Protein AF-0000000071579148 (afdb_homodimer)

Structure (mmCIF, N/CA/C/O backbone):
data_AF-0000000071579148-model_v1
#
loop_
_entity.id
_entity.type
_entity.pdbx_description
1 polymer 'Aminotransferase class I/classII large domain-containing protein'
#
loop_
_atom_site.group_PDB
_atom_site.id
_atom_site.type_symbol
_atom_site.label_atom_id
_atom_site.label_alt_id
_atom_site.label_comp_id
_atom_site.label_asym_id
_atom_site.label_entity_id
_atom_site.label_seq_id
_atom_site.pdbx_PDB_ins_code
_atom_site.Cartn_x
_atom_site.Cartn_y
_atom_site.Cartn_z
_atom_site.occupancy
_atom_site.B_iso_or_equiv
_atom_site.auth_seq_id
_atom_site.auth_comp_id
_atom_site.auth_asym_id
_atom_site.auth_atom_id
_atom_site.pdbx_PDB_model_num
ATOM 1 N N . MET A 1 1 ? 13.758 -11.93 8.945 1 52.09 1 MET A N 1
ATOM 2 C CA . MET A 1 1 ? 12.969 -12.406 7.812 1 52.09 1 MET A CA 1
ATOM 3 C C . MET A 1 1 ? 13.836 -13.18 6.828 1 52.09 1 MET A C 1
ATOM 5 O O . MET A 1 1 ? 15.016 -12.875 6.664 1 52.09 1 MET A O 1
ATOM 9 N N . ASN A 1 2 ? 13.32 -14.344 6.449 1 59.25 2 ASN A N 1
ATOM 10 C CA . ASN A 1 2 ? 14.062 -15.07 5.426 1 59.25 2 ASN A CA 1
ATOM 11 C C . ASN A 1 2 ? 14.117 -14.289 4.113 1 59.25 2 ASN A C 1
ATOM 13 O O . ASN A 1 2 ? 13.227 -13.484 3.828 1 59.25 2 ASN A O 1
ATOM 17 N N . GLU A 1 3 ? 15.172 -14.297 3.469 1 66.75 3 GLU A N 1
ATOM 18 C CA . GLU A 1 3 ? 15.273 -13.68 2.148 1 66.75 3 GLU A CA 1
ATOM 19 C C . GLU A 1 3 ? 14.125 -14.117 1.244 1 66.75 3 GLU A C 1
ATOM 21 O O . GLU A 1 3 ? 13.82 -15.305 1.145 1 66.75 3 GLU A O 1
ATOM 26 N N . PRO A 1 4 ? 13.453 -13.117 0.732 1 69.12 4 PRO A N 1
ATOM 27 C CA . PRO A 1 4 ? 12.398 -13.484 -0.208 1 69.12 4 PRO A CA 1
ATOM 28 C C . PRO A 1 4 ? 12.914 -14.305 -1.388 1 69.12 4 PRO A C 1
ATOM 30 O O . PRO A 1 4 ? 13.938 -13.961 -1.982 1 69.12 4 PRO A O 1
ATOM 33 N N . TRP A 1 5 ? 12.289 -15.43 -1.579 1 69.81 5 TRP A N 1
ATOM 34 C CA . TRP A 1 5 ? 12.695 -16.281 -2.697 1 69.81 5 TRP A CA 1
ATOM 35 C C . TRP A 1 5 ? 12.742 -15.477 -3.994 1 69.81 5 TRP A C 1
ATOM 37 O O . TRP A 1 5 ? 13.562 -15.758 -4.871 1 69.81 5 TRP A O 1
ATOM 47 N N . SER A 1 6 ? 11.852 -14.539 -4.055 1 63.31 6 SER A N 1
ATOM 48 C CA . SER A 1 6 ? 11.719 -13.766 -5.281 1 63.31 6 SER A CA 1
ATOM 49 C C . SER A 1 6 ? 12.992 -12.984 -5.59 1 63.31 6 SER A C 1
ATOM 51 O O . SER A 1 6 ? 13.375 -12.859 -6.754 1 63.31 6 SER A O 1
ATOM 53 N N . LYS A 1 7 ? 13.562 -12.492 -4.539 1 63.75 7 LYS A N 1
ATOM 54 C CA . LYS A 1 7 ? 14.828 -11.781 -4.727 1 63.75 7 LYS A CA 1
ATOM 55 C C . LYS A 1 7 ? 15.906 -12.703 -5.277 1 63.75 7 LYS A C 1
ATOM 57 O O . LYS A 1 7 ? 16.625 -12.344 -6.215 1 63.75 7 LYS A O 1
ATOM 62 N N . ARG A 1 8 ? 15.898 -13.836 -4.766 1 66.88 8 ARG A N 1
ATOM 63 C CA . ARG A 1 8 ? 16.875 -14.828 -5.234 1 66.88 8 ARG A CA 1
ATOM 64 C C . ARG A 1 8 ? 16.578 -15.242 -6.672 1 66.88 8 ARG A C 1
ATOM 66 O O . ARG A 1 8 ? 17.484 -15.305 -7.504 1 66.88 8 ARG A O 1
ATOM 73 N N . HIS A 1 9 ? 15.375 -15.414 -6.875 1 72.62 9 HIS A N 1
ATOM 74 C CA . HIS A 1 9 ? 14.945 -15.883 -8.188 1 72.62 9 HIS A CA 1
ATOM 75 C C . HIS A 1 9 ? 15.156 -14.812 -9.258 1 72.62 9 HIS A C 1
ATOM 77 O O . HIS A 1 9 ? 15.602 -15.117 -10.367 1 72.62 9 HIS A O 1
ATOM 83 N N . LYS A 1 10 ? 14.836 -13.602 -8.906 1 66.88 10 LYS A N 1
ATOM 84 C CA . LYS A 1 10 ? 15 -12.508 -9.867 1 66.88 10 LYS A CA 1
ATOM 85 C C . LYS A 1 10 ? 16.469 -12.289 -10.211 1 66.88 10 LYS A C 1
ATOM 87 O O . LYS A 1 10 ? 16.797 -11.945 -11.344 1 66.88 10 LYS A O 1
ATOM 92 N N . ARG A 1 11 ? 17.266 -12.539 -9.305 1 65.19 11 ARG A N 1
ATOM 93 C CA . ARG A 1 11 ? 18.703 -12.398 -9.523 1 65.19 11 ARG A CA 1
ATOM 94 C C . ARG A 1 11 ? 19.219 -13.484 -10.469 1 65.19 11 ARG A C 1
ATOM 96 O O . ARG A 1 11 ? 20.078 -13.211 -11.312 1 65.19 11 ARG A O 1
ATOM 103 N N . GLU A 1 12 ? 18.578 -14.586 -10.336 1 65.5 12 GLU A N 1
ATOM 104 C CA . GLU A 1 12 ? 19.125 -15.734 -11.047 1 65.5 12 GLU A CA 1
ATOM 105 C C . GLU A 1 12 ? 18.422 -15.953 -12.383 1 65.5 12 GLU A C 1
ATOM 107 O O . GLU A 1 12 ? 19.047 -16.422 -13.344 1 65.5 12 GLU A O 1
ATOM 112 N N . PHE A 1 13 ? 17.094 -15.508 -12.398 1 68.06 13 PHE A N 1
ATOM 113 C CA . PHE A 1 13 ? 16.312 -15.961 -13.539 1 68.06 13 PHE A CA 1
ATOM 114 C C . PHE A 1 13 ? 15.766 -14.773 -14.32 1 68.06 13 PHE A C 1
ATOM 116 O O . PHE A 1 13 ? 15.156 -14.938 -15.375 1 68.06 13 PHE A O 1
ATOM 123 N N . LYS A 1 14 ? 16.078 -13.57 -13.789 1 63.44 14 LYS A N 1
ATOM 124 C CA . LYS A 1 14 ? 15.516 -12.391 -14.445 1 63.44 14 LYS A CA 1
ATOM 125 C C . LYS A 1 14 ? 16.203 -12.133 -15.789 1 63.44 14 LYS A C 1
ATOM 127 O O . LYS A 1 14 ? 17.422 -12.227 -15.891 1 63.44 14 LYS A O 1
ATOM 132 N N . GLY A 1 15 ? 15.25 -12.062 -16.828 1 74.44 15 GLY A N 1
ATOM 133 C CA . GLY A 1 15 ? 15.766 -11.625 -18.125 1 74.44 15 GLY A CA 1
ATOM 134 C C . GLY A 1 15 ? 15.828 -12.742 -19.141 1 74.44 15 GLY A C 1
ATOM 135 O O . GLY A 1 15 ? 16.328 -12.547 -20.25 1 74.44 15 GLY A O 1
ATOM 136 N N . CYS A 1 16 ? 15.227 -13.875 -18.797 1 87.69 16 CYS A N 1
ATOM 137 C CA . CYS A 1 16 ? 15.219 -14.969 -19.75 1 87.69 16 CYS A CA 1
ATOM 138 C C . CYS A 1 16 ? 14.281 -14.664 -20.922 1 87.69 16 CYS A C 1
ATOM 140 O O . CYS A 1 16 ? 13.211 -14.094 -20.719 1 87.69 16 CYS A O 1
ATOM 142 N N . GLN A 1 17 ? 14.695 -15.07 -22.016 1 90.75 17 GLN A N 1
ATOM 143 C CA . GLN A 1 17 ? 13.891 -14.875 -23.219 1 90.75 17 GLN A CA 1
ATOM 144 C C . GLN A 1 17 ? 12.609 -15.695 -23.172 1 90.75 17 GLN A C 1
ATOM 146 O O . GLN A 1 17 ? 11.562 -15.258 -23.641 1 90.75 17 GLN A O 1
ATOM 151 N N . TYR A 1 18 ? 12.688 -16.906 -22.641 1 96.12 18 TYR A N 1
ATOM 152 C CA . TYR A 1 18 ? 11.562 -17.828 -22.578 1 96.12 18 TYR A CA 1
ATOM 153 C C . TYR A 1 18 ? 11.094 -18 -21.125 1 96.12 18 TYR A C 1
ATOM 155 O O . TYR A 1 18 ? 11.672 -18.781 -20.375 1 96.12 18 TYR A O 1
ATOM 163 N N . SER A 1 19 ? 10.008 -17.359 -20.844 1 93.88 19 SER A N 1
ATOM 164 C CA . SER A 1 19 ? 9.555 -17.406 -19.453 1 93.88 19 SER A CA 1
ATOM 165 C C . SER A 1 19 ? 8.414 -18.406 -19.281 1 93.88 19 SER A C 1
ATOM 167 O O . SER A 1 19 ? 7.379 -18.297 -19.938 1 93.88 19 SER A O 1
ATOM 169 N N . LEU A 1 20 ? 8.617 -19.344 -18.453 1 96.56 20 LEU A N 1
ATOM 170 C CA . LEU A 1 20 ? 7.582 -20.25 -17.984 1 96.56 20 LEU A CA 1
ATOM 171 C C . LEU A 1 20 ? 7.281 -20.031 -16.516 1 96.56 20 LEU A C 1
ATOM 173 O O . LEU A 1 20 ? 6.707 -20.891 -15.844 1 96.56 20 LEU A O 1
ATOM 177 N N . SER A 1 21 ? 7.68 -18.828 -16.031 1 92.94 21 SER A N 1
ATOM 178 C CA . SER A 1 21 ? 7.691 -18.609 -14.594 1 92.94 21 SER A CA 1
ATOM 179 C C . SER A 1 21 ? 6.52 -17.734 -14.156 1 92.94 21 SER A C 1
ATOM 181 O O . SER A 1 21 ? 6.203 -17.641 -12.969 1 92.94 21 SER A O 1
ATOM 183 N N . ASN A 1 22 ? 5.793 -17.062 -15.039 1 92.25 22 ASN A N 1
ATOM 184 C CA . ASN A 1 22 ? 4.809 -16.062 -14.656 1 92.25 22 ASN A CA 1
ATOM 185 C C . ASN A 1 22 ? 3.512 -16.703 -14.172 1 92.25 22 ASN A C 1
ATOM 187 O O . ASN A 1 22 ? 3.166 -17.812 -14.594 1 92.25 22 ASN A O 1
ATOM 191 N N . SER A 1 23 ? 2.812 -16.016 -13.266 1 93.88 23 SER A N 1
ATOM 192 C CA . SER A 1 23 ? 1.671 -16.609 -12.578 1 93.88 23 SER A CA 1
ATOM 193 C C . SER A 1 23 ? 0.365 -15.938 -13 1 93.88 23 SER A C 1
ATOM 195 O O . SER A 1 23 ? -0.683 -16.172 -12.398 1 93.88 23 SER A O 1
ATOM 197 N N . PHE A 1 24 ? 0.395 -15.039 -13.953 1 95.62 24 PHE A N 1
ATOM 198 C CA . PHE A 1 24 ? -0.772 -14.234 -14.289 1 95.62 24 PHE A CA 1
ATOM 199 C C . PHE A 1 24 ? -1.264 -14.555 -15.695 1 95.62 24 PHE A C 1
ATOM 201 O O . PHE A 1 24 ? -0.545 -15.172 -16.484 1 95.62 24 PHE A O 1
ATOM 208 N N . ALA A 1 25 ? -2.527 -14.219 -15.977 1 97.56 25 ALA A N 1
ATOM 209 C CA . ALA A 1 25 ? -3.047 -14.266 -17.344 1 97.56 25 ALA A CA 1
ATOM 210 C C . ALA A 1 25 ? -2.418 -13.172 -18.203 1 97.56 25 ALA A C 1
ATOM 212 O O . ALA A 1 25 ? -1.658 -12.344 -17.703 1 97.56 25 ALA A O 1
ATOM 213 N N . GLN A 1 26 ? -2.723 -13.242 -19.469 1 97.75 26 GLN A N 1
ATOM 214 C CA . GLN A 1 26 ? -2.158 -12.281 -20.406 1 97.75 26 GLN A CA 1
ATOM 215 C C . GLN A 1 26 ? -2.336 -10.852 -19.906 1 97.75 26 GLN A C 1
ATOM 217 O O . GLN A 1 26 ? -3.465 -10.391 -19.719 1 97.75 26 GLN A O 1
ATOM 222 N N . PRO A 1 27 ? -1.254 -10.156 -19.672 1 96.88 27 PRO A N 1
ATOM 223 C CA . PRO A 1 27 ? -1.358 -8.789 -19.141 1 96.88 27 PRO A CA 1
ATOM 224 C C . PRO A 1 27 ? -2.053 -7.836 -20.125 1 96.88 27 PRO A C 1
ATOM 226 O O . PRO A 1 27 ? -1.857 -7.938 -21.328 1 96.88 27 PRO A O 1
ATOM 229 N N . LEU A 1 28 ? -2.725 -6.867 -19.531 1 97.5 28 LEU A N 1
ATOM 230 C CA . LEU A 1 28 ? -3.357 -5.797 -20.297 1 97.5 28 LEU A CA 1
ATOM 231 C C . LEU A 1 28 ? -2.363 -4.68 -20.594 1 97.5 28 LEU A C 1
ATOM 233 O O . LEU A 1 28 ? -1.335 -4.562 -19.922 1 97.5 28 LEU A O 1
ATOM 237 N N . THR A 1 29 ? -2.68 -3.967 -21.672 1 97.69 29 THR A N 1
ATOM 238 C CA . THR A 1 29 ? -2.115 -2.635 -21.875 1 97.69 29 THR A CA 1
ATOM 239 C C . THR A 1 29 ? -3.189 -1.563 -21.703 1 97.69 29 THR A C 1
ATOM 241 O O . THR A 1 29 ? -4.383 -1.853 -21.797 1 97.69 29 THR A O 1
ATOM 244 N N . GLN A 1 30 ? -2.723 -0.328 -21.406 1 98.06 30 GLN A N 1
ATOM 245 C CA . GLN A 1 30 ? -3.686 0.761 -21.266 1 98.06 30 GLN A CA 1
ATOM 246 C C . GLN A 1 30 ? -4.496 0.951 -22.547 1 98.06 30 GLN A C 1
ATOM 248 O O . GLN A 1 30 ? -5.719 1.094 -22.484 1 98.06 30 GLN A O 1
ATOM 253 N N . PRO A 1 31 ? -3.867 0.874 -23.766 1 98.31 31 PRO A N 1
ATOM 254 C CA . PRO A 1 31 ? -4.668 0.989 -24.984 1 98.31 31 PRO A CA 1
ATOM 255 C C . PRO A 1 31 ? -5.688 -0.14 -25.141 1 98.31 31 PRO A C 1
ATOM 257 O O . PRO A 1 31 ? -6.816 0.096 -25.562 1 98.31 31 PRO A O 1
ATOM 260 N N . GLU A 1 32 ? -5.301 -1.374 -24.797 1 98.06 32 GLU A N 1
ATOM 261 C CA . GLU A 1 32 ? -6.227 -2.5 -24.844 1 98.06 32 GLU A CA 1
ATOM 262 C C . GLU A 1 32 ? -7.402 -2.293 -23.891 1 98.06 32 GLU A C 1
ATOM 264 O O . GLU A 1 32 ? -8.547 -2.572 -24.25 1 98.06 32 GLU A O 1
ATOM 269 N N . LEU A 1 33 ? -7.109 -1.842 -22.672 1 98.38 33 LEU A N 1
ATOM 270 C CA . LEU A 1 33 ? -8.156 -1.592 -21.688 1 98.38 33 LEU A CA 1
ATOM 271 C C . LEU A 1 33 ? -9.117 -0.512 -22.172 1 98.38 33 LEU A C 1
ATOM 273 O O . LEU A 1 33 ? -10.328 -0.623 -22 1 98.38 33 LEU A O 1
ATOM 277 N N . VAL A 1 34 ? -8.555 0.549 -22.781 1 98.44 34 VAL A N 1
ATOM 278 C CA . VAL A 1 34 ? -9.375 1.614 -23.359 1 98.44 34 VAL A CA 1
ATOM 279 C C . VAL A 1 34 ? -10.297 1.037 -24.422 1 98.44 34 VAL A C 1
ATOM 281 O O . VAL A 1 34 ? -11.484 1.364 -24.469 1 98.44 34 VAL A O 1
ATOM 284 N N . GLN A 1 35 ? -9.75 0.168 -25.234 1 98.38 35 GLN A N 1
ATOM 285 C CA . GLN A 1 35 ? -10.547 -0.418 -26.312 1 98.38 35 GLN A CA 1
ATOM 286 C C . GLN A 1 35 ? -11.664 -1.299 -25.766 1 98.38 35 GLN A C 1
ATOM 288 O O . GLN A 1 35 ? -12.797 -1.236 -26.219 1 98.38 35 GLN A O 1
ATOM 293 N N . PHE A 1 36 ? -11.352 -2.195 -24.734 1 98.31 36 PHE A N 1
ATOM 294 C CA . PHE A 1 36 ? -12.375 -3.006 -24.094 1 98.31 36 PHE A CA 1
ATOM 295 C C . PHE A 1 36 ? -13.484 -2.125 -23.531 1 98.31 36 PHE A C 1
ATOM 297 O O . PHE A 1 36 ? -14.664 -2.455 -23.641 1 98.31 36 PHE A O 1
ATOM 304 N N . THR A 1 37 ? -13.094 -1.014 -22.938 1 98.44 37 THR A N 1
ATOM 305 C CA . THR A 1 37 ? -14.023 -0.094 -22.297 1 98.44 37 THR A CA 1
ATOM 306 C C . THR A 1 37 ? -14.938 0.561 -23.328 1 98.44 37 THR A C 1
ATOM 308 O O . THR A 1 37 ? -16.141 0.67 -23.125 1 98.44 37 THR A O 1
ATOM 311 N N . LYS A 1 38 ? -14.359 1.005 -24.469 1 98.31 38 LYS A N 1
ATOM 312 C CA . LYS A 1 38 ? -15.133 1.582 -25.562 1 98.31 38 LYS A CA 1
ATOM 313 C C . LYS A 1 38 ? -16.094 0.56 -26.156 1 98.31 38 LYS A C 1
ATOM 315 O O . LYS A 1 38 ? -17.281 0.865 -26.375 1 98.31 38 LYS A O 1
ATOM 320 N N . ASP A 1 39 ? -15.578 -0.62 -26.391 1 98.12 39 ASP A N 1
ATOM 321 C CA . ASP A 1 39 ? -16.391 -1.686 -26.969 1 98.12 39 ASP A CA 1
ATOM 322 C C . ASP A 1 39 ? -17.578 -2.031 -26.078 1 98.12 39 ASP A C 1
ATOM 324 O O . ASP A 1 39 ? -18.641 -2.41 -26.562 1 98.12 39 ASP A O 1
ATOM 328 N N . GLY A 1 40 ? -17.359 -1.921 -24.781 1 97.75 40 GLY A N 1
ATOM 329 C CA . GLY A 1 40 ? -18.406 -2.225 -23.828 1 97.75 40 GLY A CA 1
ATOM 330 C C . GLY A 1 40 ? -19.375 -1.07 -23.609 1 97.75 40 GLY A C 1
ATOM 331 O O . GLY A 1 40 ? -20.375 -1.208 -22.906 1 97.75 40 GLY A O 1
ATOM 332 N N . GLY A 1 41 ? -19.188 0.09 -24.219 1 97.75 41 GLY A N 1
ATOM 333 C CA . GLY A 1 41 ? -20.062 1.249 -24.141 1 97.75 41 GLY A CA 1
ATOM 334 C C . GLY A 1 41 ? -19.891 2.029 -22.844 1 97.75 41 GLY A C 1
ATOM 335 O O . GLY A 1 41 ? -20.797 2.729 -22.406 1 97.75 41 GLY A O 1
ATOM 336 N N . HIS A 1 42 ? -18.734 1.905 -22.172 1 97.88 42 HIS A N 1
ATOM 337 C CA . HIS A 1 42 ? -18.516 2.549 -20.875 1 97.88 42 HIS A CA 1
ATOM 338 C C . HIS A 1 42 ? -17.641 3.789 -21.016 1 97.88 42 HIS A C 1
ATOM 340 O O . HIS A 1 42 ? -16.656 3.953 -20.281 1 97.88 42 HIS A O 1
ATOM 346 N N . THR A 1 43 ? -17.906 4.695 -21.938 1 97.12 43 THR A N 1
ATOM 347 C CA . THR A 1 43 ? -17.094 5.859 -22.281 1 97.12 43 THR A CA 1
ATOM 348 C C . THR A 1 43 ? -17.016 6.828 -21.109 1 97.12 43 THR A C 1
ATOM 350 O O . THR A 1 43 ? -16.078 7.621 -21 1 97.12 43 THR A O 1
ATOM 353 N N . GLU A 1 44 ? -18 6.777 -20.219 1 98.12 44 GLU A N 1
ATOM 354 C CA . GLU A 1 44 ? -17.984 7.629 -19.031 1 98.12 44 GLU A CA 1
ATOM 355 C C . GLU A 1 44 ? -16.766 7.332 -18.156 1 98.12 44 GLU A C 1
ATOM 357 O O . GLU A 1 44 ? -16.25 8.227 -17.484 1 98.12 44 GLU A O 1
ATOM 362 N N . LEU A 1 45 ? -16.312 6.137 -18.125 1 98.5 45 LEU A N 1
ATOM 363 C CA . LEU A 1 45 ? -15.133 5.773 -17.359 1 98.5 45 LEU A CA 1
ATOM 364 C C . LEU A 1 45 ? -13.867 6.348 -17.984 1 98.5 45 LEU A C 1
ATOM 366 O O . LEU A 1 45 ? -12.914 6.688 -17.281 1 98.5 45 LEU A O 1
ATOM 370 N N . LEU A 1 46 ? -13.859 6.422 -19.328 1 98.12 46 LEU A N 1
ATOM 371 C CA . LEU A 1 46 ? -12.734 7.047 -20.016 1 98.12 46 LEU A CA 1
ATOM 372 C C . LEU A 1 46 ? -12.672 8.539 -19.703 1 98.12 46 LEU A C 1
ATOM 374 O O . LEU A 1 46 ? -11.586 9.078 -19.469 1 98.12 46 LEU A O 1
ATOM 378 N N . ASP A 1 47 ? -13.828 9.164 -19.719 1 98.25 47 ASP A N 1
ATOM 379 C CA . ASP A 1 47 ? -13.914 10.57 -19.359 1 98.25 47 ASP A CA 1
ATOM 380 C C . ASP A 1 47 ? -13.414 10.797 -17.938 1 98.25 47 ASP A C 1
ATOM 382 O O . ASP A 1 47 ? -12.695 11.766 -17.672 1 98.25 47 ASP A O 1
ATOM 386 N N . LEU A 1 48 ? -13.859 9.938 -17.078 1 98.19 48 LEU A N 1
ATOM 387 C CA . LEU A 1 48 ? -13.422 10.016 -15.695 1 98.19 48 LEU A CA 1
ATOM 388 C C . LEU A 1 48 ? -11.906 9.875 -15.594 1 98.19 48 LEU A C 1
ATOM 390 O O . LEU A 1 48 ? -11.258 10.602 -14.844 1 98.19 48 LEU A O 1
ATOM 394 N N . TYR A 1 49 ? -11.312 8.961 -16.312 1 98.12 49 TYR A N 1
ATOM 395 C CA . TYR A 1 49 ? -9.875 8.711 -16.281 1 98.12 49 TYR A CA 1
ATOM 396 C C . TYR A 1 49 ? -9.102 9.945 -16.734 1 98.12 49 TYR A C 1
ATOM 398 O O . TYR A 1 49 ? -8.039 10.25 -16.188 1 98.12 49 TYR A O 1
ATOM 406 N N . HIS A 1 50 ? -9.633 10.648 -17.688 1 97 50 HIS A N 1
ATOM 407 C CA . HIS A 1 50 ? -8.945 11.797 -18.266 1 97 50 HIS A CA 1
ATOM 408 C C . HIS A 1 50 ? -9.141 13.047 -17.422 1 97 50 HIS A C 1
ATOM 410 O O . HIS A 1 50 ? -8.406 14.023 -17.562 1 97 50 HIS A O 1
ATOM 416 N N . ASN A 1 51 ? -10.164 13.008 -16.5 1 97.81 51 ASN A N 1
ATOM 417 C CA . ASN A 1 51 ? -10.555 14.266 -15.859 1 97.81 51 ASN A CA 1
ATOM 418 C C . ASN A 1 51 ? -10.57 14.141 -14.344 1 97.81 51 ASN A C 1
ATOM 420 O O . ASN A 1 51 ? -11.016 15.047 -13.641 1 97.81 51 ASN A O 1
ATOM 424 N N . HIS A 1 52 ? -10.062 13.07 -13.828 1 97.44 52 HIS A N 1
ATOM 425 C CA . HIS A 1 52 ? -10.156 12.867 -12.391 1 97.44 52 HIS A CA 1
ATOM 426 C C . HIS A 1 52 ? -9.258 13.836 -11.633 1 97.44 52 HIS A C 1
ATOM 428 O O . HIS A 1 52 ? -8.297 14.367 -12.195 1 97.44 52 HIS A O 1
ATOM 434 N N . ASP A 1 53 ? -9.625 14.086 -10.414 1 95.5 53 ASP A N 1
ATOM 435 C CA . ASP A 1 53 ? -8.781 14.883 -9.523 1 95.5 53 ASP A CA 1
ATOM 436 C C . ASP A 1 53 ? -7.695 14.031 -8.883 1 95.5 53 ASP A C 1
ATOM 438 O O . ASP A 1 53 ? -7.707 12.805 -9 1 95.5 53 ASP A O 1
ATOM 442 N N . LEU A 1 54 ? -6.707 14.648 -8.445 1 95.81 54 LEU A N 1
ATOM 443 C CA . LEU A 1 54 ? -5.621 13.961 -7.754 1 95.81 54 LEU A CA 1
ATOM 444 C C . LEU A 1 54 ? -5.68 14.234 -6.254 1 95.81 54 LEU A C 1
ATOM 446 O O . LEU A 1 54 ? -4.645 14.383 -5.602 1 95.81 54 LEU A O 1
ATOM 450 N N . GLU A 1 55 ? -6.902 14.352 -5.707 1 93.69 55 GLU A N 1
ATOM 451 C CA . GLU A 1 55 ? -7.137 14.406 -4.266 1 93.69 55 GLU A CA 1
ATOM 452 C C . GLU A 1 55 ? -7.09 13.008 -3.65 1 93.69 55 GLU A C 1
ATOM 454 O O . GLU A 1 55 ? -7.098 12.008 -4.367 1 93.69 55 GLU A O 1
ATOM 459 N N . TYR A 1 56 ? -7.004 13.023 -2.371 1 91.06 56 TYR A N 1
ATOM 460 C CA . TYR A 1 56 ? -7.117 11.742 -1.683 1 91.06 56 TYR A CA 1
ATOM 461 C C . TYR A 1 56 ? -8.461 11.086 -1.986 1 91.06 56 TYR A C 1
ATOM 463 O O . TYR A 1 56 ? -9.492 11.75 -2.035 1 91.06 56 TYR A O 1
ATOM 471 N N . VAL A 1 57 ? -8.359 9.828 -2.248 1 92.81 57 VAL A N 1
ATOM 472 C CA . VAL A 1 57 ? -9.602 9.055 -2.244 1 92.81 57 VAL A CA 1
ATOM 473 C C . VAL A 1 57 ? -9.859 8.516 -0.841 1 92.81 57 VAL A C 1
ATOM 475 O O . VAL A 1 57 ? -8.977 8.539 0.02 1 92.81 57 VAL A O 1
ATOM 478 N N . PRO A 1 58 ? -11.078 8.109 -0.606 1 90.25 58 PRO A N 1
ATOM 479 C CA . PRO A 1 58 ? -11.375 7.59 0.731 1 90.25 58 PRO A CA 1
ATOM 480 C C . PRO A 1 58 ? -10.508 6.395 1.104 1 90.25 58 PRO A C 1
ATOM 482 O O . PRO A 1 58 ? -10.211 5.551 0.253 1 90.25 58 PRO A O 1
ATOM 485 N N . ASN A 1 59 ? -10.18 6.363 2.426 1 88.5 59 ASN A N 1
ATOM 486 C CA . ASN A 1 59 ? -9.539 5.16 2.945 1 88.5 59 ASN A CA 1
ATOM 487 C C . ASN A 1 59 ? -10.367 3.912 2.652 1 88.5 59 ASN A C 1
ATOM 489 O O . ASN A 1 59 ? -11.586 3.916 2.826 1 88.5 59 ASN A O 1
ATOM 493 N N . GLY A 1 60 ? -9.719 2.932 2.152 1 92.69 60 GLY A N 1
ATOM 494 C CA . GLY A 1 60 ? -10.406 1.682 1.885 1 92.69 60 GLY A CA 1
ATOM 495 C C . GLY A 1 60 ? -11.062 1.642 0.515 1 92.69 60 GLY A C 1
ATOM 496 O O . GLY A 1 60 ? -11.758 0.68 0.18 1 92.69 60 GLY A O 1
ATOM 497 N N . GLY A 1 61 ? -10.93 2.686 -0.248 1 95.31 61 GLY A N 1
ATOM 498 C CA . GLY A 1 61 ? -11.414 2.688 -1.617 1 95.31 61 GLY A CA 1
ATOM 499 C C . GLY A 1 61 ? -12.664 3.525 -1.805 1 95.31 61 GLY A C 1
ATOM 500 O O . GLY A 1 61 ? -13.523 3.584 -0.917 1 95.31 61 GLY A O 1
ATOM 501 N N . SER A 1 62 ? -12.797 4.109 -2.93 1 97.19 62 SER A N 1
ATOM 502 C CA . SER A 1 62 ? -13.953 4.926 -3.279 1 97.19 62 SER A CA 1
ATOM 503 C C . SER A 1 62 ? -15.219 4.078 -3.391 1 97.19 62 SER A C 1
ATOM 505 O O . SER A 1 62 ? -15.156 2.91 -3.771 1 97.19 62 SER A O 1
ATOM 507 N N . ILE A 1 63 ? -16.328 4.695 -3.154 1 97.62 63 ILE A N 1
ATOM 508 C CA . ILE A 1 63 ? -17.609 3.996 -3.104 1 97.62 63 ILE A CA 1
ATOM 509 C C . ILE A 1 63 ? -17.938 3.426 -4.48 1 97.62 63 ILE A C 1
ATOM 511 O O . ILE A 1 63 ? -18.516 2.344 -4.586 1 97.62 63 ILE A O 1
ATOM 515 N N . ASP A 1 64 ? -17.625 4.129 -5.535 1 98.19 64 ASP A N 1
ATOM 516 C CA . ASP A 1 64 ? -17.938 3.666 -6.883 1 98.19 64 ASP A CA 1
ATOM 517 C C . ASP A 1 64 ? -17.172 2.381 -7.211 1 98.19 64 ASP A C 1
ATOM 519 O O . ASP A 1 64 ? -17.75 1.438 -7.758 1 98.19 64 ASP A O 1
ATOM 523 N N . LEU A 1 65 ? -15.914 2.283 -6.84 1 98.44 65 LEU A N 1
ATOM 524 C CA . LEU A 1 65 ? -15.141 1.061 -7.047 1 98.44 65 LEU A CA 1
ATOM 525 C C . LEU A 1 65 ? -15.695 -0.082 -6.203 1 98.44 65 LEU A C 1
ATOM 527 O O . LEU A 1 65 ? -15.852 -1.202 -6.691 1 98.44 65 LEU A O 1
ATOM 531 N N . ARG A 1 66 ? -15.945 0.165 -4.91 1 98.56 66 ARG A N 1
ATOM 532 C CA . ARG A 1 66 ? -16.438 -0.871 -4.012 1 98.56 66 ARG A CA 1
ATOM 533 C C . ARG A 1 66 ? -17.781 -1.417 -4.496 1 98.56 66 ARG A C 1
ATOM 535 O O . ARG A 1 66 ? -18.031 -2.619 -4.402 1 98.56 66 ARG A O 1
ATOM 542 N N . ARG A 1 67 ? -18.641 -0.52 -5.02 1 98.62 67 ARG A N 1
ATOM 543 C CA . ARG A 1 67 ? -19.906 -0.949 -5.586 1 98.62 67 ARG A CA 1
ATOM 544 C C . ARG A 1 67 ? -19.703 -1.84 -6.805 1 98.62 67 ARG A C 1
ATOM 546 O O . ARG A 1 67 ? -20.375 -2.855 -6.965 1 98.62 67 ARG A O 1
ATOM 553 N N . ASP A 1 68 ? -18.797 -1.431 -7.684 1 98.62 68 ASP A N 1
ATOM 554 C CA . ASP A 1 68 ? -18.5 -2.232 -8.867 1 98.62 68 ASP A CA 1
ATOM 555 C C . ASP A 1 68 ? -18 -3.623 -8.477 1 98.62 68 ASP A C 1
ATOM 557 O O . ASP A 1 68 ? -18.406 -4.621 -9.078 1 98.62 68 ASP A O 1
ATOM 561 N N . ILE A 1 69 ? -17.141 -3.721 -7.441 1 98.5 69 ILE A N 1
ATOM 562 C CA . ILE A 1 69 ? -16.594 -4.996 -6.973 1 98.5 69 ILE A CA 1
ATOM 563 C C . ILE A 1 69 ? -17.734 -5.867 -6.449 1 98.5 69 ILE A C 1
ATOM 565 O O . ILE A 1 69 ? -17.859 -7.039 -6.824 1 98.5 69 ILE A O 1
ATOM 569 N N . ALA A 1 70 ? -18.578 -5.277 -5.602 1 98.5 70 ALA A N 1
ATOM 570 C CA . ALA A 1 70 ? -19.703 -6.008 -5.02 1 98.5 70 ALA A CA 1
ATOM 571 C C . ALA A 1 70 ? -20.609 -6.57 -6.109 1 98.5 70 ALA A C 1
ATOM 573 O O . ALA A 1 70 ? -21.016 -7.734 -6.051 1 98.5 70 ALA A O 1
ATOM 574 N N . ARG A 1 71 ? -20.875 -5.766 -7.059 1 97.88 71 ARG A N 1
ATOM 575 C CA . ARG A 1 71 ? -21.812 -6.145 -8.125 1 97.88 71 ARG A CA 1
ATOM 576 C C . ARG A 1 71 ? -21.188 -7.191 -9.039 1 97.88 71 ARG A C 1
ATOM 578 O O . ARG A 1 71 ? -21.797 -8.227 -9.305 1 97.88 71 ARG A O 1
ATOM 585 N N . VAL A 1 72 ? -19.984 -6.969 -9.531 1 97 72 VAL A N 1
ATOM 586 C CA . VAL A 1 72 ? -19.406 -7.754 -10.609 1 97 72 VAL A CA 1
ATOM 587 C C . VAL A 1 72 ? -18.828 -9.055 -10.047 1 97 72 VAL A C 1
ATOM 589 O O . VAL A 1 72 ? -19 -10.125 -10.648 1 97 72 VAL A O 1
ATOM 592 N N . VAL A 1 73 ? -18.203 -9.031 -8.891 1 96.81 73 VAL A N 1
ATOM 593 C CA . VAL A 1 73 ? -17.469 -10.18 -8.391 1 96.81 73 VAL A CA 1
ATOM 594 C C . VAL A 1 73 ? -18.359 -11 -7.461 1 96.81 73 VAL A C 1
ATOM 596 O O . VAL A 1 73 ? -18.281 -12.234 -7.445 1 96.81 73 VAL A O 1
ATOM 599 N N . TYR A 1 74 ? -19.188 -10.289 -6.73 1 97.06 74 TYR A N 1
ATOM 600 C CA . TYR A 1 74 ? -19.953 -11 -5.719 1 97.06 74 TYR A CA 1
ATOM 601 C C . TYR A 1 74 ? -21.438 -11 -6.059 1 97.06 74 TYR A C 1
ATOM 603 O O . TYR A 1 74 ? -22.266 -11.406 -5.242 1 97.06 74 TYR A O 1
ATOM 611 N N . HIS A 1 75 ? -21.859 -10.516 -7.23 1 95.56 75 HIS A N 1
ATOM 612 C CA . HIS A 1 75 ? -23.203 -10.578 -7.801 1 95.56 75 HIS A CA 1
ATOM 613 C C . HIS A 1 75 ? -24.234 -10.055 -6.82 1 95.56 75 HIS A C 1
ATOM 615 O O . HIS A 1 75 ? -25.266 -10.695 -6.602 1 95.56 75 HIS A O 1
ATOM 621 N N . ASP A 1 76 ? -23.891 -9.07 -6.074 1 92.12 76 ASP A N 1
ATOM 622 C CA . ASP A 1 76 ? -24.75 -8.281 -5.191 1 92.12 76 ASP A CA 1
ATOM 623 C C . ASP A 1 76 ? -25.141 -9.086 -3.957 1 92.12 76 ASP A C 1
ATOM 625 O O . ASP A 1 76 ? -26.078 -8.711 -3.248 1 92.12 76 ASP A O 1
ATOM 629 N N . LYS A 1 77 ? -24.438 -10.188 -3.75 1 96.31 77 LYS A N 1
ATOM 630 C CA . LYS A 1 77 ? -24.594 -10.875 -2.469 1 96.31 77 LYS A CA 1
ATOM 631 C C . LYS A 1 77 ? -23.906 -10.102 -1.346 1 96.31 77 LYS A C 1
ATOM 633 O O . LYS A 1 77 ? -24.188 -10.328 -0.167 1 96.31 77 LYS A O 1
ATOM 638 N N . LEU A 1 78 ? -22.969 -9.297 -1.718 1 97.62 78 LEU A N 1
ATOM 639 C CA . LEU A 1 78 ? -22.312 -8.328 -0.839 1 97.62 78 LEU A CA 1
ATOM 640 C C . LEU A 1 78 ? -22.578 -6.902 -1.31 1 97.62 78 LEU A C 1
ATOM 642 O O . LEU A 1 78 ? -23 -6.688 -2.447 1 97.62 78 LEU A O 1
ATOM 646 N N . SER A 1 79 ? -22.438 -5.969 -0.419 1 98.06 79 SER A N 1
ATOM 647 C CA . SER A 1 79 ? -22.547 -4.551 -0.739 1 98.06 79 SER A CA 1
ATOM 648 C C . SER A 1 79 ? -21.188 -3.863 -0.632 1 98.06 79 SER A C 1
ATOM 650 O O . SER A 1 79 ? -20.172 -4.508 -0.318 1 98.06 79 SER A O 1
ATOM 652 N N . ALA A 1 80 ? -21.203 -2.604 -0.992 1 98 80 ALA A N 1
ATOM 653 C CA . ALA A 1 80 ? -19.969 -1.813 -0.93 1 98 80 ALA A CA 1
ATOM 654 C C . ALA A 1 80 ? -19.375 -1.834 0.475 1 98 80 ALA A C 1
ATOM 656 O O . ALA A 1 80 ? -18.156 -1.799 0.638 1 98 80 ALA A O 1
ATOM 657 N N . GLU A 1 81 ? -20.203 -1.934 1.509 1 97.25 81 GLU A N 1
ATOM 658 C CA . GLU A 1 81 ? -19.734 -1.892 2.895 1 97.25 81 GLU A CA 1
ATOM 659 C C . GLU A 1 81 ? -18.969 -3.158 3.26 1 97.25 81 GLU A C 1
ATOM 661 O O . GLU A 1 81 ? -18.234 -3.18 4.246 1 97.25 81 GLU A O 1
ATOM 666 N N . ASN A 1 82 ? -19.141 -4.195 2.428 1 98.44 82 ASN A N 1
ATOM 667 C CA . ASN A 1 82 ? -18.484 -5.48 2.684 1 98.44 82 ASN A CA 1
ATOM 668 C C . ASN A 1 82 ? -17.125 -5.562 2.01 1 98.44 82 ASN A C 1
ATOM 670 O O . ASN A 1 82 ? -16.453 -6.594 2.08 1 98.44 82 ASN A O 1
ATOM 674 N N . ILE A 1 83 ? -16.766 -4.465 1.343 1 98.5 83 ILE A N 1
ATOM 675 C CA . ILE A 1 83 ? -15.562 -4.473 0.524 1 98.5 83 ILE A CA 1
ATOM 676 C C . ILE A 1 83 ? -14.547 -3.479 1.086 1 98.5 83 ILE A C 1
ATOM 678 O O . ILE A 1 83 ? -14.898 -2.338 1.398 1 98.5 83 ILE A O 1
ATOM 682 N N . LEU A 1 84 ? -13.305 -3.873 1.265 1 97.81 84 LEU A N 1
ATOM 683 C CA . LEU A 1 84 ? -12.188 -3.02 1.661 1 97.81 84 LEU A CA 1
ATOM 684 C C . LEU A 1 84 ? -11.062 -3.088 0.637 1 97.81 84 LEU A C 1
ATOM 686 O O . LEU A 1 84 ? -10.516 -4.16 0.384 1 97.81 84 LEU A O 1
ATOM 690 N N . VAL A 1 85 ? -10.703 -1.972 0.042 1 97.5 85 VAL A N 1
ATOM 691 C CA . VAL A 1 85 ? -9.781 -1.927 -1.093 1 97.5 85 VAL A CA 1
ATOM 692 C C . VAL A 1 85 ? -8.367 -1.625 -0.602 1 97.5 85 VAL A C 1
ATOM 694 O O . VAL A 1 85 ? -8.188 -0.891 0.371 1 97.5 85 VAL A O 1
ATOM 697 N N . PHE A 1 86 ? -7.383 -2.189 -1.267 1 95.12 86 PHE A N 1
ATOM 698 C CA . PHE A 1 86 ? -5.969 -2.084 -0.927 1 95.12 86 PHE A CA 1
ATOM 699 C C . PHE A 1 86 ? -5.129 -1.846 -2.176 1 95.12 86 PHE A C 1
ATOM 701 O O . PHE A 1 86 ? -5.578 -2.111 -3.293 1 95.12 86 PHE A O 1
ATOM 708 N N . PRO A 1 87 ? -3.867 -1.29 -1.978 1 92.12 87 PRO A N 1
ATOM 709 C CA . PRO A 1 87 ? -2.912 -1.299 -3.086 1 92.12 87 PRO A CA 1
ATOM 710 C C . PRO A 1 87 ? -2.301 -2.678 -3.328 1 92.12 87 PRO A C 1
ATOM 712 O O . PRO A 1 87 ? -1.096 -2.865 -3.137 1 92.12 87 PRO A O 1
ATOM 715 N N . GLY A 1 88 ? -3.131 -3.633 -3.729 1 90.88 88 GLY A N 1
ATOM 716 C CA . GLY A 1 88 ? -2.713 -4.992 -4.035 1 90.88 88 GLY A CA 1
ATOM 717 C C . GLY A 1 88 ? -3.131 -6 -2.982 1 90.88 88 GLY A C 1
ATOM 718 O O . GLY A 1 88 ? -3.578 -5.621 -1.897 1 90.88 88 GLY A O 1
ATOM 719 N N . GLY A 1 89 ? -2.896 -7.242 -3.293 1 91.62 89 GLY A N 1
ATOM 720 C CA . GLY A 1 89 ? -3.336 -8.328 -2.43 1 91.62 89 GLY A CA 1
ATOM 721 C C . GLY A 1 89 ? -2.375 -8.609 -1.29 1 91.62 89 GLY A C 1
ATOM 722 O O . GLY A 1 89 ? -2.787 -9.078 -0.225 1 91.62 89 GLY A O 1
ATOM 723 N N . GLN A 1 90 ? -1.112 -8.344 -1.457 1 90.25 90 GLN A N 1
ATOM 724 C CA . GLN A 1 90 ? -0.129 -8.625 -0.418 1 90.25 90 GLN A CA 1
ATOM 725 C C . GLN A 1 90 ? -0.366 -7.762 0.817 1 90.25 90 GLN A C 1
ATOM 727 O O . GLN A 1 90 ? -0.265 -8.242 1.947 1 90.25 90 GLN A O 1
ATOM 732 N N . VAL A 1 91 ? -0.723 -6.5 0.559 1 90.75 91 VAL A N 1
ATOM 733 C CA . VAL A 1 91 ? -1.038 -5.617 1.678 1 90.75 91 VAL A CA 1
ATOM 734 C C . VAL A 1 91 ? -2.309 -6.102 2.375 1 90.75 91 VAL A C 1
ATOM 736 O O . VAL A 1 91 ? -2.4 -6.066 3.604 1 90.75 91 VAL A O 1
ATOM 739 N N . ALA A 1 92 ? -3.225 -6.508 1.598 1 94.25 92 ALA A N 1
ATOM 740 C CA . ALA A 1 92 ? -4.488 -7.004 2.139 1 94.25 92 ALA A CA 1
ATOM 741 C C . ALA A 1 92 ? -4.262 -8.211 3.041 1 94.25 92 ALA A C 1
ATOM 743 O O . ALA A 1 92 ? -4.793 -8.281 4.152 1 94.25 92 ALA A O 1
ATOM 744 N N . ILE A 1 93 ? -3.467 -9.148 2.582 1 94.62 93 ILE A N 1
ATOM 745 C CA . ILE A 1 93 ? -3.17 -10.367 3.328 1 94.62 93 ILE A CA 1
ATOM 746 C C . ILE A 1 93 ? -2.457 -10.008 4.629 1 94.62 93 ILE A C 1
ATOM 748 O O . ILE A 1 93 ? -2.807 -10.523 5.695 1 94.62 93 ILE A O 1
ATOM 752 N N . GLN A 1 94 ? -1.505 -9.164 4.559 1 89.94 94 GLN A N 1
ATOM 753 C CA . GLN A 1 94 ? -0.754 -8.766 5.746 1 89.94 94 GLN A CA 1
ATOM 754 C C . GLN A 1 94 ? -1.657 -8.062 6.758 1 89.94 94 GLN A C 1
ATOM 756 O O . GLN A 1 94 ? -1.529 -8.281 7.965 1 89.94 94 GLN A O 1
ATOM 761 N N . THR A 1 95 ? -2.5 -7.18 6.262 1 91.5 95 THR A N 1
ATOM 762 C CA . THR A 1 95 ? -3.438 -6.473 7.129 1 91.5 95 THR A CA 1
ATOM 763 C C . THR A 1 95 ? -4.324 -7.461 7.883 1 91.5 95 THR A C 1
ATOM 765 O O . THR A 1 95 ? -4.547 -7.309 9.086 1 91.5 95 THR A O 1
ATOM 768 N N . THR A 1 96 ? -4.797 -8.477 7.207 1 95.44 96 THR A N 1
ATOM 769 C CA . THR A 1 96 ? -5.637 -9.492 7.832 1 95.44 96 THR A CA 1
ATOM 770 C C . THR A 1 96 ? -4.863 -10.242 8.914 1 95.44 96 THR A C 1
ATOM 772 O O . THR A 1 96 ? -5.395 -10.5 10 1 95.44 96 THR A O 1
ATOM 775 N N . SER A 1 97 ? -3.648 -10.625 8.609 1 93.44 97 SER A N 1
ATOM 776 C CA . SER A 1 97 ? -2.822 -11.352 9.57 1 93.44 97 SER A CA 1
ATOM 777 C C . SER A 1 97 ? -2.537 -10.5 10.805 1 93.44 97 SER A C 1
ATOM 779 O O . SER A 1 97 ? -2.58 -11 11.93 1 93.44 97 SER A O 1
ATOM 781 N N . LEU A 1 98 ? -2.229 -9.234 10.57 1 89.31 98 LEU A N 1
ATOM 782 C CA . LEU A 1 98 ? -1.922 -8.344 11.68 1 89.31 98 LEU A CA 1
ATOM 783 C C . LEU A 1 98 ? -3.094 -8.266 12.656 1 89.31 98 LEU A C 1
ATOM 785 O O . LEU A 1 98 ? -2.896 -8.109 13.859 1 89.31 98 LEU A O 1
ATOM 789 N N . LEU A 1 99 ? -4.25 -8.352 12.109 1 92.75 99 LEU A N 1
ATOM 790 C CA . LEU A 1 99 ? -5.441 -8.266 12.945 1 92.75 99 LEU A CA 1
ATOM 791 C C . LEU A 1 99 ? -5.77 -9.617 13.57 1 92.75 99 LEU A C 1
ATOM 793 O O . LEU A 1 99 ? -5.891 -9.727 14.789 1 92.75 99 LEU A O 1
ATOM 797 N N . PHE A 1 100 ? -5.828 -10.633 12.789 1 96.06 100 PHE A N 1
ATOM 798 C CA . PHE A 1 100 ? -6.492 -11.859 13.227 1 96.06 100 PHE A CA 1
ATOM 799 C C . PHE A 1 100 ? -5.477 -12.883 13.711 1 96.06 100 PHE A C 1
ATOM 801 O O . PHE A 1 100 ? -5.84 -13.859 14.367 1 96.06 100 PHE A O 1
ATOM 808 N N . ALA A 1 101 ? -4.227 -12.734 13.383 1 95.12 101 ALA A N 1
ATOM 809 C CA . ALA A 1 101 ? -3.207 -13.672 13.859 1 95.12 101 ALA A CA 1
ATOM 810 C C . ALA A 1 101 ? -2.531 -13.148 15.125 1 95.12 101 ALA A C 1
ATOM 812 O O . ALA A 1 101 ? -1.65 -13.812 15.68 1 95.12 101 ALA A O 1
ATOM 813 N N . LYS A 1 102 ? -2.877 -11.984 15.555 1 91.38 102 LYS A N 1
ATOM 814 C CA . LYS A 1 102 ? -2.295 -11.383 16.75 1 91.38 102 LYS A CA 1
ATOM 815 C C . LYS A 1 102 ? -2.609 -12.211 18 1 91.38 102 LYS A C 1
ATOM 817 O O . LYS A 1 102 ? -3.771 -12.531 18.25 1 91.38 102 LYS A O 1
ATOM 822 N N . GLY A 1 103 ? -1.583 -12.547 18.781 1 92.94 103 GLY A N 1
ATOM 823 C CA . GLY A 1 103 ? -1.754 -13.188 20.078 1 92.94 103 GLY A CA 1
ATOM 824 C C . GLY A 1 103 ? -2.381 -14.562 19.984 1 92.94 103 GLY A C 1
ATOM 825 O O . GLY A 1 103 ? -3.051 -15.008 20.922 1 92.94 103 GLY A O 1
ATOM 826 N N . CYS A 1 104 ? -2.285 -15.227 18.828 1 96.44 104 CYS A N 1
ATOM 827 C CA . CYS A 1 104 ? -2.92 -16.531 18.703 1 96.44 104 CYS A CA 1
ATOM 828 C C . CYS A 1 104 ? -2.1 -17.453 17.812 1 96.44 104 CYS A C 1
ATOM 830 O O . CYS A 1 104 ? -1.016 -17.078 17.359 1 96.44 104 CYS A O 1
ATOM 832 N N . HIS A 1 105 ? -2.57 -18.734 17.75 1 97.75 105 HIS A N 1
ATOM 833 C CA . HIS A 1 105 ? -2.02 -19.766 16.859 1 97.75 105 HIS A CA 1
ATOM 834 C C . HIS A 1 105 ? -2.686 -19.719 15.484 1 97.75 105 HIS A C 1
ATOM 836 O O . HIS A 1 105 ? -3.889 -19.469 15.383 1 97.75 105 HIS A O 1
ATOM 842 N N . SER A 1 106 ? -1.908 -19.891 14.422 1 98.25 106 SER A N 1
ATOM 843 C CA . SER A 1 106 ? -2.408 -19.859 13.055 1 98.25 106 SER A CA 1
ATOM 844 C C . SER A 1 106 ? -2.062 -21.156 12.312 1 98.25 106 SER A C 1
ATOM 846 O O . SER A 1 106 ? -1.118 -21.844 12.68 1 98.25 106 SER A O 1
ATOM 848 N N . ILE A 1 107 ? -2.863 -21.469 11.312 1 98.44 107 ILE A N 1
ATOM 849 C CA . ILE A 1 107 ? -2.629 -22.609 10.438 1 98.44 107 ILE A CA 1
ATOM 850 C C . ILE A 1 107 ? -2.469 -22.141 9 1 98.44 107 ILE A C 1
ATOM 852 O O . ILE A 1 107 ? -3.258 -21.328 8.516 1 98.44 107 ILE A O 1
ATOM 856 N N . VAL A 1 108 ? -1.427 -22.594 8.328 1 97.38 108 VAL A N 1
ATOM 857 C CA . VAL A 1 108 ? -1.166 -22.297 6.926 1 97.38 108 VAL A CA 1
ATOM 858 C C . VAL A 1 108 ? -0.845 -23.594 6.18 1 97.38 108 VAL A C 1
ATOM 860 O O . VAL A 1 108 ? -0.834 -24.672 6.777 1 97.38 108 VAL A O 1
ATOM 863 N N . PHE A 1 109 ? -0.658 -23.469 4.863 1 96.25 109 PHE A N 1
ATOM 864 C CA . PHE A 1 109 ? -0.404 -24.656 4.051 1 96.25 109 PHE A CA 1
ATOM 865 C C . PHE A 1 109 ? 0.868 -24.484 3.23 1 96.25 109 PHE A C 1
ATOM 867 O O . PHE A 1 109 ? 1.225 -23.375 2.852 1 96.25 109 PHE A O 1
ATOM 874 N N . THR A 1 110 ? 1.563 -25.578 2.936 1 94.5 110 THR A N 1
ATOM 875 C CA . THR A 1 110 ? 2.779 -25.625 2.131 1 94.5 110 THR A CA 1
ATOM 876 C C . THR A 1 110 ? 2.76 -26.828 1.198 1 94.5 110 THR A C 1
ATOM 878 O O . THR A 1 110 ? 2.152 -27.859 1.515 1 94.5 110 THR A O 1
ATOM 881 N N . PRO A 1 111 ? 3.424 -26.875 0.038 1 94.88 111 PRO A N 1
ATOM 882 C CA . PRO A 1 111 ? 3.994 -25.656 -0.563 1 94.88 111 PRO A CA 1
ATOM 883 C C . PRO A 1 111 ? 2.943 -24.594 -0.839 1 94.88 111 PRO A C 1
ATOM 885 O O . PRO A 1 111 ? 1.764 -24.906 -1.015 1 94.88 111 PRO A O 1
ATOM 888 N N . GLY A 1 112 ? 3.283 -23.344 -0.714 1 93.12 112 GLY A N 1
ATOM 889 C CA . GLY A 1 112 ? 2.398 -22.219 -0.963 1 93.12 112 GLY A CA 1
ATOM 890 C C . GLY A 1 112 ? 3.141 -20.922 -1.197 1 93.12 112 GLY A C 1
ATOM 891 O O . GLY A 1 112 ? 4.367 -20.875 -1.091 1 93.12 112 GLY A O 1
ATOM 892 N N . TYR A 1 113 ? 2.412 -19.953 -1.625 1 87.25 113 TYR A N 1
ATOM 893 C CA . TYR A 1 113 ? 3.023 -18.641 -1.845 1 87.25 113 TYR A CA 1
ATOM 894 C C . TYR A 1 113 ? 3.564 -18.062 -0.542 1 87.25 113 TYR A C 1
ATOM 896 O O . TYR A 1 113 ? 2.879 -18.078 0.483 1 87.25 113 TYR A O 1
ATOM 904 N N . GLN A 1 114 ? 4.719 -17.578 -0.551 1 83 114 GLN A N 1
ATOM 905 C CA . GLN A 1 114 ? 5.488 -17.188 0.629 1 83 114 GLN A CA 1
ATOM 906 C C . GLN A 1 114 ? 4.727 -16.188 1.482 1 83 114 GLN A C 1
ATOM 908 O O . GLN A 1 114 ? 4.691 -16.297 2.709 1 83 114 GLN A O 1
ATOM 913 N N . SER A 1 115 ? 4.141 -15.164 0.837 1 81.81 115 SER A N 1
ATOM 914 C CA . SER A 1 115 ? 3.447 -14.125 1.592 1 81.81 115 SER A CA 1
ATOM 915 C C . SER A 1 115 ? 2.295 -14.711 2.404 1 81.81 115 SER A C 1
ATOM 917 O O . SER A 1 115 ? 2.002 -14.234 3.504 1 81.81 115 SER A O 1
ATOM 919 N N . THR A 1 116 ? 1.599 -15.664 1.87 1 86.81 116 THR A N 1
ATOM 920 C CA . THR A 1 116 ? 0.495 -16.297 2.588 1 86.81 116 THR A CA 1
ATOM 921 C C . THR A 1 116 ? 1.017 -17.141 3.742 1 86.81 116 THR A C 1
ATOM 923 O O . THR A 1 116 ? 0.47 -17.109 4.848 1 86.81 116 THR A O 1
ATOM 926 N N . VAL A 1 117 ? 2.082 -17.828 3.48 1 89.31 117 VAL A N 1
ATOM 927 C CA . VAL A 1 117 ? 2.619 -18.781 4.449 1 89.31 117 VAL A CA 1
ATOM 928 C C . VAL A 1 117 ? 3.285 -18.031 5.598 1 89.31 117 VAL A C 1
ATOM 930 O O . VAL A 1 117 ? 3.193 -18.438 6.758 1 89.31 117 VAL A O 1
ATOM 933 N N . GLU A 1 118 ? 3.859 -16.891 5.34 1 88.5 118 GLU A N 1
ATOM 934 C CA . GLU A 1 118 ? 4.711 -16.25 6.336 1 88.5 118 GLU A CA 1
ATOM 935 C C . GLU A 1 118 ? 3.977 -15.109 7.031 1 88.5 118 GLU A C 1
ATOM 937 O O . GLU A 1 118 ? 4.41 -14.633 8.086 1 88.5 118 GLU A O 1
ATOM 942 N N . SER A 1 119 ? 2.891 -14.625 6.527 1 88.94 119 SER A N 1
ATOM 943 C CA . SER A 1 119 ? 2.238 -13.398 6.984 1 88.94 119 SER A CA 1
ATOM 944 C C . SER A 1 119 ? 1.878 -13.484 8.461 1 88.94 119 SER A C 1
ATOM 946 O O . SER A 1 119 ? 2.039 -12.508 9.203 1 88.94 119 SER A O 1
ATOM 948 N N . PRO A 1 120 ? 1.381 -14.672 8.992 1 90.12 120 PRO A N 1
ATOM 949 C CA . PRO A 1 120 ? 1.024 -14.688 10.414 1 90.12 120 PRO A CA 1
ATOM 950 C C . PRO A 1 120 ? 2.227 -14.453 11.328 1 90.12 120 PRO A C 1
ATOM 952 O O . PRO A 1 120 ? 2.076 -13.898 12.422 1 90.12 120 PRO A O 1
ATOM 955 N N . GLY A 1 121 ? 3.391 -14.867 10.898 1 85.62 121 GLY A N 1
ATOM 956 C CA . GLY A 1 121 ? 4.594 -14.758 11.703 1 85.62 121 GLY A CA 1
ATOM 957 C C . GLY A 1 121 ? 5.008 -13.32 11.969 1 85.62 121 GLY A C 1
ATOM 958 O O . GLY A 1 121 ? 5.809 -13.055 12.867 1 85.62 121 GLY A O 1
ATOM 959 N N . TRP A 1 122 ? 4.422 -12.43 11.297 1 80.19 122 TRP A N 1
ATOM 960 C CA . TRP A 1 122 ? 4.781 -11.023 11.438 1 80.19 122 TRP A CA 1
ATOM 961 C C . TRP A 1 122 ? 3.818 -10.305 12.375 1 80.19 122 TRP A C 1
ATOM 963 O O . TRP A 1 122 ? 4.008 -9.125 12.695 1 80.19 122 TRP A O 1
ATOM 973 N N . SER A 1 123 ? 2.855 -11 12.812 1 82.75 123 SER A N 1
ATOM 974 C CA . SER A 1 123 ? 1.858 -10.414 13.703 1 82.75 123 SER A CA 1
ATOM 975 C C . SER A 1 123 ? 2.355 -10.383 15.148 1 82.75 123 SER A C 1
ATOM 977 O O . SER A 1 123 ? 2.984 -11.336 15.617 1 82.75 123 SER A O 1
ATOM 979 N N . LEU A 1 124 ? 2.082 -9.289 15.766 1 80.44 124 LEU A N 1
ATOM 980 C CA . LEU A 1 124 ? 2.498 -9.086 17.156 1 80.44 124 LEU A CA 1
ATOM 981 C C . LEU A 1 124 ? 1.952 -10.195 18.047 1 80.44 124 LEU A C 1
ATOM 983 O O . LEU A 1 124 ? 0.747 -10.453 18.062 1 80.44 124 LEU A O 1
ATOM 987 N N . GLY A 1 125 ? 2.885 -10.883 18.75 1 81.81 125 GLY A N 1
ATOM 988 C CA . GLY A 1 125 ? 2.482 -11.852 19.75 1 81.81 125 GLY A CA 1
ATOM 989 C C . GLY A 1 125 ? 1.983 -13.156 19.172 1 81.81 125 GLY A C 1
ATOM 990 O O . GLY A 1 125 ? 1.349 -13.953 19.859 1 81.81 125 GLY A O 1
ATOM 991 N N . ASN A 1 126 ? 2.104 -13.328 17.828 1 87.88 126 ASN A N 1
ATOM 992 C CA . ASN A 1 126 ? 1.702 -14.617 17.266 1 87.88 126 ASN A CA 1
ATOM 993 C C . ASN A 1 126 ? 2.256 -15.781 18.094 1 87.88 126 ASN A C 1
ATOM 995 O O . ASN A 1 126 ? 3.41 -15.742 18.531 1 87.88 126 ASN A O 1
ATOM 999 N N . GLU A 1 127 ? 1.4 -16.75 18.375 1 93.62 127 GLU A N 1
ATOM 1000 C CA . GLU A 1 127 ? 1.74 -17.828 19.312 1 93.62 127 GLU A CA 1
ATOM 1001 C C . GLU A 1 127 ? 2.09 -19.109 18.562 1 93.62 127 GLU A C 1
ATOM 1003 O O . GLU A 1 127 ? 1.809 -20.203 19.047 1 93.62 127 GLU A O 1
ATOM 1008 N N . GLY A 1 128 ? 2.477 -18.984 17.328 1 94.5 128 GLY A N 1
ATOM 1009 C CA . GLY A 1 128 ? 2.922 -20.125 16.562 1 94.5 128 GLY A CA 1
ATOM 1010 C C . GLY A 1 128 ? 2.16 -20.312 15.258 1 94.5 128 GLY A C 1
ATOM 1011 O O . GLY A 1 128 ? 1.024 -19.844 15.125 1 94.5 128 GLY A O 1
ATOM 1012 N N . VAL A 1 129 ? 2.797 -21 14.312 1 96.12 129 VAL A N 1
ATOM 1013 C CA . VAL A 1 129 ? 2.215 -21.297 13.016 1 96.12 129 VAL A CA 1
ATOM 1014 C C . VAL A 1 129 ? 2.404 -22.781 12.703 1 96.12 129 VAL A C 1
ATOM 1016 O O . VAL A 1 129 ? 3.525 -23.297 12.734 1 96.12 129 VAL A O 1
ATOM 1019 N N . THR A 1 130 ? 1.29 -23.5 12.523 1 97.56 130 THR A N 1
ATOM 1020 C CA . THR A 1 130 ? 1.355 -24.875 12.023 1 97.56 130 THR A CA 1
ATOM 1021 C C . THR A 1 130 ? 1.238 -24.891 10.5 1 97.56 130 THR A C 1
ATOM 1023 O O . THR A 1 130 ? 0.306 -24.328 9.938 1 97.56 130 THR A O 1
ATOM 1026 N N . LYS A 1 131 ? 2.209 -25.578 9.867 1 96.19 131 LYS A N 1
ATOM 1027 C CA . LYS A 1 131 ? 2.189 -25.766 8.422 1 96.19 131 LYS A CA 1
ATOM 1028 C C . LYS A 1 131 ? 1.682 -27.156 8.062 1 96.19 131 LYS A C 1
ATOM 1030 O O . LYS A 1 131 ? 2.232 -28.172 8.516 1 96.19 131 LYS A O 1
ATOM 1035 N N . ILE A 1 132 ? 0.604 -27.172 7.32 1 96.56 132 ILE A N 1
ATOM 1036 C CA . ILE A 1 132 ? 0.074 -28.438 6.824 1 96.56 132 ILE A CA 1
ATOM 1037 C C . ILE A 1 132 ? 0.508 -28.641 5.375 1 96.56 132 ILE A C 1
ATOM 1039 O O . ILE A 1 132 ? 0.326 -27.766 4.531 1 96.56 132 ILE A O 1
ATOM 1043 N N . GLU A 1 133 ? 1.008 -29.797 5.066 1 94.88 133 GLU A N 1
ATOM 1044 C CA . GLU A 1 133 ? 1.51 -30.078 3.727 1 94.88 133 GLU A CA 1
ATOM 1045 C C . GLU A 1 133 ? 0.391 -30.562 2.807 1 94.88 133 GLU A C 1
ATOM 1047 O O . GLU A 1 133 ? -0.407 -31.422 3.186 1 94.88 133 GLU A O 1
ATOM 1052 N N . ARG A 1 134 ? 0.304 -29.922 1.677 1 94.56 134 ARG A N 1
ATOM 1053 C CA . ARG A 1 134 ? -0.461 -30.484 0.565 1 94.56 134 ARG A CA 1
ATOM 1054 C C . ARG A 1 134 ? 0.397 -31.422 -0.275 1 94.56 134 ARG A C 1
ATOM 1056 O O . ARG A 1 134 ? 1.582 -31.156 -0.493 1 94.56 134 ARG A O 1
ATOM 1063 N N . ARG A 1 135 ? -0.253 -32.5 -0.767 1 94.12 135 ARG A N 1
ATOM 1064 C CA . ARG A 1 135 ? 0.514 -33.531 -1.465 1 94.12 135 ARG A CA 1
ATOM 1065 C C . ARG A 1 135 ? -0.109 -33.844 -2.818 1 94.12 135 ARG A C 1
ATOM 1067 O O . ARG A 1 135 ? -1.33 -33.781 -2.977 1 94.12 135 ARG A O 1
ATOM 1074 N N . ALA A 1 136 ? 0.76 -34.219 -3.707 1 94.25 136 ALA A N 1
ATOM 1075 C CA . ALA A 1 136 ? 0.308 -34.594 -5.043 1 94.25 136 ALA A CA 1
ATOM 1076 C C . ALA A 1 136 ? -0.573 -35.844 -5 1 94.25 136 ALA A C 1
ATOM 1078 O O . ALA A 1 136 ? -1.51 -35.969 -5.793 1 94.25 136 ALA A O 1
ATOM 1079 N N . GLU A 1 137 ? -0.289 -36.719 -4.102 1 93.06 137 GLU A N 1
ATOM 1080 C CA . GLU A 1 137 ? -1.013 -37.969 -3.992 1 93.06 137 GLU A CA 1
ATOM 1081 C C . GLU A 1 137 ? -2.506 -37.719 -3.783 1 93.06 137 GLU A C 1
ATOM 1083 O O . GLU A 1 137 ? -3.33 -38.562 -4.164 1 93.06 137 GLU A O 1
ATOM 1088 N N . ASN A 1 138 ? -2.822 -36.625 -3.219 1 92.31 138 ASN A N 1
ATOM 1089 C CA . ASN A 1 138 ? -4.227 -36.281 -3.023 1 92.31 138 ASN A CA 1
ATOM 1090 C C . ASN A 1 138 ? -4.633 -35.094 -3.893 1 92.31 138 ASN A C 1
ATOM 1092 O O . ASN A 1 138 ? -5.406 -34.219 -3.457 1 92.31 138 ASN A O 1
ATOM 1096 N N . ASP A 1 139 ? -3.996 -34.938 -5.008 1 93.31 139 ASP A N 1
ATOM 1097 C CA . ASP A 1 139 ? -4.281 -33.938 -6.008 1 93.31 139 ASP A CA 1
ATOM 1098 C C . ASP A 1 139 ? -4.121 -32.531 -5.418 1 93.31 139 ASP A C 1
ATOM 1100 O O . ASP A 1 139 ? -4.914 -31.625 -5.711 1 93.31 139 ASP A O 1
ATOM 1104 N N . TRP A 1 140 ? -3.262 -32.375 -4.492 1 95.06 140 TRP A N 1
ATOM 1105 C CA . TRP A 1 140 ? -2.93 -31.125 -3.824 1 95.06 140 TRP A CA 1
ATOM 1106 C C . TRP A 1 140 ? -4.125 -30.594 -3.037 1 95.06 140 TRP A C 1
ATOM 1108 O O . TRP A 1 140 ? -4.191 -29.406 -2.727 1 95.06 140 TRP A O 1
ATOM 1118 N N . GLN A 1 141 ? -5.105 -31.422 -2.699 1 94.94 141 GLN A N 1
ATOM 1119 C CA . GLN A 1 141 ? -6.262 -31.031 -1.909 1 94.94 141 GLN A CA 1
ATOM 1120 C C . GLN A 1 141 ? -5.918 -30.953 -0.426 1 94.94 141 GLN A C 1
ATOM 1122 O O . GLN A 1 141 ? -4.969 -31.594 0.032 1 94.94 141 GLN A O 1
ATOM 1127 N N . ILE A 1 142 ? -6.656 -30.109 0.24 1 95.06 142 ILE A N 1
ATOM 1128 C CA . ILE A 1 142 ? -6.504 -30 1.687 1 95.06 142 ILE A CA 1
ATOM 1129 C C . ILE A 1 142 ? -7.238 -31.156 2.371 1 95.06 142 ILE A C 1
ATOM 1131 O O . ILE A 1 142 ? -8.375 -31.469 2.02 1 95.06 142 ILE A O 1
ATOM 1135 N N . ASP A 1 143 ? -6.586 -31.797 3.26 1 93.94 143 ASP A N 1
ATOM 1136 C CA . ASP A 1 143 ? -7.203 -32.812 4.094 1 93.94 143 ASP A CA 1
ATOM 1137 C C . ASP A 1 143 ? -7.836 -32.219 5.34 1 93.94 143 ASP A C 1
ATOM 1139 O O . ASP A 1 143 ? -7.133 -31.797 6.262 1 93.94 143 ASP A O 1
ATOM 1143 N N . PRO A 1 144 ? -9.156 -32.25 5.426 1 96.25 144 PRO A N 1
ATOM 1144 C CA . PRO A 1 144 ? -9.828 -31.641 6.582 1 96.25 144 PRO A CA 1
ATOM 1145 C C . PRO A 1 144 ? -9.391 -32.25 7.906 1 96.25 144 PRO A C 1
ATOM 1147 O O . PRO A 1 144 ? -9.352 -31.578 8.93 1 96.25 144 PRO A O 1
ATOM 1150 N N . GLN A 1 145 ? -9.031 -33.531 7.871 1 96.31 145 GLN A N 1
ATOM 1151 C CA . GLN A 1 145 ? -8.594 -34.188 9.094 1 96.31 145 GLN A CA 1
ATOM 1152 C C . GLN A 1 145 ? -7.285 -33.594 9.609 1 96.31 145 GLN A C 1
ATOM 1154 O O . GLN A 1 145 ? -7.098 -33.438 10.82 1 96.31 145 GLN A O 1
ATOM 1159 N N . LYS A 1 146 ? -6.414 -33.312 8.711 1 97.19 146 LYS A N 1
ATOM 1160 C CA . LYS A 1 146 ? -5.16 -32.688 9.109 1 97.19 146 LYS A CA 1
ATOM 1161 C C . LYS A 1 146 ? -5.414 -31.297 9.711 1 97.19 146 LYS A C 1
ATOM 1163 O O . LYS A 1 146 ? -4.691 -30.875 10.617 1 97.19 146 LYS A O 1
ATOM 1168 N N . VAL A 1 147 ? -6.418 -30.594 9.25 1 98.06 147 VAL A N 1
ATOM 1169 C CA . VAL A 1 147 ? -6.805 -29.297 9.82 1 98.06 147 VAL A CA 1
ATOM 1170 C C . VAL A 1 147 ? -7.297 -29.5 11.25 1 98.06 147 VAL A C 1
ATOM 1172 O O . VAL A 1 147 ? -6.875 -28.781 12.164 1 98.06 147 VAL A O 1
ATOM 1175 N N . ARG A 1 148 ? -8.148 -30.484 11.438 1 97.88 148 ARG A N 1
ATOM 1176 C CA . ARG A 1 148 ? -8.672 -30.797 12.766 1 97.88 148 ARG A CA 1
ATOM 1177 C C . ARG A 1 148 ? -7.539 -31.078 13.742 1 97.88 148 ARG A C 1
ATOM 1179 O O . ARG A 1 148 ? -7.559 -30.609 14.883 1 97.88 148 ARG A O 1
ATOM 1186 N N . GLU A 1 149 ? -6.605 -31.844 13.258 1 98.19 149 GLU A N 1
ATOM 1187 C CA . GLU A 1 149 ? -5.496 -32.281 14.102 1 98.19 149 GLU A CA 1
ATOM 1188 C C . GLU A 1 149 ? -4.582 -31.109 14.461 1 98.19 149 GLU A C 1
ATOM 1190 O O . GLU A 1 149 ? -3.908 -31.141 15.492 1 98.19 149 GLU A O 1
ATOM 1195 N N . ALA A 1 150 ? -4.531 -30.109 13.641 1 98.31 150 ALA A N 1
ATOM 1196 C CA . ALA A 1 150 ? -3.617 -28.984 13.828 1 98.31 150 ALA A CA 1
ATOM 1197 C C . ALA A 1 150 ? -4.199 -27.969 14.797 1 98.31 150 ALA A C 1
ATOM 1199 O O . ALA A 1 150 ? -3.48 -27.094 15.305 1 98.31 150 ALA A O 1
ATOM 1200 N N . ILE A 1 151 ? -5.473 -28 15.094 1 98.38 151 ILE A N 1
ATOM 1201 C CA . ILE A 1 151 ? -6.156 -27.016 15.914 1 98.38 151 ILE A CA 1
ATOM 1202 C C . ILE A 1 151 ? -5.734 -27.172 17.375 1 98.38 151 ILE A C 1
ATOM 1204 O O . ILE A 1 151 ? -5.688 -28.281 17.891 1 98.38 151 ILE A O 1
ATOM 1208 N N . ARG A 1 152 ? -5.355 -26.109 17.891 1 98.19 152 ARG A N 1
ATOM 1209 C CA . ARG A 1 152 ? -5.102 -25.938 19.328 1 98.19 152 ARG A CA 1
ATOM 1210 C C . ARG A 1 152 ? -6.18 -25.078 19.969 1 98.19 152 ARG A C 1
ATOM 1212 O O . ARG A 1 152 ? -7.016 -24.5 19.281 1 98.19 152 ARG A O 1
ATOM 1219 N N . GLU A 1 153 ? -6.113 -25 21.328 1 97.62 153 GLU A N 1
ATOM 1220 C CA . GLU A 1 153 ? -7.086 -24.188 22.062 1 97.62 153 GLU A CA 1
ATOM 1221 C C . GLU A 1 153 ? -7.016 -22.719 21.641 1 97.62 153 GLU A C 1
ATOM 1223 O O . GLU A 1 153 ? -8.039 -22.031 21.609 1 97.62 153 GLU A O 1
ATOM 1228 N N . ASN A 1 154 ? -5.836 -22.297 21.297 1 97.75 154 ASN A N 1
ATOM 1229 C CA . ASN A 1 154 ? -5.637 -20.891 20.984 1 97.75 154 ASN A CA 1
ATOM 1230 C C . ASN A 1 154 ? -5.594 -20.656 19.484 1 97.75 154 ASN A C 1
ATOM 1232 O O . ASN A 1 154 ? -5.145 -19.594 19.031 1 97.75 154 ASN A O 1
ATOM 1236 N N . THR A 1 155 ? -6.047 -21.641 18.625 1 98.5 155 THR A N 1
ATOM 1237 C CA . THR A 1 155 ? -6.098 -21.422 17.188 1 98.5 155 THR A CA 1
ATOM 1238 C C . THR A 1 155 ? -7.254 -20.5 16.812 1 98.5 155 THR A C 1
ATOM 1240 O O . THR A 1 155 ? -8.406 -20.781 17.156 1 98.5 155 THR A O 1
ATOM 1243 N N . LYS A 1 156 ? -6.891 -19.375 16.109 1 98.44 156 LYS A N 1
ATOM 1244 C CA . LYS A 1 156 ? -7.953 -18.422 15.781 1 98.44 156 LYS A CA 1
ATOM 1245 C C . LYS A 1 156 ? -7.883 -18 14.32 1 98.44 156 LYS A C 1
ATOM 1247 O O . LYS A 1 156 ? -8.766 -17.281 13.828 1 98.44 156 LYS A O 1
ATOM 1252 N N . TYR A 1 157 ? -6.902 -18.469 13.586 1 98.5 157 TYR A N 1
ATOM 1253 C CA . TYR A 1 157 ? -6.668 -17.953 12.242 1 98.5 157 TYR A CA 1
ATOM 1254 C C . TYR A 1 157 ? -6.184 -19.047 11.312 1 98.5 157 TYR A C 1
ATOM 1256 O O . TYR A 1 157 ? -5.305 -19.828 11.664 1 98.5 157 TYR A O 1
ATOM 1264 N N . LEU A 1 158 ? -6.84 -19.219 10.164 1 98.62 158 LEU A N 1
ATOM 1265 C CA . LEU A 1 158 ? -6.488 -20.156 9.102 1 98.62 158 LEU A CA 1
ATOM 1266 C C . LEU A 1 158 ? -6.375 -19.438 7.758 1 98.62 158 LEU A C 1
ATOM 1268 O O . LEU A 1 158 ? -7.258 -18.656 7.391 1 98.62 158 LEU A O 1
ATOM 1272 N N . ILE A 1 159 ? -5.289 -19.656 6.984 1 98.25 159 ILE A N 1
ATOM 1273 C CA . ILE A 1 159 ? -5.117 -19.062 5.66 1 98.25 159 ILE A CA 1
ATOM 1274 C C . ILE A 1 159 ? -5.188 -20.156 4.594 1 98.25 159 ILE A C 1
ATOM 1276 O O . ILE A 1 159 ? -4.469 -21.156 4.672 1 98.25 159 ILE A O 1
ATOM 1280 N N . LEU A 1 160 ? -6.047 -19.938 3.664 1 97.62 160 LEU A N 1
ATOM 1281 C CA . LEU A 1 160 ? -6.195 -20.797 2.494 1 97.62 160 LEU A CA 1
ATOM 1282 C C . LEU A 1 160 ? -5.805 -20.047 1.221 1 97.62 160 LEU A C 1
ATOM 1284 O O . LEU A 1 160 ? -5.785 -18.812 1.195 1 97.62 160 LEU A O 1
ATOM 1288 N N . ASN A 1 161 ? -5.41 -20.75 0.28 1 97.25 161 ASN A N 1
ATOM 1289 C CA . ASN A 1 161 ? -5.207 -20.266 -1.082 1 97.25 161 ASN A CA 1
ATOM 1290 C C . ASN A 1 161 ? -5.957 -21.125 -2.098 1 97.25 161 ASN A C 1
ATOM 1292 O O . ASN A 1 161 ? -5.543 -22.25 -2.395 1 97.25 161 ASN A O 1
ATOM 1296 N N . GLU A 1 162 ? -7.066 -20.594 -2.598 1 96.75 162 GLU A N 1
ATOM 1297 C CA . GLU A 1 162 ? -7.953 -21.344 -3.479 1 96.75 162 GLU A CA 1
ATOM 1298 C C . GLU A 1 162 ? -8.484 -20.469 -4.609 1 96.75 162 GLU A C 1
ATOM 1300 O O . GLU A 1 162 ? -9.258 -19.547 -4.371 1 96.75 162 GLU A O 1
ATOM 1305 N N . PRO A 1 163 ? -8.195 -20.734 -5.879 1 97.06 163 PRO A N 1
ATOM 1306 C CA . PRO A 1 163 ? -7.395 -21.844 -6.391 1 97.06 163 PRO A CA 1
ATOM 1307 C C . PRO A 1 163 ? -5.957 -21.812 -5.879 1 97.06 163 PRO A C 1
ATOM 1309 O O . PRO A 1 163 ? -5.398 -20.75 -5.645 1 97.06 163 PRO A O 1
ATOM 1312 N N . TYR A 1 164 ? -5.402 -23.016 -5.836 1 97.06 164 TYR A N 1
ATOM 1313 C CA . TYR A 1 164 ? -4.168 -23.281 -5.105 1 97.06 164 TYR A CA 1
ATOM 1314 C C . TYR A 1 164 ? -2.949 -22.953 -5.961 1 97.06 164 TYR A C 1
ATOM 1316 O O . TYR A 1 164 ? -2.807 -23.469 -7.074 1 97.06 164 TYR A O 1
ATOM 1324 N N . ASN A 1 165 ? -2.1 -22.031 -5.527 1 96.38 165 ASN A N 1
ATOM 1325 C CA . ASN A 1 165 ? -0.74 -21.812 -6.008 1 96.38 165 ASN A CA 1
ATOM 1326 C C . ASN A 1 165 ? 0.279 -22.594 -5.191 1 96.38 165 ASN A C 1
ATOM 1328 O O . ASN A 1 165 ? 0.392 -22.406 -3.979 1 96.38 165 ASN A O 1
ATOM 1332 N N . PRO A 1 166 ? 0.955 -23.484 -5.801 1 96 166 PRO A N 1
ATOM 1333 C CA . PRO A 1 166 ? 1.385 -23.516 -7.203 1 96 166 PRO A CA 1
ATOM 1334 C C . PRO A 1 166 ? 0.636 -24.547 -8.031 1 96 166 PRO A C 1
ATOM 1336 O O . PRO A 1 166 ? 0.874 -24.672 -9.234 1 96 166 PRO A O 1
ATOM 1339 N N . GLY A 1 167 ? -0.302 -25.234 -7.566 1 95.81 167 GLY A N 1
ATOM 1340 C CA . GLY A 1 167 ? -0.854 -26.406 -8.211 1 95.81 167 GLY A CA 1
ATOM 1341 C C . GLY A 1 167 ? -1.929 -26.078 -9.234 1 95.81 167 GLY A C 1
ATOM 1342 O O . GLY A 1 167 ? -2.26 -26.906 -10.086 1 95.81 167 GLY A O 1
ATOM 1343 N N . GLY A 1 168 ? -2.488 -24.922 -9.172 1 96.88 168 GLY A N 1
ATOM 1344 C CA . GLY A 1 168 ? -3.57 -24.547 -10.07 1 96.88 168 GLY A CA 1
ATOM 1345 C C . GLY A 1 168 ? -4.816 -25.391 -9.883 1 96.88 168 GLY A C 1
ATOM 1346 O O . GLY A 1 168 ? -5.453 -25.781 -10.867 1 96.88 168 GLY A O 1
ATOM 1347 N N . ILE A 1 169 ? -5.125 -25.719 -8.656 1 95.88 169 ILE A N 1
ATOM 1348 C CA . ILE A 1 169 ? -6.238 -26.594 -8.336 1 95.88 169 ILE A CA 1
ATOM 1349 C C . ILE A 1 169 ? -7.176 -25.906 -7.348 1 95.88 169 ILE A C 1
ATOM 1351 O O . ILE A 1 169 ? -6.727 -25.328 -6.355 1 95.88 169 ILE A O 1
ATOM 1355 N N . VAL A 1 170 ? -8.477 -25.922 -7.578 1 96.69 170 VAL A N 1
ATOM 1356 C CA . VAL A 1 170 ? -9.469 -25.422 -6.633 1 96.69 170 VAL A CA 1
ATOM 1357 C C . VAL A 1 170 ? -10.062 -26.594 -5.836 1 96.69 170 VAL A C 1
ATOM 1359 O O . VAL A 1 170 ? -10.242 -27.688 -6.371 1 96.69 170 VAL A O 1
ATOM 1362 N N . MET A 1 171 ? -10.289 -26.375 -4.605 1 95.56 171 MET A N 1
ATOM 1363 C CA . MET A 1 171 ? -10.836 -27.438 -3.762 1 95.56 171 MET A CA 1
ATOM 1364 C C . MET A 1 171 ? -12.281 -27.75 -4.133 1 95.56 171 MET A C 1
ATOM 1366 O O . MET A 1 171 ? -12.938 -26.938 -4.785 1 95.56 171 MET A O 1
ATOM 1370 N N . SER A 1 172 ? -12.758 -28.906 -3.764 1 93.69 172 SER A N 1
ATOM 1371 C CA . SER A 1 172 ? -14.156 -29.266 -4.004 1 93.69 172 SER A CA 1
ATOM 1372 C C . SER A 1 172 ? -15.086 -28.531 -3.045 1 93.69 172 SER A C 1
ATOM 1374 O O . SER A 1 172 ? -14.648 -28.047 -1.998 1 93.69 172 SER A O 1
ATOM 1376 N N . LEU A 1 173 ? -16.344 -28.391 -3.467 1 95.81 173 LEU A N 1
ATOM 1377 C CA . LEU A 1 173 ? -17.344 -27.781 -2.607 1 95.81 173 LEU A CA 1
ATOM 1378 C C . LEU A 1 173 ? -17.469 -28.547 -1.287 1 95.81 173 LEU A C 1
ATOM 1380 O O . LEU A 1 173 ? -17.656 -27.938 -0.232 1 95.81 173 LEU A O 1
ATOM 1384 N N . GLU A 1 174 ? -17.375 -29.828 -1.346 1 95.06 174 GLU A N 1
ATOM 1385 C CA . GLU A 1 174 ? -17.453 -30.672 -0.154 1 95.06 174 GLU A CA 1
ATOM 1386 C C . GLU A 1 174 ? -16.312 -30.359 0.813 1 95.06 174 GLU A C 1
ATOM 1388 O O . GLU A 1 174 ? -16.531 -30.219 2.018 1 95.06 174 GLU A O 1
ATOM 1393 N N . GLN A 1 175 ? -15.164 -30.281 0.291 1 94.88 175 GLN A N 1
ATOM 1394 C CA . GLN A 1 175 ? -14.008 -29.969 1.123 1 94.88 175 GLN A CA 1
ATOM 1395 C C . GLN A 1 175 ? -14.125 -28.578 1.742 1 94.88 175 GLN A C 1
ATOM 1397 O O . GLN A 1 175 ? -13.797 -28.391 2.916 1 94.88 175 GLN A O 1
ATOM 1402 N N . GLN A 1 176 ? -14.547 -27.594 0.964 1 97.56 176 GLN A N 1
ATOM 1403 C CA . GLN A 1 176 ? -14.75 -26.25 1.489 1 97.56 176 GLN A CA 1
ATOM 1404 C C . GLN A 1 176 ? -15.727 -26.266 2.664 1 97.56 176 GLN A C 1
ATOM 1406 O O . GLN A 1 176 ? -15.453 -25.672 3.707 1 97.56 176 GLN A O 1
ATOM 1411 N N . SER A 1 177 ? -16.844 -26.953 2.473 1 97.88 177 SER A N 1
ATOM 1412 C CA . SER A 1 177 ? -17.875 -27.031 3.504 1 97.88 177 SER A CA 1
ATOM 1413 C C . SER A 1 177 ? -17.328 -27.672 4.781 1 97.88 177 SER A C 1
ATOM 1415 O O . SER A 1 177 ? -17.625 -27.203 5.883 1 97.88 177 SER A O 1
ATOM 1417 N N . GLU A 1 178 ? -16.578 -28.719 4.582 1 98.19 178 GLU A N 1
ATOM 1418 C CA . GLU A 1 178 ? -16.031 -29.422 5.734 1 98.19 178 GLU A CA 1
ATOM 1419 C C . GLU A 1 178 ? -15.055 -28.547 6.508 1 98.19 178 GLU A C 1
ATOM 1421 O O . GLU A 1 178 ? -15.078 -28.5 7.738 1 98.19 178 GLU A O 1
ATOM 1426 N N . ILE A 1 179 ? -14.156 -27.891 5.812 1 98.31 179 ILE A N 1
ATOM 1427 C CA . ILE A 1 179 ? -13.172 -27.031 6.445 1 98.31 179 ILE A CA 1
ATOM 1428 C C . ILE A 1 179 ? -13.875 -25.891 7.184 1 98.31 179 ILE A C 1
ATOM 1430 O O . ILE A 1 179 ? -13.508 -25.547 8.312 1 98.31 179 ILE A O 1
ATOM 1434 N N . ILE A 1 180 ? -14.906 -25.281 6.566 1 98.62 180 ILE A N 1
ATOM 1435 C CA . ILE A 1 180 ? -15.68 -24.203 7.164 1 98.62 180 ILE A CA 1
ATOM 1436 C C . ILE A 1 180 ? -16.344 -24.688 8.453 1 98.62 180 ILE A C 1
ATOM 1438 O O . ILE A 1 180 ? -16.312 -23.984 9.477 1 98.62 180 ILE A O 1
ATOM 1442 N N . GLU A 1 181 ? -16.891 -25.891 8.398 1 98.56 181 GLU A N 1
ATOM 1443 C CA . GLU A 1 181 ? -17.562 -26.422 9.578 1 98.56 181 GLU A CA 1
ATOM 1444 C C . GLU A 1 181 ? -16.562 -26.641 10.719 1 98.56 181 GLU A C 1
ATOM 1446 O O . GLU A 1 181 ? -16.875 -26.359 11.883 1 98.56 181 GLU A O 1
ATOM 1451 N N . ILE A 1 182 ? -15.43 -27.203 10.383 1 98.56 182 ILE A N 1
ATOM 1452 C CA . ILE A 1 182 ? -14.383 -27.391 11.375 1 98.56 182 ILE A CA 1
ATOM 1453 C C . ILE A 1 182 ? -14.031 -26.047 12.008 1 98.56 182 ILE A C 1
ATOM 1455 O O . ILE A 1 182 ? -13.961 -25.922 13.227 1 98.56 182 ILE A O 1
ATOM 1459 N N . CYS A 1 183 ? -13.82 -25 11.195 1 98.62 183 CYS A N 1
ATOM 1460 C CA . CYS A 1 183 ? -13.422 -23.672 11.672 1 98.62 183 CYS A CA 1
ATOM 1461 C C . CYS A 1 183 ? -14.547 -23.016 12.469 1 98.62 183 CYS A C 1
ATOM 1463 O O . CYS A 1 183 ? -14.297 -22.344 13.469 1 98.62 183 CYS A O 1
ATOM 1465 N N . ARG A 1 184 ? -15.773 -23.219 12.055 1 98.38 184 ARG A N 1
ATOM 1466 C CA . ARG A 1 184 ? -16.938 -22.688 12.742 1 98.38 184 ARG A CA 1
ATOM 1467 C C . ARG A 1 184 ? -17.016 -23.219 14.172 1 98.38 184 ARG A C 1
ATOM 1469 O O . ARG A 1 184 ? -17.281 -22.453 15.109 1 98.38 184 ARG A O 1
ATOM 1476 N N . GLN A 1 185 ? -16.75 -24.438 14.352 1 98 185 GLN A N 1
ATOM 1477 C CA . GLN A 1 185 ? -16.812 -25.062 15.656 1 98 185 GLN A CA 1
ATOM 1478 C C . GLN A 1 185 ? -15.797 -24.469 16.625 1 98 185 GLN A C 1
ATOM 1480 O O . GLN A 1 185 ? -15.992 -24.5 17.844 1 98 185 GLN A O 1
ATOM 1485 N N . HIS A 1 186 ? -14.773 -23.906 16.094 1 98 186 HIS A N 1
ATOM 1486 C CA . HIS A 1 186 ? -13.695 -23.422 16.938 1 98 186 HIS A CA 1
ATOM 1487 C C . HIS A 1 186 ? -13.555 -21.906 16.844 1 98 186 HIS A C 1
ATOM 1489 O O . HIS A 1 186 ? -12.594 -21.328 17.359 1 98 186 HIS A O 1
ATOM 1495 N N . ASP A 1 187 ? -14.461 -21.234 16.109 1 97.69 187 ASP A N 1
ATOM 1496 C CA . ASP A 1 187 ? -14.492 -19.797 15.953 1 97.69 187 ASP A CA 1
ATOM 1497 C C . ASP A 1 187 ? -13.219 -19.281 15.289 1 97.69 187 ASP A C 1
ATOM 1499 O O . ASP A 1 187 ? -12.625 -18.297 15.742 1 97.69 187 ASP A O 1
ATOM 1503 N N . ILE A 1 188 ? -12.781 -20.016 14.32 1 98.69 188 ILE A N 1
ATOM 1504 C CA . ILE A 1 188 ? -11.555 -19.672 13.602 1 98.69 188 ILE A CA 1
ATOM 1505 C C . ILE A 1 188 ? -11.891 -18.812 12.383 1 98.69 188 ILE A C 1
ATOM 1507 O O . ILE A 1 188 ? -12.805 -19.141 11.625 1 98.69 188 ILE A O 1
ATOM 1511 N N . VAL A 1 189 ? -11.203 -17.656 12.219 1 98.81 189 VAL A N 1
ATOM 1512 C CA . VAL A 1 189 ? -11.32 -16.828 11.023 1 98.81 189 VAL A CA 1
ATOM 1513 C C . VAL A 1 189 ? -10.555 -17.469 9.867 1 98.81 189 VAL A C 1
ATOM 1515 O O . VAL A 1 189 ? -9.453 -17.984 10.055 1 98.81 189 VAL A O 1
ATOM 1518 N N . ILE A 1 190 ? -11.18 -17.531 8.672 1 98.81 190 ILE A N 1
ATOM 1519 C CA . ILE A 1 190 ? -10.516 -18.062 7.488 1 98.81 190 ILE A CA 1
ATOM 1520 C C . ILE A 1 190 ? -10.219 -16.922 6.512 1 98.81 190 ILE A C 1
ATOM 1522 O O . ILE A 1 190 ? -11.141 -16.266 6.023 1 98.81 190 ILE A O 1
ATOM 1526 N N . LEU A 1 191 ? -8.977 -16.609 6.277 1 98.75 191 LEU A N 1
ATOM 1527 C CA . LEU A 1 191 ? -8.602 -15.828 5.098 1 98.75 191 LEU A CA 1
ATOM 1528 C C . LEU A 1 191 ? -8.383 -16.75 3.896 1 98.75 191 LEU A C 1
ATOM 1530 O O . LEU A 1 191 ? -7.555 -17.656 3.951 1 98.75 191 LEU A O 1
ATOM 1534 N N . CYS A 1 192 ? -9.078 -16.547 2.869 1 98.56 192 CYS A N 1
ATOM 1535 C CA . CYS A 1 192 ? -8.859 -17.281 1.635 1 98.56 192 CYS A CA 1
ATOM 1536 C C . CYS A 1 192 ? -8.273 -16.391 0.553 1 98.56 192 CYS A C 1
ATOM 1538 O O . CYS A 1 192 ? -8.93 -15.453 0.096 1 98.56 192 CYS A O 1
ATOM 1540 N N . ASP A 1 193 ? -7.008 -16.625 0.243 1 97.69 193 ASP A N 1
ATOM 1541 C CA . ASP A 1 193 ? -6.395 -15.992 -0.926 1 97.69 193 ASP A CA 1
ATOM 1542 C C . ASP A 1 193 ? -6.996 -16.547 -2.219 1 97.69 193 ASP A C 1
ATOM 1544 O O . ASP A 1 193 ? -6.691 -17.672 -2.623 1 97.69 193 ASP A O 1
ATOM 1548 N N . GLU A 1 194 ? -7.809 -15.703 -2.873 1 97.94 194 GLU A N 1
ATOM 1549 C CA . GLU A 1 194 ? -8.578 -16.125 -4.039 1 97.94 194 GLU A CA 1
ATOM 1550 C C . GLU A 1 194 ? -8.133 -15.375 -5.293 1 97.94 194 GLU A C 1
ATOM 1552 O O . GLU A 1 194 ? -8.961 -14.992 -6.121 1 97.94 194 GLU A O 1
ATOM 1557 N N . VAL A 1 195 ? -6.852 -15.188 -5.43 1 95.94 195 VAL A N 1
ATOM 1558 C CA . VAL A 1 195 ? -6.336 -14.336 -6.492 1 95.94 195 VAL A CA 1
ATOM 1559 C C . VAL A 1 195 ? -6.562 -15 -7.848 1 95.94 195 VAL A C 1
ATOM 1561 O O . VAL A 1 195 ? -6.555 -14.328 -8.883 1 95.94 195 VAL A O 1
ATOM 1564 N N . TYR A 1 196 ? -6.809 -16.312 -7.883 1 96.81 196 TYR A N 1
ATOM 1565 C CA . TYR A 1 196 ? -7.055 -17.016 -9.141 1 96.81 196 TYR A CA 1
ATOM 1566 C C . TYR A 1 196 ? -8.539 -17.281 -9.328 1 96.81 196 TYR A C 1
ATOM 1568 O O . TYR A 1 196 ? -8.938 -17.984 -10.266 1 96.81 196 TYR A O 1
ATOM 1576 N N . ARG A 1 197 ? -9.328 -16.734 -8.414 1 95.38 197 ARG A N 1
ATOM 1577 C CA . ARG A 1 197 ? -10.766 -16.844 -8.625 1 95.38 197 ARG A CA 1
ATOM 1578 C C . ARG A 1 197 ? -11.164 -16.281 -9.992 1 95.38 197 ARG A C 1
ATOM 1580 O O . ARG A 1 197 ? -10.633 -15.258 -10.43 1 95.38 197 ARG A O 1
ATOM 1587 N N . LEU A 1 198 ? -12.148 -16.953 -10.703 1 95.88 198 LEU A N 1
ATOM 1588 C CA . LEU A 1 198 ? -12.695 -16.609 -12.008 1 95.88 198 LEU A CA 1
ATOM 1589 C C . LEU A 1 198 ? -11.844 -17.188 -13.133 1 95.88 198 LEU A C 1
ATOM 1591 O O . LEU A 1 198 ? -12.195 -17.078 -14.305 1 95.88 198 LEU A O 1
ATOM 1595 N N . LEU A 1 199 ? -10.75 -17.859 -12.797 1 97 199 LEU A N 1
ATOM 1596 C CA . LEU A 1 199 ? -9.938 -18.531 -13.805 1 97 199 LEU A CA 1
ATOM 1597 C C . LEU A 1 199 ? -10.148 -20.047 -13.742 1 97 199 LEU A C 1
ATOM 1599 O O . LEU A 1 199 ? -9.242 -20.812 -14.047 1 97 199 LEU A O 1
ATOM 1603 N N . GLU A 1 200 ? -11.266 -20.438 -13.219 1 97.31 200 GLU A N 1
ATOM 1604 C CA . GLU A 1 200 ? -11.586 -21.859 -13.305 1 97.31 200 GLU A CA 1
ATOM 1605 C C . GLU A 1 200 ? -11.688 -22.297 -14.766 1 97.31 200 GLU A C 1
ATOM 1607 O O . GLU A 1 200 ? -12.25 -21.594 -15.602 1 97.31 200 GLU A O 1
ATOM 1612 N N . HIS A 1 201 ? -11.141 -23.453 -15.086 1 97.44 201 HIS A N 1
ATOM 1613 C CA . HIS A 1 201 ? -11.086 -23.906 -16.469 1 97.44 201 HIS A CA 1
ATOM 1614 C C . HIS A 1 201 ? -12.461 -24.359 -16.953 1 97.44 201 HIS A C 1
ATOM 1616 O O . HIS A 1 201 ? -12.75 -24.297 -18.156 1 97.44 201 HIS A O 1
ATOM 1622 N N . ASP A 1 202 ? -13.266 -24.844 -16.047 1 95.5 202 ASP A N 1
ATOM 1623 C CA . ASP A 1 202 ? 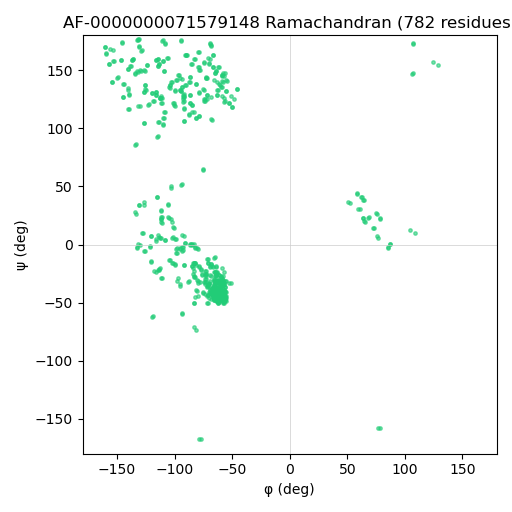-14.688 -25.125 -16.234 1 95.5 202 ASP A CA 1
ATOM 1624 C C . ASP A 1 202 ? -15.508 -24.578 -15.055 1 95.5 202 ASP A C 1
ATOM 1626 O O . ASP A 1 202 ? -15.852 -25.328 -14.141 1 95.5 202 ASP A O 1
ATOM 1630 N N . PRO A 1 203 ? -15.867 -23.359 -15.164 1 93.62 203 PRO A N 1
ATOM 1631 C CA . PRO A 1 203 ? -16.516 -22.703 -14.031 1 93.62 203 PRO A CA 1
ATOM 1632 C C . PRO A 1 203 ? -17.797 -23.422 -13.594 1 93.62 203 PRO A C 1
ATOM 1634 O O . PRO A 1 203 ? -18.094 -23.484 -12.398 1 93.62 203 PRO A O 1
ATOM 1637 N N . SER A 1 204 ? -18.562 -23.984 -14.453 1 92.38 204 SER A N 1
ATOM 1638 C CA . SER A 1 204 ? -19.812 -24.656 -14.133 1 92.38 204 SER A CA 1
ATOM 1639 C C . SER A 1 204 ? -19.562 -25.875 -13.258 1 92.38 204 SER A C 1
ATOM 1641 O O . SER A 1 204 ? -20.438 -26.266 -12.477 1 92.38 204 SER A O 1
ATOM 1643 N N . GLN A 1 205 ? -18.344 -26.344 -13.242 1 90.5 205 GLN A N 1
ATOM 1644 C CA . GLN A 1 205 ? -18.062 -27.594 -12.539 1 90.5 205 GLN A CA 1
ATOM 1645 C C . GLN A 1 205 ? -17.203 -27.328 -11.305 1 90.5 205 GLN A C 1
ATOM 1647 O O . GLN A 1 205 ? -17.297 -28.062 -10.312 1 90.5 205 GLN A O 1
ATOM 1652 N N . THR A 1 206 ? -16.438 -26.312 -11.383 1 92.75 206 THR A N 1
ATOM 1653 C CA . THR A 1 206 ? -15.359 -26.281 -10.391 1 92.75 206 THR A CA 1
ATOM 1654 C C . THR A 1 206 ? -15.461 -25.031 -9.523 1 92.75 206 THR A C 1
ATOM 1656 O O . THR A 1 206 ? -14.844 -24.953 -8.461 1 92.75 206 THR A O 1
ATOM 1659 N N . ARG A 1 207 ? -16.219 -24.047 -9.914 1 94.88 207 ARG A N 1
ATOM 1660 C CA . ARG A 1 207 ? -16.25 -22.812 -9.141 1 94.88 207 ARG A CA 1
ATOM 1661 C C . ARG A 1 207 ? -17.031 -22.984 -7.84 1 94.88 207 ARG A C 1
ATOM 1663 O O . ARG A 1 207 ? -18.172 -23.469 -7.855 1 94.88 207 ARG A O 1
ATOM 1670 N N . ILE A 1 208 ? -16.422 -22.672 -6.762 1 96.88 208 ILE A N 1
ATOM 1671 C CA . ILE A 1 208 ? -17.047 -22.75 -5.441 1 96.88 208 ILE A CA 1
ATOM 1672 C C . ILE A 1 208 ? -17.375 -21.359 -4.93 1 96.88 208 ILE A C 1
ATOM 1674 O O . ILE A 1 208 ? -16.859 -20.359 -5.461 1 96.88 208 ILE A O 1
ATOM 1678 N N . PRO A 1 209 ? -18.281 -21.188 -3.961 1 97.5 209 PRO A N 1
ATOM 1679 C CA . PRO A 1 209 ? -18.562 -19.859 -3.414 1 97.5 209 PRO A CA 1
ATOM 1680 C C . PRO A 1 209 ? -17.328 -19.172 -2.83 1 97.5 209 PRO A C 1
ATOM 1682 O O . PRO A 1 209 ? -16.469 -19.844 -2.236 1 97.5 209 PRO A O 1
ATOM 1685 N N . PRO A 1 210 ? -17.25 -17.859 -3.098 1 98.12 210 PRO A N 1
ATOM 1686 C CA . PRO A 1 210 ? -16.188 -17.188 -2.369 1 98.12 210 PRO A CA 1
ATOM 1687 C C . PRO A 1 210 ? -16.297 -17.359 -0.856 1 98.12 210 PRO A C 1
ATOM 1689 O O . PRO A 1 210 ? -17.406 -17.469 -0.326 1 98.12 210 PRO A O 1
ATOM 1692 N N . MET A 1 211 ? -15.18 -17.406 -0.204 1 98.62 211 MET A N 1
ATOM 1693 C CA . MET A 1 211 ? -15.156 -17.625 1.24 1 98.62 211 MET A CA 1
ATOM 1694 C C . MET A 1 211 ? -15.992 -16.562 1.959 1 98.62 211 MET A C 1
ATOM 1696 O O . MET A 1 211 ? -16.672 -16.859 2.943 1 98.62 211 MET A O 1
ATOM 1700 N N . ALA A 1 212 ? -15.961 -15.312 1.459 1 98.56 212 ALA A N 1
ATOM 1701 C CA . ALA A 1 212 ? -16.719 -14.211 2.035 1 98.56 212 ALA A CA 1
ATOM 1702 C C . ALA A 1 212 ? -18.203 -14.531 2.078 1 98.56 212 ALA A C 1
ATOM 1704 O O . ALA A 1 212 ? -18.922 -14.055 2.961 1 98.56 212 ALA A O 1
ATOM 1705 N N . ASN A 1 213 ? -18.688 -15.266 1.106 1 97.88 213 ASN A N 1
ATOM 1706 C CA . ASN A 1 213 ? -20.094 -15.648 1.04 1 97.88 213 ASN A CA 1
ATOM 1707 C C . ASN A 1 213 ? -20.359 -16.938 1.805 1 97.88 213 ASN A C 1
ATOM 1709 O O . ASN A 1 213 ? -21.453 -17.156 2.312 1 97.88 213 ASN A O 1
ATOM 1713 N N . ALA A 1 214 ? -19.391 -17.828 1.845 1 98.12 214 ALA A N 1
ATOM 1714 C CA . ALA A 1 214 ? -19.594 -19.203 2.303 1 98.12 214 ALA A CA 1
ATOM 1715 C C . ALA A 1 214 ? -19.5 -19.281 3.824 1 98.12 214 ALA A C 1
ATOM 1717 O O . ALA A 1 214 ? -20.078 -20.188 4.434 1 98.12 214 ALA A O 1
ATOM 1718 N N . TYR A 1 215 ? -18.797 -18.375 4.457 1 98.5 215 TYR A N 1
ATOM 1719 C CA . TYR A 1 215 ? -18.484 -18.469 5.883 1 98.5 215 TYR A CA 1
ATOM 1720 C C . TYR A 1 215 ? -18.594 -17.109 6.551 1 98.5 215 TYR A C 1
ATOM 1722 O O . TYR A 1 215 ? -18 -16.125 6.09 1 98.5 215 TYR A O 1
ATOM 1730 N N . GLU A 1 216 ? -19.312 -16.953 7.652 1 97.62 216 GLU A N 1
ATOM 1731 C CA . GLU A 1 216 ? -19.594 -15.68 8.312 1 97.62 216 GLU A CA 1
ATOM 1732 C C . GLU A 1 216 ? -18.297 -15.055 8.859 1 97.62 216 GLU A C 1
ATOM 1734 O O . GLU A 1 216 ? -18.234 -13.836 9.039 1 97.62 216 GLU A O 1
ATOM 1739 N N . ARG A 1 217 ? -17.281 -15.93 9.102 1 98.25 217 ARG A N 1
ATOM 1740 C CA . ARG A 1 217 ? -15.977 -15.422 9.531 1 98.25 217 ARG A CA 1
ATOM 1741 C C . ARG A 1 217 ? -14.922 -15.625 8.445 1 98.25 217 ARG A C 1
ATOM 1743 O O . ARG A 1 217 ? -13.727 -15.734 8.742 1 98.25 217 ARG A O 1
ATOM 1750 N N . GLY A 1 218 ? -15.453 -15.719 7.23 1 98.69 218 GLY A N 1
ATOM 1751 C CA . GLY A 1 218 ? -14.594 -15.875 6.07 1 98.69 218 GLY A CA 1
ATOM 1752 C C . GLY A 1 218 ? -14.25 -14.562 5.402 1 98.69 218 GLY A C 1
ATOM 1753 O O . GLY A 1 218 ? -15.102 -13.68 5.27 1 98.69 218 GLY A O 1
ATOM 1754 N N . VAL A 1 219 ? -13.008 -14.398 5.066 1 98.81 219 VAL A N 1
ATOM 1755 C CA . VAL A 1 219 ? -12.492 -13.234 4.348 1 98.81 219 VAL A CA 1
ATOM 1756 C C . VAL A 1 219 ? -11.914 -13.672 3.006 1 98.81 219 VAL A C 1
ATOM 1758 O O . VAL A 1 219 ? -11.055 -14.562 2.953 1 98.81 219 VAL A O 1
ATOM 1761 N N . SER A 1 220 ? -12.414 -13.086 1.918 1 98.75 220 SER A N 1
ATOM 1762 C CA . SER A 1 220 ? -11.852 -13.312 0.593 1 98.75 220 SER A CA 1
ATOM 1763 C C . SER A 1 220 ? -10.852 -12.227 0.228 1 98.75 220 SER A C 1
ATOM 1765 O O . SER A 1 220 ? -11.094 -11.039 0.477 1 98.75 220 SER A O 1
ATOM 1767 N N . CYS A 1 221 ? -9.703 -12.609 -0.263 1 98.06 221 CYS A N 1
ATOM 1768 C CA . CYS A 1 221 ? -8.727 -11.688 -0.835 1 98.06 221 CYS A CA 1
ATOM 1769 C C . CYS A 1 221 ? -8.609 -11.891 -2.342 1 98.06 221 CYS A C 1
ATOM 1771 O O . CYS A 1 221 ? -8.289 -12.984 -2.803 1 98.06 221 CYS A O 1
ATOM 1773 N N . VAL A 1 222 ? -8.867 -10.852 -3.092 1 97.38 222 VAL A N 1
ATOM 1774 C CA . VAL A 1 222 ? -8.836 -10.938 -4.547 1 97.38 222 VAL A CA 1
ATOM 1775 C C . VAL A 1 222 ? -8.07 -9.742 -5.117 1 97.38 222 VAL A C 1
ATOM 1777 O O . VAL A 1 222 ? -7.949 -8.703 -4.461 1 97.38 222 VAL A O 1
ATOM 1780 N N . THR A 1 223 ? -7.379 -9.906 -6.242 1 95.25 223 THR A N 1
ATOM 1781 C CA . THR A 1 223 ? -6.695 -8.828 -6.949 1 95.25 223 THR A CA 1
ATOM 1782 C C . THR A 1 223 ? -7.082 -8.828 -8.43 1 95.25 223 THR A C 1
ATOM 1784 O O . THR A 1 223 ? -7.648 -9.797 -8.93 1 95.25 223 THR A O 1
ATOM 1787 N N . LYS A 1 224 ? -6.754 -7.77 -9.102 1 94.75 224 LYS A N 1
ATOM 1788 C CA . LYS A 1 224 ? -6.965 -7.676 -10.539 1 94.75 224 LYS A CA 1
ATOM 1789 C C . LYS A 1 224 ? -5.781 -8.258 -11.305 1 94.75 224 LYS A C 1
ATOM 1791 O O . LYS A 1 224 ? -5.836 -8.406 -12.531 1 94.75 224 LYS A O 1
ATOM 1796 N N . SER A 1 225 ? -4.836 -8.719 -10.68 1 93.25 225 SER A N 1
ATOM 1797 C CA . SER A 1 225 ? -3.551 -9.047 -11.281 1 93.25 225 SER A CA 1
ATOM 1798 C C . SER A 1 225 ? -3.631 -10.336 -12.086 1 93.25 225 SER A C 1
ATOM 1800 O O . SER A 1 225 ? -3.057 -10.438 -13.172 1 93.25 225 SER A O 1
ATOM 1802 N N . LYS A 1 226 ? -4.34 -11.32 -11.523 1 95.06 226 LYS A N 1
ATOM 1803 C CA . LYS A 1 226 ? -4.203 -12.664 -12.086 1 95.06 226 LYS A CA 1
ATOM 1804 C C . LYS A 1 226 ? -5.277 -12.93 -13.133 1 95.06 226 LYS A C 1
ATOM 1806 O O . LYS A 1 226 ? -4.973 -13.031 -14.328 1 95.06 226 LYS A O 1
ATOM 1811 N N . PRO A 1 227 ? -6.527 -12.852 -12.773 1 95.5 227 PRO A N 1
ATOM 1812 C CA . PRO A 1 227 ? -7.527 -13.25 -13.766 1 95.5 227 PRO A CA 1
ATOM 1813 C C . PRO A 1 227 ? -7.656 -12.25 -14.906 1 95.5 227 PRO A C 1
ATOM 1815 O O . PRO A 1 227 ? -7.871 -12.641 -16.062 1 95.5 227 PRO A O 1
ATOM 1818 N N . TRP A 1 228 ? -7.535 -10.977 -14.625 1 97.5 228 TRP A N 1
ATOM 1819 C CA . TRP A 1 228 ? -7.785 -9.953 -15.641 1 97.5 228 TRP A CA 1
ATOM 1820 C C . TRP A 1 228 ? -6.48 -9.484 -16.266 1 97.5 228 TRP A C 1
ATOM 1822 O O . TRP A 1 228 ? -6.492 -8.734 -17.25 1 97.5 228 TRP A O 1
ATOM 1832 N N . GLY A 1 229 ? -5.391 -9.93 -15.734 1 96.56 229 GLY A N 1
ATOM 1833 C CA . GLY A 1 229 ? -4.113 -9.453 -16.234 1 96.56 229 GLY A CA 1
ATOM 1834 C C . GLY A 1 229 ? -3.854 -7.988 -15.922 1 96.56 229 GLY A C 1
ATOM 1835 O O . GLY A 1 229 ? -3.176 -7.293 -16.688 1 96.56 229 GLY A O 1
ATOM 1836 N N . GLY A 1 230 ? -4.469 -7.469 -14.953 1 95.94 230 GLY A N 1
ATOM 1837 C CA . GLY A 1 230 ? -4.281 -6.086 -14.547 1 95.94 230 GLY A CA 1
ATOM 1838 C C . GLY A 1 230 ? -3.24 -5.922 -13.453 1 95.94 230 GLY A C 1
ATOM 1839 O O . GLY A 1 230 ? -3.502 -5.285 -12.43 1 95.94 230 GLY A O 1
ATOM 1840 N N . CYS A 1 231 ? -2.021 -6.473 -13.633 1 92.06 231 CYS A N 1
ATOM 1841 C CA . CYS A 1 231 ? -0.962 -6.512 -12.633 1 92.06 231 CYS A CA 1
ATOM 1842 C C . CYS A 1 231 ? -0.527 -5.102 -12.242 1 92.06 231 CYS A C 1
ATOM 1844 O O . CYS A 1 231 ? -0.381 -4.793 -11.062 1 92.06 231 CYS A O 1
ATOM 1846 N N . GLY A 1 232 ? -0.418 -4.262 -13.25 1 93.06 232 GLY A N 1
ATOM 1847 C CA . GLY A 1 232 ? 0.121 -2.928 -13.039 1 93.06 232 GLY A CA 1
ATOM 1848 C C . GLY A 1 232 ? -0.896 -1.957 -12.469 1 93.06 232 GLY A C 1
ATOM 1849 O O . GLY A 1 232 ? -0.565 -0.806 -12.172 1 93.06 232 GLY A O 1
ATOM 1850 N N . ILE A 1 233 ? -2.156 -2.408 -12.281 1 96.06 233 ILE A N 1
ATOM 1851 C CA . ILE A 1 233 ? -3.189 -1.567 -11.695 1 96.06 233 ILE A CA 1
ATOM 1852 C C . ILE A 1 233 ? -3.02 -1.53 -10.172 1 96.06 233 ILE A C 1
ATOM 1854 O O . ILE A 1 233 ? -3.348 -0.531 -9.531 1 96.06 233 ILE A O 1
ATOM 1858 N N . THR A 1 234 ? -2.541 -2.656 -9.602 1 93.88 234 THR A N 1
ATOM 1859 C CA . THR A 1 234 ? -2.182 -2.795 -8.188 1 93.88 234 THR A CA 1
ATOM 1860 C C . THR A 1 234 ? -3.377 -2.49 -7.293 1 93.88 234 THR A C 1
ATOM 1862 O O . THR A 1 234 ? -3.266 -1.713 -6.344 1 93.88 234 THR A O 1
ATOM 1865 N N . ILE A 1 235 ? -4.516 -2.992 -7.625 1 95.88 235 ILE A N 1
ATOM 1866 C CA . ILE A 1 235 ? -5.711 -2.939 -6.797 1 95.88 235 ILE A CA 1
ATOM 1867 C C . ILE A 1 235 ? -6.078 -4.348 -6.328 1 95.88 235 ILE A C 1
ATOM 1869 O O . ILE A 1 235 ? -6.168 -5.273 -7.137 1 95.88 235 ILE A O 1
ATOM 1873 N N . GLY A 1 236 ? -6.219 -4.562 -5.125 1 95.88 236 GLY A N 1
ATOM 1874 C CA . GLY A 1 236 ? -6.805 -5.727 -4.48 1 95.88 236 GLY A CA 1
ATOM 1875 C C . GLY A 1 236 ? -7.84 -5.371 -3.43 1 95.88 236 GLY A C 1
ATOM 1876 O O . GLY A 1 236 ? -8.039 -4.195 -3.121 1 95.88 236 GLY A O 1
ATOM 1877 N N . TRP A 1 237 ? -8.539 -6.363 -2.955 1 97.94 237 TRP A N 1
ATOM 1878 C CA . TRP A 1 237 ? -9.539 -6.059 -1.937 1 97.94 237 TRP A CA 1
ATOM 1879 C C . TRP A 1 237 ? -9.789 -7.27 -1.041 1 97.94 237 TRP A C 1
ATOM 1881 O O . TRP A 1 237 ? -9.43 -8.391 -1.393 1 97.94 237 TRP A O 1
ATOM 1891 N N . LEU A 1 238 ? -10.281 -6.984 0.112 1 98.44 238 LEU A N 1
ATOM 1892 C CA . LEU A 1 238 ? -10.883 -7.965 1.008 1 98.44 238 LEU A CA 1
ATOM 1893 C C . LEU A 1 238 ? -12.406 -7.879 0.965 1 98.44 238 LEU A C 1
ATOM 1895 O O . LEU A 1 238 ? -12.969 -6.785 0.849 1 98.44 238 LEU A O 1
ATOM 1899 N N . ALA A 1 239 ? -13.008 -8.984 0.98 1 98.75 239 ALA A N 1
ATOM 1900 C CA . ALA A 1 239 ? -14.461 -9.07 1.096 1 98.75 239 ALA A CA 1
ATOM 1901 C C . ALA A 1 239 ? -14.867 -9.969 2.264 1 98.75 239 ALA A C 1
ATOM 1903 O O . ALA A 1 239 ? -14.242 -11 2.508 1 98.75 239 ALA A O 1
ATOM 1904 N N . CYS A 1 240 ? -15.797 -9.594 2.984 1 98.06 240 CYS A N 1
ATOM 1905 C CA . CYS A 1 240 ? -16.359 -10.32 4.117 1 98.06 240 CYS A CA 1
ATOM 1906 C C . CYS A 1 240 ? -17.828 -10 4.301 1 98.06 240 CYS A C 1
ATOM 1908 O O . C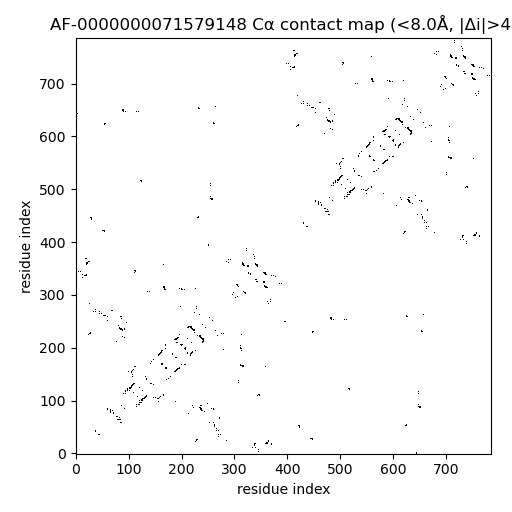YS A 1 240 ? -18.25 -8.859 4.129 1 98.06 240 CYS A O 1
ATOM 1910 N N . SER A 1 241 ? -18.609 -11.039 4.707 1 97.88 241 SER A N 1
ATOM 1911 C CA . SER A 1 241 ? -20.031 -10.797 4.914 1 97.88 241 SER A CA 1
ATOM 1912 C C . SER A 1 241 ? -20.281 -10.008 6.195 1 97.88 241 SER A C 1
ATOM 1914 O O . SER A 1 241 ? -21.266 -9.258 6.285 1 97.88 241 SER A O 1
ATOM 1916 N N . ASP A 1 242 ? -19.469 -10.203 7.191 1 97.44 242 ASP A N 1
ATOM 1917 C CA . ASP A 1 242 ? -19.594 -9.5 8.469 1 97.44 242 ASP A CA 1
ATOM 1918 C C . ASP A 1 242 ? -18.969 -8.109 8.398 1 97.44 242 ASP A C 1
ATOM 1920 O O . ASP A 1 242 ? -17.75 -7.965 8.516 1 97.44 242 ASP A O 1
ATOM 1924 N N . VAL A 1 243 ? -19.797 -7.094 8.398 1 96.75 243 VAL A N 1
ATOM 1925 C CA . VAL A 1 243 ? -19.344 -5.711 8.242 1 96.75 243 VAL A CA 1
ATOM 1926 C C . VAL A 1 243 ? -18.5 -5.297 9.445 1 96.75 243 VAL A C 1
ATOM 1928 O O . VAL A 1 243 ? -17.578 -4.504 9.312 1 96.75 243 VAL A O 1
ATOM 1931 N N . SER A 1 244 ? -18.781 -5.855 10.57 1 96.38 244 SER A N 1
ATOM 1932 C CA . SER A 1 244 ? -18 -5.516 11.758 1 96.38 244 SER A CA 1
ATOM 1933 C C . SER A 1 244 ? -16.547 -5.949 11.609 1 96.38 244 SER A C 1
ATOM 1935 O O . SER A 1 244 ? -15.641 -5.297 12.133 1 96.38 244 SER A O 1
ATOM 1937 N N . MET A 1 245 ? -16.281 -7.078 10.938 1 96.5 245 MET A N 1
ATOM 1938 C CA . MET A 1 245 ? -14.922 -7.512 10.664 1 96.5 245 MET A CA 1
ATOM 1939 C C . MET A 1 245 ? -14.227 -6.543 9.711 1 96.5 245 MET A C 1
ATOM 1941 O O . MET A 1 245 ? -13.055 -6.223 9.898 1 96.5 245 MET A O 1
ATOM 1945 N N . ILE A 1 246 ? -15.008 -6.035 8.734 1 96.31 246 ILE A N 1
ATOM 1946 C CA . ILE A 1 246 ? -14.461 -5.062 7.793 1 96.31 246 ILE A CA 1
ATOM 1947 C C . ILE A 1 246 ? -14.039 -3.803 8.539 1 96.31 246 ILE A C 1
ATOM 1949 O O . ILE A 1 246 ? -12.953 -3.262 8.297 1 96.31 246 ILE A O 1
ATOM 1953 N N . GLN A 1 247 ? -14.836 -3.379 9.461 1 93.12 247 GLN A N 1
ATOM 1954 C CA . GLN A 1 247 ? -14.531 -2.166 10.219 1 93.12 247 GLN A CA 1
ATOM 1955 C C . GLN A 1 247 ? -13.25 -2.33 11.023 1 93.12 247 GLN A C 1
ATOM 1957 O O . GLN A 1 247 ? -12.445 -1.398 11.125 1 93.12 247 GLN A O 1
ATOM 1962 N N . ARG A 1 248 ? -13.055 -3.469 11.57 1 93.5 248 ARG A N 1
ATOM 1963 C CA . ARG A 1 248 ? -11.82 -3.738 12.305 1 93.5 248 ARG A CA 1
ATOM 1964 C C . ARG A 1 248 ? -10.617 -3.734 11.367 1 93.5 248 ARG A C 1
ATOM 1966 O O . ARG A 1 248 ? -9.539 -3.252 11.734 1 93.5 248 ARG A O 1
ATOM 1973 N N . LEU A 1 249 ? -10.836 -4.281 10.219 1 94.69 249 LEU A N 1
ATOM 1974 C CA . LEU A 1 249 ? -9.766 -4.309 9.234 1 94.69 249 LEU A CA 1
ATOM 1975 C C . LEU A 1 249 ? -9.422 -2.896 8.758 1 94.69 249 LEU A C 1
ATOM 1977 O O . LEU A 1 249 ? -8.258 -2.592 8.492 1 94.69 249 LEU A O 1
ATOM 1981 N N . VAL A 1 250 ? -10.414 -2.051 8.617 1 92.25 250 VAL A N 1
ATOM 1982 C CA . VAL A 1 250 ? -10.211 -0.657 8.242 1 92.25 250 VAL A CA 1
ATOM 1983 C C . VAL A 1 250 ? -9.281 0.022 9.25 1 92.25 250 VAL A C 1
ATOM 1985 O O . VAL A 1 250 ? -8.383 0.773 8.867 1 92.25 250 VAL A O 1
ATOM 1988 N N . ASP A 1 251 ? -9.453 -0.246 10.477 1 87.56 251 ASP A N 1
ATOM 1989 C CA . ASP A 1 251 ? -8.641 0.361 11.531 1 87.56 251 ASP A CA 1
ATOM 1990 C C . ASP A 1 251 ? -7.168 -0.032 11.383 1 87.56 251 ASP A C 1
ATOM 1992 O O . ASP A 1 251 ? -6.277 0.801 11.555 1 87.56 251 ASP A O 1
ATOM 1996 N N . VAL A 1 252 ? -6.914 -1.27 11.055 1 87.5 252 VAL A N 1
ATOM 1997 C CA . VAL A 1 252 ? -5.551 -1.756 10.867 1 87.5 252 VAL A CA 1
ATOM 1998 C C . VAL A 1 252 ? -4.969 -1.172 9.578 1 87.5 252 VAL A C 1
ATOM 2000 O O . VAL A 1 252 ? -3.812 -0.741 9.555 1 87.5 252 VAL A O 1
ATOM 2003 N N . GLN A 1 253 ? -5.801 -1.177 8.547 1 88.75 253 GLN A N 1
ATOM 2004 C CA . GLN A 1 253 ? -5.371 -0.632 7.266 1 88.75 253 GLN A CA 1
ATOM 2005 C C . GLN A 1 253 ? -4.926 0.82 7.406 1 88.75 253 GLN A C 1
ATOM 2007 O O . GLN A 1 253 ? -3.926 1.228 6.809 1 88.75 253 GLN A O 1
ATOM 2012 N N . TYR A 1 254 ? -5.613 1.54 8.164 1 80.12 254 TYR A N 1
ATOM 2013 C CA . TYR A 1 254 ? -5.375 2.969 8.336 1 80.12 254 TYR A CA 1
ATOM 2014 C C . TYR A 1 254 ? -3.959 3.229 8.844 1 80.12 254 TYR A C 1
ATOM 2016 O O . TYR A 1 254 ? -3.338 4.23 8.484 1 80.12 254 TYR A O 1
ATOM 2024 N N . PHE A 1 255 ? -3.449 2.381 9.555 1 75.69 255 PHE A N 1
ATOM 2025 C CA . PHE A 1 255 ? -2.133 2.582 10.148 1 75.69 255 PHE A CA 1
ATOM 2026 C C . PHE A 1 255 ? -1.031 2.262 9.141 1 75.69 255 PHE A C 1
ATOM 2028 O O . PHE A 1 255 ? 0.11 2.699 9.305 1 75.69 255 PHE A O 1
ATOM 2035 N N . GLY A 1 256 ? -1.454 1.536 8.102 1 78.88 256 GLY A N 1
ATOM 2036 C CA . GLY A 1 256 ? -0.431 1.122 7.156 1 78.88 256 GLY A CA 1
ATOM 2037 C C . GLY A 1 256 ? -0.618 1.72 5.773 1 78.88 256 GLY A C 1
ATOM 2038 O O . GLY A 1 256 ? 0.329 1.788 4.988 1 78.88 256 GLY A O 1
ATOM 2039 N N . THR A 1 257 ? -1.843 2.084 5.512 1 79.94 257 THR A N 1
ATOM 2040 C CA . THR A 1 257 ? -2.145 2.576 4.172 1 79.94 257 THR A CA 1
ATOM 2041 C C . THR A 1 257 ? -3.115 3.752 4.234 1 79.94 257 THR A C 1
ATOM 2043 O O . THR A 1 257 ? -4.102 3.711 4.973 1 79.94 257 THR A O 1
ATOM 2046 N N . ALA A 1 258 ? -2.836 4.777 3.496 1 77.31 258 ALA A N 1
ATOM 2047 C CA . ALA A 1 258 ? -3.768 5.898 3.414 1 77.31 258 ALA A CA 1
ATOM 2048 C C . ALA A 1 258 ? -4.867 5.625 2.393 1 77.31 258 ALA A C 1
ATOM 2050 O O . ALA A 1 258 ? -6.023 5.395 2.76 1 77.31 258 ALA A O 1
ATOM 2051 N N . CYS A 1 259 ? -4.551 5.625 1.188 1 86.44 259 CYS A N 1
ATOM 2052 C CA . CYS A 1 259 ? -5.516 5.336 0.134 1 86.44 259 CYS A CA 1
ATOM 2053 C C . CYS A 1 259 ? -4.816 4.828 -1.121 1 86.44 259 CYS A C 1
ATOM 2055 O O . CYS A 1 259 ? -3.59 4.742 -1.162 1 86.44 259 CYS A O 1
ATOM 2057 N N . VAL A 1 260 ? -5.602 4.305 -2.039 1 93.44 260 VAL A N 1
ATOM 2058 C CA . VAL A 1 260 ? -5.09 3.893 -3.344 1 93.44 260 VAL A CA 1
ATOM 2059 C C . VAL A 1 260 ? -5.184 5.055 -4.328 1 93.44 260 VAL A C 1
ATOM 2061 O O . VAL A 1 260 ? -5.816 6.074 -4.035 1 93.44 260 VAL A O 1
ATOM 2064 N N . SER A 1 261 ? -4.445 4.945 -5.441 1 95.5 261 SER A N 1
ATOM 2065 C CA . SER A 1 261 ? -4.477 6.039 -6.406 1 95.5 261 SER A CA 1
ATOM 2066 C C . SER A 1 261 ? -5.805 6.074 -7.156 1 95.5 261 SER A C 1
ATOM 2068 O O . SER A 1 261 ? -6.383 5.027 -7.453 1 95.5 261 SER A O 1
ATOM 2070 N N . ARG A 1 262 ? -6.254 7.258 -7.426 1 96.88 262 ARG A N 1
ATOM 2071 C CA . ARG A 1 262 ? -7.516 7.402 -8.148 1 96.88 262 ARG A CA 1
ATOM 2072 C C . ARG A 1 262 ? -7.406 6.84 -9.562 1 96.88 262 ARG A C 1
ATOM 2074 O O . ARG A 1 262 ? -8.344 6.227 -10.062 1 96.88 262 ARG A O 1
ATOM 2081 N N . ALA A 1 263 ? -6.273 7.062 -10.234 1 97.94 263 ALA A N 1
ATOM 2082 C CA . ALA A 1 263 ? -6.062 6.488 -11.562 1 97.94 263 ALA A CA 1
ATOM 2083 C C . ALA A 1 263 ? -6.219 4.973 -11.531 1 97.94 263 ALA A C 1
ATOM 2085 O O . ALA A 1 263 ? -6.883 4.398 -12.398 1 97.94 263 ALA A O 1
ATOM 2086 N N . SER A 1 264 ? -5.629 4.344 -10.547 1 97.12 264 SER A N 1
ATOM 2087 C CA . SER A 1 264 ? -5.73 2.895 -10.398 1 97.12 264 SER A CA 1
ATOM 2088 C C . SER A 1 264 ? -7.176 2.463 -10.156 1 97.12 264 SER A C 1
ATOM 2090 O O . SER A 1 264 ? -7.617 1.438 -10.68 1 97.12 264 SER A O 1
ATOM 2092 N N . GLU A 1 265 ? -7.863 3.254 -9.281 1 98.06 265 GLU A N 1
ATOM 2093 C CA . GLU A 1 265 ? -9.266 2.924 -9.031 1 98.06 265 GLU A CA 1
ATOM 2094 C C . GLU A 1 265 ? -10.07 2.928 -10.328 1 98.06 265 GLU A C 1
ATOM 2096 O O . GLU A 1 265 ? -10.875 2.027 -10.562 1 98.06 265 GLU A O 1
ATOM 2101 N N . ILE A 1 266 ? -9.883 3.949 -11.125 1 98.62 266 ILE A N 1
ATOM 2102 C CA . ILE A 1 266 ? -10.648 4.094 -12.352 1 98.62 266 ILE A CA 1
ATOM 2103 C C . ILE A 1 266 ? -10.281 2.977 -13.328 1 98.62 266 ILE A C 1
ATOM 2105 O O . ILE A 1 266 ? -11.156 2.383 -13.961 1 98.62 266 ILE A O 1
ATOM 2109 N N . GLN A 1 267 ? -8.945 2.676 -13.438 1 98.56 267 GLN A N 1
ATOM 2110 C CA . GLN A 1 267 ? -8.547 1.531 -14.25 1 98.56 267 GLN A CA 1
ATOM 2111 C C . GLN A 1 267 ? -9.211 0.247 -13.758 1 98.56 267 GLN A C 1
ATOM 2113 O O . GLN A 1 267 ? -9.625 -0.591 -14.562 1 98.56 267 GLN A O 1
ATOM 2118 N N . GLY A 1 268 ? -9.234 0.101 -12.406 1 98.31 268 GLY A N 1
ATOM 2119 C CA . GLY A 1 268 ? -9.93 -1.037 -11.828 1 98.31 268 GLY A CA 1
ATOM 2120 C C . GLY A 1 268 ? -11.391 -1.108 -12.227 1 98.31 268 GLY A C 1
ATOM 2121 O O . GLY A 1 268 ? -11.906 -2.186 -12.531 1 98.31 268 GLY A O 1
ATOM 2122 N N . ARG A 1 269 ? -12.055 0.029 -12.227 1 98.75 269 ARG A N 1
ATOM 2123 C CA . ARG A 1 269 ? -13.461 0.088 -12.625 1 98.75 269 ARG A CA 1
ATOM 2124 C C . ARG A 1 269 ? -13.617 -0.249 -14.102 1 98.75 269 ARG A C 1
ATOM 2126 O O . ARG A 1 269 ? -14.578 -0.912 -14.492 1 98.75 269 ARG A O 1
ATOM 2133 N N . MET A 1 270 ? -12.711 0.268 -14.945 1 98.75 270 MET A N 1
ATOM 2134 C CA . MET A 1 270 ? -12.719 -0.061 -16.375 1 98.75 270 MET A CA 1
ATOM 2135 C C . MET A 1 270 ? -12.617 -1.568 -16.578 1 98.75 270 MET A C 1
ATOM 2137 O O . MET A 1 270 ? -13.352 -2.135 -17.391 1 98.75 270 MET A O 1
ATOM 2141 N N . VAL A 1 271 ? -11.75 -2.234 -15.836 1 98.62 271 VAL A N 1
ATOM 2142 C CA . VAL A 1 271 ? -11.578 -3.682 -15.914 1 98.62 271 VAL A CA 1
ATOM 2143 C C . VAL A 1 271 ? -12.875 -4.383 -15.516 1 98.62 271 VAL A C 1
ATOM 2145 O O . VAL A 1 271 ? -13.336 -5.289 -16.219 1 98.62 271 VAL A O 1
ATOM 2148 N N . LEU A 1 272 ? -13.438 -3.945 -14.414 1 98.5 272 LEU A N 1
ATOM 2149 C CA . LEU A 1 272 ? -14.648 -4.578 -13.906 1 98.5 272 LEU A CA 1
ATOM 2150 C C . LEU A 1 272 ? -15.805 -4.387 -14.891 1 98.5 272 LEU A C 1
ATOM 2152 O O . LEU A 1 272 ? -16.609 -5.305 -15.102 1 98.5 272 LEU A O 1
ATOM 2156 N N . ALA A 1 273 ? -15.867 -3.205 -15.484 1 98.44 273 ALA A N 1
ATOM 2157 C CA . ALA A 1 273 ? -16.922 -2.914 -16.453 1 98.44 273 ALA A CA 1
ATOM 2158 C C . ALA A 1 273 ? -16.812 -3.809 -17.672 1 98.44 273 ALA A C 1
ATOM 2160 O O . ALA A 1 273 ? -17.812 -4.105 -18.328 1 98.44 273 ALA A O 1
ATOM 2161 N N . SER A 1 274 ? -15.617 -4.262 -17.984 1 98.12 274 SER A N 1
ATOM 2162 C CA . SER A 1 274 ? -15.336 -5.078 -19.156 1 98.12 274 SER A CA 1
ATOM 2163 C C . SER A 1 274 ? -14.953 -6.5 -18.766 1 98.12 274 SER A C 1
ATOM 2165 O O . SER A 1 274 ? -14.258 -7.188 -19.516 1 98.12 274 SER A O 1
ATOM 2167 N N . SER A 1 275 ? -15.336 -6.906 -17.594 1 98.06 275 SER A N 1
ATOM 2168 C CA . SER A 1 275 ? -14.836 -8.125 -16.969 1 98.06 275 SER A CA 1
ATOM 2169 C C . SER A 1 275 ? -15.102 -9.344 -17.844 1 98.06 275 SER A C 1
ATOM 2171 O O . SER A 1 275 ? -14.188 -10.125 -18.125 1 98.06 275 SER A O 1
ATOM 2173 N N . ASP A 1 276 ? -16.328 -9.523 -18.312 1 97.25 276 ASP A N 1
ATOM 2174 C CA . ASP A 1 276 ? -16.703 -10.719 -19.062 1 97.25 276 ASP A CA 1
ATOM 2175 C C . ASP A 1 276 ? -15.867 -10.859 -20.328 1 97.25 276 ASP A C 1
ATOM 2177 O O . ASP A 1 276 ? -15.367 -11.945 -20.641 1 97.25 276 ASP A O 1
ATOM 2181 N N . ALA A 1 277 ? -15.711 -9.773 -21.031 1 98.06 277 ALA A N 1
ATOM 2182 C CA . ALA A 1 277 ? -14.953 -9.797 -22.281 1 98.06 277 ALA A CA 1
ATOM 2183 C C . ALA A 1 277 ? -13.477 -10.102 -22.031 1 98.06 277 ALA A C 1
ATOM 2185 O O . ALA A 1 277 ? -12.859 -10.867 -22.766 1 98.06 277 ALA A O 1
ATOM 2186 N N . ILE A 1 278 ? -12.93 -9.508 -21.016 1 98.25 278 ILE A N 1
ATOM 2187 C CA . ILE A 1 278 ? -11.523 -9.711 -20.688 1 98.25 278 ILE A CA 1
ATOM 2188 C C . ILE A 1 278 ? -11.305 -11.156 -20.25 1 98.25 278 ILE A C 1
ATOM 2190 O O . ILE A 1 278 ? -10.367 -11.82 -20.703 1 98.25 278 ILE A O 1
ATOM 2194 N N . LEU A 1 279 ? -12.18 -11.656 -19.375 1 97.56 279 LEU A N 1
ATOM 2195 C CA . LEU A 1 279 ? -12.047 -13.008 -18.859 1 97.56 279 LEU A CA 1
ATOM 2196 C C . LEU A 1 279 ? -12.18 -14.039 -19.984 1 97.56 279 LEU A C 1
ATOM 2198 O O . LEU A 1 279 ? -11.492 -15.062 -19.969 1 97.56 279 LEU A O 1
ATOM 2202 N N . GLU A 1 280 ? -13.086 -13.797 -20.875 1 97.38 280 GLU A N 1
ATOM 2203 C CA . GLU A 1 280 ? -13.25 -14.703 -22 1 97.38 280 GLU A CA 1
ATOM 2204 C C . GLU A 1 280 ? -11.969 -14.789 -22.828 1 97.38 280 GLU A C 1
ATOM 2206 O O . GLU A 1 280 ? -11.547 -15.875 -23.219 1 97.38 280 GLU A O 1
ATOM 2211 N N . ASP A 1 281 ? -11.422 -13.648 -23.094 1 97.56 281 ASP A N 1
ATOM 2212 C CA . ASP A 1 281 ? -10.156 -13.609 -23.828 1 97.56 281 ASP A CA 1
ATOM 2213 C C . ASP A 1 281 ? -9.055 -14.352 -23.078 1 97.56 281 ASP A C 1
ATOM 2215 O O . ASP A 1 281 ? -8.312 -15.133 -23.672 1 97.56 281 ASP A O 1
ATOM 2219 N N . ARG A 1 282 ? -8.914 -14.125 -21.781 1 97.81 282 ARG A N 1
ATOM 2220 C CA . ARG A 1 282 ? -7.895 -14.773 -20.953 1 97.81 282 ARG A CA 1
ATOM 2221 C C . ARG A 1 282 ? -8.109 -16.281 -20.906 1 97.81 282 ARG A C 1
ATOM 2223 O O . ARG A 1 282 ? -7.16 -17.062 -21.031 1 97.81 282 ARG A O 1
ATOM 2230 N N . ARG A 1 283 ? -9.312 -16.703 -20.719 1 96.69 283 ARG A N 1
ATOM 2231 C CA . ARG A 1 283 ? -9.617 -18.141 -20.641 1 96.69 283 ARG A CA 1
ATOM 2232 C C . ARG A 1 283 ? -9.281 -18.844 -21.938 1 96.69 283 ARG A C 1
ATOM 2234 O O . ARG A 1 283 ? -8.797 -19.984 -21.922 1 96.69 283 ARG A O 1
ATOM 2241 N N . THR A 1 284 ? -9.562 -18.203 -23.031 1 98 284 THR A N 1
ATOM 2242 C CA . THR A 1 284 ? -9.242 -18.781 -24.344 1 98 284 THR A CA 1
ATOM 2243 C C . THR A 1 284 ? -7.746 -19.047 -24.453 1 98 284 THR A C 1
ATOM 2245 O O . THR A 1 284 ? -7.332 -20.125 -24.891 1 98 284 THR A O 1
ATOM 2248 N N . ILE A 1 285 ? -6.977 -18.062 -24.078 1 98.5 285 ILE A N 1
ATOM 2249 C CA . ILE A 1 285 ? -5.527 -18.188 -24.141 1 98.5 285 ILE A CA 1
ATOM 2250 C C . ILE A 1 285 ? -5.07 -19.312 -23.203 1 98.5 285 ILE A C 1
ATOM 2252 O O . ILE A 1 285 ? -4.289 -20.188 -23.594 1 98.5 285 ILE A O 1
ATOM 2256 N N . ILE A 1 286 ? -5.594 -19.359 -22.016 1 98.5 286 ILE A N 1
ATOM 2257 C CA . ILE A 1 286 ? -5.188 -20.297 -20.969 1 98.5 286 ILE A CA 1
ATOM 2258 C C . ILE A 1 286 ? -5.539 -21.719 -21.391 1 98.5 286 ILE A C 1
ATOM 2260 O O . ILE A 1 286 ? -4.715 -22.625 -21.266 1 98.5 286 ILE A O 1
ATOM 2264 N N . LEU A 1 287 ? -6.734 -21.922 -21.922 1 98.31 287 LEU A N 1
ATOM 2265 C CA . LEU A 1 287 ? -7.18 -23.266 -22.297 1 98.31 287 LEU A CA 1
ATOM 2266 C C . LEU A 1 287 ? -6.387 -23.781 -23.484 1 98.31 287 LEU A C 1
ATOM 2268 O O . LEU A 1 287 ? -6.047 -24.969 -23.531 1 98.31 287 LEU A O 1
ATOM 2272 N N . ARG A 1 288 ? -6.109 -22.922 -24.406 1 98.56 288 ARG A N 1
ATOM 2273 C CA . ARG A 1 288 ? -5.262 -23.312 -25.516 1 98.56 288 ARG A CA 1
ATOM 2274 C C . ARG A 1 288 ? -3.873 -23.719 -25.031 1 98.56 288 ARG A C 1
ATOM 2276 O O . ARG A 1 288 ? -3.352 -24.766 -25.438 1 98.56 288 ARG A O 1
ATOM 2283 N N . ASN A 1 289 ? -3.303 -22.891 -24.219 1 98.75 289 ASN A N 1
ATOM 2284 C CA . ASN A 1 289 ? -1.963 -23.156 -23.703 1 98.75 289 ASN A CA 1
ATOM 2285 C C . ASN A 1 289 ? -1.937 -24.406 -22.828 1 98.75 289 ASN A C 1
ATOM 2287 O O . ASN A 1 289 ? -0.964 -25.156 -22.844 1 98.75 289 ASN A O 1
ATOM 2291 N N . LYS A 1 290 ? -2.977 -24.609 -22.031 1 98.62 290 LYS A N 1
ATOM 2292 C CA . LYS A 1 290 ? -3.086 -25.812 -21.203 1 98.62 290 LYS A CA 1
ATOM 2293 C C . LYS A 1 290 ? -3.066 -27.062 -22.078 1 98.62 290 LYS A C 1
ATOM 2295 O O . LYS A 1 290 ? -2.436 -28.062 -21.719 1 98.62 290 LYS A O 1
ATOM 2300 N N . ALA A 1 291 ? -3.748 -27.047 -23.156 1 98.75 291 ALA A N 1
ATOM 2301 C CA . ALA A 1 291 ? -3.779 -28.188 -24.062 1 98.75 291 ALA A CA 1
ATOM 2302 C C . ALA A 1 291 ? -2.385 -28.5 -24.609 1 98.75 291 ALA A C 1
ATOM 2304 O O . ALA A 1 291 ? -2.01 -29.672 -24.734 1 98.75 291 ALA A O 1
ATOM 2305 N N . LEU A 1 292 ? -1.673 -27.453 -24.906 1 98.81 292 LEU A N 1
ATOM 2306 C CA . LEU A 1 292 ? -0.301 -27.641 -25.375 1 98.81 292 LEU A CA 1
ATOM 2307 C C . LEU A 1 292 ? 0.565 -28.25 -24.281 1 98.81 292 LEU A C 1
ATOM 2309 O O . LEU A 1 292 ? 1.359 -29.156 -24.547 1 98.81 292 LEU A O 1
ATOM 2313 N N . LEU A 1 293 ? 0.42 -27.719 -23.109 1 98.81 293 LEU A N 1
ATOM 2314 C CA . LEU A 1 293 ? 1.187 -28.234 -21.969 1 98.81 293 LEU A CA 1
ATOM 2315 C C . LEU A 1 293 ? 0.82 -29.688 -21.672 1 98.81 293 LEU A C 1
ATOM 2317 O O . LEU A 1 293 ? 1.687 -30.5 -21.328 1 98.81 293 LEU A O 1
ATOM 2321 N N . GLN A 1 294 ? -0.451 -29.984 -21.781 1 98.69 294 GLN A N 1
ATOM 2322 C CA . GLN A 1 294 ? -0.93 -31.359 -21.594 1 98.69 294 GLN A CA 1
ATOM 2323 C C . GLN A 1 294 ? -0.284 -32.312 -22.594 1 98.69 294 GLN A C 1
ATOM 2325 O O . GLN A 1 294 ? 0.177 -33.375 -22.219 1 98.69 294 GLN A O 1
ATOM 2330 N N . ALA A 1 295 ? -0.276 -31.953 -23.797 1 98.75 295 ALA A N 1
ATOM 2331 C CA . ALA A 1 295 ? 0.365 -32.75 -24.828 1 98.75 295 ALA A CA 1
ATOM 2332 C C . ALA A 1 295 ? 1.854 -32.938 -24.547 1 98.75 295 ALA A C 1
ATOM 2334 O O . ALA A 1 295 ? 2.412 -34 -24.75 1 98.75 295 ALA A O 1
ATOM 2335 N N . PHE A 1 296 ? 2.465 -31.891 -24.172 1 98.69 296 PHE A N 1
ATOM 2336 C CA . PHE A 1 296 ? 3.883 -31.906 -23.828 1 98.69 296 PHE A CA 1
ATOM 2337 C C . PHE A 1 296 ? 4.168 -32.906 -22.719 1 98.69 296 PHE A C 1
ATOM 2339 O O . PHE A 1 296 ? 5.086 -33.719 -22.828 1 98.69 296 PHE A O 1
ATOM 2346 N N . ILE A 1 297 ? 3.4 -32.844 -21.609 1 98.69 297 ILE A N 1
ATOM 2347 C CA . ILE A 1 297 ? 3.662 -33.625 -20.406 1 98.69 297 ILE A CA 1
ATOM 2348 C C . ILE A 1 297 ? 3.15 -35.062 -20.578 1 98.69 297 ILE A C 1
ATOM 2350 O O . ILE A 1 297 ? 3.844 -36 -20.234 1 98.69 297 ILE A O 1
ATOM 2354 N N . GLU A 1 298 ? 1.942 -35.219 -21.125 1 98.5 298 GLU A N 1
ATOM 2355 C CA . GLU A 1 298 ? 1.262 -36.531 -21.078 1 98.5 298 GLU A CA 1
ATOM 2356 C C . GLU A 1 298 ? 1.578 -37.344 -22.312 1 98.5 298 GLU A C 1
ATOM 2358 O O . GLU A 1 298 ? 1.361 -38.562 -22.328 1 98.5 298 GLU A O 1
ATOM 2363 N N . VAL A 1 299 ? 2.039 -36.719 -23.312 1 98.31 299 VAL A N 1
ATOM 2364 C CA . VAL A 1 299 ? 2.248 -37.469 -24.547 1 98.31 299 VAL A CA 1
ATOM 2365 C C . VAL A 1 299 ? 3.729 -37.438 -24.938 1 98.31 299 VAL A C 1
ATOM 2367 O O . VAL A 1 299 ? 4.43 -38.438 -24.812 1 98.31 299 VAL A O 1
ATOM 2370 N N . ARG A 1 300 ? 4.262 -36.312 -25.188 1 98.19 300 ARG A N 1
ATOM 2371 C CA . ARG A 1 300 ? 5.582 -36.188 -25.797 1 98.19 300 ARG A CA 1
ATOM 2372 C C . ARG A 1 300 ? 6.68 -36.531 -24.797 1 98.19 300 ARG A C 1
ATOM 2374 O O . ARG A 1 300 ? 7.656 -37.188 -25.141 1 98.19 300 ARG A O 1
ATOM 2381 N N . TYR A 1 301 ? 6.527 -36.062 -23.609 1 98.25 301 TYR A N 1
ATOM 2382 C CA . TYR A 1 301 ? 7.605 -36.219 -22.641 1 98.25 301 TYR A CA 1
ATOM 2383 C C . TYR A 1 301 ? 7.09 -36.875 -21.359 1 98.25 301 TYR A C 1
ATOM 2385 O O . TYR A 1 301 ? 7.516 -36.5 -20.25 1 98.25 301 TYR A O 1
ATOM 2393 N N . LYS A 1 302 ? 6.133 -37.781 -21.453 1 97.56 302 LYS A N 1
ATOM 2394 C CA . LYS A 1 302 ? 5.484 -38.438 -20.328 1 97.56 302 LYS A CA 1
ATOM 2395 C C . LYS A 1 302 ? 6.504 -39.188 -19.453 1 97.56 302 LYS A C 1
ATOM 2397 O O . LYS A 1 302 ? 6.242 -39.469 -18.281 1 97.56 302 LYS A O 1
ATOM 2402 N N . GLU A 1 303 ? 7.676 -39.5 -20 1 96.94 303 GLU A N 1
ATOM 2403 C CA . GLU A 1 303 ? 8.742 -40.156 -19.25 1 96.94 303 GLU A CA 1
ATOM 2404 C C . GLU A 1 303 ? 9.406 -39.219 -18.266 1 96.94 303 GLU A C 1
ATOM 2406 O O . GLU A 1 303 ? 9.898 -39.625 -17.219 1 96.94 303 GLU A O 1
ATOM 2411 N N . TRP A 1 304 ? 9.344 -37.938 -18.562 1 97.94 304 TRP A N 1
ATOM 2412 C CA . TRP A 1 304 ? 10.195 -37 -17.828 1 97.94 304 TRP A CA 1
ATOM 2413 C C . TRP A 1 304 ? 9.359 -36.062 -16.984 1 97.94 304 TRP A C 1
ATOM 2415 O O . TRP A 1 304 ? 9.867 -35.438 -16.047 1 97.94 304 TRP A O 1
ATOM 2425 N N . PHE A 1 305 ? 8.141 -35.938 -17.375 1 98.44 305 PHE A N 1
ATOM 2426 C CA . PHE A 1 305 ? 7.316 -34.969 -16.672 1 98.44 305 PHE A CA 1
ATOM 2427 C C . PHE A 1 305 ? 5.977 -35.562 -16.266 1 98.44 305 PHE A C 1
ATOM 2429 O O . PHE A 1 305 ? 5.48 -36.469 -16.938 1 98.44 305 PHE A O 1
ATOM 2436 N N . ALA A 1 306 ? 5.465 -35.094 -15.18 1 98.12 306 ALA A N 1
ATOM 2437 C CA . ALA A 1 306 ? 4.133 -35.469 -14.688 1 98.12 306 ALA A CA 1
ATOM 2438 C C . ALA A 1 306 ? 3.482 -34.281 -13.977 1 98.12 306 ALA A C 1
ATOM 2440 O O . ALA A 1 306 ? 4.16 -33.312 -13.617 1 98.12 306 ALA A O 1
ATOM 2441 N N . TRP A 1 307 ? 2.227 -34.344 -13.891 1 97.81 307 TRP A N 1
ATOM 2442 C CA . TRP A 1 307 ? 1.514 -33.281 -13.18 1 97.81 307 TRP A CA 1
ATOM 2443 C C . TRP A 1 307 ? 0.153 -33.781 -12.695 1 97.81 307 TRP A C 1
ATOM 2445 O O . TRP A 1 307 ? -0.286 -34.875 -13.062 1 97.81 307 TRP A O 1
ATOM 2455 N N . ARG A 1 308 ? -0.381 -33.156 -11.633 1 97.19 308 ARG A N 1
ATOM 2456 C CA . ARG A 1 308 ? -1.825 -33.156 -11.422 1 97.19 308 ARG A CA 1
ATOM 2457 C C . ARG A 1 308 ? -2.486 -32.031 -12.219 1 97.19 308 ARG A C 1
ATOM 2459 O O . ARG A 1 308 ? -2.215 -30.859 -11.992 1 97.19 308 ARG A O 1
ATOM 2466 N N . ARG A 1 309 ? -3.275 -32.469 -13.188 1 96.5 309 ARG A N 1
ATOM 2467 C CA . ARG A 1 309 ? -3.836 -31.516 -14.133 1 96.5 309 ARG A CA 1
ATOM 2468 C C . ARG A 1 309 ? -4.543 -30.391 -13.406 1 96.5 309 ARG A C 1
ATOM 2470 O O . ARG A 1 309 ? -5.426 -30.625 -12.578 1 96.5 309 ARG A O 1
ATOM 2477 N N . PRO A 1 310 ? -4.043 -29.172 -13.695 1 97.5 310 PRO A N 1
ATOM 2478 C CA . PRO A 1 310 ? -4.734 -28.031 -13.078 1 97.5 310 PRO A CA 1
ATOM 2479 C C . PRO A 1 310 ? -6.172 -27.875 -13.57 1 97.5 310 PRO A C 1
ATOM 2481 O O . PRO A 1 310 ? -6.473 -28.219 -14.719 1 97.5 310 PRO A O 1
ATOM 2484 N N . ASN A 1 311 ? -7.047 -27.391 -12.703 1 97.31 311 ASN A N 1
ATOM 2485 C CA . ASN A 1 311 ? -8.422 -27.125 -13.102 1 97.31 311 ASN A CA 1
ATOM 2486 C C . ASN A 1 311 ? -8.797 -25.656 -12.922 1 97.31 311 ASN A C 1
ATOM 2488 O O . ASN A 1 311 ? -9.953 -25.281 -13.109 1 97.31 311 ASN A O 1
ATOM 2492 N N . ALA A 1 312 ? -7.805 -24.812 -12.586 1 97.44 312 ALA A N 1
ATOM 2493 C CA . ALA A 1 312 ? -8 -23.375 -12.43 1 97.44 312 ALA A CA 1
ATOM 2494 C C . ALA A 1 312 ? -6.676 -22.625 -12.555 1 97.44 312 ALA A C 1
ATOM 2496 O O . ALA A 1 312 ? -5.605 -23.234 -12.508 1 97.44 312 ALA A O 1
ATOM 2497 N N . GLY A 1 313 ? -6.797 -21.328 -12.742 1 96.88 313 GLY A N 1
ATOM 2498 C CA . GLY A 1 313 ? -5.629 -20.453 -12.812 1 96.88 313 GLY A CA 1
ATOM 2499 C C . GLY A 1 313 ? -4.902 -20.547 -14.141 1 96.88 313 GLY A C 1
ATOM 2500 O O . GLY A 1 313 ? -5.512 -20.844 -15.172 1 96.88 313 GLY A O 1
ATOM 2501 N N . ALA A 1 314 ? -3.678 -20.172 -14.102 1 97.88 314 ALA A N 1
ATOM 2502 C CA . ALA A 1 314 ? -2.809 -20.156 -15.273 1 97.88 314 ALA A CA 1
ATOM 2503 C C . ALA A 1 314 ? -1.451 -20.781 -14.961 1 97.88 314 ALA A C 1
ATOM 2505 O O . ALA A 1 314 ? -0.426 -20.344 -15.492 1 97.88 314 ALA A O 1
ATOM 2506 N N . ILE A 1 315 ? -1.494 -21.688 -13.953 1 98.06 315 ILE A N 1
ATOM 2507 C CA . ILE A 1 315 ? -0.246 -22.266 -13.469 1 98.06 315 ILE A CA 1
ATOM 2508 C C . ILE A 1 315 ? -0.417 -23.766 -13.266 1 98.06 315 ILE A C 1
ATOM 2510 O O . ILE A 1 315 ? -1.542 -24.266 -13.172 1 98.06 315 ILE A O 1
ATOM 2514 N N . ALA A 1 316 ? 0.687 -24.453 -13.242 1 98.12 316 ALA A N 1
ATOM 2515 C CA . ALA A 1 316 ? 0.747 -25.875 -12.938 1 98.12 316 ALA A CA 1
ATOM 2516 C C . ALA A 1 316 ? 2.016 -26.219 -12.164 1 98.12 316 ALA A C 1
ATOM 2518 O O . ALA A 1 316 ? 3.078 -25.641 -12.414 1 98.12 316 ALA A O 1
ATOM 2519 N N . PHE A 1 317 ? 1.816 -27.062 -11.18 1 98.19 317 PHE A N 1
ATOM 2520 C CA . PHE A 1 317 ? 2.965 -27.609 -10.461 1 98.19 317 PHE A CA 1
ATOM 2521 C C . PHE A 1 317 ? 3.414 -28.922 -11.094 1 98.19 317 PHE A C 1
ATOM 2523 O O . PHE A 1 317 ? 2.787 -29.953 -10.883 1 98.19 317 PHE A O 1
ATOM 2530 N N . VAL A 1 318 ? 4.559 -28.891 -11.82 1 98.44 318 VAL A N 1
ATOM 2531 C CA . VAL A 1 318 ? 5 -30 -12.672 1 98.44 318 VAL A CA 1
ATOM 2532 C C . VAL A 1 318 ? 6.133 -30.75 -11.992 1 98.44 318 VAL A C 1
ATOM 2534 O O . VAL A 1 318 ? 7.023 -30.156 -11.391 1 98.44 318 VAL A O 1
ATOM 2537 N N . GLU A 1 319 ? 6.07 -32.031 -12.062 1 98.12 319 GLU A N 1
ATOM 2538 C CA . GLU A 1 319 ? 7.113 -32.906 -11.555 1 98.12 319 GLU A CA 1
ATOM 2539 C C . GLU A 1 319 ? 8.125 -33.25 -12.648 1 98.12 319 GLU A C 1
ATOM 2541 O O . GLU A 1 319 ? 7.75 -33.656 -13.75 1 98.12 319 GLU A O 1
ATOM 2546 N N . PHE A 1 320 ? 9.312 -33.031 -12.367 1 98.19 320 PHE A N 1
ATOM 2547 C CA . PHE A 1 320 ? 10.383 -33.531 -13.219 1 98.19 320 PHE A CA 1
ATOM 2548 C C . PHE A 1 320 ? 10.867 -34.875 -12.734 1 98.19 320 PHE A C 1
ATOM 2550 O O . PHE A 1 320 ? 11.336 -35.031 -11.602 1 98.19 320 PHE A O 1
ATOM 2557 N N . ARG A 1 321 ? 10.828 -35.844 -13.523 1 96.69 321 ARG A N 1
ATOM 2558 C CA . ARG A 1 321 ? 11.148 -37.219 -13.156 1 96.69 321 ARG A CA 1
ATOM 2559 C C . ARG A 1 321 ? 12.57 -37.562 -13.57 1 96.69 321 ARG A C 1
ATOM 2561 O O . ARG A 1 321 ? 13.008 -38.719 -13.375 1 96.69 321 ARG A O 1
ATOM 2568 N N . GLY A 1 322 ? 13.25 -36.625 -14.062 1 95.75 322 GLY A N 1
ATOM 2569 C CA . GLY A 1 322 ? 14.641 -36.844 -14.43 1 95.75 322 GLY A CA 1
ATOM 2570 C C . GLY A 1 322 ? 15.586 -36.812 -13.242 1 95.75 322 GLY A C 1
ATOM 2571 O O . GLY A 1 322 ? 15.148 -36.938 -12.094 1 95.75 322 GLY A O 1
ATOM 2572 N N . PRO A 1 323 ? 16.844 -36.75 -13.531 1 95.31 323 PRO A N 1
ATOM 2573 C CA . PRO A 1 323 ? 17.859 -36.969 -12.492 1 95.31 323 PRO A CA 1
ATOM 2574 C C . PRO A 1 323 ? 18.156 -35.719 -11.672 1 95.31 323 PRO A C 1
ATOM 2576 O O . PRO A 1 323 ? 18.953 -35.781 -10.727 1 95.31 323 PRO A O 1
ATOM 2579 N N . TRP A 1 324 ? 17.562 -34.688 -11.922 1 95.62 324 TRP A N 1
ATOM 2580 C CA . TRP A 1 324 ? 17.875 -33.438 -11.242 1 95.62 324 TRP A CA 1
ATOM 2581 C C . TRP A 1 324 ? 16.75 -33.031 -10.289 1 95.62 324 TRP A C 1
ATOM 2583 O O . TRP A 1 324 ? 15.586 -33.344 -10.539 1 95.62 324 TRP A O 1
ATOM 2593 N N . THR A 1 325 ? 17.094 -32.344 -9.211 1 95.69 325 THR A N 1
ATOM 2594 C CA . THR A 1 325 ? 16.109 -31.609 -8.43 1 95.69 325 THR A CA 1
ATOM 2595 C C . THR A 1 325 ? 15.539 -30.438 -9.234 1 95.69 325 THR A C 1
ATOM 2597 O O . THR A 1 325 ? 16.109 -30.047 -10.258 1 95.69 325 THR A O 1
ATOM 2600 N N . SER A 1 326 ? 14.438 -29.922 -8.805 1 95.75 326 SER A N 1
ATOM 2601 C CA . SER A 1 326 ? 13.883 -28.766 -9.5 1 95.75 326 SER A CA 1
ATOM 2602 C C . SER A 1 326 ? 14.844 -27.578 -9.477 1 95.75 326 SER A C 1
ATOM 2604 O O . SER A 1 326 ? 14.906 -26.797 -10.43 1 95.75 326 SER A O 1
ATOM 2606 N N . LYS A 1 327 ? 15.625 -27.422 -8.391 1 93.88 327 LYS A N 1
ATOM 2607 C CA . LYS A 1 327 ? 16.625 -26.375 -8.32 1 93.88 327 LYS A CA 1
ATOM 2608 C C . LYS A 1 327 ? 17.688 -26.547 -9.398 1 93.88 327 LYS A C 1
ATOM 2610 O O . LYS A 1 327 ? 18 -25.594 -10.133 1 93.88 327 LYS A O 1
ATOM 2615 N N . LYS A 1 328 ? 18.234 -27.719 -9.492 1 95.06 328 LYS A N 1
ATOM 2616 C CA . LYS A 1 328 ? 19.266 -28 -10.492 1 95.06 328 LYS A CA 1
ATOM 2617 C C . LYS A 1 328 ? 18.719 -27.875 -11.906 1 95.06 328 LYS A C 1
ATOM 2619 O O . LYS A 1 328 ? 19.391 -27.359 -12.797 1 95.06 328 LYS A O 1
ATOM 2624 N N . LEU A 1 329 ? 17.531 -28.406 -12.086 1 96.25 329 LEU A N 1
ATOM 2625 C CA . LEU A 1 329 ? 16.875 -28.234 -13.383 1 96.25 329 LEU A CA 1
ATOM 2626 C C . LEU A 1 329 ? 16.75 -26.75 -13.742 1 96.25 329 LEU A C 1
ATOM 2628 O O . LEU A 1 329 ? 17.016 -26.359 -14.875 1 96.25 329 LEU A O 1
ATOM 2632 N N . GLY A 1 330 ? 16.328 -25.938 -12.805 1 95 330 GLY A N 1
ATOM 2633 C CA . GLY A 1 330 ? 16.203 -24.5 -13.016 1 95 330 GLY A CA 1
ATOM 2634 C C . GLY A 1 330 ? 17.5 -23.844 -13.469 1 95 330 GLY A C 1
ATOM 2635 O O . GLY A 1 330 ? 17.484 -22.969 -14.344 1 95 330 GLY A O 1
ATOM 2636 N N . VAL A 1 331 ? 18.562 -24.266 -12.906 1 93.81 331 VAL A N 1
ATOM 2637 C CA . VAL A 1 331 ? 19.875 -23.719 -13.266 1 93.81 331 VAL A CA 1
ATOM 2638 C C . VAL A 1 331 ? 20.188 -24.031 -14.719 1 93.81 331 VAL A C 1
ATOM 2640 O O . VAL A 1 331 ? 20.594 -23.156 -15.484 1 93.81 331 VAL A O 1
ATOM 2643 N N . HIS A 1 332 ? 20 -25.281 -15.094 1 95.44 332 HIS A N 1
ATOM 2644 C CA . HIS A 1 332 ? 20.297 -25.703 -16.453 1 95.44 332 HIS A CA 1
ATOM 2645 C C . HIS A 1 332 ? 19.359 -25.031 -17.469 1 95.44 332 HIS A C 1
ATOM 2647 O O . HIS A 1 332 ? 19.781 -24.672 -18.562 1 95.44 332 HIS A O 1
ATOM 2653 N N . LEU A 1 333 ? 18.109 -24.891 -17.094 1 96.62 333 LEU A N 1
ATOM 2654 C CA . LEU A 1 333 ? 17.156 -24.219 -17.969 1 96.62 333 LEU A CA 1
ATOM 2655 C C . LEU A 1 333 ? 17.516 -22.734 -18.125 1 96.62 333 LEU A C 1
ATOM 2657 O O . LEU A 1 333 ? 17.375 -22.172 -19.219 1 96.62 333 LEU A O 1
ATOM 2661 N N . ASN A 1 334 ? 17.922 -22.172 -17.062 1 94.69 334 ASN A N 1
ATOM 2662 C CA . ASN A 1 334 ? 18.344 -20.781 -17.125 1 94.69 334 ASN A CA 1
ATOM 2663 C C . ASN A 1 334 ? 19.5 -20.594 -18.109 1 94.69 334 ASN A C 1
ATOM 2665 O O . ASN A 1 334 ? 19.562 -19.594 -18.828 1 94.69 334 ASN A O 1
ATOM 2669 N N . GLU A 1 335 ? 20.391 -21.469 -18.094 1 94.25 335 GLU A N 1
ATOM 2670 C CA . GLU A 1 335 ? 21.5 -21.422 -19.047 1 94.25 335 GLU A CA 1
ATOM 2671 C C . GLU A 1 335 ? 21 -21.484 -20.484 1 94.25 335 GLU A C 1
ATOM 2673 O O . GLU A 1 335 ? 21.672 -21 -21.391 1 94.25 335 GLU A O 1
ATOM 2678 N N . ALA A 1 336 ? 19.891 -22.094 -20.656 1 95.62 336 ALA A N 1
ATOM 2679 C CA . ALA A 1 336 ? 19.25 -22.172 -21.969 1 95.62 336 ALA A CA 1
ATOM 2680 C C . ALA A 1 336 ? 18.25 -21.047 -22.156 1 95.62 336 ALA A C 1
ATOM 2682 O O . ALA A 1 336 ? 17.422 -21.094 -23.078 1 95.62 336 ALA A O 1
ATOM 2683 N N . ASP A 1 337 ? 18.172 -20.078 -21.266 1 95.69 337 ASP A N 1
ATOM 2684 C CA . ASP A 1 337 ? 17.375 -18.859 -21.344 1 95.69 337 ASP A CA 1
ATOM 2685 C C . ASP A 1 337 ? 15.898 -19.156 -21.078 1 95.69 337 ASP A C 1
ATOM 2687 O O . ASP A 1 337 ? 15.023 -18.516 -21.656 1 95.69 337 ASP A O 1
ATOM 2691 N N . ILE A 1 338 ? 15.664 -20.219 -20.328 1 96.81 338 ILE A N 1
ATOM 2692 C CA . ILE A 1 338 ? 14.312 -20.594 -19.922 1 96.81 338 ILE A CA 1
ATOM 2693 C C . ILE A 1 338 ? 14.156 -20.391 -18.422 1 96.81 338 ILE A C 1
ATOM 2695 O O . ILE A 1 338 ? 14.969 -20.875 -17.625 1 96.81 338 ILE A O 1
ATOM 2699 N N . SER A 1 339 ? 13.117 -19.656 -18.047 1 95.44 339 SER A N 1
ATOM 2700 C CA . SER A 1 339 ? 12.891 -19.438 -16.625 1 95.44 339 SER A CA 1
ATOM 2701 C C . SER A 1 339 ? 11.719 -20.281 -16.125 1 95.44 339 SER A C 1
ATOM 2703 O O . SER A 1 339 ? 10.695 -20.391 -16.797 1 95.44 339 SER A O 1
ATOM 2705 N N . ILE A 1 340 ? 11.883 -20.906 -14.992 1 94.81 340 ILE A N 1
ATOM 2706 C CA . ILE A 1 340 ? 10.836 -21.609 -14.25 1 94.81 340 ILE A CA 1
ATOM 2707 C C . ILE A 1 340 ? 10.891 -21.203 -12.781 1 94.81 340 ILE A C 1
ATOM 2709 O O . ILE A 1 340 ? 11.75 -20.422 -12.375 1 94.81 340 ILE A O 1
ATOM 2713 N N . LYS A 1 341 ? 9.945 -21.703 -11.992 1 94.88 341 LYS A N 1
ATOM 2714 C CA . LYS A 1 341 ? 9.984 -21.516 -10.547 1 94.88 341 LYS A CA 1
ATOM 2715 C C . LYS A 1 341 ? 10.172 -22.844 -9.82 1 94.88 341 LYS A C 1
ATOM 2717 O O . LYS A 1 341 ? 9.211 -23.594 -9.648 1 94.88 341 LYS A O 1
ATOM 2722 N N . PRO A 1 342 ? 11.359 -23.047 -9.336 1 94.75 342 PRO A N 1
ATOM 2723 C CA . PRO A 1 342 ? 11.617 -24.312 -8.625 1 94.75 342 PRO A CA 1
ATOM 2724 C C . PRO A 1 342 ? 10.867 -24.406 -7.297 1 94.75 342 PRO A C 1
ATOM 2726 O O . PRO A 1 342 ? 10.32 -23.406 -6.824 1 94.75 342 PRO A O 1
ATOM 2729 N N . ALA A 1 343 ? 10.906 -25.562 -6.695 1 93.69 343 ALA A N 1
ATOM 2730 C CA . ALA A 1 343 ? 10.148 -25.875 -5.488 1 93.69 343 ALA A CA 1
ATOM 2731 C C . ALA A 1 343 ? 10.492 -24.906 -4.355 1 93.69 343 ALA A C 1
ATOM 2733 O O . ALA A 1 343 ? 9.633 -24.562 -3.539 1 93.69 343 ALA A O 1
ATOM 2734 N N . TYR A 1 344 ? 11.672 -24.422 -4.312 1 89.62 344 TYR A N 1
ATOM 2735 C CA . TYR A 1 344 ? 12.133 -23.594 -3.209 1 89.62 344 TYR A CA 1
ATOM 2736 C C . TYR A 1 344 ? 11.422 -22.25 -3.215 1 89.62 344 TYR A C 1
ATOM 2738 O O . TYR A 1 344 ? 11.453 -21.516 -2.219 1 89.62 344 TYR A O 1
ATOM 2746 N N . CYS A 1 345 ? 10.82 -21.906 -4.312 1 90.44 345 CYS A N 1
ATOM 2747 C CA . CYS A 1 345 ? 10.062 -20.656 -4.391 1 90.44 345 CYS A CA 1
ATOM 2748 C C . CYS A 1 345 ? 8.773 -20.766 -3.582 1 90.44 345 CYS A C 1
ATOM 2750 O O . CYS A 1 345 ? 8.141 -19.75 -3.277 1 90.44 345 CYS A O 1
ATOM 2752 N N . PHE A 1 346 ? 8.391 -21.969 -3.154 1 93.06 346 PHE A N 1
ATOM 2753 C CA . PHE A 1 346 ? 7.055 -22.156 -2.592 1 93.06 346 PHE A CA 1
ATOM 2754 C C . PHE A 1 346 ? 7.137 -22.797 -1.214 1 93.06 346 PHE A C 1
ATOM 2756 O O . PHE A 1 346 ? 6.117 -22.953 -0.536 1 93.06 346 PHE A O 1
ATOM 2763 N N . THR A 1 347 ? 8.273 -23.172 -0.796 1 90.06 347 THR A N 1
ATOM 2764 C CA . THR A 1 347 ? 8.461 -23.734 0.535 1 90.06 347 THR A CA 1
ATOM 2765 C C . THR A 1 347 ? 9.883 -23.516 1.026 1 90.06 347 THR A C 1
ATOM 2767 O O . THR A 1 347 ? 10.836 -23.594 0.245 1 90.06 347 THR A O 1
ATOM 2770 N N . ASP A 1 348 ? 9.969 -23.203 2.279 1 82.31 348 ASP A N 1
ATOM 2771 C CA . ASP A 1 348 ? 11.281 -23.047 2.891 1 82.31 348 ASP A CA 1
ATOM 2772 C C . ASP A 1 348 ? 11.922 -24.391 3.184 1 82.31 348 ASP A C 1
ATOM 2774 O O . ASP A 1 348 ? 13.133 -24.484 3.412 1 82.31 348 ASP A O 1
ATOM 2778 N N . THR A 1 349 ? 11.156 -25.359 3.258 1 82.75 349 THR A N 1
ATOM 2779 C CA . THR A 1 349 ? 11.625 -26.719 3.504 1 82.75 349 THR A CA 1
ATOM 2780 C C . THR A 1 349 ? 11.344 -27.625 2.303 1 82.75 349 THR A C 1
ATOM 2782 O O . THR A 1 349 ? 10.266 -28.219 2.203 1 82.75 349 THR A O 1
ATOM 2785 N N . VAL A 1 350 ? 12.328 -27.688 1.478 1 84.19 350 VAL A N 1
ATOM 2786 C CA . VAL A 1 350 ? 12.156 -28.547 0.317 1 84.19 350 VAL A CA 1
ATOM 2787 C C . VAL A 1 350 ? 12.383 -30 0.721 1 84.19 350 VAL A C 1
ATOM 2789 O O . VAL A 1 350 ? 13.492 -30.391 1.106 1 84.19 350 VAL A O 1
ATOM 2792 N N . THR A 1 351 ? 11.273 -30.766 0.71 1 84.25 351 THR A N 1
ATOM 2793 C CA . THR A 1 351 ? 11.336 -32.188 1.041 1 84.25 351 THR A CA 1
ATOM 2794 C C . THR A 1 351 ? 11.477 -33.031 -0.223 1 84.25 351 THR A C 1
ATOM 2796 O O . THR A 1 351 ? 11.367 -32.5 -1.336 1 84.25 351 THR A O 1
ATOM 2799 N N . SER A 1 352 ? 11.625 -34.281 0.004 1 83.81 352 SER A N 1
ATOM 2800 C CA . SER A 1 352 ? 11.727 -35.188 -1.121 1 83.81 352 SER A CA 1
ATOM 2801 C C . SER A 1 352 ? 10.406 -35.281 -1.892 1 83.81 352 SER A C 1
ATOM 2803 O O . SER A 1 352 ? 10.398 -35.594 -3.08 1 83.81 352 SER A O 1
ATOM 2805 N N . GLU A 1 353 ? 9.352 -34.875 -1.25 1 87 353 GLU A N 1
ATOM 2806 C CA . GLU A 1 353 ? 8.023 -34.969 -1.85 1 87 353 GLU A CA 1
ATOM 2807 C C . GLU A 1 353 ? 7.793 -33.844 -2.859 1 87 353 GLU A C 1
ATOM 2809 O O . GLU A 1 353 ? 6.922 -33.969 -3.727 1 87 353 GLU A O 1
ATOM 2814 N N . VAL A 1 354 ? 8.609 -32.75 -2.756 1 93.75 354 VAL A N 1
ATOM 2815 C CA . VAL A 1 354 ? 8.32 -31.625 -3.635 1 93.75 354 VAL A CA 1
ATOM 2816 C C . VAL A 1 354 ? 9.602 -31.188 -4.336 1 93.75 354 VAL A C 1
ATOM 2818 O O . VAL A 1 354 ? 9.562 -30.312 -5.211 1 93.75 354 VAL A O 1
ATOM 2821 N N . ASP A 1 355 ? 10.656 -31.766 -4.102 1 94.5 355 ASP A N 1
ATOM 2822 C CA . ASP A 1 355 ? 11.969 -31.344 -4.574 1 94.5 355 ASP A CA 1
ATOM 2823 C C . ASP A 1 355 ? 12.055 -31.406 -6.098 1 94.5 355 ASP A C 1
ATOM 2825 O O . ASP A 1 355 ? 12.867 -30.719 -6.707 1 94.5 355 ASP A O 1
ATOM 2829 N N . GLN A 1 356 ? 11.258 -32.25 -6.676 1 96.25 356 GLN A N 1
ATOM 2830 C CA . GLN A 1 356 ? 11.273 -32.438 -8.125 1 96.25 356 GLN A CA 1
ATOM 2831 C C . GLN A 1 356 ? 10.242 -31.531 -8.797 1 96.25 356 GLN A C 1
ATOM 2833 O O . GLN A 1 356 ? 10.156 -31.5 -10.031 1 96.25 356 GLN A O 1
ATOM 2838 N N . TYR A 1 357 ? 9.5 -30.797 -8.023 1 97.31 357 TYR A N 1
ATOM 2839 C CA . TYR A 1 357 ? 8.391 -30.031 -8.594 1 97.31 357 TYR A CA 1
ATOM 2840 C C . TYR A 1 357 ? 8.82 -28.594 -8.906 1 97.31 357 TYR A C 1
ATOM 2842 O O . TYR A 1 357 ? 9.625 -28.016 -8.18 1 97.31 357 TYR A O 1
ATOM 2850 N N . PHE A 1 358 ? 8.312 -28.031 -10 1 96.94 358 PHE A N 1
ATOM 2851 C CA . PHE A 1 358 ? 8.461 -26.625 -10.375 1 96.94 358 PHE A CA 1
ATOM 2852 C C . PHE A 1 358 ? 7.168 -26.094 -10.969 1 96.94 358 PHE A C 1
ATOM 2854 O O . PHE A 1 358 ? 6.355 -26.859 -11.5 1 96.94 358 PHE A O 1
ATOM 2861 N N . ARG A 1 359 ? 6.957 -24.828 -10.805 1 97.25 359 ARG A N 1
ATOM 2862 C CA . ARG A 1 359 ? 5.742 -24.234 -11.344 1 97.25 359 ARG A CA 1
ATOM 2863 C C . ARG A 1 359 ? 5.965 -23.719 -12.766 1 97.25 359 ARG A C 1
ATOM 2865 O O . ARG A 1 359 ? 7 -23.125 -13.062 1 97.25 359 ARG A O 1
ATOM 2872 N N . VAL A 1 360 ? 5.004 -23.984 -13.57 1 97.94 360 VAL A N 1
ATOM 2873 C CA . VAL A 1 360 ? 4.949 -23.469 -14.938 1 97.94 360 VAL A CA 1
ATOM 2874 C C . VAL A 1 360 ? 3.748 -22.547 -15.102 1 97.94 360 VAL A C 1
ATOM 2876 O O . VAL A 1 360 ? 2.641 -22.875 -14.664 1 97.94 360 VAL A O 1
ATOM 2879 N N . GLY A 1 361 ? 4.023 -21.359 -15.617 1 97.75 361 GLY A N 1
ATOM 2880 C CA . GLY A 1 361 ? 2.945 -20.469 -15.992 1 97.75 361 GLY A CA 1
ATOM 2881 C C . GLY A 1 361 ? 2.568 -20.578 -17.453 1 97.75 361 GLY A C 1
ATOM 2882 O O . GLY A 1 361 ? 3.439 -20.625 -18.328 1 97.75 361 GLY A O 1
ATOM 2883 N N . PHE A 1 362 ? 1.256 -20.688 -17.734 1 98.44 362 PHE A N 1
ATOM 2884 C CA . PHE A 1 362 ? 0.821 -20.859 -19.109 1 98.44 362 PHE A CA 1
ATOM 2885 C C . PHE A 1 362 ? -0.3 -19.891 -19.453 1 98.44 362 PHE A C 1
ATOM 2887 O O . PHE A 1 362 ? -1.204 -20.219 -20.219 1 98.44 362 PHE A O 1
ATOM 2894 N N . GLY A 1 363 ? -0.259 -18.688 -18.875 1 98.12 363 GLY A N 1
ATOM 2895 C CA . GLY A 1 363 ? -1.333 -17.719 -19.016 1 98.12 363 GLY A CA 1
ATOM 2896 C C . GLY A 1 363 ? -1.11 -16.75 -20.156 1 98.12 363 GLY A C 1
ATOM 2897 O O . GLY A 1 363 ? -2.006 -15.977 -20.5 1 98.12 363 GLY A O 1
ATOM 2898 N N . GLU A 1 364 ? 0.044 -16.781 -20.828 1 97.81 364 GLU A N 1
ATOM 2899 C CA . GLU A 1 364 ? 0.402 -15.719 -21.75 1 97.81 364 GLU A CA 1
ATOM 2900 C C . GLU A 1 364 ? 0.444 -16.234 -23.188 1 97.81 364 GLU A C 1
ATOM 2902 O O . GLU A 1 364 ? 0.75 -17.406 -23.422 1 97.81 364 GLU A O 1
ATOM 2907 N N . LYS A 1 365 ? 0.255 -15.336 -24.094 1 97.5 365 LYS A N 1
ATOM 2908 C CA . LYS A 1 365 ? 0.3 -15.633 -25.531 1 97.5 365 LYS A CA 1
ATOM 2909 C C . LYS A 1 365 ? 1.673 -16.156 -25.938 1 97.5 365 LYS A C 1
ATOM 2911 O O . LYS A 1 365 ? 1.784 -16.953 -26.859 1 97.5 365 LYS A O 1
ATOM 2916 N N . LYS A 1 366 ? 2.676 -15.82 -25.234 1 96.5 366 LYS A N 1
ATOM 2917 C CA . LYS A 1 366 ? 4.043 -16.172 -25.594 1 96.5 366 LYS A CA 1
ATOM 2918 C C . LYS A 1 366 ? 4.398 -17.578 -25.078 1 96.5 366 LYS A C 1
ATOM 2920 O O . LYS A 1 366 ? 5.469 -18.094 -25.391 1 96.5 366 LYS A O 1
ATOM 2925 N N . PHE A 1 367 ? 3.531 -18.234 -24.453 1 98 367 PHE A N 1
ATOM 2926 C CA . PHE A 1 367 ? 3.775 -19.5 -23.797 1 98 367 PHE A CA 1
ATOM 2927 C C . PHE A 1 367 ? 4.23 -20.562 -24.797 1 98 367 PHE A C 1
ATOM 2929 O O . PHE A 1 367 ? 5.191 -21.297 -24.531 1 98 367 PHE A O 1
ATOM 2936 N N . PRO A 1 368 ? 3.613 -20.641 -25.953 1 98.44 368 PRO A N 1
ATOM 2937 C CA . PRO A 1 368 ? 4.008 -21.703 -26.891 1 98.44 368 PRO A CA 1
ATOM 2938 C C . PRO A 1 368 ? 5.477 -21.609 -27.297 1 98.44 368 PRO A C 1
ATOM 2940 O O . PRO A 1 368 ? 6.145 -22.641 -27.453 1 98.44 368 PRO A O 1
ATOM 2943 N N . LEU A 1 369 ? 5.918 -20.375 -27.422 1 98.06 369 LEU A N 1
ATOM 2944 C CA . LEU A 1 369 ? 7.324 -20.188 -27.766 1 98.06 369 LEU A CA 1
ATOM 2945 C C . LEU A 1 369 ? 8.234 -20.703 -26.641 1 98.06 369 LEU A C 1
ATOM 2947 O O . LEU A 1 369 ? 9.258 -21.328 -26.922 1 98.06 369 LEU A O 1
ATOM 2951 N N . ALA A 1 370 ? 7.898 -20.438 -25.438 1 98.12 370 ALA A N 1
ATOM 2952 C CA . ALA A 1 370 ? 8.672 -20.891 -24.297 1 98.12 370 ALA A CA 1
ATOM 2953 C C . ALA A 1 370 ? 8.602 -22.406 -24.156 1 98.12 370 ALA A C 1
ATOM 2955 O O . ALA A 1 370 ? 9.586 -23.062 -23.781 1 98.12 370 ALA A O 1
ATOM 2956 N N . LEU A 1 371 ? 7.441 -22.984 -24.422 1 98.62 371 LEU A N 1
ATOM 2957 C CA . LEU A 1 371 ? 7.258 -24.422 -24.359 1 98.62 371 LEU A CA 1
ATOM 2958 C C . LEU A 1 371 ? 8.117 -25.125 -25.391 1 98.62 371 LEU A C 1
ATOM 2960 O O . LEU A 1 371 ? 8.68 -26.188 -25.125 1 98.62 371 LEU A O 1
ATOM 2964 N N . GLU A 1 372 ? 8.211 -24.547 -26.516 1 98.38 372 GLU A N 1
ATOM 2965 C CA . GLU A 1 372 ? 9.062 -25.109 -27.562 1 98.38 372 GLU A CA 1
ATOM 2966 C C . GLU A 1 372 ? 10.531 -25.062 -27.172 1 98.38 372 GLU A C 1
ATOM 2968 O O . GLU A 1 372 ? 11.289 -26 -27.469 1 98.38 372 GLU A O 1
ATOM 2973 N N . ALA A 1 373 ? 10.883 -23.969 -26.594 1 98.38 373 ALA A N 1
ATOM 2974 C CA . ALA A 1 373 ? 12.25 -23.891 -26.094 1 98.38 373 ALA A CA 1
ATOM 2975 C C . ALA A 1 373 ? 12.523 -25 -25.078 1 98.38 373 ALA A C 1
ATOM 2977 O O . ALA A 1 373 ? 13.602 -25.594 -25.062 1 98.38 373 ALA A O 1
ATOM 2978 N N . LEU A 1 374 ? 11.602 -25.266 -24.234 1 98.5 374 LEU A N 1
ATOM 2979 C CA . LEU A 1 374 ? 11.734 -26.344 -23.266 1 98.5 374 LEU A CA 1
ATOM 2980 C C . LEU A 1 374 ? 11.836 -27.703 -23.984 1 98.5 374 LEU A C 1
ATOM 2982 O O . LEU A 1 374 ? 12.633 -28.547 -23.578 1 98.5 374 LEU A O 1
ATOM 2986 N N . ALA A 1 375 ? 11.031 -27.922 -24.969 1 98.62 375 ALA A N 1
ATOM 2987 C CA . ALA A 1 375 ? 11.078 -29.156 -25.75 1 98.62 375 ALA A CA 1
ATOM 2988 C C . ALA A 1 375 ? 12.477 -29.391 -26.328 1 98.62 375 ALA A C 1
ATOM 2990 O O . ALA A 1 375 ? 13.016 -30.484 -26.25 1 98.62 375 ALA A O 1
ATOM 2991 N N . LYS A 1 376 ? 13 -28.359 -26.859 1 98.38 376 LYS A N 1
ATOM 2992 C CA . LYS A 1 376 ? 14.344 -28.469 -27.438 1 98.38 376 LYS A CA 1
ATOM 2993 C C . LYS A 1 376 ? 15.375 -28.812 -26.359 1 98.38 376 LYS A C 1
ATOM 2995 O O . LYS A 1 376 ? 16.297 -29.594 -26.609 1 98.38 376 LYS A O 1
ATOM 3000 N N . PHE A 1 377 ? 15.266 -28.219 -25.312 1 98.31 377 PHE A N 1
ATOM 3001 C CA . PHE A 1 377 ? 16.141 -28.516 -24.188 1 98.31 377 PHE A CA 1
ATOM 3002 C C . PHE A 1 377 ? 16.062 -29.984 -23.797 1 98.31 377 PHE A C 1
ATOM 3004 O O . PHE A 1 377 ? 17.078 -30.641 -23.578 1 98.31 377 PHE A O 1
ATOM 3011 N N . VAL A 1 378 ? 14.789 -30.5 -23.672 1 98.19 378 VAL A N 1
ATOM 3012 C CA . VAL A 1 378 ? 14.57 -31.891 -23.297 1 98.19 378 VAL A CA 1
ATOM 3013 C C . VAL A 1 378 ? 15.18 -32.812 -24.344 1 98.19 378 VAL A C 1
ATOM 3015 O O . VAL A 1 378 ? 15.898 -33.75 -24 1 98.19 378 VAL A O 1
ATOM 3018 N N . ASP A 1 379 ? 14.953 -32.469 -25.578 1 98.06 379 ASP A N 1
ATOM 3019 C CA . ASP A 1 379 ? 15.477 -33.312 -26.672 1 98.06 379 ASP A CA 1
ATOM 3020 C C . ASP A 1 379 ? 17 -33.406 -26.594 1 98.06 379 ASP A C 1
ATOM 3022 O O . ASP A 1 379 ? 17.578 -34.438 -26.906 1 98.06 379 ASP A O 1
ATOM 3026 N N . ARG A 1 380 ? 17.547 -32.375 -26.188 1 97.44 380 ARG A N 1
ATOM 3027 C CA . ARG A 1 380 ? 19 -32.312 -26.141 1 97.44 380 ARG A CA 1
ATOM 3028 C C . ARG A 1 380 ? 19.531 -33.094 -24.953 1 97.44 380 ARG A C 1
ATOM 3030 O O . ARG A 1 380 ? 20.656 -33.594 -24.984 1 97.44 380 ARG A O 1
ATOM 3037 N N . HIS A 1 381 ? 18.766 -33.25 -23.938 1 96.81 381 HIS A N 1
ATOM 3038 C CA . HIS A 1 381 ? 19.328 -33.719 -22.688 1 96.81 381 HIS A CA 1
ATOM 3039 C C . HIS A 1 381 ? 18.781 -35.125 -22.359 1 96.81 381 HIS A C 1
ATOM 3041 O O . HIS A 1 381 ? 19.344 -35.812 -21.5 1 96.81 381 HIS A O 1
ATOM 3047 N N . GLU A 1 382 ? 17.672 -35.531 -22.906 1 95.38 382 GLU A N 1
ATOM 3048 C CA . GLU A 1 382 ? 16.969 -36.719 -22.438 1 95.38 382 GLU A CA 1
ATOM 3049 C C . GLU A 1 382 ? 17.828 -37.969 -22.594 1 95.38 382 GLU A C 1
ATOM 3051 O O . GLU A 1 382 ? 17.719 -38.906 -21.797 1 95.38 382 GLU A O 1
ATOM 3056 N N . ALA A 1 383 ? 18.734 -38.062 -23.594 1 94.56 383 ALA A N 1
ATOM 3057 C CA . ALA A 1 383 ? 19.625 -39.219 -23.734 1 94.56 383 ALA A CA 1
ATOM 3058 C C . ALA A 1 383 ? 20.531 -39.375 -22.516 1 94.56 383 ALA A C 1
ATOM 3060 O O . ALA A 1 383 ? 20.75 -40.469 -22.031 1 94.56 383 ALA A O 1
ATOM 3061 N N . ALA A 1 384 ? 21.031 -38.281 -22.125 1 94 384 ALA A N 1
ATOM 3062 C CA . ALA A 1 384 ? 21.906 -38.281 -20.938 1 94 384 ALA A CA 1
ATOM 3063 C C . ALA A 1 384 ? 21.109 -38.656 -19.688 1 94 384 ALA A C 1
ATOM 3065 O O . ALA A 1 384 ? 21.641 -39.312 -18.781 1 94 384 ALA A O 1
ATOM 3066 N N . TRP A 1 385 ? 19.828 -38.188 -19.594 1 94.56 385 TRP A N 1
ATOM 3067 C CA . TRP A 1 385 ? 19 -38.5 -18.438 1 94.56 385 TRP A CA 1
ATOM 3068 C C . TRP A 1 385 ? 18.734 -40 -18.328 1 94.56 385 TRP A C 1
ATOM 3070 O O . TRP A 1 385 ? 18.672 -40.562 -17.234 1 94.56 385 TRP A O 1
ATOM 3080 N N . ARG A 1 386 ? 18.656 -40.719 -19.406 1 91.94 386 ARG A N 1
ATOM 3081 C CA . ARG A 1 386 ? 18.391 -42.156 -19.438 1 91.94 386 ARG A CA 1
ATOM 3082 C C . ARG A 1 386 ? 19.594 -42.938 -18.938 1 91.94 386 ARG A C 1
ATOM 3084 O O . ARG A 1 386 ? 19.438 -43.969 -18.266 1 91.94 386 ARG A O 1
ATOM 3091 N N . VAL A 1 387 ? 20.719 -42.438 -19.25 1 88.38 387 VAL A N 1
ATOM 3092 C CA . VAL A 1 387 ? 21.938 -43.125 -18.828 1 88.38 387 VAL A CA 1
ATOM 3093 C C . VAL A 1 387 ? 22.078 -43.031 -17.312 1 88.38 387 VAL A C 1
ATOM 3095 O O . VAL A 1 387 ? 22.422 -44.031 -16.656 1 88.38 387 VAL A O 1
ATOM 3098 N N . VAL A 1 388 ? 21.906 -41.938 -16.812 1 82.94 388 VAL A N 1
ATOM 3099 C CA . VAL A 1 388 ? 22.031 -41.719 -15.375 1 82.94 388 VAL A CA 1
ATOM 3100 C C . VAL A 1 388 ? 21 -42.562 -14.633 1 82.94 388 VAL A C 1
ATOM 3102 O O . VAL A 1 388 ? 21.312 -43.156 -13.586 1 82.94 388 VAL A O 1
ATOM 3105 N N . GLU A 1 389 ? 19.828 -42.656 -15.125 1 76.81 389 GLU A N 1
ATOM 3106 C CA . GLU A 1 389 ? 18.766 -43.438 -14.5 1 76.81 389 GLU A CA 1
ATOM 3107 C C . GLU A 1 389 ? 19.094 -44.938 -14.516 1 76.81 389 GLU A C 1
ATOM 3109 O O . GLU A 1 389 ? 18.797 -45.656 -13.562 1 76.81 389 GLU A O 1
ATOM 3114 N N . GLU A 1 390 ? 19.734 -45.312 -15.539 1 73.5 390 GLU A N 1
ATOM 3115 C CA . GLU A 1 390 ? 20.125 -46.719 -15.664 1 73.5 390 GLU A CA 1
ATOM 3116 C C . GLU A 1 390 ? 21.266 -47.062 -14.719 1 73.5 390 GLU A C 1
ATOM 3118 O O . GLU A 1 390 ? 21.312 -48.156 -14.172 1 73.5 390 GLU A O 1
ATOM 3123 N N . ASP A 1 391 ? 22.047 -46.062 -14.383 1 70.06 391 ASP A N 1
ATOM 3124 C CA . ASP A 1 391 ? 23.172 -46.281 -13.484 1 70.06 391 ASP A CA 1
ATOM 3125 C C . ASP A 1 391 ? 22.719 -46.312 -12.023 1 70.06 391 ASP A C 1
ATOM 3127 O O . ASP A 1 391 ? 23.375 -46.938 -11.18 1 70.06 391 ASP A O 1
ATOM 3131 N N . VAL A 1 392 ? 21.781 -45.625 -11.828 1 68.25 392 VAL A N 1
ATOM 3132 C CA . VAL A 1 392 ? 21.297 -45.562 -10.453 1 68.25 392 VAL A CA 1
ATOM 3133 C C . VAL A 1 392 ? 20.375 -46.75 -10.188 1 68.25 392 VAL A C 1
ATOM 3135 O O . VAL A 1 392 ? 20.078 -47.062 -9.031 1 68.25 392 VAL A O 1
ATOM 3138 N N . LYS A 1 393 ? 19.719 -47.5 -11.281 1 56.34 393 LYS A N 1
ATOM 3139 C CA . LYS A 1 393 ? 18.938 -48.719 -11.141 1 56.34 393 LYS A CA 1
ATOM 3140 C C . LYS A 1 393 ? 19.828 -49.969 -11.102 1 56.34 393 LYS A C 1
ATOM 3142 O O . LYS A 1 393 ? 19.578 -50.906 -10.344 1 56.34 393 LYS A O 1
ATOM 3147 N N . MET B 1 1 ? -5.262 -1.679 18.969 1 54.06 1 MET B N 1
ATOM 3148 C CA . MET B 1 1 ? -4.934 -0.4 18.344 1 54.06 1 MET B CA 1
ATOM 3149 C C . MET B 1 1 ? -5.945 0.673 18.734 1 54.06 1 MET B C 1
ATOM 3151 O O . MET B 1 1 ? -7.121 0.375 18.953 1 54.06 1 MET B O 1
ATOM 3155 N N . ASN B 1 2 ? -5.379 1.823 19.062 1 61 2 ASN B N 1
ATOM 3156 C CA . ASN B 1 2 ? -6.305 2.914 19.344 1 61 2 ASN B CA 1
ATOM 3157 C C . ASN B 1 2 ? -7.086 3.316 18.094 1 61 2 ASN B C 1
ATOM 3159 O O . ASN B 1 2 ? -6.609 3.135 16.969 1 61 2 ASN B O 1
ATOM 3163 N N . GLU B 1 3 ? -8.273 3.615 18.25 1 69.38 3 GLU B N 1
ATOM 3164 C CA . GLU B 1 3 ? -9.062 4.129 17.125 1 69.38 3 GLU B CA 1
ATOM 3165 C C . GLU B 1 3 ? -8.352 5.285 16.438 1 69.38 3 GLU B C 1
ATOM 3167 O O . GLU B 1 3 ? -7.871 6.211 17.094 1 69.38 3 GLU B O 1
ATOM 3172 N N . PRO B 1 4 ? -8.227 5.137 15.133 1 69.81 4 PRO B N 1
ATOM 3173 C CA . PRO B 1 4 ? -7.633 6.27 14.422 1 69.81 4 PRO B CA 1
ATOM 3174 C C . PRO B 1 4 ? -8.422 7.562 14.602 1 69.81 4 PRO B C 1
ATOM 3176 O O . PRO B 1 4 ? -9.648 7.559 14.484 1 69.81 4 PRO B O 1
ATOM 3179 N N . TRP B 1 5 ? -7.703 8.57 15 1 71.38 5 TRP B N 1
ATOM 3180 C CA . TRP B 1 5 ? -8.367 9.852 15.195 1 71.38 5 TRP B CA 1
ATOM 3181 C C . TRP B 1 5 ? -9.148 10.258 13.945 1 71.38 5 TRP B C 1
ATOM 3183 O O . TRP B 1 5 ? -10.188 10.914 14.039 1 71.38 5 TRP B O 1
ATOM 3193 N N . SER B 1 6 ? -8.602 9.875 12.844 1 65.62 6 SER B N 1
ATOM 3194 C CA . SER B 1 6 ? -9.195 10.266 11.57 1 65.62 6 SER B CA 1
ATOM 3195 C C . SER B 1 6 ? -10.609 9.711 11.43 1 65.62 6 SER B C 1
ATOM 3197 O O . SER B 1 6 ? -11.492 10.383 10.891 1 65.62 6 SER B O 1
ATOM 3199 N N . LYS B 1 7 ? -10.75 8.508 11.875 1 64.88 7 LYS B N 1
ATOM 3200 C CA . LYS B 1 7 ? -12.078 7.91 11.844 1 64.88 7 LYS B CA 1
ATOM 3201 C C . LYS B 1 7 ? -13.062 8.703 12.703 1 64.88 7 LYS B C 1
ATOM 3203 O O . LYS B 1 7 ? -14.18 8.992 12.273 1 64.88 7 LYS B O 1
ATOM 3208 N N . ARG B 1 8 ? -12.578 9.086 13.781 1 67.5 8 ARG B N 1
ATOM 3209 C CA . ARG B 1 8 ? -13.398 9.891 14.68 1 67.5 8 ARG B CA 1
ATOM 3210 C C . ARG B 1 8 ? -13.688 11.258 14.086 1 67.5 8 ARG B C 1
ATOM 3212 O O . ARG B 1 8 ? -14.836 11.719 14.094 1 67.5 8 ARG B O 1
ATOM 3219 N N . HIS B 1 9 ? -12.711 11.773 13.555 1 74.5 9 HIS B N 1
ATOM 3220 C CA . HIS B 1 9 ? -12.82 13.117 13 1 74.5 9 HIS B CA 1
ATOM 3221 C C . HIS B 1 9 ? -13.727 13.141 11.773 1 74.5 9 HIS B C 1
ATOM 3223 O O . HIS B 1 9 ? -14.539 14.055 11.609 1 74.5 9 HIS B O 1
ATOM 3229 N N . LYS B 1 10 ? -13.562 12.156 10.93 1 67.88 10 LYS B N 1
ATOM 3230 C CA . LYS B 1 10 ? -14.375 12.102 9.719 1 67.88 10 LYS B CA 1
ATOM 3231 C C . LYS B 1 10 ? -15.852 11.906 10.047 1 67.88 10 LYS B C 1
ATOM 3233 O O . LYS B 1 10 ? -16.719 12.43 9.359 1 67.88 10 LYS B O 1
ATOM 3238 N N . ARG B 1 11 ? -16.094 11.25 11.078 1 66.62 11 ARG B N 1
ATOM 3239 C CA . ARG B 1 11 ? -17.469 11.039 11.523 1 66.62 11 ARG B CA 1
ATOM 3240 C C . ARG B 1 11 ? -18.078 12.336 12.023 1 66.62 11 ARG B C 1
ATOM 3242 O O . ARG B 1 11 ? -19.266 12.602 11.789 1 66.62 11 ARG B O 1
ATOM 3249 N N . GLU B 1 12 ? -17.203 13.109 12.539 1 66.69 12 GLU B N 1
ATOM 3250 C CA . GLU B 1 12 ? -17.719 14.289 13.227 1 66.69 12 GLU B CA 1
ATOM 3251 C C . GLU B 1 12 ? -17.672 15.516 12.336 1 66.69 12 GLU B C 1
ATOM 3253 O O . GLU B 1 12 ? -18.531 16.391 12.422 1 66.69 12 GLU B O 1
ATOM 3258 N N . PHE B 1 13 ? -16.641 15.516 11.43 1 68.88 13 PHE B N 1
ATOM 3259 C CA . PHE B 1 13 ? -16.375 16.781 10.758 1 68.88 13 PHE B CA 1
ATOM 3260 C C . PHE B 1 13 ? -16.5 16.625 9.242 1 68.88 13 PHE B C 1
ATOM 3262 O O . PHE B 1 13 ? -16.375 17.609 8.5 1 68.88 13 PHE B O 1
ATOM 3269 N N . LYS B 1 14 ? -16.797 15.406 8.828 1 64.12 14 LYS B N 1
ATOM 3270 C CA . LYS B 1 14 ? -16.844 15.172 7.387 1 64.12 14 LYS B CA 1
ATOM 3271 C C . LYS B 1 14 ? -18.031 15.898 6.754 1 64.12 14 LYS B C 1
ATOM 3273 O O . LYS B 1 14 ? -19.141 15.883 7.293 1 64.12 14 LYS B O 1
ATOM 3278 N N . GLY B 1 15 ? -17.609 16.719 5.676 1 75 15 GLY B N 1
ATOM 3279 C CA . GLY B 1 15 ? -18.656 17.281 4.848 1 75 15 GLY B CA 1
ATOM 3280 C C . GLY B 1 15 ? -18.906 18.75 5.117 1 75 15 GLY B C 1
ATOM 3281 O O . GLY B 1 15 ? -19.844 19.328 4.578 1 75 15 GLY B O 1
ATOM 3282 N N . CYS B 1 16 ? -17.984 19.359 5.859 1 88.12 16 CYS B N 1
ATOM 3283 C CA . CYS B 1 16 ? -18.172 20.781 6.121 1 88.12 16 CYS B CA 1
ATOM 3284 C C . CYS B 1 16 ? -17.891 21.609 4.871 1 88.12 16 CYS B C 1
ATOM 3286 O O . CYS B 1 16 ? -16.984 21.281 4.098 1 88.12 16 CYS B O 1
ATOM 3288 N N . GLN B 1 17 ? -18.625 22.609 4.727 1 91.31 17 GLN B N 1
ATOM 3289 C CA . GLN B 1 17 ? -18.469 23.516 3.59 1 91.31 17 GLN B CA 1
ATOM 3290 C C . GLN B 1 17 ? -17.156 24.266 3.674 1 91.31 17 GLN B C 1
ATOM 3292 O O . GLN B 1 17 ? -16.516 24.531 2.65 1 91.31 17 GLN B O 1
ATOM 3297 N N . TYR B 1 18 ? -16.75 24.672 4.855 1 96.25 18 TYR B N 1
ATOM 3298 C CA . TYR B 1 18 ? -15.539 25.453 5.09 1 96.25 18 TYR B CA 1
ATOM 3299 C C . TYR B 1 18 ? -14.492 24.625 5.809 1 96.25 18 TYR B C 1
ATOM 3301 O O . TYR B 1 18 ? -14.539 24.453 7.031 1 96.25 18 TYR B O 1
ATOM 3309 N N . SER B 1 19 ? -13.531 24.188 5.043 1 94 19 SER B N 1
ATOM 3310 C CA . SER B 1 19 ? -12.531 23.312 5.66 1 94 19 SER B CA 1
ATOM 3311 C C . SER B 1 19 ? -11.258 24.078 5.996 1 94 19 SER B C 1
ATOM 3313 O O . SER B 1 19 ? -10.648 24.703 5.117 1 94 19 SER B O 1
ATOM 3315 N N . LEU B 1 20 ? -10.898 24.078 7.203 1 96.62 20 LEU B N 1
ATOM 3316 C CA . LEU B 1 20 ? -9.602 24.547 7.676 1 96.62 20 LEU B CA 1
ATOM 3317 C C . LEU B 1 20 ? -8.75 23.375 8.188 1 96.62 20 LEU B C 1
ATOM 3319 O O . LEU B 1 20 ? -7.793 23.578 8.93 1 96.62 20 LEU B O 1
ATOM 3323 N N . SER B 1 21 ? -9.156 22.172 7.754 1 93.06 21 SER B N 1
ATOM 3324 C CA . SER B 1 21 ? -8.602 20.969 8.375 1 93.06 21 SER B CA 1
ATOM 3325 C C . SER B 1 21 ? -7.559 20.312 7.477 1 93.06 21 SER B C 1
ATOM 3327 O O . SER B 1 21 ? -6.785 19.469 7.93 1 93.06 21 SER B O 1
ATOM 3329 N N . ASN B 1 22 ? -7.438 20.656 6.207 1 92.38 22 ASN B N 1
ATOM 3330 C CA . ASN B 1 22 ? -6.602 19.906 5.27 1 92.38 22 ASN B CA 1
ATOM 3331 C C . ASN B 1 22 ? -5.125 20.25 5.441 1 92.38 22 ASN B C 1
ATOM 3333 O O . ASN B 1 22 ? -4.785 21.359 5.848 1 92.38 22 ASN B O 1
ATOM 3337 N N . SER B 1 23 ? -4.262 19.266 5.141 1 93.88 23 SER B N 1
ATOM 3338 C CA . SER B 1 23 ? -2.842 19.406 5.461 1 93.88 23 SER B CA 1
ATOM 3339 C C . SER B 1 23 ? -1.998 19.516 4.195 1 93.88 23 SER B C 1
ATOM 3341 O O . SER B 1 23 ? -0.77 19.438 4.254 1 93.88 23 SER B O 1
ATOM 3343 N N . PHE B 1 24 ? -2.6 19.594 3.033 1 95.56 24 PHE B N 1
ATOM 3344 C CA . PHE B 1 24 ? -1.871 19.531 1.772 1 95.56 24 PHE B CA 1
ATOM 3345 C C . PHE B 1 24 ? -1.967 20.859 1.026 1 95.56 24 PHE B C 1
ATOM 3347 O O . PHE B 1 24 ? -2.818 21.688 1.341 1 95.56 24 PHE B O 1
ATOM 3354 N N . ALA B 1 25 ? -1.026 21.078 0.098 1 97.5 25 ALA B N 1
ATOM 3355 C CA . ALA B 1 25 ? -1.135 22.203 -0.836 1 97.5 25 ALA B CA 1
ATOM 3356 C C . ALA B 1 25 ? -2.27 21.984 -1.83 1 97.5 25 ALA B C 1
ATOM 3358 O O . ALA B 1 25 ? -2.896 20.922 -1.839 1 97.5 25 ALA B O 1
ATOM 3359 N N . GLN B 1 26 ? -2.512 23 -2.598 1 97.75 26 GLN B N 1
ATOM 3360 C CA . GLN B 1 26 ? -3.602 22.938 -3.566 1 97.75 26 GLN B CA 1
ATOM 3361 C C . GLN B 1 26 ? -3.516 21.656 -4.402 1 97.75 26 GLN B C 1
ATOM 3363 O O . GLN B 1 26 ? -2.531 21.438 -5.109 1 97.75 26 GLN B O 1
ATOM 3368 N N . PRO B 1 27 ? -4.52 20.812 -4.316 1 96.88 27 PRO B N 1
ATOM 3369 C CA . PRO B 1 27 ? -4.48 19.547 -5.062 1 96.88 27 PRO B CA 1
ATOM 3370 C C . PRO B 1 27 ? -4.465 19.766 -6.574 1 96.88 27 PRO B C 1
ATOM 3372 O O . PRO B 1 27 ? -5.125 20.672 -7.082 1 96.88 27 PRO B O 1
ATOM 3375 N N . LEU B 1 28 ? -3.82 18.828 -7.238 1 97.5 28 LEU B N 1
ATOM 3376 C CA . LEU B 1 28 ? -3.797 18.797 -8.695 1 97.5 28 LEU B CA 1
ATOM 3377 C C . LEU B 1 28 ? -5.023 18.062 -9.242 1 97.5 28 LEU B C 1
ATOM 3379 O O . LEU B 1 28 ? -5.668 17.297 -8.523 1 97.5 28 LEU B O 1
ATOM 3383 N N . THR B 1 29 ? -5.348 18.438 -10.484 1 97.69 29 THR B N 1
ATOM 3384 C CA . THR B 1 29 ? -6.188 17.578 -11.312 1 97.69 29 THR B CA 1
ATOM 3385 C C . THR B 1 29 ? -5.379 16.969 -12.445 1 97.69 29 THR B C 1
ATOM 3387 O O . THR B 1 29 ? -4.309 17.469 -12.805 1 97.69 29 THR B O 1
ATOM 3390 N N . GLN B 1 30 ? -5.906 15.836 -12.977 1 98.12 30 GLN B N 1
ATOM 3391 C CA . GLN B 1 30 ? -5.211 15.203 -14.094 1 98.12 30 GLN B CA 1
ATOM 3392 C C . GLN B 1 30 ? -5.074 16.172 -15.273 1 98.12 30 GLN B C 1
ATOM 3394 O O . GLN B 1 30 ? -4.004 16.281 -15.867 1 98.12 30 GLN B O 1
ATOM 3399 N N . PRO B 1 31 ? -6.129 16.984 -15.617 1 98.31 31 PRO B N 1
ATOM 3400 C CA . PRO B 1 31 ? -5.965 17.953 -16.703 1 98.31 31 PRO B CA 1
ATOM 3401 C C . PRO B 1 31 ? -4.902 19 -16.406 1 98.31 31 PRO B C 1
ATOM 3403 O O . PRO B 1 31 ? -4.133 19.391 -17.297 1 98.31 31 PRO B O 1
ATOM 3406 N N . GLU B 1 32 ? -4.852 19.484 -15.164 1 98.06 32 GLU B N 1
ATOM 3407 C CA . GLU B 1 32 ? -3.832 20.453 -14.781 1 98.06 32 GLU B CA 1
ATOM 3408 C C . GLU B 1 32 ? -2.43 19.875 -14.906 1 98.06 32 GLU B C 1
ATOM 3410 O O . GLU B 1 32 ? -1.511 20.531 -15.383 1 98.06 32 GLU B O 1
ATOM 3415 N N . LEU B 1 33 ? -2.27 18.625 -14.438 1 98.38 33 LEU B N 1
ATOM 3416 C CA . LEU B 1 33 ? -0.975 17.969 -14.523 1 98.38 33 LEU B CA 1
ATOM 3417 C C . LEU B 1 33 ? -0.55 17.797 -15.984 1 98.38 33 LEU B C 1
ATOM 3419 O O . LEU B 1 33 ? 0.624 17.969 -16.312 1 98.38 33 LEU B O 1
ATOM 3423 N N . VAL B 1 34 ? -1.505 17.422 -16.828 1 98.44 34 VAL B N 1
ATOM 3424 C CA . VAL B 1 34 ? -1.242 17.281 -18.266 1 98.44 34 VAL B CA 1
ATOM 3425 C C . VAL B 1 34 ? -0.764 18.625 -18.828 1 98.44 34 VAL B C 1
ATOM 3427 O O . VAL B 1 34 ? 0.202 18.672 -19.594 1 98.44 34 VAL B O 1
ATOM 3430 N N . GLN B 1 35 ? -1.422 19.688 -18.406 1 98.44 35 GLN B N 1
ATOM 3431 C CA . GLN B 1 35 ? -1.059 21.016 -18.906 1 98.44 35 GLN B CA 1
ATOM 3432 C C . GLN B 1 35 ? 0.337 21.406 -18.438 1 98.44 35 GLN B C 1
ATOM 3434 O O . GLN B 1 35 ? 1.134 21.938 -19.234 1 98.44 35 GLN B O 1
ATOM 3439 N N . PHE B 1 36 ? 0.676 21.203 -17.109 1 98.31 36 PHE B N 1
ATOM 3440 C CA . PHE B 1 36 ? 2.018 21.469 -16.594 1 98.31 36 PHE B CA 1
ATOM 3441 C C . PHE B 1 36 ? 3.062 20.703 -17.391 1 98.31 36 PHE B C 1
ATOM 3443 O O . PHE B 1 36 ? 4.121 21.234 -17.734 1 98.31 36 PHE B O 1
ATOM 3450 N N . THR B 1 37 ? 2.74 19.453 -17.719 1 98.44 37 THR B N 1
ATOM 3451 C CA . THR B 1 37 ? 3.654 18.578 -18.422 1 98.44 37 THR B CA 1
ATOM 3452 C C . THR B 1 37 ? 3.891 19.062 -19.859 1 98.44 37 THR B C 1
ATOM 3454 O O . THR B 1 37 ? 5.027 19.078 -20.328 1 98.44 37 THR B O 1
ATOM 3457 N N . LYS B 1 38 ? 2.818 19.484 -20.547 1 98.31 38 LYS B N 1
ATOM 3458 C CA . LYS B 1 38 ? 2.92 20.047 -21.891 1 98.31 38 LYS B CA 1
ATOM 3459 C C . LYS B 1 38 ? 3.73 21.344 -21.875 1 98.31 38 LYS B C 1
ATOM 3461 O O . LYS B 1 38 ? 4.609 21.531 -22.719 1 98.31 38 LYS B O 1
ATOM 3466 N N . ASP B 1 39 ? 3.408 22.18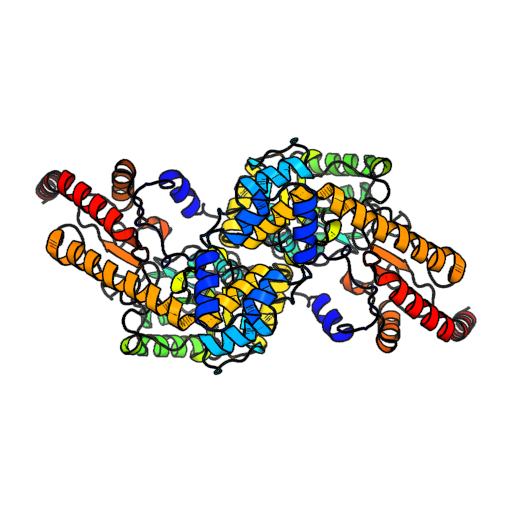8 -20.922 1 98.12 39 ASP B N 1
ATOM 3467 C CA . ASP B 1 39 ? 4.086 23.469 -20.828 1 98.12 39 ASP B CA 1
ATOM 3468 C C . ASP B 1 39 ? 5.582 23.297 -20.594 1 98.12 39 ASP B C 1
ATOM 3470 O O . ASP B 1 39 ? 6.391 24.109 -21.031 1 98.12 39 ASP B O 1
ATOM 3474 N N . GLY B 1 40 ? 5.918 22.234 -19.859 1 97.75 40 GLY B N 1
ATOM 3475 C CA . GLY B 1 40 ? 7.316 21.953 -19.578 1 97.75 40 GLY B CA 1
ATOM 3476 C C . GLY B 1 40 ? 8.023 21.219 -20.703 1 97.75 40 GLY B C 1
ATOM 3477 O O . GLY B 1 40 ? 9.234 21 -20.641 1 97.75 40 GLY B O 1
ATOM 3478 N N . GLY B 1 41 ? 7.355 20.859 -21.797 1 97.75 41 GLY B N 1
ATOM 3479 C CA . GLY B 1 41 ? 7.934 20.203 -22.969 1 97.75 41 GLY B CA 1
ATOM 3480 C C . GLY B 1 41 ? 8.172 18.719 -22.75 1 97.75 41 GLY B C 1
ATOM 3481 O O . GLY B 1 41 ? 9.031 18.125 -23.406 1 97.75 41 GLY B O 1
ATOM 3482 N N . HIS B 1 42 ? 7.469 18.078 -21.797 1 97.88 42 HIS B N 1
ATOM 3483 C CA . HIS B 1 42 ? 7.695 16.672 -21.469 1 97.88 42 HIS B CA 1
ATOM 3484 C C . HIS B 1 42 ? 6.613 15.789 -22.062 1 97.88 42 HIS B C 1
ATOM 3486 O O . HIS B 1 42 ? 6.031 14.953 -21.375 1 97.88 42 HIS B O 1
ATOM 3492 N N . THR B 1 43 ? 6.289 15.898 -23.328 1 97.12 43 THR B N 1
ATOM 3493 C CA . THR B 1 43 ? 5.199 15.219 -24.016 1 97.12 43 THR B CA 1
ATOM 3494 C C . THR B 1 43 ? 5.434 13.711 -24.047 1 97.12 43 THR B C 1
ATOM 3496 O O . THR B 1 43 ? 4.488 12.93 -24.156 1 97.12 43 THR B O 1
ATOM 3499 N N . GLU B 1 44 ? 6.695 13.305 -23.938 1 98.12 44 GLU B N 1
ATOM 3500 C CA . GLU B 1 44 ? 7.008 11.883 -23.906 1 98.12 44 GLU B CA 1
ATOM 3501 C C . GLU B 1 44 ? 6.363 11.211 -22.703 1 98.12 44 GLU B C 1
ATOM 3503 O O . GLU B 1 44 ? 6.008 10.031 -22.75 1 98.12 44 GLU B O 1
ATOM 3508 N N . LEU B 1 45 ? 6.215 11.883 -21.625 1 98.5 45 LEU B N 1
ATOM 3509 C CA . LEU B 1 45 ? 5.574 11.336 -20.438 1 98.5 45 LEU B CA 1
ATOM 3510 C C . LEU B 1 45 ? 4.074 11.156 -20.656 1 98.5 45 LEU B C 1
ATOM 3512 O O . LEU B 1 45 ? 3.467 10.234 -20.109 1 98.5 45 LEU B O 1
ATOM 3516 N N . LEU B 1 46 ? 3.482 12.07 -21.438 1 98.12 46 LEU B N 1
ATOM 3517 C CA . LEU B 1 46 ? 2.074 11.938 -21.797 1 98.12 46 LEU B CA 1
ATOM 3518 C C . LEU B 1 46 ? 1.85 10.711 -22.672 1 98.12 46 LEU B C 1
ATOM 3520 O O . LEU B 1 46 ? 0.887 9.969 -22.469 1 98.12 46 LEU B O 1
ATOM 3524 N N . ASP B 1 47 ? 2.742 10.539 -23.625 1 98.25 47 ASP B N 1
ATOM 3525 C CA . ASP B 1 47 ? 2.686 9.359 -24.484 1 98.25 47 ASP B CA 1
ATOM 3526 C C . ASP B 1 47 ? 2.803 8.078 -23.656 1 98.25 47 ASP B C 1
ATOM 3528 O O . ASP B 1 47 ? 2.086 7.105 -23.891 1 98.25 47 ASP B O 1
ATOM 3532 N N . LEU B 1 48 ? 3.73 8.117 -22.75 1 98.19 48 LEU B N 1
ATOM 3533 C CA . LEU B 1 48 ? 3.916 6.98 -21.859 1 98.19 48 LEU B CA 1
ATOM 3534 C C . LEU B 1 48 ? 2.646 6.703 -21.062 1 98.19 48 LEU B C 1
ATOM 3536 O O . LEU B 1 48 ? 2.248 5.547 -20.906 1 98.19 48 LEU B O 1
ATOM 3540 N N . TYR B 1 49 ? 2.002 7.711 -20.547 1 98.12 49 TYR B N 1
ATOM 3541 C CA . TYR B 1 49 ? 0.794 7.57 -19.75 1 98.12 49 TYR B CA 1
ATOM 3542 C C . TYR B 1 49 ? -0.329 6.93 -20.547 1 98.12 49 TYR B C 1
ATOM 3544 O O . TYR B 1 49 ? -1.104 6.129 -20.031 1 98.12 49 TYR B O 1
ATOM 3552 N N . HIS B 1 50 ? -0.39 7.254 -21.797 1 97 50 HIS B N 1
ATOM 3553 C CA . HIS B 1 50 ? -1.474 6.781 -22.656 1 97 50 HIS B CA 1
ATOM 3554 C C . HIS B 1 50 ? -1.187 5.379 -23.188 1 97 50 HIS B C 1
ATOM 3556 O O . HIS B 1 50 ? -2.094 4.691 -23.656 1 97 50 HIS B O 1
ATOM 3562 N N . ASN B 1 51 ? 0.104 4.934 -23.094 1 97.81 51 ASN B N 1
ATOM 3563 C CA . ASN B 1 51 ? 0.466 3.721 -23.812 1 97.81 51 ASN B CA 1
ATOM 3564 C C . ASN B 1 51 ? 1.154 2.709 -22.891 1 97.81 51 ASN B C 1
ATOM 3566 O O . ASN B 1 51 ? 1.658 1.688 -23.359 1 97.81 51 ASN B O 1
ATOM 3570 N N . HIS B 1 52 ? 1.138 2.945 -21.641 1 97.44 52 HIS B N 1
ATOM 3571 C CA . HIS B 1 52 ? 1.876 2.061 -20.75 1 97.44 52 HIS B CA 1
ATOM 3572 C C . HIS B 1 52 ? 1.21 0.692 -20.656 1 97.44 52 HIS B C 1
ATOM 3574 O O . HIS B 1 52 ? 0.018 0.556 -20.938 1 97.44 52 HIS B O 1
ATOM 3580 N N . ASP B 1 53 ? 1.991 -0.278 -20.312 1 95.56 53 ASP B N 1
ATOM 3581 C CA . ASP B 1 53 ? 1.469 -1.616 -20.047 1 95.56 53 ASP B CA 1
ATOM 3582 C C . ASP B 1 53 ? 0.945 -1.73 -18.625 1 95.56 53 ASP B C 1
ATOM 3584 O O . ASP B 1 53 ? 1.142 -0.825 -17.812 1 95.56 53 ASP B O 1
ATOM 3588 N N . LEU B 1 54 ? 0.14 -2.656 -18.406 1 95.88 54 LEU B N 1
ATOM 3589 C CA . LEU B 1 54 ? -0.39 -2.922 -17.078 1 95.88 54 LEU B CA 1
ATOM 3590 C C . LEU B 1 54 ? 0.247 -4.172 -16.469 1 95.88 54 LEU B C 1
ATOM 3592 O O . LEU B 1 54 ? -0.42 -4.941 -15.781 1 95.88 54 LEU B O 1
ATOM 3596 N N . GLU B 1 55 ? 1.534 -4.402 -16.781 1 93.75 55 GLU B N 1
ATOM 3597 C CA . GLU B 1 55 ? 2.344 -5.426 -16.141 1 93.75 55 GLU B CA 1
ATOM 3598 C C . GLU B 1 55 ? 2.834 -4.957 -14.766 1 93.75 55 GLU B C 1
ATOM 3600 O O . GLU B 1 55 ? 2.73 -3.771 -14.438 1 93.75 55 GLU B O 1
ATOM 3605 N N . TYR B 1 56 ? 3.295 -5.914 -14.047 1 91.12 56 TYR B N 1
ATOM 3606 C CA . TYR B 1 56 ? 3.939 -5.535 -12.789 1 91.12 56 TYR B CA 1
ATOM 3607 C C . TYR B 1 56 ? 5.121 -4.609 -13.039 1 91.12 56 TYR B C 1
ATOM 3609 O O . TYR B 1 56 ? 5.887 -4.812 -13.984 1 91.12 56 TYR B O 1
ATOM 3617 N N . VAL B 1 57 ? 5.172 -3.602 -12.234 1 92.88 57 VAL B N 1
ATOM 3618 C CA . VAL B 1 57 ? 6.422 -2.848 -12.195 1 92.88 57 VAL B CA 1
ATOM 3619 C C . VAL B 1 57 ? 7.359 -3.453 -11.156 1 92.88 57 VAL B C 1
ATOM 3621 O O . VAL B 1 57 ? 6.941 -4.277 -10.344 1 92.88 57 VAL B O 1
ATOM 3624 N N . PRO B 1 58 ? 8.617 -3.113 -11.25 1 90.31 58 PRO B N 1
ATOM 3625 C CA . PRO B 1 58 ? 9.547 -3.682 -10.273 1 90.31 58 PRO B CA 1
ATOM 3626 C C . PRO B 1 58 ? 9.18 -3.334 -8.836 1 90.31 58 PRO B C 1
ATOM 3628 O O . PRO B 1 58 ? 8.719 -2.223 -8.562 1 90.31 58 PRO B O 1
ATOM 3631 N N . ASN B 1 59 ? 9.469 -4.332 -7.953 1 88.5 59 ASN B N 1
ATOM 3632 C CA . ASN B 1 59 ? 9.367 -4.035 -6.531 1 88.5 59 ASN B CA 1
ATOM 3633 C C . ASN B 1 59 ? 10.219 -2.832 -6.145 1 88.5 59 ASN B C 1
ATOM 3635 O O . ASN B 1 59 ? 11.375 -2.719 -6.574 1 88.5 59 ASN B O 1
ATOM 3639 N N . GLY B 1 60 ? 9.633 -1.953 -5.434 1 92.69 60 GLY B N 1
ATOM 3640 C CA . GLY B 1 60 ? 10.383 -0.792 -4.977 1 92.69 60 GLY B CA 1
ATOM 3641 C C . GLY B 1 60 ? 10.383 0.351 -5.977 1 92.69 60 GLY B C 1
ATOM 3642 O O . GLY B 1 60 ? 11.039 1.37 -5.762 1 92.69 60 GLY B O 1
ATOM 3643 N N . GLY B 1 61 ? 9.727 0.184 -7.09 1 95.25 61 GLY B N 1
ATOM 3644 C CA . GLY B 1 61 ? 9.57 1.268 -8.047 1 95.25 61 GLY B CA 1
ATOM 3645 C C . GLY B 1 61 ? 10.43 1.101 -9.281 1 95.25 61 GLY B C 1
ATOM 3646 O O . GLY B 1 61 ? 11.555 0.596 -9.203 1 95.25 61 GLY B O 1
ATOM 3647 N N . SER B 1 62 ? 9.953 1.547 -10.375 1 97.12 62 SER B N 1
ATOM 3648 C CA . SER B 1 62 ? 10.664 1.488 -11.648 1 97.12 62 SER B CA 1
ATOM 3649 C C . SER B 1 62 ? 11.906 2.381 -11.625 1 97.12 62 SER B C 1
ATOM 3651 O O . SER B 1 62 ? 11.922 3.418 -10.961 1 97.12 62 SER B O 1
ATOM 3653 N N . ILE B 1 63 ? 12.867 2.023 -12.414 1 97.56 63 ILE B N 1
ATOM 3654 C CA . ILE B 1 63 ? 14.156 2.705 -12.422 1 97.56 63 ILE B CA 1
ATOM 3655 C C . ILE B 1 63 ? 13.977 4.141 -12.906 1 97.56 63 ILE B C 1
ATOM 3657 O O . ILE B 1 63 ? 14.664 5.051 -12.43 1 97.56 63 ILE B O 1
ATOM 3661 N N . ASP B 1 64 ? 13.109 4.375 -13.852 1 98.19 64 ASP B N 1
ATOM 3662 C CA . ASP B 1 64 ? 12.906 5.719 -14.383 1 98.19 64 ASP B CA 1
ATOM 3663 C C . ASP B 1 64 ? 12.352 6.656 -13.32 1 98.19 64 ASP B C 1
ATOM 3665 O O . ASP B 1 64 ? 12.82 7.793 -13.18 1 98.19 64 ASP B O 1
ATOM 3669 N N . LEU B 1 65 ? 11.406 6.199 -12.508 1 98.44 65 LEU B N 1
ATOM 3670 C CA . LEU B 1 65 ? 10.883 7.008 -11.414 1 98.44 65 LEU B CA 1
ATOM 3671 C C . LEU B 1 65 ? 11.953 7.262 -10.359 1 98.44 65 LEU B C 1
ATOM 3673 O O . LEU B 1 65 ? 12.109 8.391 -9.891 1 98.44 65 LEU B O 1
ATOM 3677 N N . ARG B 1 66 ? 12.68 6.211 -9.938 1 98.56 66 ARG B N 1
ATOM 3678 C CA . ARG B 1 66 ? 13.703 6.352 -8.914 1 98.56 66 ARG B CA 1
ATOM 3679 C C . ARG B 1 66 ? 14.789 7.328 -9.352 1 98.56 66 ARG B C 1
ATOM 3681 O O . ARG B 1 66 ? 15.297 8.109 -8.539 1 98.56 66 ARG B O 1
ATOM 3688 N N . ARG B 1 67 ? 15.148 7.281 -10.648 1 98.62 67 ARG B N 1
ATOM 3689 C CA . ARG B 1 67 ? 16.109 8.227 -11.188 1 98.62 67 ARG B CA 1
ATOM 3690 C C . ARG B 1 67 ? 15.586 9.656 -11.125 1 98.62 67 ARG B C 1
ATOM 3692 O O . ARG B 1 67 ? 16.312 10.578 -10.766 1 98.62 67 ARG B O 1
ATOM 3699 N N . ASP B 1 68 ? 14.336 9.844 -11.508 1 98.56 68 ASP B N 1
ATOM 3700 C CA . ASP B 1 68 ? 13.727 11.164 -11.445 1 98.56 68 ASP B CA 1
ATOM 3701 C C . ASP B 1 68 ? 13.727 11.711 -10.023 1 98.56 68 ASP B C 1
ATOM 3703 O O . ASP B 1 68 ? 14.023 12.883 -9.797 1 98.56 68 ASP B O 1
ATOM 3707 N N . ILE B 1 69 ? 13.422 10.852 -9.023 1 98.5 69 ILE B N 1
ATOM 3708 C CA . ILE B 1 69 ? 13.406 11.258 -7.621 1 98.5 69 ILE B CA 1
ATOM 3709 C C . ILE B 1 69 ? 14.805 11.68 -7.188 1 98.5 69 ILE B C 1
ATOM 3711 O O . ILE B 1 69 ? 14.984 12.75 -6.602 1 98.5 69 ILE B O 1
ATOM 3715 N N . ALA B 1 70 ? 15.789 10.844 -7.508 1 98.44 70 ALA B N 1
ATOM 3716 C CA . ALA B 1 70 ? 17.172 11.133 -7.137 1 98.44 70 ALA B CA 1
ATOM 3717 C C . ALA B 1 70 ? 17.625 12.469 -7.719 1 98.44 70 ALA B C 1
ATOM 3719 O O . ALA B 1 70 ? 18.25 13.281 -7.02 1 98.44 70 ALA B O 1
ATOM 3720 N N . ARG B 1 71 ? 17.297 12.672 -8.93 1 97.88 71 ARG B N 1
ATOM 3721 C CA . ARG B 1 71 ? 17.734 13.875 -9.633 1 97.88 71 ARG B CA 1
ATOM 3722 C C . ARG B 1 71 ? 17.016 15.109 -9.117 1 97.88 71 ARG B C 1
ATOM 3724 O O . ARG B 1 71 ? 17.641 16.109 -8.773 1 97.88 71 ARG B O 1
ATOM 3731 N N . VAL B 1 72 ? 15.711 15.07 -9.031 1 96.94 72 VAL B N 1
ATOM 3732 C CA . VAL B 1 72 ? 14.891 16.25 -8.805 1 96.94 72 VAL B CA 1
ATOM 3733 C C . VAL B 1 72 ? 14.883 16.609 -7.316 1 96.94 72 VAL B C 1
ATOM 3735 O O . VAL B 1 72 ? 14.984 17.781 -6.949 1 96.94 72 VAL B O 1
ATOM 3738 N N . VAL B 1 73 ? 14.812 15.625 -6.438 1 96.81 73 VAL B N 1
ATOM 3739 C CA . VAL B 1 73 ? 14.594 15.883 -5.016 1 96.81 73 VAL B CA 1
ATOM 3740 C C . VAL B 1 73 ? 15.938 15.922 -4.289 1 96.81 73 VAL B C 1
ATOM 3742 O O . VAL B 1 73 ? 16.125 16.719 -3.357 1 96.81 73 VAL B O 1
ATOM 3745 N N . TYR B 1 74 ? 16.844 15.102 -4.766 1 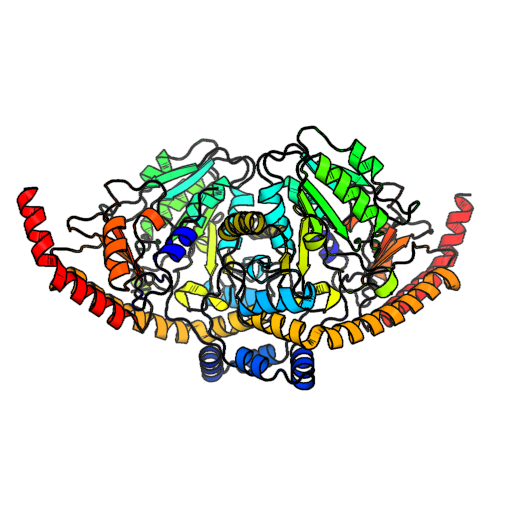97 74 TYR B N 1
ATOM 3746 C CA . TYR B 1 74 ? 18.094 14.992 -4.023 1 97 74 TYR B CA 1
ATOM 3747 C C . TYR B 1 74 ? 19.266 15.523 -4.844 1 97 74 TYR B C 1
ATOM 3749 O O . TYR B 1 74 ? 20.422 15.359 -4.461 1 97 74 TYR B O 1
ATOM 3757 N N . HIS B 1 75 ? 19.031 16.141 -6 1 95.38 75 HIS B N 1
ATOM 3758 C CA . HIS B 1 75 ? 19.984 16.844 -6.836 1 95.38 75 HIS B CA 1
ATOM 3759 C C . HIS B 1 75 ? 21.219 16 -7.117 1 95.38 75 HIS B C 1
ATOM 3761 O O . HIS B 1 75 ? 22.344 16.469 -6.969 1 95.38 75 HIS B O 1
ATOM 3767 N N . ASP B 1 76 ? 21.031 14.742 -7.277 1 91.94 76 ASP B N 1
ATOM 3768 C CA . ASP B 1 76 ? 22 13.758 -7.73 1 91.94 76 ASP B CA 1
ATOM 3769 C C . ASP B 1 76 ? 23.047 13.477 -6.645 1 91.94 76 ASP B C 1
ATOM 3771 O O . ASP B 1 76 ? 24.094 12.914 -6.922 1 91.94 76 ASP B O 1
ATOM 3775 N N . LYS B 1 77 ? 22.734 13.922 -5.438 1 96.12 77 LYS B N 1
ATOM 3776 C CA . LYS B 1 77 ? 23.547 13.484 -4.309 1 96.12 77 LYS B CA 1
ATOM 3777 C C . LYS B 1 77 ? 23.266 12.023 -3.961 1 96.12 77 LYS B C 1
ATOM 3779 O O . LYS B 1 77 ? 24.062 11.383 -3.273 1 96.12 77 LYS B O 1
ATOM 3784 N N . LEU B 1 78 ? 22.109 11.57 -4.344 1 97.56 78 LEU B N 1
ATOM 3785 C CA . LEU B 1 78 ? 21.719 10.172 -4.285 1 97.56 78 LEU B CA 1
ATOM 3786 C C . LEU B 1 78 ? 21.469 9.617 -5.684 1 97.56 78 LEU B C 1
ATOM 3788 O O . LEU B 1 78 ? 21.328 10.383 -6.641 1 97.56 78 LEU B O 1
ATOM 3792 N N . SER B 1 79 ? 21.531 8.328 -5.812 1 98.06 79 SER B N 1
ATOM 3793 C CA . SER B 1 79 ? 21.203 7.637 -7.055 1 98.06 79 SER B CA 1
ATOM 3794 C C . SER B 1 79 ? 19.922 6.832 -6.918 1 98.06 79 SER B C 1
ATOM 3796 O O . SER B 1 79 ? 19.297 6.828 -5.855 1 98.06 79 SER B O 1
ATOM 3798 N N . ALA B 1 80 ? 19.531 6.273 -8.031 1 98 80 ALA B N 1
ATOM 3799 C CA . ALA B 1 80 ? 18.312 5.457 -8.047 1 98 80 ALA B CA 1
ATOM 3800 C C . ALA B 1 80 ? 18.391 4.336 -7.012 1 98 80 ALA B C 1
ATOM 3802 O O . ALA B 1 80 ? 17.375 3.947 -6.43 1 98 80 ALA B O 1
ATOM 3803 N N . GLU B 1 81 ? 19.578 3.82 -6.727 1 97.25 81 GLU B N 1
ATOM 3804 C CA . GLU B 1 81 ? 19.75 2.701 -5.805 1 97.25 81 GLU B CA 1
ATOM 3805 C C . GLU B 1 81 ? 19.484 3.123 -4.363 1 97.25 81 GLU B C 1
ATOM 3807 O O . GLU B 1 81 ? 19.25 2.277 -3.496 1 97.25 81 GLU B O 1
ATOM 3812 N N . ASN B 1 82 ? 19.484 4.445 -4.145 1 98.44 82 ASN B N 1
ATOM 3813 C CA . ASN B 1 82 ? 19.266 4.98 -2.803 1 98.44 82 ASN B CA 1
ATOM 3814 C C . ASN B 1 82 ? 17.797 5.254 -2.531 1 98.44 82 ASN B C 1
ATOM 3816 O O . ASN B 1 82 ? 17.438 5.754 -1.463 1 98.44 82 ASN B O 1
ATOM 3820 N N . ILE B 1 83 ? 16.984 4.938 -3.535 1 98.5 83 ILE B N 1
ATOM 3821 C CA . ILE B 1 83 ? 15.57 5.297 -3.463 1 98.5 83 ILE B CA 1
ATOM 3822 C C . ILE B 1 83 ? 14.711 4.031 -3.447 1 98.5 83 ILE B C 1
ATOM 3824 O O . ILE B 1 83 ? 14.93 3.117 -4.246 1 98.5 83 ILE B O 1
ATOM 3828 N N . LEU B 1 84 ? 13.773 3.92 -2.539 1 97.81 84 LEU B N 1
ATOM 3829 C CA . LEU B 1 84 ? 12.781 2.848 -2.469 1 97.81 84 LEU B CA 1
ATOM 3830 C C . LEU B 1 84 ? 11.367 3.408 -2.504 1 97.81 84 LEU B C 1
ATOM 3832 O O . LEU B 1 84 ? 10.984 4.199 -1.636 1 97.81 84 LEU B O 1
ATOM 3836 N N . VAL B 1 85 ? 10.562 3.025 -3.479 1 97.5 85 VAL B N 1
ATOM 3837 C CA . VAL B 1 85 ? 9.266 3.633 -3.74 1 97.5 85 VAL B CA 1
ATOM 3838 C C . VAL B 1 85 ? 8.164 2.797 -3.09 1 97.5 85 VAL B C 1
ATOM 3840 O O . VAL B 1 85 ? 8.266 1.571 -3.016 1 97.5 85 VAL B O 1
ATOM 3843 N N . PHE B 1 86 ? 7.125 3.453 -2.623 1 95.19 86 PHE B N 1
ATOM 3844 C CA . PHE B 1 86 ? 6 2.855 -1.913 1 95.19 86 PHE B CA 1
ATOM 3845 C C . PHE B 1 86 ? 4.68 3.432 -2.408 1 95.19 86 PHE B C 1
ATOM 3847 O O . PHE B 1 86 ? 4.652 4.504 -3.02 1 95.19 86 PHE B O 1
ATOM 3854 N N . PRO B 1 87 ? 3.537 2.67 -2.164 1 92.19 87 PRO B N 1
ATOM 3855 C CA . PRO B 1 87 ? 2.223 3.287 -2.357 1 92.19 87 PRO B CA 1
ATOM 3856 C C . PRO B 1 87 ? 1.856 4.254 -1.234 1 92.19 87 PRO B C 1
ATOM 3858 O O . PRO B 1 87 ? 0.905 4.008 -0.488 1 92.19 87 PRO B O 1
ATOM 3861 N N . GLY B 1 88 ? 2.613 5.332 -1.111 1 90.94 88 GLY B N 1
ATOM 3862 C CA . GLY B 1 88 ? 2.381 6.375 -0.122 1 90.94 88 GLY B CA 1
ATOM 3863 C C . GLY B 1 88 ? 3.391 6.359 1.009 1 90.94 88 GLY B C 1
ATOM 3864 O O . GLY B 1 88 ? 4.16 5.406 1.148 1 90.94 88 GLY B O 1
ATOM 3865 N N . GLY B 1 89 ? 3.303 7.379 1.824 1 91.69 89 GLY B N 1
ATOM 3866 C CA . GLY B 1 89 ? 4.27 7.559 2.895 1 91.69 89 GLY B CA 1
ATOM 3867 C C . GLY B 1 89 ? 3.955 6.734 4.129 1 91.69 89 GLY B C 1
ATOM 3868 O O . GLY B 1 89 ? 4.859 6.348 4.871 1 91.69 89 GLY B O 1
ATOM 3869 N N . GLN B 1 90 ? 2.711 6.43 4.383 1 90.38 90 GLN B N 1
ATOM 3870 C CA . GLN B 1 90 ? 2.336 5.672 5.57 1 90.38 90 GLN B CA 1
ATOM 3871 C C . GLN B 1 90 ? 2.893 4.25 5.512 1 90.38 90 GLN B C 1
ATOM 3873 O O . GLN B 1 90 ? 3.371 3.725 6.52 1 90.38 90 GLN B O 1
ATOM 3878 N N . VAL B 1 91 ? 2.848 3.682 4.301 1 90.94 91 VAL B N 1
ATOM 3879 C CA . VAL B 1 91 ? 3.422 2.352 4.133 1 90.94 91 VAL B CA 1
ATOM 3880 C C . VAL B 1 91 ? 4.934 2.414 4.332 1 90.94 91 VAL B C 1
ATOM 3882 O O . VAL B 1 91 ? 5.523 1.519 4.941 1 90.94 91 VAL B O 1
ATOM 3885 N N . ALA B 1 92 ? 5.508 3.422 3.816 1 94.31 92 ALA B N 1
ATOM 3886 C CA . ALA B 1 92 ? 6.953 3.605 3.938 1 94.31 92 ALA B CA 1
ATOM 3887 C C . ALA B 1 92 ? 7.371 3.705 5.402 1 94.31 92 ALA B C 1
ATOM 3889 O O . ALA B 1 92 ? 8.328 3.047 5.828 1 94.31 92 ALA B O 1
ATOM 3890 N N . ILE B 1 93 ? 6.66 4.492 6.156 1 94.69 93 ILE B N 1
ATOM 3891 C CA . ILE B 1 93 ? 6.953 4.699 7.57 1 94.69 93 ILE B CA 1
ATOM 3892 C C . ILE B 1 93 ? 6.801 3.383 8.328 1 94.69 93 ILE B C 1
ATOM 3894 O O . ILE B 1 93 ? 7.66 3.02 9.133 1 94.69 93 ILE B O 1
ATOM 3898 N N . GLN B 1 94 ? 5.762 2.689 8.078 1 90 94 GLN B N 1
ATOM 3899 C CA . GLN B 1 94 ? 5.52 1.417 8.75 1 90 94 GLN B CA 1
ATOM 3900 C C . GLN B 1 94 ? 6.609 0.401 8.414 1 90 94 GLN B C 1
ATOM 3902 O O . GLN B 1 94 ? 7.055 -0.35 9.281 1 90 94 GLN B O 1
ATOM 3907 N N . THR B 1 95 ? 6.965 0.337 7.148 1 91.62 95 THR B N 1
ATOM 3908 C CA . THR B 1 95 ? 8.016 -0.572 6.715 1 91.62 95 THR B CA 1
ATOM 3909 C C . THR B 1 95 ? 9.32 -0.289 7.461 1 91.62 95 THR B C 1
ATOM 3911 O O . THR B 1 95 ? 9.992 -1.215 7.91 1 91.62 95 THR B O 1
ATOM 3914 N N . THR B 1 96 ? 9.656 0.971 7.629 1 95.56 96 THR B N 1
ATOM 3915 C CA . THR B 1 96 ? 10.867 1.359 8.344 1 95.56 96 THR B CA 1
ATOM 3916 C C . THR B 1 96 ? 10.797 0.922 9.805 1 95.56 96 THR B C 1
ATOM 3918 O O . THR B 1 96 ? 11.773 0.412 10.352 1 95.56 96 THR B O 1
ATOM 3921 N N . SER B 1 97 ? 9.664 1.147 10.43 1 93.69 97 SER B N 1
ATOM 3922 C CA . SER B 1 97 ? 9.484 0.768 11.828 1 93.69 97 SER B CA 1
ATOM 3923 C C . SER B 1 97 ? 9.586 -0.743 12.008 1 93.69 97 SER B C 1
ATOM 3925 O O . SER B 1 97 ? 10.203 -1.221 12.961 1 93.69 97 SER B O 1
ATOM 3927 N N . LEU B 1 98 ? 8.969 -1.465 11.102 1 89.56 98 LEU B N 1
ATOM 3928 C CA . LEU B 1 98 ? 8.984 -2.922 11.195 1 89.56 98 LEU B CA 1
ATOM 3929 C C . LEU B 1 98 ? 10.422 -3.445 11.172 1 89.56 98 LEU B C 1
ATOM 3931 O O . LEU B 1 98 ? 10.719 -4.461 11.805 1 89.56 98 LEU B O 1
ATOM 3935 N N . LEU B 1 99 ? 11.227 -2.764 10.445 1 92.94 99 LEU B N 1
ATOM 3936 C CA . LEU B 1 99 ? 12.617 -3.195 10.336 1 92.94 99 LEU B CA 1
ATOM 3937 C C . LEU B 1 99 ? 13.438 -2.688 11.516 1 92.94 99 LEU B C 1
ATOM 3939 O O . LEU B 1 99 ? 14.086 -3.473 12.211 1 92.94 99 LEU B O 1
ATOM 3943 N N . PHE B 1 100 ? 13.367 -1.436 11.805 1 96.25 100 PHE B N 1
ATOM 3944 C CA . PHE B 1 100 ? 14.383 -0.812 12.641 1 96.25 100 PHE B CA 1
ATOM 3945 C C . PHE B 1 100 ? 13.891 -0.687 14.078 1 96.25 100 PHE B C 1
ATOM 3947 O O . PHE B 1 100 ? 14.68 -0.436 14.992 1 96.25 100 PHE B O 1
ATOM 3954 N N . ALA B 1 101 ? 12.633 -0.792 14.32 1 95.31 101 ALA B N 1
ATOM 3955 C CA . ALA B 1 101 ? 12.109 -0.712 15.68 1 95.31 101 ALA B CA 1
ATOM 3956 C C . ALA B 1 101 ? 11.945 -2.102 16.281 1 95.31 101 ALA B C 1
ATOM 3958 O O . ALA B 1 101 ? 11.523 -2.238 17.438 1 95.31 101 ALA B O 1
ATOM 3959 N N . LYS B 1 102 ? 12.203 -3.117 15.539 1 91.69 102 LYS B N 1
ATOM 3960 C CA . LYS B 1 102 ? 12.07 -4.496 16 1 91.69 102 LYS B CA 1
ATOM 3961 C C . LYS B 1 102 ? 13.031 -4.785 17.156 1 91.69 102 LYS B C 1
ATOM 3963 O O . LYS B 1 102 ? 14.234 -4.535 17.047 1 91.69 102 LYS B O 1
ATOM 3968 N N . GLY B 1 103 ? 12.516 -5.332 18.266 1 93.19 103 GLY B N 1
ATOM 3969 C CA . GLY B 1 103 ? 13.336 -5.812 19.359 1 93.19 103 GLY B CA 1
ATOM 3970 C C . GLY B 1 103 ? 14.133 -4.715 20.047 1 93.19 103 GLY B C 1
ATOM 3971 O O . GLY B 1 103 ? 15.211 -4.961 20.578 1 93.19 103 GLY B O 1
ATOM 3972 N N . CYS B 1 104 ? 13.695 -3.461 19.938 1 96.56 104 CYS B N 1
ATOM 3973 C CA . CYS B 1 104 ? 14.469 -2.379 20.547 1 96.56 104 CYS B CA 1
ATOM 3974 C C . CYS B 1 104 ? 13.547 -1.284 21.062 1 96.56 104 CYS B C 1
ATOM 3976 O O . CYS B 1 104 ? 12.32 -1.416 21.016 1 96.56 104 CYS B O 1
ATOM 3978 N N . HIS B 1 105 ? 14.195 -0.302 21.766 1 97.88 105 HIS B N 1
ATOM 3979 C CA . HIS B 1 105 ? 13.531 0.905 22.25 1 97.88 105 HIS B CA 1
ATOM 3980 C C . HIS B 1 105 ? 13.531 1.998 21.188 1 97.88 105 HIS B C 1
ATOM 3982 O O . HIS B 1 105 ? 14.492 2.141 20.438 1 97.88 105 HIS B O 1
ATOM 3988 N N . SER B 1 106 ? 12.43 2.732 21.062 1 98.31 106 SER B N 1
ATOM 3989 C CA . SER B 1 106 ? 12.281 3.799 20.078 1 98.31 106 SER B CA 1
ATOM 3990 C C . SER B 1 106 ? 11.914 5.121 20.75 1 98.31 106 SER B C 1
ATOM 3992 O O . SER B 1 106 ? 11.375 5.133 21.859 1 98.31 106 SER B O 1
ATOM 3994 N N . ILE B 1 107 ? 12.258 6.215 20.094 1 98.5 107 ILE B N 1
ATOM 3995 C CA . ILE B 1 107 ? 11.914 7.559 20.547 1 98.5 107 ILE B CA 1
ATOM 3996 C C . ILE B 1 107 ? 11.062 8.258 19.484 1 98.5 107 ILE B C 1
ATOM 3998 O O . ILE B 1 107 ? 11.391 8.219 18.297 1 98.5 107 ILE B O 1
ATOM 4002 N N . VAL B 1 108 ? 9.945 8.828 19.891 1 97.5 108 VAL B N 1
ATOM 4003 C CA . VAL B 1 108 ? 9.07 9.602 19.016 1 97.5 108 VAL B CA 1
ATOM 4004 C C . VAL B 1 108 ? 8.727 10.938 19.688 1 97.5 108 VAL B C 1
ATOM 4006 O O . VAL B 1 108 ? 9.188 11.211 20.797 1 97.5 108 VAL B O 1
ATOM 4009 N N . PHE B 1 109 ? 7.992 11.781 18.969 1 96.38 109 PHE B N 1
ATOM 4010 C CA . PHE B 1 109 ? 7.656 13.102 19.484 1 96.38 109 PHE B CA 1
ATOM 4011 C C . PHE B 1 109 ? 6.148 13.328 19.453 1 96.38 109 PHE B C 1
ATOM 4013 O O . PHE B 1 109 ? 5.453 12.789 18.578 1 96.38 109 PHE B O 1
ATOM 4020 N N . THR B 1 110 ? 5.625 14.109 20.375 1 94.56 110 THR B N 1
ATOM 4021 C CA . THR B 1 110 ? 4.223 14.492 20.484 1 94.56 110 THR B CA 1
ATOM 4022 C C . THR B 1 110 ? 4.09 15.977 20.828 1 94.56 110 THR B C 1
ATOM 4024 O O . THR B 1 110 ? 4.961 16.531 21.5 1 94.56 110 THR B O 1
ATOM 4027 N N . PRO B 1 111 ? 3.006 16.703 20.5 1 94.94 111 PRO B N 1
ATOM 4028 C CA . PRO B 1 111 ? 2.008 16.234 19.531 1 94.94 111 PRO B CA 1
ATOM 4029 C C . PRO B 1 111 ? 2.605 15.922 18.172 1 94.94 111 PRO B C 1
ATOM 4031 O O . PRO B 1 111 ? 3.627 16.5 17.797 1 94.94 111 PRO B O 1
ATOM 4034 N N . GLY B 1 112 ? 2.111 14.93 17.484 1 93.19 112 GLY B N 1
ATOM 4035 C CA . GLY B 1 112 ? 2.562 14.539 16.172 1 93.19 112 GLY B CA 1
ATOM 4036 C C . GLY B 1 112 ? 1.549 13.695 15.414 1 93.19 112 GLY B C 1
ATOM 4037 O O . GLY B 1 112 ? 0.492 13.359 15.953 1 93.19 112 GLY B O 1
ATOM 4038 N N . TYR B 1 113 ? 1.823 13.492 14.172 1 87.38 113 TYR B N 1
ATOM 4039 C CA . TYR B 1 113 ? 0.93 12.664 13.367 1 87.38 113 TYR B CA 1
ATOM 4040 C C . TYR B 1 113 ? 0.886 11.234 13.898 1 87.38 113 TYR B C 1
ATOM 4042 O O . TYR B 1 113 ? 1.928 10.641 14.172 1 87.38 113 TYR B O 1
ATOM 4050 N N . GLN B 1 114 ? -0.245 10.695 14.047 1 83.31 114 GLN B N 1
ATOM 4051 C CA . GLN B 1 114 ? -0.504 9.445 14.742 1 83.31 114 GLN B CA 1
ATOM 4052 C C . GLN B 1 114 ? 0.323 8.305 14.148 1 83.31 114 GLN B C 1
ATOM 4054 O O . GLN B 1 114 ? 0.903 7.504 14.891 1 83.31 114 GLN B O 1
ATOM 4059 N N . SER B 1 115 ? 0.354 8.203 12.82 1 82 115 SER B N 1
ATOM 4060 C CA . SER B 1 115 ? 1.069 7.102 12.188 1 82 115 SER B CA 1
ATOM 4061 C C . SER B 1 115 ? 2.551 7.125 12.547 1 82 115 SER B C 1
ATOM 4063 O O . SER B 1 115 ? 3.182 6.074 12.68 1 82 115 SER B O 1
ATOM 4065 N N . THR B 1 116 ? 3.133 8.281 12.633 1 86.94 116 THR B N 1
ATOM 4066 C CA . THR B 1 116 ? 4.539 8.398 13.008 1 86.94 116 THR B CA 1
ATOM 4067 C C . THR B 1 116 ? 4.746 8.023 14.469 1 86.94 116 THR B C 1
ATOM 4069 O O . THR B 1 116 ? 5.68 7.289 14.805 1 86.94 116 THR B O 1
ATOM 4072 N N . VAL B 1 117 ? 3.84 8.469 15.281 1 89.56 117 VAL B N 1
ATOM 4073 C CA . VAL B 1 117 ? 3.973 8.297 16.719 1 89.56 117 VAL B CA 1
ATOM 4074 C C . VAL B 1 117 ? 3.727 6.832 17.094 1 89.56 117 VAL B C 1
ATOM 4076 O O . VAL B 1 117 ? 4.383 6.289 17.984 1 89.56 117 VAL B O 1
ATOM 4079 N N . GLU B 1 118 ? 2.891 6.152 16.391 1 88.75 118 GLU B N 1
ATOM 4080 C CA . GLU B 1 118 ? 2.438 4.832 16.828 1 88.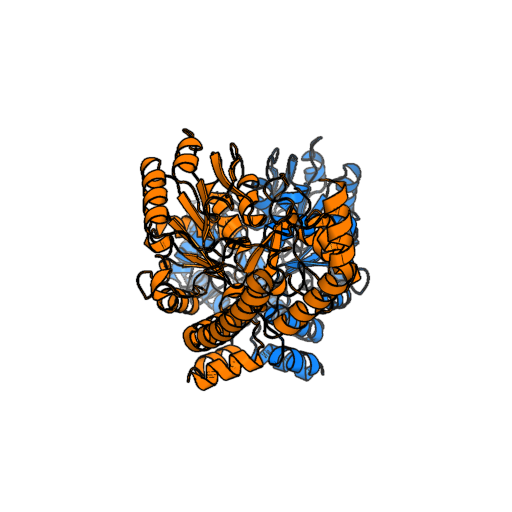75 118 GLU B CA 1
ATOM 4081 C C . GLU B 1 118 ? 3.158 3.723 16.078 1 88.75 118 GLU B C 1
ATOM 4083 O O . GLU B 1 118 ? 3.131 2.562 16.484 1 88.75 118 GLU B O 1
ATOM 4088 N N . SER B 1 119 ? 3.799 3.986 14.984 1 89.38 119 SER B N 1
ATOM 4089 C CA . SER B 1 119 ? 4.328 2.98 14.07 1 89.38 119 SER B CA 1
ATOM 4090 C C . SER B 1 119 ? 5.293 2.039 14.781 1 89.38 119 SER B C 1
ATOM 4092 O O . SER B 1 119 ? 5.273 0.829 14.555 1 89.38 119 SER B O 1
ATOM 4094 N N . PRO B 1 120 ? 6.199 2.547 15.711 1 90.5 120 PRO B N 1
ATOM 4095 C CA . PRO B 1 120 ? 7.121 1.604 16.344 1 90.5 120 PRO B CA 1
ATOM 4096 C C . PRO B 1 120 ? 6.402 0.542 17.172 1 90.5 120 PRO B C 1
ATOM 4098 O O . PRO B 1 120 ? 6.895 -0.583 17.312 1 90.5 120 PRO B O 1
ATOM 4101 N N . GLY B 1 121 ? 5.27 0.892 17.75 1 86.12 121 GLY B N 1
ATOM 4102 C CA . GLY B 1 121 ? 4.531 -0.01 18.609 1 86.12 121 GLY B CA 1
ATOM 4103 C C . GLY B 1 121 ? 3.988 -1.227 17.891 1 86.12 121 GLY B C 1
ATOM 4104 O O . GLY B 1 121 ? 3.607 -2.215 18.516 1 86.12 121 GLY B O 1
ATOM 4105 N N . TRP B 1 122 ? 4.047 -1.209 16.625 1 80.56 122 TRP B N 1
ATOM 4106 C CA . TRP B 1 122 ? 3.506 -2.311 15.844 1 80.56 122 TRP B CA 1
ATOM 4107 C C . TRP B 1 122 ? 4.613 -3.271 15.422 1 80.56 122 TRP B C 1
ATOM 4109 O O . TRP B 1 122 ? 4.34 -4.316 14.82 1 80.56 122 TRP B O 1
ATOM 4119 N N . SER B 1 123 ? 5.785 -2.93 15.742 1 83.81 123 SER B N 1
ATOM 4120 C CA . SER B 1 123 ? 6.926 -3.764 15.383 1 83.81 123 SER B CA 1
ATOM 4121 C C . SER B 1 123 ? 7.098 -4.922 16.359 1 83.81 123 SER B C 1
ATOM 4123 O O . SER B 1 123 ? 6.934 -4.754 17.562 1 83.81 123 SER B O 1
ATOM 4125 N N . LEU B 1 124 ? 7.391 -6.043 15.805 1 80.75 124 LEU B N 1
ATOM 4126 C CA . LEU B 1 124 ? 7.57 -7.254 16.594 1 80.75 124 LEU B CA 1
ATOM 4127 C C . LEU B 1 124 ? 8.648 -7.059 17.656 1 80.75 124 LEU B C 1
ATOM 4129 O O . LEU B 1 124 ? 9.766 -6.656 17.344 1 80.75 124 LEU B O 1
ATOM 4133 N N . GLY B 1 125 ? 8.242 -7.285 18.922 1 82.62 125 GLY B N 1
ATOM 4134 C CA . GLY B 1 125 ? 9.211 -7.297 20 1 82.62 125 GLY B CA 1
ATOM 4135 C C . GLY B 1 125 ? 9.664 -5.91 20.422 1 82.62 125 GLY B C 1
ATOM 4136 O O . GLY B 1 125 ? 10.672 -5.762 21.109 1 82.62 125 GLY B O 1
ATOM 4137 N N . ASN B 1 126 ? 9.031 -4.844 19.844 1 88.81 126 ASN B N 1
ATOM 4138 C CA . ASN B 1 126 ? 9.414 -3.514 20.312 1 88.81 126 ASN B CA 1
ATOM 4139 C C . ASN B 1 126 ? 9.477 -3.453 21.844 1 88.81 126 ASN B C 1
ATOM 4141 O O . ASN B 1 126 ? 8.617 -4.004 22.531 1 88.81 126 ASN B O 1
ATOM 4145 N N . GLU B 1 127 ? 10.555 -2.854 22.344 1 94 127 GLU B N 1
ATOM 4146 C CA . GLU B 1 127 ? 10.844 -2.9 23.766 1 94 127 GLU B CA 1
ATOM 4147 C C . GLU B 1 127 ? 10.461 -1.59 24.453 1 94 127 GLU B C 1
ATOM 4149 O O . GLU B 1 127 ? 11.07 -1.198 25.453 1 94 127 GLU B O 1
ATOM 4154 N N . GLY B 1 128 ? 9.625 -0.81 23.844 1 94.81 128 GLY B N 1
ATOM 4155 C CA . GLY B 1 128 ? 9.133 0.416 24.453 1 94.81 128 GLY B CA 1
ATOM 4156 C C . GLY B 1 128 ? 9.289 1.63 23.562 1 94.81 128 GLY B C 1
ATOM 4157 O O . GLY B 1 128 ? 10.164 1.662 22.703 1 94.81 128 GLY B O 1
ATOM 4158 N N . VAL B 1 129 ? 8.438 2.621 23.797 1 96.25 129 VAL B N 1
ATOM 4159 C CA . VAL B 1 129 ? 8.461 3.881 23.062 1 96.25 129 VAL B CA 1
ATOM 4160 C C . VAL B 1 129 ? 8.453 5.051 24.031 1 96.25 129 VAL B C 1
ATOM 4162 O O . VAL B 1 129 ? 7.574 5.148 24.891 1 96.25 129 VAL B O 1
ATOM 4165 N N . THR B 1 130 ? 9.5 5.879 23.984 1 97.69 130 THR B N 1
ATOM 4166 C CA . THR B 1 130 ? 9.508 7.133 24.734 1 97.69 130 THR B CA 1
ATOM 4167 C C . THR B 1 130 ? 8.969 8.273 23.875 1 97.69 130 THR B C 1
ATOM 4169 O O . THR B 1 130 ? 9.438 8.484 22.75 1 97.69 130 THR B O 1
ATOM 4172 N N . LYS B 1 131 ? 7.973 8.977 24.422 1 96.31 131 LYS B N 1
ATOM 4173 C CA . LYS B 1 131 ? 7.41 10.156 23.766 1 96.31 131 LYS B CA 1
ATOM 4174 C C . LYS B 1 131 ? 7.977 11.438 24.359 1 96.31 131 LYS B C 1
ATOM 4176 O O . LYS B 1 131 ? 7.867 11.68 25.562 1 96.31 131 LYS B O 1
ATOM 4181 N N . ILE B 1 132 ? 8.625 12.195 23.5 1 96.62 132 ILE B N 1
ATOM 4182 C CA . ILE B 1 132 ? 9.141 13.492 23.922 1 96.62 132 ILE B CA 1
ATOM 4183 C C . ILE B 1 132 ? 8.18 14.594 23.469 1 96.62 132 ILE B C 1
ATOM 4185 O O . ILE B 1 132 ? 7.809 14.656 22.297 1 96.62 132 ILE B O 1
ATOM 4189 N N . GLU B 1 133 ? 7.852 15.484 24.344 1 94.94 133 GLU B N 1
ATOM 4190 C CA . GLU B 1 133 ? 6.895 16.547 24.031 1 94.94 133 GLU B CA 1
ATOM 4191 C C . GLU B 1 133 ? 7.59 17.75 23.391 1 94.94 133 GLU B C 1
ATOM 4193 O O . GLU B 1 133 ? 8.625 18.203 23.891 1 94.94 133 GLU B O 1
ATOM 4198 N N . ARG B 1 134 ? 7.051 18.141 22.281 1 94.62 134 ARG B N 1
ATOM 4199 C CA . ARG B 1 134 ? 7.367 19.469 21.75 1 94.62 134 ARG B CA 1
ATOM 4200 C C . ARG B 1 134 ? 6.438 20.531 22.344 1 94.62 134 ARG B C 1
ATOM 4202 O O . ARG B 1 134 ? 5.246 20.281 22.531 1 94.62 134 ARG B O 1
ATOM 4209 N N . ARG B 1 135 ? 7.027 21.734 22.562 1 94.19 135 ARG B N 1
ATOM 4210 C CA . ARG B 1 135 ? 6.258 22.766 23.25 1 94.19 135 ARG B CA 1
ATOM 4211 C C . ARG B 1 135 ? 6.297 24.078 22.484 1 94.19 135 ARG B C 1
ATOM 4213 O O . ARG B 1 135 ? 7.297 24.391 21.828 1 94.19 135 ARG B O 1
ATOM 4220 N N . ALA B 1 136 ? 5.223 24.812 22.656 1 94.25 136 ALA B N 1
ATOM 4221 C CA . ALA B 1 136 ? 5.129 26.109 22 1 94.25 136 ALA B CA 1
ATOM 4222 C C . ALA B 1 136 ? 6.172 27.078 22.562 1 94.25 136 ALA B C 1
ATOM 4224 O O . ALA B 1 136 ? 6.691 27.922 21.828 1 94.25 136 ALA B O 1
ATOM 4225 N N . GLU B 1 137 ? 6.48 26.922 23.781 1 93.06 137 GLU B N 1
ATOM 4226 C CA . GLU B 1 137 ? 7.414 27.828 24.453 1 93.06 137 GLU B CA 1
ATOM 4227 C C . GLU B 1 137 ? 8.773 27.828 23.766 1 93.06 137 GLU B C 1
ATOM 4229 O O . GLU B 1 137 ? 9.508 28.812 23.812 1 93.06 137 GLU B O 1
ATOM 4234 N N . ASN B 1 138 ? 9.078 26.75 23.141 1 92.44 138 ASN B N 1
ATOM 4235 C CA . ASN B 1 138 ? 10.328 26.656 22.391 1 92.44 138 ASN B CA 1
ATOM 4236 C C . ASN B 1 138 ? 10.094 26.578 20.891 1 92.44 138 ASN B C 1
ATOM 4238 O O . ASN B 1 138 ? 10.789 25.859 20.188 1 92.44 138 ASN B O 1
ATOM 4242 N N . ASP B 1 139 ? 9.023 27.172 20.453 1 93.38 139 ASP B N 1
ATOM 4243 C CA . ASP B 1 139 ? 8.648 27.266 19.047 1 93.38 139 ASP B CA 1
ATOM 4244 C C . ASP B 1 139 ? 8.484 25.875 18.422 1 93.38 139 ASP B C 1
ATOM 4246 O O . ASP B 1 139 ? 8.883 25.656 17.281 1 93.38 139 ASP B O 1
ATOM 4250 N N . TRP B 1 140 ? 8.086 24.938 19.188 1 95.06 140 TRP B N 1
ATOM 4251 C CA . TRP B 1 140 ? 7.828 23.562 18.781 1 95.06 140 TRP B CA 1
ATOM 4252 C C . TRP B 1 140 ? 9.117 22.875 18.328 1 95.06 140 TRP B C 1
ATOM 4254 O O . TRP B 1 140 ? 9.07 21.875 17.609 1 95.06 140 TRP B O 1
ATOM 4264 N N . GLN B 1 141 ? 10.289 23.375 18.703 1 95.06 141 GLN B N 1
ATOM 4265 C CA . GLN B 1 141 ? 11.57 22.766 18.344 1 95.06 141 GLN B CA 1
ATOM 4266 C C . GLN B 1 141 ? 11.875 21.578 19.25 1 95.06 141 GLN B C 1
ATOM 4268 O O . GLN B 1 141 ? 11.367 21.484 20.359 1 95.06 141 GLN B O 1
ATOM 4273 N N . ILE B 1 142 ? 12.641 20.688 18.688 1 95.12 142 ILE B N 1
ATOM 4274 C CA . ILE B 1 142 ? 13.102 19.547 19.453 1 95.12 142 ILE B CA 1
ATOM 4275 C C . ILE B 1 142 ? 14.266 19.953 20.359 1 95.12 142 ILE B C 1
ATOM 4277 O O . ILE B 1 142 ? 15.188 20.641 19.906 1 95.12 142 ILE B O 1
ATOM 4281 N N . ASP B 1 143 ? 14.195 19.609 21.594 1 94.06 143 ASP B N 1
ATOM 4282 C CA . ASP B 1 143 ? 15.297 19.812 22.531 1 94.06 143 ASP B CA 1
ATOM 4283 C C . ASP B 1 143 ? 16.266 18.625 22.5 1 94.06 143 ASP B C 1
ATOM 4285 O O . ASP B 1 143 ? 15.945 17.547 22.984 1 94.06 143 ASP B O 1
ATOM 4289 N N . PRO B 1 144 ? 17.469 18.844 22.016 1 96.25 144 PRO B N 1
ATOM 4290 C CA . PRO B 1 144 ? 18.422 17.75 21.922 1 96.25 144 PRO B CA 1
ATOM 4291 C C . PRO B 1 144 ? 18.719 17.109 23.281 1 96.25 144 PRO B C 1
ATOM 4293 O O . PRO B 1 144 ? 18.984 15.906 23.359 1 96.25 144 PRO B O 1
ATOM 4296 N N . GLN B 1 145 ? 18.656 17.906 24.328 1 96.38 145 GLN B N 1
ATOM 4297 C CA . GLN B 1 145 ? 18.906 17.375 25.672 1 96.38 145 GLN B CA 1
ATOM 4298 C C . GLN B 1 145 ? 17.859 16.344 26.062 1 96.38 145 GLN B C 1
ATOM 4300 O O . GLN B 1 145 ? 18.172 15.344 26.703 1 96.38 145 GLN B O 1
ATOM 4305 N N . LYS B 1 146 ? 16.641 16.641 25.734 1 97.25 146 LYS B N 1
ATOM 4306 C CA . LYS B 1 146 ? 15.578 15.68 26.016 1 97.25 146 LYS B CA 1
ATOM 4307 C C . LYS B 1 146 ? 15.789 14.375 25.25 1 97.25 146 LYS B C 1
ATOM 4309 O O . LYS B 1 146 ? 15.453 13.297 25.734 1 97.25 146 LYS B O 1
ATOM 4314 N N . VAL B 1 147 ? 16.328 14.438 24.047 1 98.12 147 VAL B N 1
ATOM 4315 C CA . VAL B 1 147 ? 16.672 13.25 23.266 1 98.12 147 VAL B CA 1
ATOM 4316 C C . VAL B 1 147 ? 17.75 12.445 23.984 1 98.12 147 VAL B C 1
ATOM 4318 O O . VAL B 1 147 ? 17.625 11.227 24.141 1 98.12 147 VAL B O 1
ATOM 4321 N N . ARG B 1 148 ? 18.781 13.141 24.438 1 97.88 148 ARG B N 1
ATOM 4322 C CA . ARG B 1 148 ? 19.859 12.484 25.172 1 97.88 148 ARG B CA 1
ATOM 4323 C C . ARG B 1 148 ? 19.328 11.75 26.391 1 97.88 148 ARG B C 1
ATOM 4325 O O . ARG B 1 148 ? 19.734 10.617 26.656 1 97.88 148 ARG B O 1
ATOM 4332 N N . GLU B 1 149 ? 18.438 12.414 27.078 1 98.19 149 GLU B N 1
ATOM 4333 C CA . GLU B 1 149 ? 17.906 11.875 28.312 1 98.19 149 GLU B CA 1
ATOM 4334 C C . GLU B 1 149 ? 17.016 10.656 28.062 1 98.19 149 GLU B C 1
ATOM 4336 O O . GLU B 1 149 ? 16.875 9.797 28.922 1 98.19 149 GLU B O 1
ATOM 4341 N N . ALA B 1 150 ? 16.438 10.578 26.906 1 98.31 150 ALA B N 1
ATOM 4342 C CA . ALA B 1 150 ? 15.492 9.516 26.594 1 98.31 150 ALA B CA 1
ATOM 4343 C C . ALA B 1 150 ? 16.219 8.258 26.141 1 98.31 150 ALA B C 1
ATOM 4345 O O . ALA B 1 150 ? 15.625 7.172 26.094 1 98.31 150 ALA B O 1
ATOM 4346 N N . ILE B 1 151 ? 17.469 8.32 25.781 1 98.44 151 ILE B N 1
ATOM 4347 C CA . ILE B 1 151 ? 18.219 7.207 25.219 1 98.44 151 ILE B CA 1
ATOM 4348 C C . ILE B 1 151 ? 18.5 6.176 26.312 1 98.44 151 ILE B C 1
ATOM 4350 O O . ILE B 1 151 ? 18.906 6.535 27.422 1 98.44 151 ILE B O 1
ATOM 4354 N N . ARG B 1 152 ? 18.172 5.02 26 1 98.19 152 ARG B N 1
ATOM 4355 C CA . ARG B 1 152 ? 18.531 3.83 26.766 1 98.19 152 ARG B CA 1
ATOM 4356 C C . ARG B 1 152 ? 19.578 3.002 26.047 1 98.19 152 ARG B C 1
ATOM 4358 O O . ARG B 1 152 ? 19.922 3.283 24.891 1 98.19 152 ARG B O 1
ATOM 4365 N N . GLU B 1 153 ? 20.078 1.937 26.75 1 97.69 153 GLU B N 1
ATOM 4366 C CA . GLU B 1 153 ? 21.078 1.069 26.156 1 97.69 153 GLU B CA 1
ATOM 4367 C C . GLU B 1 153 ? 20.547 0.388 24.891 1 97.69 153 GLU B C 1
ATOM 4369 O O . GLU B 1 153 ? 21.297 0.164 23.938 1 97.69 153 GLU B O 1
ATOM 4374 N N . ASN B 1 154 ? 19.281 0.123 24.906 1 97.88 154 ASN B N 1
ATOM 4375 C CA . ASN B 1 154 ? 18.688 -0.621 23.797 1 97.88 154 ASN B CA 1
ATOM 4376 C C . ASN B 1 154 ? 17.969 0.304 22.812 1 97.88 154 ASN B C 1
ATOM 4378 O O . ASN B 1 154 ? 17.172 -0.154 22 1 97.88 154 ASN B O 1
ATOM 4382 N N . THR B 1 155 ? 18.203 1.673 22.875 1 98.5 155 THR B N 1
ATOM 4383 C CA . THR B 1 155 ? 17.594 2.584 21.906 1 98.5 155 THR B CA 1
ATOM 4384 C C . THR B 1 155 ? 18.281 2.467 20.547 1 98.5 155 THR B C 1
ATOM 4386 O O . THR B 1 155 ? 19.5 2.641 20.438 1 98.5 155 THR B O 1
ATOM 4389 N N . LYS B 1 156 ? 17.438 2.16 19.5 1 98.44 156 LYS B N 1
ATOM 4390 C CA . LYS B 1 156 ? 18.047 1.98 18.188 1 98.44 156 LYS B CA 1
ATOM 4391 C C . LYS B 1 156 ? 17.281 2.744 17.109 1 98.44 156 LYS B C 1
ATOM 4393 O O . LYS B 1 156 ? 17.719 2.799 15.953 1 98.44 156 LYS B O 1
ATOM 4398 N N . TYR B 1 157 ? 16.203 3.389 17.469 1 98.56 157 TYR B N 1
ATOM 4399 C CA . TYR B 1 157 ? 15.32 3.965 16.453 1 98.56 157 TYR B CA 1
ATOM 4400 C C . TYR B 1 157 ? 14.711 5.273 16.938 1 98.56 157 TYR B C 1
ATOM 4402 O O . TYR B 1 157 ? 14.234 5.359 18.078 1 98.56 157 TYR B O 1
ATOM 4410 N N . LEU B 1 158 ? 14.844 6.352 16.156 1 98.69 158 LEU B N 1
ATOM 4411 C CA . LEU B 1 158 ? 14.266 7.668 16.406 1 98.69 158 LEU B CA 1
ATOM 4412 C C . LEU B 1 158 ? 13.461 8.141 15.195 1 98.69 158 LEU B C 1
ATOM 4414 O O . LEU B 1 158 ? 13.93 8.055 14.062 1 98.69 158 LEU B O 1
ATOM 4418 N N . ILE B 1 159 ? 12.203 8.625 15.398 1 98.25 159 ILE B N 1
ATOM 4419 C CA . ILE B 1 159 ? 11.383 9.156 14.32 1 98.25 159 ILE B CA 1
ATOM 4420 C C . ILE B 1 159 ? 11.211 10.664 14.492 1 98.25 159 ILE B C 1
ATOM 4422 O O . ILE B 1 159 ? 10.812 11.125 15.57 1 98.25 159 ILE B O 1
ATOM 4426 N N . LEU B 1 160 ? 11.539 11.367 13.461 1 97.69 160 LEU B N 1
ATOM 4427 C CA . LEU B 1 160 ? 11.352 12.812 13.383 1 97.69 160 LEU B CA 1
ATOM 4428 C C . LEU B 1 160 ? 10.32 13.164 12.312 1 97.69 160 LEU B C 1
ATOM 4430 O O . LEU B 1 160 ? 10.047 12.367 11.414 1 97.69 160 LEU B O 1
ATOM 4434 N N . ASN B 1 161 ? 9.711 14.227 12.477 1 97.25 161 ASN B N 1
ATOM 4435 C CA . ASN B 1 161 ? 8.859 14.852 11.469 1 97.25 161 ASN B CA 1
ATOM 4436 C C . ASN B 1 161 ? 9.258 16.297 11.219 1 97.25 161 ASN B C 1
ATOM 4438 O O . ASN B 1 161 ? 8.992 17.172 12.039 1 97.25 161 ASN B O 1
ATOM 4442 N N . GLU B 1 162 ? 9.93 16.531 10.086 1 96.75 162 GLU B N 1
ATOM 4443 C CA . GLU B 1 162 ? 10.492 17.844 9.773 1 96.75 162 GLU B CA 1
ATOM 4444 C C . GLU B 1 162 ? 10.305 18.188 8.297 1 96.75 162 GLU B C 1
ATOM 4446 O O . GLU B 1 162 ? 10.906 17.547 7.43 1 96.75 162 GLU B O 1
ATOM 4451 N N . PRO B 1 163 ? 9.562 19.219 7.914 1 97.06 163 PRO B N 1
ATOM 4452 C CA . PRO B 1 163 ? 8.859 20.172 8.781 1 97.06 163 PRO B CA 1
ATOM 4453 C C . PRO B 1 163 ? 7.797 19.5 9.648 1 97.06 163 PRO B C 1
ATOM 4455 O O . PRO B 1 163 ? 7.195 18.5 9.234 1 97.06 163 PRO B O 1
ATOM 4458 N N . TYR B 1 164 ? 7.559 20.141 10.773 1 97.12 164 TYR B N 1
ATOM 4459 C CA . TYR B 1 164 ? 6.824 19.547 11.883 1 97.12 164 TYR B CA 1
ATOM 4460 C C . TYR B 1 164 ? 5.32 19.719 11.688 1 97.12 164 TYR B C 1
ATOM 4462 O O . TYR B 1 164 ? 4.832 20.828 11.516 1 97.12 164 TYR B O 1
ATOM 4470 N N . ASN B 1 165 ? 4.582 18.625 11.625 1 96.38 165 ASN B N 1
ATOM 4471 C CA . ASN B 1 165 ? 3.135 18.547 11.781 1 96.38 165 ASN B CA 1
ATOM 4472 C C . ASN B 1 165 ? 2.736 18.281 13.227 1 96.38 165 ASN B C 1
ATOM 4474 O O . ASN B 1 165 ? 3.109 17.25 13.797 1 96.38 165 ASN B O 1
ATOM 4478 N N . PRO B 1 166 ? 2.049 19.188 13.828 1 96 166 PRO B N 1
ATOM 4479 C CA . PRO B 1 166 ? 1.083 20.141 13.258 1 96 166 PRO B CA 1
ATOM 4480 C C . PRO B 1 166 ? 1.604 21.562 13.242 1 96 166 PRO B C 1
ATOM 4482 O O . PRO B 1 166 ? 0.914 22.469 12.766 1 96 166 PRO B O 1
ATOM 4485 N N . GLY B 1 167 ? 2.768 21.859 13.602 1 95.75 167 GLY B N 1
ATOM 4486 C CA . GLY B 1 167 ? 3.219 23.219 13.867 1 95.75 167 GLY B CA 1
ATOM 4487 C C . GLY B 1 167 ? 3.672 23.953 12.617 1 95.75 167 GLY B C 1
ATOM 4488 O O . GLY B 1 167 ? 3.771 25.188 12.617 1 95.75 167 GLY B O 1
ATOM 4489 N N . GLY B 1 168 ? 3.961 23.25 11.578 1 96.88 168 GLY B N 1
ATOM 4490 C CA . GLY B 1 168 ? 4.461 23.875 10.359 1 96.88 168 GLY B CA 1
ATOM 4491 C C . GLY B 1 168 ? 5.805 24.547 10.539 1 96.88 168 GLY B C 1
ATOM 4492 O O . GLY B 1 168 ? 6.035 25.641 10.016 1 96.88 168 GLY B O 1
ATOM 4493 N N . ILE B 1 169 ? 6.668 23.922 11.312 1 95.81 169 ILE B N 1
ATOM 4494 C CA . ILE B 1 169 ? 7.969 24.5 11.648 1 95.81 169 ILE B CA 1
ATOM 4495 C C . ILE B 1 169 ? 9.07 23.5 11.289 1 95.81 169 ILE B C 1
ATOM 4497 O O . ILE B 1 169 ? 8.969 22.312 11.578 1 95.81 169 ILE B O 1
ATOM 4501 N N . VAL B 1 170 ? 10.133 23.953 10.633 1 96.69 170 VAL B N 1
ATOM 4502 C CA . VAL B 1 170 ? 11.312 23.125 10.367 1 96.69 170 VAL B CA 1
ATOM 4503 C C . VAL B 1 170 ? 12.398 23.438 11.391 1 96.69 170 VAL B C 1
ATOM 4505 O O . VAL B 1 170 ? 12.555 24.594 11.805 1 96.69 170 VAL B O 1
ATOM 4508 N N . MET B 1 171 ? 13.094 22.484 11.82 1 95.62 171 MET B N 1
ATOM 4509 C CA . MET B 1 171 ? 14.141 22.688 12.82 1 95.62 171 MET B CA 1
ATOM 4510 C C . MET B 1 171 ? 15.328 23.438 12.211 1 95.62 171 MET B C 1
ATOM 4512 O O . MET B 1 171 ? 15.469 23.5 10.992 1 95.62 171 MET B O 1
ATOM 4516 N N . SER B 1 172 ? 16.141 24.031 13.055 1 93.69 172 SER B N 1
ATOM 4517 C CA . SER B 1 172 ? 17.344 24.703 12.586 1 93.69 172 SER B CA 1
ATOM 4518 C C . SER B 1 172 ? 18.422 23.703 12.18 1 93.69 172 SER B C 1
ATOM 4520 O O . SER B 1 172 ? 18.375 22.531 12.586 1 93.69 172 SER B O 1
ATOM 4522 N N . LEU B 1 173 ? 19.328 24.156 11.32 1 95.81 173 LEU B N 1
ATOM 4523 C CA . LEU B 1 173 ? 20.469 23.328 10.93 1 95.81 173 LEU B CA 1
ATOM 4524 C C . LEU B 1 173 ? 21.281 22.891 12.148 1 95.81 173 LEU B C 1
ATOM 4526 O O . LEU B 1 173 ? 21.766 21.766 12.211 1 95.81 173 LEU B O 1
ATOM 4530 N N . GLU B 1 174 ? 21.422 23.781 13.078 1 95 174 GLU B N 1
ATOM 4531 C CA . GLU B 1 174 ? 22.172 23.484 14.305 1 95 174 GLU B CA 1
ATOM 4532 C C . GLU B 1 174 ? 21.5 22.375 15.102 1 95 174 GLU B C 1
ATOM 4534 O O . GLU B 1 174 ? 22.172 21.438 15.562 1 95 174 GLU B O 1
ATOM 4539 N N . GLN B 1 175 ? 20.25 22.469 15.234 1 94.88 175 GLN B N 1
ATOM 4540 C CA . GLN B 1 175 ? 19.5 21.438 15.961 1 94.88 175 GLN B CA 1
ATOM 4541 C C . GLN B 1 175 ? 19.594 20.094 15.242 1 94.88 175 GLN B C 1
ATOM 4543 O O . GLN B 1 175 ? 19.766 19.047 15.883 1 94.88 175 GLN B O 1
ATOM 4548 N N . GLN B 1 176 ? 19.453 20.078 13.938 1 97.56 176 GLN B N 1
ATOM 4549 C CA . GLN B 1 176 ? 19.578 18.844 13.164 1 97.56 176 GLN B CA 1
ATOM 4550 C C . GLN B 1 176 ? 20.938 18.188 13.406 1 97.56 176 GLN B C 1
ATOM 4552 O O . GLN B 1 176 ? 21.016 16.984 13.664 1 97.56 176 GLN B O 1
ATOM 4557 N N . SER B 1 177 ? 21.984 19.016 13.32 1 97.88 177 SER B N 1
ATOM 4558 C CA . SER B 1 177 ? 23.344 18.516 13.492 1 97.88 177 SER B CA 1
ATOM 4559 C C . SER B 1 177 ? 23.531 17.906 14.883 1 97.88 177 SER B C 1
ATOM 4561 O O . SER B 1 177 ? 24.172 16.859 15.031 1 97.88 177 SER B O 1
ATOM 4563 N N . GLU B 1 178 ? 23 18.594 15.844 1 98.19 178 GLU B N 1
ATOM 4564 C CA . GLU B 1 178 ? 23.141 18.109 17.219 1 98.19 178 GLU B CA 1
ATOM 4565 C C . GLU B 1 178 ? 22.422 16.781 17.422 1 98.19 178 GLU B C 1
ATOM 4567 O O . GLU B 1 178 ? 22.953 15.875 18.062 1 98.19 178 GLU B O 1
ATOM 4572 N N . ILE B 1 179 ? 21.203 16.688 16.953 1 98.38 179 ILE B N 1
ATOM 4573 C CA . ILE B 1 179 ? 20.422 15.453 17.094 1 98.38 179 ILE B CA 1
ATOM 4574 C C . ILE B 1 179 ? 21.141 14.312 16.375 1 98.38 179 ILE B C 1
ATOM 4576 O O . ILE B 1 179 ? 21.219 13.195 16.906 1 98.38 179 ILE B O 1
ATOM 4580 N N . ILE B 1 180 ? 21.672 14.562 15.164 1 98.62 180 ILE B N 1
ATOM 4581 C CA . ILE B 1 180 ? 22.391 13.562 14.383 1 98.62 180 ILE B CA 1
ATOM 4582 C C . ILE B 1 180 ? 23.609 13.078 15.156 1 98.62 180 ILE B C 1
ATOM 4584 O O . ILE B 1 180 ? 23.875 11.875 15.219 1 98.62 180 ILE B O 1
ATOM 4588 N N . GLU B 1 181 ? 24.312 14.016 15.758 1 98.56 181 GLU B N 1
ATOM 4589 C CA . GLU B 1 181 ? 25.516 13.648 16.516 1 98.56 181 GLU B CA 1
ATOM 4590 C C . GLU B 1 181 ? 25.156 12.773 17.703 1 98.56 181 GLU B C 1
ATOM 4592 O O . GLU B 1 181 ? 25.875 11.805 18 1 98.56 181 GLU B O 1
ATOM 4597 N N . ILE B 1 182 ? 24.125 13.164 18.422 1 98.56 182 ILE B N 1
ATOM 4598 C CA . ILE B 1 182 ? 23.656 12.352 19.531 1 98.56 182 ILE B CA 1
ATOM 4599 C C . ILE B 1 182 ? 23.344 10.945 19.047 1 98.56 182 ILE B C 1
ATOM 4601 O O . ILE B 1 182 ? 23.766 9.961 19.656 1 98.56 182 ILE B O 1
ATOM 4605 N N . CYS B 1 183 ? 22.594 10.797 17.938 1 98.62 183 CYS B N 1
ATOM 4606 C CA . CYS B 1 183 ? 22.188 9.5 17.422 1 98.62 183 CYS B CA 1
ATOM 4607 C C . CYS B 1 183 ? 23.391 8.711 16.906 1 98.62 183 CYS B C 1
ATOM 4609 O O . CYS B 1 183 ? 23.453 7.492 17.062 1 98.62 183 CYS B O 1
ATOM 4611 N N . ARG B 1 184 ? 24.328 9.383 16.297 1 98.38 184 ARG B N 1
ATOM 4612 C CA . ARG B 1 184 ? 25.547 8.766 15.797 1 98.38 184 ARG B CA 1
ATOM 4613 C C . ARG B 1 184 ? 26.328 8.086 16.922 1 98.38 184 ARG B C 1
ATOM 4615 O O . ARG B 1 184 ? 26.812 6.961 16.766 1 98.38 184 ARG B O 1
ATOM 4622 N N . GLN B 1 185 ? 26.406 8.711 18.016 1 98 185 GLN B N 1
ATOM 4623 C CA . GLN B 1 185 ? 27.141 8.203 19.172 1 98 185 GLN B CA 1
ATOM 4624 C C . GLN B 1 185 ? 26.531 6.902 19.688 1 98 185 GLN B C 1
ATOM 4626 O O . GLN B 1 185 ? 27.219 6.082 20.297 1 98 185 GLN B O 1
ATOM 4631 N N . HIS B 1 186 ? 25.297 6.711 19.422 1 98 186 HIS B N 1
ATOM 4632 C CA . HIS B 1 186 ? 24.594 5.566 20 1 98 186 HIS B CA 1
ATOM 4633 C C . HIS B 1 186 ? 24.141 4.605 18.906 1 98 186 HIS B C 1
ATOM 4635 O O . HIS B 1 186 ? 23.391 3.66 19.188 1 98 186 HIS B O 1
ATOM 4641 N N . ASP B 1 187 ? 24.484 4.879 17.641 1 97.69 187 ASP B N 1
ATOM 4642 C CA . ASP B 1 187 ? 24.172 4.039 16.5 1 97.69 187 ASP B CA 1
ATOM 4643 C C . ASP B 1 187 ? 22.656 3.934 16.312 1 97.69 187 ASP B C 1
ATOM 4645 O O . ASP B 1 187 ? 22.125 2.84 16.094 1 97.69 187 ASP B O 1
ATOM 4649 N N . ILE B 1 188 ? 22.016 5.031 16.484 1 98.75 188 ILE B N 1
ATOM 4650 C CA . ILE B 1 188 ? 20.562 5.094 16.375 1 98.75 188 ILE B CA 1
ATOM 4651 C C . ILE B 1 188 ? 20.172 5.473 14.945 1 98.75 188 ILE B C 1
ATOM 4653 O O . ILE B 1 188 ? 20.719 6.418 14.375 1 98.75 188 ILE B O 1
ATOM 4657 N N . VAL B 1 189 ? 19.266 4.684 14.305 1 98.81 189 VAL B N 1
ATOM 4658 C CA . VAL B 1 189 ? 18.688 5.02 13 1 98.81 189 VAL B CA 1
ATOM 4659 C C . VAL B 1 189 ? 17.656 6.133 13.156 1 98.81 189 VAL B C 1
ATOM 4661 O O . VAL B 1 189 ? 16.875 6.125 14.102 1 98.81 189 VAL B O 1
ATOM 4664 N N . ILE B 1 190 ? 17.719 7.164 12.289 1 98.81 190 ILE B N 1
ATOM 4665 C CA . ILE B 1 190 ? 16.734 8.234 12.297 1 98.81 190 ILE B CA 1
ATOM 4666 C C . ILE B 1 190 ? 15.836 8.125 11.07 1 98.81 190 ILE B C 1
ATOM 4668 O O . ILE B 1 190 ? 16.312 8.227 9.938 1 98.81 190 ILE B O 1
ATOM 4672 N N . LEU B 1 191 ? 14.57 7.848 11.242 1 98.81 191 LEU B N 1
ATOM 4673 C CA . LEU B 1 191 ? 13.586 8.117 10.195 1 98.81 191 LEU B CA 1
ATOM 4674 C C . LEU B 1 191 ? 13.062 9.547 10.297 1 98.81 191 LEU B C 1
ATOM 4676 O O . LEU B 1 191 ? 12.531 9.945 11.328 1 98.81 191 LEU B O 1
ATOM 4680 N N . CYS B 1 192 ? 13.211 10.297 9.297 1 98.56 192 CYS B N 1
ATOM 4681 C CA . CYS B 1 192 ? 12.648 11.633 9.25 1 98.56 192 CYS B CA 1
ATOM 4682 C C . CYS B 1 192 ? 11.492 11.711 8.266 1 98.56 192 CYS B C 1
ATOM 4684 O O . CYS B 1 192 ? 11.688 11.555 7.055 1 98.56 192 CYS B O 1
ATOM 4686 N N . ASP B 1 193 ? 10.289 11.836 8.789 1 97.69 193 ASP B N 1
ATOM 4687 C CA . ASP B 1 193 ? 9.133 12.148 7.965 1 97.69 193 ASP B CA 1
ATOM 4688 C C . ASP B 1 193 ? 9.219 13.562 7.402 1 97.69 193 ASP B C 1
ATOM 4690 O O . ASP B 1 193 ? 9.008 14.539 8.125 1 97.69 193 ASP B O 1
ATOM 4694 N N . GLU B 1 194 ? 9.5 13.641 6.094 1 97.94 194 GLU B N 1
ATOM 4695 C CA . GLU B 1 194 ? 9.773 14.914 5.434 1 97.94 194 GLU B CA 1
ATOM 4696 C C . GLU B 1 194 ? 8.695 15.242 4.398 1 97.94 194 GLU B C 1
ATOM 4698 O O . GLU B 1 194 ? 9 15.75 3.32 1 97.94 194 GLU B O 1
ATOM 4703 N N . VAL B 1 195 ? 7.469 14.977 4.734 1 95.81 195 VAL B N 1
ATOM 4704 C CA . VAL B 1 195 ? 6.391 15.07 3.76 1 95.81 195 VAL B CA 1
ATOM 4705 C C . VAL B 1 195 ? 6.152 16.531 3.398 1 95.81 195 VAL B C 1
ATOM 4707 O O . VAL B 1 195 ? 5.578 16.844 2.348 1 95.81 195 VAL B O 1
ATOM 4710 N N . TYR B 1 196 ? 6.613 17.484 4.238 1 96.81 196 TYR B N 1
ATOM 4711 C CA . TYR B 1 196 ? 6.438 18.906 3.943 1 96.81 196 TYR B CA 1
ATOM 4712 C C . TYR B 1 196 ? 7.727 19.516 3.4 1 96.81 196 TYR B C 1
ATOM 4714 O O . TYR B 1 196 ? 7.82 20.719 3.23 1 96.81 196 TYR B O 1
ATOM 4722 N N . ARG B 1 197 ? 8.703 18.641 3.168 1 95.38 197 ARG B N 1
ATOM 4723 C CA . ARG B 1 197 ? 9.906 19.141 2.52 1 95.38 197 ARG B CA 1
ATOM 4724 C C . ARG B 1 197 ? 9.57 19.844 1.202 1 95.38 197 ARG B C 1
ATOM 4726 O O . ARG B 1 197 ? 8.711 19.375 0.452 1 95.38 197 ARG B O 1
ATOM 4733 N N . LEU B 1 198 ? 10.273 20.984 0.882 1 95.88 198 LEU B N 1
ATOM 4734 C CA . LEU B 1 198 ? 10.133 21.812 -0.318 1 95.88 198 LEU B CA 1
ATOM 4735 C C . LEU B 1 198 ? 9.023 22.844 -0.148 1 95.88 198 LEU B C 1
ATOM 4737 O O . LEU B 1 198 ? 8.82 23.688 -1.021 1 95.88 198 LEU B O 1
ATOM 4741 N N . LEU B 1 199 ? 8.328 22.812 0.971 1 97.06 199 LEU B N 1
ATOM 4742 C CA . LEU B 1 199 ? 7.32 23.828 1.255 1 97.06 199 LEU B CA 1
ATOM 4743 C C . LEU B 1 199 ? 7.832 24.828 2.291 1 97.06 199 LEU B C 1
ATOM 4745 O O . LEU B 1 199 ? 7.047 25.375 3.066 1 97.06 199 LEU B O 1
ATOM 4749 N N . GLU B 1 200 ? 9.117 24.922 2.389 1 97.31 200 GLU B N 1
ATOM 4750 C CA . GLU B 1 200 ? 9.641 26 3.23 1 97.31 200 GLU B CA 1
ATOM 4751 C C . GLU B 1 200 ? 9.211 27.375 2.715 1 97.31 200 GLU B C 1
ATOM 4753 O O . GLU B 1 200 ? 9.203 27.609 1.505 1 97.31 200 GLU B O 1
ATOM 4758 N N . HIS B 1 201 ? 8.812 28.25 3.605 1 97.44 201 HIS B N 1
ATOM 4759 C CA . HIS B 1 201 ? 8.273 29.547 3.209 1 97.44 201 HIS B CA 1
ATOM 4760 C C . HIS B 1 201 ? 9.375 30.469 2.684 1 97.44 201 HIS B C 1
ATOM 4762 O O . HIS B 1 201 ? 9.109 31.344 1.856 1 97.44 201 HIS B O 1
ATOM 4768 N N . ASP B 1 202 ? 10.562 30.281 3.189 1 95.56 202 ASP B N 1
ATOM 4769 C CA . ASP B 1 202 ? 11.805 30.891 2.691 1 95.56 202 ASP B CA 1
ATOM 4770 C C . ASP B 1 202 ? 12.914 29.844 2.59 1 95.56 202 ASP B C 1
ATOM 4772 O O . ASP B 1 202 ? 13.758 29.734 3.48 1 95.56 202 ASP B O 1
ATOM 4776 N N . PRO B 1 203 ? 12.93 29.172 1.487 1 93.69 203 PRO B N 1
ATOM 4777 C CA . PRO B 1 203 ? 13.859 28.047 1.355 1 93.69 203 PRO B CA 1
ATOM 4778 C C . PRO B 1 203 ? 15.32 28.453 1.569 1 93.69 203 PRO B C 1
ATOM 4780 O O . PRO B 1 203 ? 16.094 27.688 2.139 1 93.69 203 PRO B O 1
ATOM 4783 N N . SER B 1 204 ? 15.734 29.594 1.184 1 92.38 204 SER B N 1
ATOM 4784 C CA . SER B 1 204 ? 17.109 30.062 1.316 1 92.38 204 SER B CA 1
ATOM 4785 C C . SER B 1 204 ? 17.516 30.188 2.781 1 92.38 204 SER B C 1
ATOM 4787 O O . SER B 1 204 ? 18.688 30.047 3.125 1 92.38 204 SER B O 1
ATOM 4789 N N . GLN B 1 205 ? 16.531 30.25 3.641 1 90.5 205 GLN B N 1
ATOM 4790 C CA . GLN B 1 205 ? 16.828 30.516 5.047 1 90.5 205 GLN B CA 1
ATOM 4791 C C . GLN B 1 205 ? 16.547 29.281 5.902 1 90.5 205 GLN B C 1
ATOM 4793 O O . GLN B 1 205 ? 17.188 29.078 6.938 1 90.5 205 GLN B O 1
ATOM 4798 N N . THR B 1 206 ? 15.633 28.516 5.449 1 92.75 206 THR B N 1
ATOM 4799 C CA . THR B 1 206 ? 15.102 27.562 6.418 1 92.75 206 THR B CA 1
ATOM 4800 C C . THR B 1 206 ? 15.305 26.141 5.941 1 92.75 206 THR B C 1
ATOM 4802 O O . THR B 1 206 ? 15.195 25.188 6.727 1 92.75 206 THR B O 1
ATOM 4805 N N . ARG B 1 207 ? 15.625 25.906 4.703 1 94.94 207 ARG B N 1
ATOM 4806 C CA . ARG B 1 207 ? 15.734 24.547 4.223 1 94.94 207 ARG B CA 1
ATOM 4807 C C . ARG B 1 207 ? 17 23.875 4.73 1 94.94 207 ARG B C 1
ATOM 4809 O O . ARG B 1 207 ? 18.094 24.422 4.586 1 94.94 207 ARG B O 1
ATOM 4816 N N . ILE B 1 208 ? 16.859 22.766 5.348 1 96.88 208 ILE B N 1
ATOM 4817 C CA . ILE B 1 208 ? 17.984 22 5.875 1 96.88 208 ILE B CA 1
ATOM 4818 C C . ILE B 1 208 ? 18.203 20.766 5 1 96.88 208 ILE B C 1
ATOM 4820 O O . ILE B 1 208 ? 17.344 20.391 4.203 1 96.88 208 ILE B O 1
ATOM 4824 N N . PRO B 1 209 ? 19.391 20.125 5.031 1 97.5 209 PRO B N 1
ATOM 4825 C CA . PRO B 1 209 ? 19.609 18.906 4.246 1 97.5 209 PRO B CA 1
ATOM 4826 C C . PRO B 1 209 ? 18.625 17.797 4.602 1 97.5 209 PRO B C 1
ATOM 4828 O O . PRO B 1 209 ? 18.25 17.641 5.77 1 97.5 209 PRO B O 1
ATOM 4831 N N . PRO B 1 210 ? 18.188 17.094 3.533 1 98.12 210 PRO B N 1
ATOM 4832 C CA . PRO B 1 210 ? 17.406 15.914 3.893 1 98.12 210 PRO B CA 1
ATOM 4833 C C . PRO B 1 210 ? 18.188 14.953 4.793 1 98.12 210 PRO B C 1
ATOM 4835 O O . PRO B 1 210 ? 19.406 14.867 4.699 1 98.12 210 PRO B O 1
ATOM 4838 N N . MET B 1 211 ? 17.469 14.289 5.656 1 98.62 211 MET B N 1
ATOM 4839 C CA . MET B 1 211 ? 18.109 13.383 6.605 1 98.62 211 MET B CA 1
ATOM 4840 C C . MET B 1 211 ? 18.938 12.328 5.883 1 98.62 211 MET B C 1
ATOM 4842 O O . MET B 1 211 ? 20.016 11.953 6.352 1 98.62 211 MET B O 1
ATOM 4846 N N . ALA B 1 212 ? 18.453 11.859 4.723 1 98.56 212 ALA B N 1
ATOM 4847 C CA . ALA B 1 212 ? 19.156 10.859 3.916 1 98.56 212 ALA B CA 1
ATOM 4848 C C . ALA B 1 212 ? 20.547 11.336 3.541 1 98.56 212 ALA B C 1
ATOM 4850 O O . ALA B 1 212 ? 21.469 10.531 3.381 1 98.56 212 ALA B O 1
ATOM 4851 N N . ASN B 1 213 ? 20.719 12.625 3.342 1 97.88 213 ASN B N 1
ATOM 4852 C CA . ASN B 1 213 ? 22 13.203 2.992 1 97.88 213 ASN B CA 1
ATOM 4853 C C . ASN B 1 213 ? 22.812 13.555 4.234 1 97.88 213 ASN B C 1
ATOM 4855 O O . ASN B 1 213 ? 24.047 13.539 4.203 1 97.88 213 ASN B O 1
ATOM 4859 N N . ALA B 1 214 ? 22.156 13.922 5.297 1 98.12 214 ALA B N 1
ATOM 4860 C CA . ALA B 1 214 ? 22.797 14.539 6.461 1 98.12 214 ALA B CA 1
ATOM 4861 C C . ALA B 1 214 ? 23.391 13.477 7.387 1 98.12 214 ALA B C 1
ATOM 4863 O O . ALA B 1 214 ? 24.328 13.75 8.133 1 98.12 214 ALA B O 1
ATOM 4864 N N . TYR B 1 215 ? 22.844 12.289 7.375 1 98.5 215 TYR B N 1
ATOM 4865 C CA . TYR B 1 215 ? 23.188 11.258 8.352 1 98.5 215 TYR B CA 1
ATOM 4866 C C . TYR B 1 215 ? 23.297 9.891 7.684 1 98.5 215 TYR B C 1
ATOM 4868 O O . TYR B 1 215 ? 22.391 9.461 6.973 1 98.5 215 TYR B O 1
ATOM 4876 N N . GLU B 1 216 ? 24.359 9.125 7.871 1 97.62 216 GLU B N 1
ATOM 4877 C CA . GLU B 1 216 ? 24.641 7.855 7.195 1 97.62 216 GLU B CA 1
ATOM 4878 C C . GLU B 1 216 ? 23.609 6.793 7.582 1 97.62 216 GLU B C 1
ATOM 4880 O O . GLU B 1 216 ? 23.375 5.844 6.836 1 97.62 216 GLU B O 1
ATOM 4885 N N . ARG B 1 217 ? 22.969 6.996 8.781 1 98.25 217 ARG B N 1
ATOM 4886 C CA . ARG B 1 217 ? 21.906 6.09 9.203 1 98.25 217 ARG B CA 1
ATOM 4887 C C . ARG B 1 217 ? 20.562 6.797 9.203 1 98.25 217 ARG B C 1
ATOM 4889 O O . ARG B 1 217 ? 19.641 6.41 9.938 1 98.25 217 ARG B O 1
ATOM 4896 N N . GLY B 1 218 ? 20.531 7.848 8.391 1 98.69 218 GLY B N 1
ATOM 4897 C CA . GLY B 1 218 ? 19.312 8.617 8.234 1 98.69 218 GLY B CA 1
ATOM 4898 C C . GLY B 1 218 ? 18.469 8.164 7.062 1 98.69 218 GLY B C 1
ATOM 4899 O O . GLY B 1 218 ? 18.984 7.844 5.996 1 98.69 218 GLY B O 1
ATOM 4900 N N . VAL B 1 219 ? 17.188 8.062 7.285 1 98.81 219 VAL B N 1
ATOM 4901 C CA . VAL B 1 219 ? 16.203 7.711 6.27 1 98.81 219 VAL B CA 1
ATOM 4902 C C . VAL B 1 219 ? 15.203 8.852 6.098 1 98.81 219 VAL B C 1
ATOM 4904 O O . VAL B 1 219 ? 14.602 9.312 7.074 1 98.81 219 VAL B O 1
ATOM 4907 N N . SER B 1 220 ? 15.078 9.352 4.863 1 98.75 220 SER B N 1
ATOM 4908 C CA . SER B 1 220 ? 14.062 10.352 4.543 1 98.75 220 SER B CA 1
ATOM 4909 C C . SER B 1 220 ? 12.812 9.695 3.977 1 98.75 220 SER B C 1
ATOM 4911 O O . SER B 1 220 ? 12.891 8.781 3.158 1 98.75 220 SER B O 1
ATOM 4913 N N . CYS B 1 221 ? 11.672 10.086 4.469 1 98 221 CYS B N 1
ATOM 4914 C CA . CYS B 1 221 ? 10.383 9.695 3.902 1 98 221 CYS B CA 1
ATOM 4915 C C . CYS B 1 221 ? 9.68 10.891 3.275 1 98 221 CYS B C 1
ATOM 4917 O O . CYS B 1 221 ? 9.422 11.891 3.949 1 98 221 CYS B O 1
ATOM 4919 N N . VAL B 1 222 ? 9.375 10.797 2.008 1 97.31 222 VAL B N 1
ATOM 4920 C CA . VAL B 1 222 ? 8.75 11.898 1.284 1 97.31 222 VAL B CA 1
ATOM 4921 C C . VAL B 1 222 ? 7.598 11.375 0.437 1 97.31 222 VAL B C 1
ATOM 4923 O O . VAL B 1 222 ? 7.57 10.195 0.08 1 97.31 222 VAL B O 1
ATOM 4926 N N . THR B 1 223 ? 6.543 12.148 0.244 1 95.19 223 THR B N 1
ATOM 4927 C CA . THR B 1 223 ? 5.426 11.82 -0.629 1 95.19 223 THR B CA 1
ATOM 4928 C C . THR B 1 223 ? 5.141 12.961 -1.604 1 95.19 223 THR B C 1
ATOM 4930 O O . THR B 1 223 ? 5.629 14.078 -1.42 1 95.19 223 THR B O 1
ATOM 4933 N N . LYS B 1 224 ? 4.344 12.688 -2.596 1 94.62 224 LYS B N 1
ATOM 4934 C CA . LYS B 1 224 ? 3.9 13.703 -3.539 1 94.62 224 LYS B CA 1
ATOM 4935 C C . LYS B 1 224 ? 2.648 14.414 -3.033 1 94.62 224 LYS B C 1
ATOM 4937 O O . LYS B 1 224 ? 2.201 15.398 -3.629 1 94.62 224 LYS B O 1
ATOM 4942 N N . SER B 1 225 ? 2.174 14.07 -1.952 1 93.12 225 SER B N 1
ATOM 4943 C CA . SER B 1 225 ? 0.844 14.469 -1.5 1 93.12 225 SER B CA 1
ATOM 4944 C C . SER B 1 225 ? 0.829 15.922 -1.035 1 93.12 225 SER B C 1
ATOM 4946 O O . SER B 1 225 ? -0.126 16.656 -1.299 1 93.12 225 SER B O 1
ATOM 4948 N N . LYS B 1 226 ? 1.892 16.312 -0.326 1 94.81 226 LYS B N 1
ATOM 4949 C CA . LYS B 1 226 ? 1.805 17.578 0.397 1 94.81 226 LYS B CA 1
ATOM 4950 C C . LYS B 1 226 ? 2.359 18.734 -0.438 1 94.81 226 LYS B C 1
ATOM 4952 O O . LYS B 1 226 ? 1.605 19.594 -0.897 1 94.81 226 LYS B O 1
ATOM 4957 N N . PRO B 1 227 ? 3.605 18.672 -0.829 1 95.38 227 PRO B N 1
ATOM 4958 C CA . PRO B 1 227 ? 4.145 19.844 -1.51 1 95.38 227 PRO B CA 1
ATOM 4959 C C . PRO B 1 227 ? 3.576 20.031 -2.914 1 95.38 227 PRO B C 1
ATOM 4961 O O . PRO B 1 227 ? 3.359 21.156 -3.354 1 95.38 227 PRO B O 1
ATOM 4964 N N . TRP B 1 228 ? 3.326 18.953 -3.625 1 97.5 228 TRP B N 1
ATOM 4965 C CA . TRP B 1 228 ? 2.916 19.062 -5.02 1 97.5 228 TRP B CA 1
ATOM 4966 C C . TRP B 1 228 ? 1.401 18.938 -5.156 1 97.5 228 TRP B C 1
ATOM 4968 O O . TRP B 1 228 ? 0.85 19.156 -6.238 1 97.5 228 TRP B O 1
ATOM 4978 N N . GLY B 1 229 ? 0.756 18.625 -4.078 1 96.5 229 GLY B N 1
ATOM 4979 C CA . GLY B 1 229 ? -0.682 18.422 -4.16 1 96.5 229 GLY B CA 1
ATOM 4980 C C . GLY B 1 229 ? -1.067 17.188 -4.934 1 96.5 229 GLY B C 1
ATOM 4981 O O . GLY B 1 229 ? -2.123 17.141 -5.57 1 96.5 229 GLY B O 1
ATOM 4982 N N . GLY B 1 230 ? -0.226 16.25 -5.031 1 95.94 230 GLY B N 1
ATOM 4983 C CA . GLY B 1 230 ? -0.495 15.008 -5.73 1 95.94 230 GLY B CA 1
ATOM 4984 C C . GLY B 1 230 ? -0.986 13.906 -4.816 1 95.94 230 GLY B C 1
ATOM 4985 O O . GLY B 1 230 ? -0.451 12.797 -4.832 1 95.94 230 GLY B O 1
ATOM 4986 N N . CYS B 1 231 ? -2.021 14.164 -3.992 1 92.06 231 CYS B N 1
ATOM 4987 C CA . CYS B 1 231 ? -2.523 13.25 -2.971 1 92.06 231 CYS B CA 1
ATOM 4988 C C . CYS B 1 231 ? -3.029 11.953 -3.596 1 92.06 231 CYS B C 1
ATOM 4990 O O . CYS B 1 231 ? -2.727 10.867 -3.107 1 92.06 231 CYS B O 1
ATOM 4992 N N . GLY B 1 232 ? -3.721 12.102 -4.703 1 93.25 232 GLY B N 1
ATOM 4993 C CA . GLY B 1 232 ? -4.371 10.961 -5.324 1 93.25 232 GLY B CA 1
ATOM 4994 C C . GLY B 1 232 ? -3.424 10.102 -6.137 1 93.25 232 GLY B C 1
ATOM 4995 O O . GLY B 1 232 ? -3.818 9.062 -6.664 1 93.25 232 GLY B O 1
ATOM 4996 N N . ILE B 1 233 ? -2.143 10.531 -6.262 1 96.12 233 ILE B N 1
ATOM 4997 C CA . ILE B 1 233 ? -1.144 9.742 -6.98 1 96.12 233 ILE B CA 1
ATOM 4998 C C . ILE B 1 233 ? -0.664 8.594 -6.105 1 96.12 233 ILE B C 1
ATOM 5000 O O . ILE B 1 233 ? -0.3 7.527 -6.613 1 96.12 233 ILE B O 1
ATOM 5004 N N . THR B 1 234 ? -0.62 8.812 -4.773 1 93.88 234 THR B N 1
ATOM 5005 C CA . THR B 1 234 ? -0.316 7.82 -3.75 1 93.88 234 THR B CA 1
ATOM 5006 C C . THR B 1 234 ? 1.06 7.207 -3.984 1 93.88 234 THR B C 1
ATOM 5008 O O . THR B 1 234 ? 1.207 5.98 -3.979 1 93.88 234 THR B O 1
ATOM 5011 N N . ILE B 1 235 ? 2.029 8 -4.293 1 95.88 235 ILE B N 1
ATOM 5012 C CA . ILE B 1 235 ? 3.43 7.602 -4.387 1 95.88 235 ILE B CA 1
ATOM 5013 C C . ILE B 1 235 ? 4.23 8.273 -3.271 1 95.88 235 ILE B C 1
ATOM 5015 O O . ILE B 1 235 ? 4.141 9.484 -3.078 1 95.88 235 ILE B O 1
ATOM 5019 N N . GLY B 1 236 ? 4.918 7.57 -2.508 1 95.88 236 GLY B N 1
ATOM 5020 C CA . GLY B 1 236 ? 5.941 7.996 -1.568 1 95.88 236 GLY B CA 1
ATOM 5021 C C . GLY B 1 236 ? 7.23 7.203 -1.691 1 95.88 236 GLY B C 1
ATOM 5022 O O . GLY B 1 236 ? 7.305 6.242 -2.459 1 95.88 236 GLY B O 1
ATOM 5023 N N . TRP B 1 237 ? 8.242 7.664 -1.02 1 97.94 237 TRP B N 1
ATOM 5024 C CA . TRP B 1 237 ? 9.5 6.926 -1.109 1 97.94 237 TRP B CA 1
ATOM 5025 C C . TRP B 1 237 ? 10.344 7.129 0.146 1 97.94 237 TRP B C 1
ATOM 5027 O O . TRP B 1 237 ? 10.102 8.055 0.922 1 97.94 237 TRP B O 1
ATOM 5037 N N . LEU B 1 238 ? 11.219 6.207 0.356 1 98.44 238 LEU B N 1
ATOM 5038 C CA . LEU B 1 238 ? 12.328 6.328 1.299 1 98.44 238 LEU B CA 1
ATOM 5039 C C . LEU B 1 238 ? 13.641 6.605 0.567 1 98.44 238 LEU B C 1
ATOM 5041 O O . LEU B 1 238 ? 13.867 6.082 -0.526 1 98.44 238 LEU B O 1
ATOM 5045 N N . ALA B 1 239 ? 14.398 7.445 1.125 1 98.75 239 ALA B N 1
ATOM 5046 C CA . ALA B 1 239 ? 15.75 7.703 0.636 1 98.75 239 ALA B CA 1
ATOM 5047 C C . ALA B 1 239 ? 16.781 7.527 1.75 1 98.75 239 ALA B C 1
ATOM 5049 O O . ALA B 1 239 ? 16.531 7.914 2.895 1 98.75 239 ALA B O 1
ATOM 5050 N N . CYS B 1 240 ? 17.844 6.934 1.481 1 98 240 CYS B N 1
ATOM 5051 C CA . CYS B 1 240 ? 18.953 6.711 2.391 1 98 240 CYS B CA 1
ATOM 5052 C C . CYS B 1 240 ? 20.281 6.672 1.631 1 98 240 CYS B C 1
ATOM 5054 O O . CYS B 1 240 ? 20.344 6.125 0.527 1 98 240 CYS B O 1
ATOM 5056 N N . SER B 1 241 ? 21.328 7.211 2.277 1 97.88 241 SER B N 1
ATOM 5057 C CA . SER B 1 241 ? 22.641 7.191 1.617 1 97.88 241 SER B CA 1
ATOM 5058 C C . SER B 1 241 ? 23.234 5.789 1.632 1 97.88 241 SER B C 1
ATOM 5060 O O . SER B 1 241 ? 23.984 5.422 0.725 1 97.88 241 SER B O 1
ATOM 5062 N N . ASP B 1 242 ? 22.984 5.023 2.664 1 97.44 242 ASP B N 1
ATOM 5063 C CA . ASP B 1 242 ? 23.5 3.666 2.791 1 97.44 242 ASP B CA 1
ATOM 5064 C C . ASP B 1 242 ? 22.641 2.676 2.014 1 97.44 242 ASP B C 1
ATOM 5066 O O . ASP B 1 242 ? 21.578 2.254 2.49 1 97.44 242 ASP B O 1
ATOM 5070 N N . VAL B 1 243 ? 23.156 2.168 0.93 1 96.69 243 VAL B N 1
ATOM 5071 C CA . VAL B 1 243 ? 22.422 1.282 0.031 1 96.69 243 VAL B CA 1
ATOM 5072 C C . VAL B 1 243 ? 22.109 -0.029 0.745 1 96.69 243 VAL B C 1
ATOM 5074 O O . VAL B 1 243 ? 21.062 -0.638 0.5 1 96.69 243 VAL B O 1
ATOM 5077 N N . SER B 1 244 ? 22.938 -0.417 1.646 1 96.38 244 SER B N 1
ATOM 5078 C CA . SER B 1 244 ? 22.672 -1.656 2.373 1 96.38 244 SER B CA 1
ATOM 5079 C C . SER B 1 244 ? 21.422 -1.549 3.223 1 96.38 244 SER B C 1
ATOM 5081 O O . SER B 1 244 ? 20.703 -2.537 3.414 1 96.38 244 SER B O 1
ATOM 5083 N N . MET B 1 245 ? 21.125 -0.37 3.783 1 96.5 245 MET B N 1
ATOM 5084 C CA . MET B 1 245 ? 19.891 -0.153 4.523 1 96.5 245 MET B CA 1
ATOM 5085 C C . MET B 1 245 ? 18.672 -0.244 3.6 1 96.5 245 MET B C 1
ATOM 5087 O O . MET B 1 245 ? 17.656 -0.826 3.965 1 96.5 245 MET B O 1
ATOM 5091 N N . ILE B 1 246 ? 18.844 0.276 2.373 1 96.31 246 ILE B N 1
ATOM 5092 C CA . ILE B 1 246 ? 17.781 0.204 1.384 1 96.31 246 ILE B CA 1
ATOM 5093 C C . ILE B 1 246 ? 17.469 -1.257 1.063 1 96.31 246 ILE B C 1
ATOM 5095 O O . ILE B 1 246 ? 16.297 -1.649 0.995 1 96.31 246 ILE B O 1
ATOM 5099 N N . GLN B 1 247 ? 18.484 -2.039 0.914 1 93.06 247 GLN B N 1
ATOM 5100 C CA . GLN B 1 247 ? 18.281 -3.445 0.578 1 93.06 247 GLN B CA 1
ATOM 5101 C C . GLN B 1 247 ? 17.531 -4.176 1.682 1 93.06 247 GLN B C 1
ATOM 5103 O O . GLN B 1 247 ? 16.672 -5.02 1.401 1 93.06 247 GLN B O 1
ATOM 5108 N N . ARG B 1 248 ? 17.812 -3.857 2.885 1 93.5 248 ARG B N 1
ATOM 5109 C CA . ARG B 1 248 ? 17.094 -4.453 4 1 93.5 248 ARG B CA 1
ATOM 5110 C C . ARG B 1 248 ? 15.625 -4.016 4 1 93.5 248 ARG B C 1
ATOM 5112 O O . ARG B 1 248 ? 14.734 -4.812 4.305 1 93.5 248 ARG B O 1
ATOM 5119 N N . LEU B 1 249 ? 15.445 -2.787 3.678 1 94.75 249 LEU B N 1
ATOM 5120 C CA . LEU B 1 249 ? 14.078 -2.268 3.613 1 94.75 249 LEU B CA 1
ATOM 5121 C C . LEU B 1 249 ? 13.305 -2.924 2.479 1 94.75 249 LEU B C 1
ATOM 5123 O O . LEU B 1 249 ? 12.094 -3.156 2.602 1 94.75 249 LEU B O 1
ATOM 5127 N N . VAL B 1 250 ? 13.953 -3.182 1.374 1 92.19 250 VAL B N 1
ATOM 5128 C CA . VAL B 1 250 ? 13.328 -3.869 0.247 1 92.19 250 VAL B CA 1
ATOM 5129 C C . VAL B 1 250 ? 12.805 -5.23 0.696 1 92.19 250 VAL B C 1
ATOM 5131 O O . VAL B 1 250 ? 11.695 -5.629 0.325 1 92.19 250 VAL B O 1
ATOM 5134 N N . ASP B 1 251 ? 13.531 -5.906 1.494 1 87.5 251 ASP B N 1
ATOM 5135 C CA . ASP B 1 251 ? 13.133 -7.227 1.973 1 87.5 251 ASP B CA 1
ATOM 5136 C C . ASP B 1 251 ? 11.852 -7.152 2.799 1 87.5 251 ASP B C 1
ATOM 5138 O O . ASP B 1 251 ? 10.969 -8 2.668 1 87.5 251 ASP B O 1
ATOM 5142 N N . VAL B 1 252 ? 11.734 -6.156 3.621 1 87.56 252 VAL B N 1
ATOM 5143 C CA . VAL B 1 252 ? 10.547 -5.969 4.449 1 87.56 252 VAL B CA 1
ATOM 5144 C C . VAL B 1 252 ? 9.375 -5.539 3.574 1 87.56 252 VAL B C 1
ATOM 5146 O O . VAL B 1 252 ? 8.258 -6.039 3.738 1 87.56 252 VAL B O 1
ATOM 5149 N N . GLN B 1 253 ? 9.672 -4.621 2.668 1 88.81 253 GLN B N 1
ATOM 5150 C CA . GLN B 1 253 ? 8.633 -4.145 1.755 1 88.81 253 GLN B CA 1
ATOM 5151 C C . GLN B 1 253 ? 8.016 -5.297 0.97 1 88.81 253 GLN B C 1
ATOM 5153 O O . GLN B 1 253 ? 6.801 -5.34 0.772 1 88.81 253 GLN B O 1
ATOM 5158 N N . TYR B 1 254 ? 8.812 -6.18 0.569 1 79.56 254 TYR B N 1
ATOM 5159 C CA . TYR B 1 254 ? 8.398 -7.301 -0.268 1 79.56 254 TYR B CA 1
ATOM 5160 C C . TYR B 1 254 ? 7.316 -8.125 0.42 1 79.56 254 TYR B C 1
ATOM 5162 O O . TYR B 1 254 ? 6.418 -8.648 -0.238 1 79.56 254 TYR B O 1
ATOM 5170 N N . PHE B 1 255 ? 7.336 -8.172 1.639 1 75.56 255 PHE B N 1
ATOM 5171 C CA . PHE B 1 255 ? 6.395 -9.008 2.377 1 75.56 255 PHE B CA 1
ATOM 5172 C C . PHE B 1 255 ? 5.055 -8.297 2.539 1 75.56 255 PHE B C 1
ATOM 5174 O O . PHE B 1 255 ? 4.039 -8.93 2.82 1 75.56 255 PHE B O 1
ATOM 5181 N N . GLY B 1 256 ? 5.121 -6.969 2.291 1 78.62 256 GLY B N 1
ATOM 5182 C CA . GLY B 1 256 ? 3.893 -6.227 2.516 1 78.62 256 GLY B CA 1
ATOM 5183 C C . GLY B 1 256 ? 3.35 -5.578 1.258 1 78.62 256 GLY B C 1
ATOM 5184 O O . GLY B 1 256 ? 2.166 -5.238 1.188 1 78.62 256 GLY B O 1
ATOM 5185 N N . THR B 1 257 ? 4.242 -5.379 0.342 1 79.44 257 THR B N 1
ATOM 5186 C CA . THR B 1 257 ? 3.84 -4.668 -0.867 1 79.44 257 THR B CA 1
ATOM 5187 C C . THR B 1 257 ? 4.492 -5.289 -2.1 1 79.44 257 THR B C 1
ATOM 5189 O O . THR B 1 257 ? 5.691 -5.574 -2.098 1 79.44 257 THR B O 1
ATOM 5192 N N . ALA B 1 258 ? 3.73 -5.52 -3.111 1 77.31 258 ALA B N 1
ATOM 5193 C CA . ALA B 1 258 ? 4.297 -6.008 -4.367 1 77.31 258 ALA B CA 1
ATOM 5194 C C . ALA B 1 258 ? 4.887 -4.863 -5.184 1 77.31 258 ALA B C 1
ATOM 5196 O O . ALA B 1 258 ? 6.109 -4.719 -5.273 1 77.31 258 ALA B O 1
ATOM 5197 N N . CYS B 1 259 ? 4.094 -4.082 -5.742 1 86.44 259 CYS B N 1
ATOM 5198 C CA . CYS B 1 259 ? 4.562 -2.938 -6.516 1 86.44 259 CYS B CA 1
ATOM 5199 C C . CYS B 1 259 ? 3.514 -1.83 -6.535 1 86.44 259 CYS B C 1
ATOM 5201 O O . CYS B 1 259 ? 2.428 -1.987 -5.977 1 86.44 259 CYS B O 1
ATOM 5203 N N . VAL B 1 260 ? 3.916 -0.668 -6.984 1 93.31 260 VAL B N 1
ATOM 5204 C CA . VAL B 1 260 ? 2.994 0.448 -7.176 1 93.31 260 VAL B CA 1
ATOM 5205 C C . VAL B 1 260 ? 2.432 0.417 -8.594 1 93.31 260 VAL B C 1
ATOM 5207 O O . VAL B 1 260 ? 2.914 -0.334 -9.445 1 93.31 260 VAL B O 1
ATOM 5210 N N . SER B 1 261 ? 1.338 1.151 -8.805 1 95.5 261 SER B N 1
ATOM 5211 C CA . SER B 1 261 ? 0.737 1.139 -10.133 1 95.5 261 SER B CA 1
ATOM 5212 C C . SER B 1 261 ? 1.586 1.918 -11.133 1 95.5 261 SER B C 1
ATOM 5214 O O . SER B 1 261 ? 2.184 2.939 -10.781 1 95.5 261 SER B O 1
ATOM 5216 N N . ARG B 1 262 ? 1.634 1.417 -12.328 1 96.81 262 ARG B N 1
ATOM 5217 C CA . ARG B 1 262 ? 2.412 2.092 -13.359 1 96.81 262 ARG B CA 1
ATOM 5218 C C . ARG B 1 262 ? 1.826 3.463 -13.68 1 96.81 262 ARG B C 1
ATOM 5220 O O . ARG B 1 262 ? 2.566 4.422 -13.914 1 96.81 262 ARG B O 1
ATOM 5227 N N . ALA B 1 263 ? 0.498 3.576 -13.719 1 97.94 263 ALA B N 1
ATOM 5228 C CA . ALA B 1 263 ? -0.139 4.871 -13.945 1 97.94 263 ALA B CA 1
ATOM 5229 C C . ALA B 1 263 ? 0.311 5.891 -12.898 1 97.94 263 ALA B C 1
ATOM 5231 O O . ALA B 1 263 ? 0.638 7.031 -13.234 1 97.94 263 ALA B O 1
ATOM 5232 N N . SER B 1 264 ? 0.338 5.473 -11.656 1 97.12 264 SER B N 1
ATOM 5233 C CA . SER B 1 264 ? 0.776 6.344 -10.57 1 97.12 264 SER B CA 1
ATOM 5234 C C . SER B 1 264 ? 2.238 6.742 -10.742 1 97.12 264 SER B C 1
ATOM 5236 O O . SER B 1 264 ? 2.611 7.887 -10.469 1 97.12 264 SER B O 1
ATOM 5238 N N . GLU B 1 265 ? 3.066 5.727 -11.125 1 98.06 265 GLU B N 1
ATOM 5239 C CA . GLU B 1 265 ? 4.473 6.043 -11.344 1 98.06 265 GLU B CA 1
ATOM 5240 C C . GLU B 1 265 ? 4.637 7.133 -12.398 1 98.06 265 GLU B C 1
ATOM 5242 O O . GLU B 1 265 ? 5.43 8.062 -12.219 1 98.06 265 GLU B O 1
ATOM 5247 N N . ILE B 1 266 ? 3.926 7.004 -13.492 1 98.62 266 ILE B N 1
ATOM 5248 C CA . ILE B 1 266 ? 4.055 7.949 -14.594 1 98.62 266 ILE B CA 1
ATOM 5249 C C . ILE B 1 266 ? 3.535 9.32 -14.156 1 98.62 266 ILE B C 1
ATOM 5251 O O . ILE B 1 266 ? 4.156 10.344 -14.445 1 98.62 266 ILE B O 1
ATOM 5255 N N . GLN B 1 267 ? 2.381 9.336 -13.43 1 98.56 267 GLN B N 1
ATOM 5256 C CA . GLN B 1 267 ? 1.908 10.594 -12.875 1 98.56 267 GLN B CA 1
ATOM 5257 C C . GLN B 1 267 ? 2.957 11.219 -11.961 1 98.56 267 GLN B C 1
ATOM 5259 O O . GLN B 1 267 ? 3.145 12.438 -11.969 1 98.56 267 GLN B O 1
ATOM 5264 N N . GLY B 1 268 ? 3.58 10.344 -11.133 1 98.31 268 GLY B N 1
ATOM 5265 C CA . GLY B 1 268 ? 4.668 10.82 -10.289 1 98.31 268 GLY B CA 1
ATOM 5266 C C . GLY B 1 268 ? 5.805 11.445 -11.078 1 98.31 268 GLY B C 1
ATOM 5267 O O . GLY B 1 268 ? 6.34 12.484 -10.688 1 98.31 268 GLY B O 1
ATOM 5268 N N . ARG B 1 269 ? 6.168 10.828 -12.188 1 98.75 269 ARG B N 1
ATOM 5269 C CA . ARG B 1 269 ? 7.223 11.359 -13.039 1 98.75 269 ARG B CA 1
ATOM 5270 C C . ARG B 1 269 ? 6.801 12.68 -13.672 1 98.75 269 ARG B C 1
ATOM 5272 O O . ARG B 1 269 ? 7.617 13.594 -13.82 1 98.75 269 ARG B O 1
ATOM 5279 N N . MET B 1 270 ? 5.543 12.766 -14.117 1 98.75 270 MET B N 1
ATOM 5280 C CA . MET B 1 270 ? 5.012 14.016 -14.656 1 98.75 270 MET B CA 1
ATOM 5281 C C . MET B 1 270 ? 5.133 15.148 -13.641 1 98.75 270 MET B C 1
ATOM 5283 O O . MET B 1 270 ? 5.547 16.25 -13.992 1 98.75 270 MET B O 1
ATOM 5287 N N . VAL B 1 271 ? 4.812 14.867 -12.391 1 98.62 271 VAL B N 1
ATOM 5288 C CA . VAL B 1 271 ? 4.91 15.852 -11.312 1 98.62 271 VAL B CA 1
ATOM 5289 C C . VAL B 1 271 ? 6.363 16.281 -11.141 1 98.62 271 VAL B C 1
ATOM 5291 O O . VAL B 1 271 ? 6.656 17.484 -11.062 1 98.62 271 VAL B O 1
ATOM 5294 N N . LEU B 1 272 ? 7.242 15.312 -11.094 1 98.5 272 LEU B N 1
ATOM 5295 C CA . LEU B 1 272 ? 8.656 15.602 -10.875 1 98.5 272 LEU B CA 1
ATOM 5296 C C . LEU B 1 272 ? 9.227 16.406 -12.039 1 98.5 272 LEU B C 1
ATOM 5298 O O . LEU B 1 272 ? 10.023 17.328 -11.828 1 98.5 272 LEU B O 1
ATOM 5302 N N . ALA B 1 273 ? 8.797 16.078 -13.242 1 98.44 273 ALA B N 1
ATOM 5303 C CA . ALA B 1 273 ? 9.266 16.781 -14.43 1 98.44 273 ALA B CA 1
ATOM 5304 C C . ALA B 1 273 ? 8.82 18.25 -14.406 1 98.44 273 ALA B C 1
ATOM 5306 O O . ALA B 1 273 ? 9.484 19.109 -14.977 1 98.44 273 ALA B O 1
ATOM 5307 N N . SER B 1 274 ? 7.723 18.531 -13.734 1 98.06 274 SER B N 1
ATOM 5308 C CA . SER B 1 274 ? 7.145 19.859 -13.672 1 98.06 274 SER B CA 1
ATOM 5309 C C . SER B 1 274 ? 7.246 20.453 -12.266 1 98.06 274 SER B C 1
ATOM 5311 O O . SER B 1 274 ? 6.453 21.312 -11.883 1 98.06 274 SER B O 1
ATOM 5313 N N . SER B 1 275 ? 8.164 19.938 -11.5 1 98.06 275 SER B N 1
ATOM 5314 C CA . SER B 1 275 ? 8.227 20.188 -10.062 1 98.06 275 SER B CA 1
ATOM 5315 C C . SER B 1 275 ? 8.336 21.688 -9.766 1 98.06 275 SER B C 1
ATOM 5317 O O . SER B 1 275 ? 7.57 22.219 -8.969 1 98.06 275 SER B O 1
ATOM 5319 N N . ASP B 1 276 ? 9.258 22.391 -10.422 1 97.25 276 ASP B N 1
ATOM 5320 C CA . ASP B 1 276 ? 9.508 23.797 -10.117 1 97.25 276 ASP B CA 1
ATOM 5321 C C . ASP B 1 276 ? 8.258 24.641 -10.359 1 97.25 276 ASP B C 1
ATOM 5323 O O . ASP B 1 276 ? 7.902 25.484 -9.539 1 97.25 276 ASP B O 1
ATOM 5327 N N . ALA B 1 277 ? 7.602 24.406 -11.461 1 98.06 277 ALA B N 1
ATOM 5328 C CA . ALA B 1 277 ? 6.41 25.172 -11.805 1 98.06 277 ALA B CA 1
ATOM 5329 C C . ALA B 1 277 ? 5.277 24.891 -10.812 1 98.06 277 ALA B C 1
ATOM 5331 O O . ALA B 1 277 ? 4.57 25.812 -10.406 1 98.06 277 ALA B O 1
ATOM 5332 N N . ILE B 1 278 ? 5.105 23.672 -10.461 1 98.19 278 ILE B N 1
ATOM 5333 C CA . ILE B 1 278 ? 4.047 23.281 -9.531 1 98.19 278 ILE B CA 1
ATOM 5334 C C . ILE B 1 278 ? 4.324 23.891 -8.156 1 98.19 278 ILE B C 1
ATOM 5336 O O . ILE B 1 278 ? 3.436 24.469 -7.535 1 98.19 278 ILE B O 1
ATOM 5340 N N . LEU B 1 279 ? 5.566 23.75 -7.699 1 97.56 279 LEU B N 1
ATOM 5341 C CA . LEU B 1 279 ? 5.941 24.25 -6.379 1 97.56 279 LEU B CA 1
ATOM 5342 C C . LEU B 1 279 ? 5.789 25.766 -6.305 1 97.56 279 LEU B C 1
ATOM 5344 O O . LEU B 1 279 ? 5.391 26.312 -5.273 1 97.56 279 LEU B O 1
ATOM 5348 N N . GLU B 1 280 ? 6.164 26.422 -7.355 1 97.38 280 GLU B N 1
ATOM 5349 C CA . GLU B 1 280 ? 6.008 27.875 -7.387 1 97.38 280 GLU B CA 1
ATOM 5350 C C . GLU B 1 280 ? 4.543 28.281 -7.238 1 97.38 280 GLU B C 1
ATOM 5352 O O . GLU B 1 280 ? 4.219 29.203 -6.484 1 97.38 280 GLU B O 1
ATOM 5357 N N . ASP B 1 281 ? 3.717 27.609 -7.961 1 97.5 281 ASP B N 1
ATOM 5358 C CA . ASP B 1 281 ? 2.283 27.859 -7.859 1 97.5 281 ASP B CA 1
ATOM 5359 C C . ASP B 1 281 ? 1.775 27.594 -6.445 1 97.5 281 ASP B C 1
ATOM 5361 O O . ASP B 1 281 ? 1.027 28.406 -5.891 1 97.5 281 ASP B O 1
ATOM 5365 N N . ARG B 1 282 ? 2.154 26.484 -5.84 1 97.81 282 ARG B N 1
ATOM 5366 C CA . ARG B 1 282 ? 1.73 26.125 -4.492 1 97.81 282 ARG B CA 1
ATOM 5367 C C . ARG B 1 282 ? 2.246 27.125 -3.467 1 97.81 282 ARG B C 1
ATOM 5369 O O . ARG B 1 282 ? 1.506 27.531 -2.572 1 97.81 282 ARG B O 1
ATOM 5376 N N . ARG B 1 283 ? 3.473 27.516 -3.564 1 96.69 283 ARG B N 1
ATOM 5377 C CA . ARG B 1 283 ? 4.066 28.453 -2.623 1 96.69 283 ARG B CA 1
ATOM 5378 C C . ARG B 1 283 ? 3.357 29.797 -2.68 1 96.69 283 ARG B C 1
ATOM 5380 O O . ARG B 1 283 ? 3.156 30.453 -1.648 1 96.69 283 ARG B O 1
ATOM 5387 N N . THR B 1 284 ? 3.01 30.219 -3.855 1 98 284 THR B N 1
ATOM 5388 C CA . THR B 1 284 ? 2.291 31.484 -4.02 1 98 284 THR B CA 1
ATOM 5389 C C . THR B 1 284 ? 0.968 31.453 -3.258 1 98 284 THR B C 1
ATOM 5391 O O . THR B 1 284 ? 0.639 32.406 -2.539 1 98 284 THR B O 1
ATOM 5394 N N . ILE B 1 285 ? 0.252 30.375 -3.432 1 98.5 285 ILE B N 1
ATOM 5395 C CA . ILE B 1 285 ? -1.029 30.219 -2.752 1 98.5 285 ILE B CA 1
ATOM 5396 C C . ILE B 1 285 ? -0.813 30.188 -1.241 1 98.5 285 ILE B C 1
ATOM 5398 O O . ILE B 1 285 ? -1.499 30.906 -0.499 1 98.5 285 ILE B O 1
ATOM 5402 N N . ILE B 1 286 ? 0.165 29.469 -0.779 1 98.5 286 ILE B N 1
ATOM 5403 C CA . ILE B 1 286 ? 0.434 29.25 0.637 1 98.5 286 ILE B CA 1
ATOM 5404 C C . ILE B 1 286 ? 0.856 30.562 1.292 1 98.5 286 ILE B C 1
ATOM 5406 O O . ILE B 1 286 ? 0.361 30.922 2.365 1 98.5 286 ILE B O 1
ATOM 5410 N N . LEU B 1 287 ? 1.725 31.328 0.64 1 98.31 287 LEU B N 1
ATOM 5411 C CA . LEU B 1 287 ? 2.229 32.562 1.217 1 98.31 287 LEU B CA 1
ATOM 5412 C C . LEU B 1 287 ? 1.13 33.625 1.282 1 98.31 287 LEU B C 1
ATOM 5414 O O . LEU B 1 287 ? 1.044 34.375 2.256 1 98.31 287 LEU B O 1
ATOM 5418 N N . ARG B 1 288 ? 0.324 33.656 0.276 1 98.56 288 ARG B N 1
ATOM 5419 C CA . ARG B 1 288 ? -0.824 34.562 0.305 1 98.56 288 ARG B CA 1
ATOM 5420 C C . ARG B 1 288 ? -1.766 34.188 1.453 1 98.56 288 ARG B C 1
ATOM 5422 O O . ARG B 1 288 ? -2.189 35.094 2.207 1 98.56 288 ARG B O 1
ATOM 5429 N N . ASN B 1 289 ? -2.096 32.938 1.539 1 98.75 289 ASN B N 1
ATOM 5430 C CA . ASN B 1 289 ? -3.01 32.5 2.578 1 98.75 289 ASN B CA 1
ATOM 5431 C C . ASN B 1 289 ? -2.412 32.656 3.971 1 98.75 289 ASN B C 1
ATOM 5433 O O . ASN B 1 289 ? -3.129 33 4.922 1 98.75 289 ASN B O 1
ATOM 5437 N N . LYS B 1 290 ? -1.117 32.438 4.109 1 98.62 290 LYS B N 1
ATOM 5438 C CA . LYS B 1 290 ? -0.436 32.656 5.383 1 98.62 290 LYS B CA 1
ATOM 5439 C C . LYS B 1 290 ? -0.567 34.125 5.828 1 98.62 290 LYS B C 1
ATOM 5441 O O . LYS B 1 290 ? -0.774 34.406 7.012 1 98.62 290 LYS B O 1
ATOM 5446 N N . ALA B 1 291 ? -0.421 35.031 4.938 1 98.75 291 ALA B N 1
ATOM 5447 C CA . ALA B 1 291 ? -0.554 36.438 5.25 1 98.75 291 ALA B CA 1
ATOM 5448 C C . ALA B 1 291 ? -1.951 36.75 5.773 1 98.75 291 ALA B C 1
ATOM 5450 O O . ALA B 1 291 ? -2.107 37.562 6.703 1 98.75 291 ALA B O 1
ATOM 5451 N N . LEU B 1 292 ? -2.926 36.156 5.152 1 98.81 292 LEU B N 1
ATOM 5452 C CA . LEU B 1 292 ? -4.297 36.344 5.609 1 98.81 292 LEU B CA 1
ATOM 5453 C C . LEU B 1 292 ? -4.48 35.781 7.02 1 98.81 292 LEU B C 1
ATOM 5455 O O . LEU B 1 292 ? -5.113 36.406 7.863 1 98.81 292 LEU B O 1
ATOM 5459 N N . LEU B 1 293 ? -3.955 34.625 7.223 1 98.81 293 LEU B N 1
ATOM 5460 C CA . LEU B 1 293 ? -4.055 33.969 8.531 1 98.81 293 LEU B CA 1
ATOM 5461 C C . LEU B 1 293 ? -3.314 34.812 9.586 1 98.81 293 LEU B C 1
ATOM 5463 O O . LEU B 1 293 ? -3.773 34.906 10.727 1 98.81 293 LEU B O 1
ATOM 5467 N N . GLN B 1 294 ? -2.166 35.312 9.203 1 98.69 294 GLN B N 1
ATOM 5468 C CA . GLN B 1 294 ? -1.392 36.188 10.094 1 98.69 294 GLN B CA 1
ATOM 5469 C C . GLN B 1 294 ? -2.195 37.406 10.508 1 98.69 294 GLN B C 1
ATOM 5471 O O . GLN B 1 294 ? -2.23 37.75 11.688 1 98.69 294 GLN B O 1
ATOM 5476 N N . ALA B 1 295 ? -2.791 38.031 9.602 1 98.75 295 ALA B N 1
ATOM 5477 C CA . ALA B 1 295 ? -3.629 39.188 9.898 1 98.75 295 ALA B CA 1
ATOM 5478 C C . ALA B 1 295 ? -4.793 38.812 10.812 1 98.75 295 ALA B C 1
ATOM 5480 O O . ALA B 1 295 ? -5.152 39.562 11.719 1 98.75 295 ALA B O 1
ATOM 5481 N N . PHE B 1 296 ? -5.383 37.75 10.516 1 98.75 296 PHE B N 1
ATOM 5482 C CA . PHE B 1 296 ? -6.492 37.219 11.312 1 98.75 296 PHE B CA 1
ATOM 5483 C C . PHE B 1 296 ? -6.078 37 12.758 1 98.75 296 PHE B C 1
ATOM 5485 O O . PHE B 1 296 ? -6.773 37.469 13.68 1 98.75 296 PHE B O 1
ATOM 5492 N N . ILE B 1 297 ? -4.938 36.344 13.008 1 98.69 297 ILE B N 1
ATOM 5493 C CA . ILE B 1 297 ? -4.504 35.906 14.336 1 98.69 297 ILE B CA 1
ATOM 5494 C C . ILE B 1 297 ? -3.84 37.094 15.062 1 98.69 297 ILE B C 1
ATOM 5496 O O . ILE B 1 297 ? -4.117 37.344 16.234 1 98.69 297 ILE B O 1
ATOM 5500 N N . GLU B 1 298 ? -2.969 37.844 14.375 1 98.5 298 GLU B N 1
ATOM 5501 C CA . GLU B 1 298 ? -2.094 38.812 15.047 1 98.5 298 GLU B CA 1
ATOM 5502 C C . GLU B 1 298 ? -2.73 40.188 15.109 1 98.5 298 GLU B C 1
ATOM 5504 O O . GLU B 1 298 ? -2.305 41.031 15.898 1 98.5 298 GLU B O 1
ATOM 5509 N N . VAL B 1 299 ? -3.693 40.375 14.312 1 98.31 299 VAL B N 1
ATOM 5510 C CA . VAL B 1 299 ? -4.254 41.719 14.258 1 98.31 299 VAL B CA 1
ATOM 5511 C C . VAL B 1 299 ? -5.73 41.688 14.648 1 98.31 299 VAL B C 1
ATOM 5513 O O . VAL B 1 299 ? -6.094 42.094 15.758 1 98.31 299 VAL B O 1
ATOM 5516 N N . ARG B 1 300 ? -6.531 41.031 13.922 1 98.19 300 ARG B N 1
ATOM 5517 C CA . ARG B 1 300 ? -7.98 41.125 14.062 1 98.19 300 ARG B CA 1
ATOM 5518 C C . ARG B 1 300 ? -8.453 40.438 15.328 1 98.19 300 ARG B C 1
ATOM 5520 O O . ARG B 1 300 ? -9.336 40.938 16.031 1 98.19 300 ARG B O 1
ATOM 5527 N N . TYR B 1 301 ? -7.914 39.281 15.562 1 98.25 301 TYR B N 1
ATOM 5528 C CA . TYR B 1 301 ? -8.422 38.469 16.672 1 98.25 301 TYR B CA 1
ATOM 5529 C C . TYR B 1 301 ? -7.301 38.062 17.609 1 98.25 301 TYR B C 1
ATOM 5531 O O . TYR B 1 301 ? -7.289 36.969 18.125 1 98.25 301 TYR B O 1
ATOM 5539 N N . LYS B 1 302 ? -6.312 38.938 17.828 1 97.56 302 LYS B N 1
ATOM 5540 C CA . LYS B 1 302 ? -5.133 38.719 18.641 1 97.56 302 LYS B CA 1
ATOM 5541 C C . LYS B 1 302 ? -5.523 38.344 20.078 1 97.56 302 LYS B C 1
ATOM 5543 O O . LYS B 1 302 ? -4.742 37.75 20.812 1 97.56 302 LYS B O 1
ATOM 5548 N N . GLU B 1 303 ? -6.719 38.719 20.5 1 96.94 303 GLU B N 1
ATOM 5549 C CA . GLU B 1 303 ? -7.211 38.406 21.844 1 96.94 303 GLU B CA 1
ATOM 5550 C C . GLU B 1 303 ? -7.566 36.938 21.984 1 96.94 303 GLU B C 1
ATOM 5552 O O . GLU B 1 303 ? -7.484 36.375 23.078 1 96.94 303 GLU B O 1
ATOM 5557 N N . TRP B 1 304 ? -7.891 36.312 20.891 1 97.94 304 TRP B N 1
ATOM 5558 C CA . TRP B 1 304 ? -8.523 35 20.969 1 97.94 304 TRP B CA 1
ATOM 5559 C C . TRP B 1 304 ? -7.613 33.938 20.391 1 97.94 304 TRP B C 1
ATOM 5561 O O . TRP B 1 304 ? -7.785 32.75 20.672 1 97.94 304 TRP B O 1
ATOM 5571 N N . PHE B 1 305 ? -6.727 34.375 19.578 1 98.44 305 PHE B N 1
ATOM 5572 C CA . PHE B 1 305 ? -5.891 33.375 18.906 1 98.44 305 PHE B CA 1
ATOM 5573 C C . PHE B 1 305 ? -4.418 33.781 19 1 98.44 305 PHE B C 1
ATOM 5575 O O . PHE B 1 305 ? -4.082 34.938 19.078 1 98.44 305 PHE B O 1
ATOM 5582 N N . ALA B 1 306 ? -3.598 32.781 19.031 1 98.19 306 ALA B N 1
ATOM 5583 C CA . ALA B 1 306 ? -2.143 32.906 18.984 1 98.19 306 ALA B CA 1
ATOM 5584 C C . ALA B 1 306 ? -1.504 31.734 18.25 1 98.19 306 ALA B C 1
ATOM 5586 O O . ALA B 1 306 ? -2.141 30.703 18.031 1 98.19 306 ALA B O 1
ATOM 5587 N N . TRP B 1 307 ? -0.335 31.969 17.797 1 97.81 307 TRP B N 1
ATOM 5588 C CA . TRP B 1 307 ? 0.386 30.891 17.125 1 97.81 307 TRP B CA 1
ATOM 5589 C C . TRP B 1 307 ? 1.891 31.141 17.172 1 97.81 307 TRP B C 1
ATOM 5591 O O . TRP B 1 307 ? 2.34 32.219 17.562 1 97.81 307 TRP B O 1
ATOM 5601 N N . ARG B 1 308 ? 2.684 30.078 17.078 1 97.19 308 ARG B N 1
ATOM 5602 C CA . ARG B 1 308 ? 4.047 30.203 16.562 1 97.19 308 ARG B CA 1
ATOM 5603 C C . ARG B 1 308 ? 4.074 30.172 15.047 1 97.19 308 ARG B C 1
ATOM 5605 O O . ARG B 1 308 ? 3.691 29.172 14.43 1 97.19 308 ARG B O 1
ATOM 5612 N N . ARG B 1 309 ? 4.457 31.312 1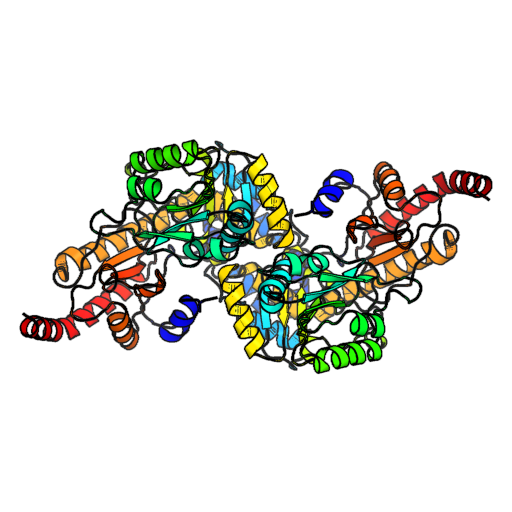4.5 1 96.56 309 ARG B N 1
ATOM 5613 C CA . ARG B 1 309 ? 4.363 31.469 13.055 1 96.56 309 ARG B CA 1
ATOM 5614 C C . ARG B 1 309 ? 5.07 30.328 12.328 1 96.56 309 ARG B C 1
ATOM 5616 O O . ARG B 1 309 ? 6.246 30.062 12.578 1 96.56 309 ARG B O 1
ATOM 5623 N N . PRO B 1 310 ? 4.262 29.641 11.5 1 97.5 310 PRO B N 1
ATOM 5624 C CA . PRO B 1 310 ? 4.91 28.578 10.727 1 97.5 310 PRO B CA 1
ATOM 5625 C C . PRO B 1 310 ? 5.938 29.109 9.734 1 97.5 310 PRO B C 1
ATOM 5627 O O . PRO B 1 310 ? 5.785 30.219 9.219 1 97.5 310 PRO B O 1
ATOM 5630 N N . ASN B 1 311 ? 6.984 28.344 9.484 1 97.31 311 ASN B N 1
ATOM 5631 C CA . ASN B 1 311 ? 7.984 28.734 8.492 1 97.31 311 ASN B CA 1
ATOM 5632 C C . ASN B 1 311 ? 8.094 27.688 7.375 1 97.31 311 ASN B C 1
ATOM 5634 O O . ASN B 1 311 ? 8.961 27.812 6.5 1 97.31 311 ASN B O 1
ATOM 5638 N N . ALA B 1 312 ? 7.199 26.703 7.375 1 97.44 312 ALA B N 1
ATOM 5639 C CA . ALA B 1 312 ? 7.152 25.672 6.34 1 97.44 312 ALA B CA 1
ATOM 5640 C C . ALA B 1 312 ? 5.781 25 6.289 1 97.44 312 ALA B C 1
ATOM 5642 O O . ALA B 1 312 ? 4.977 25.156 7.215 1 97.44 312 ALA B O 1
ATOM 5643 N N . GLY B 1 313 ? 5.539 24.312 5.184 1 96.88 313 GLY B N 1
ATOM 5644 C CA . GLY B 1 313 ? 4.305 23.562 5.023 1 96.88 313 GLY B CA 1
ATOM 5645 C C . GLY B 1 313 ? 3.117 24.422 4.668 1 96.88 313 GLY B C 1
ATOM 5646 O O . GLY B 1 313 ? 3.277 25.484 4.059 1 96.88 313 GLY B O 1
ATOM 5647 N N . ALA B 1 314 ? 1.982 23.906 4.941 1 97.88 3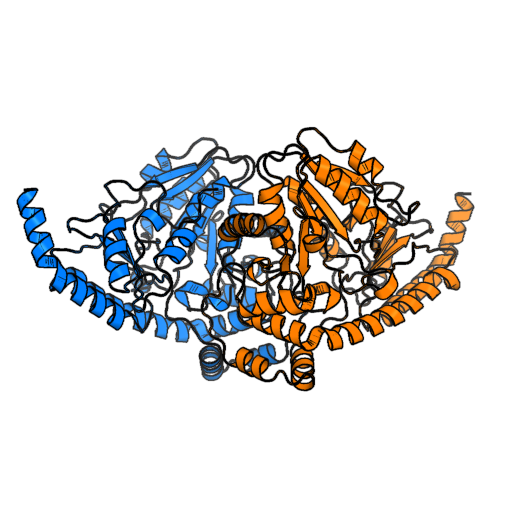14 ALA B N 1
ATOM 5648 C CA . ALA B 1 314 ? 0.714 24.578 4.66 1 97.88 314 ALA B CA 1
ATOM 5649 C C . ALA B 1 314 ? -0.229 24.484 5.855 1 97.88 314 ALA B C 1
ATOM 5651 O O . ALA B 1 314 ? -1.447 24.391 5.688 1 97.88 314 ALA B O 1
ATOM 5652 N N . ILE B 1 315 ? 0.411 24.375 7.039 1 98.12 315 ILE B N 1
ATOM 5653 C CA . ILE B 1 315 ? -0.372 24.156 8.25 1 98.12 315 ILE B CA 1
ATOM 5654 C C . ILE B 1 315 ? 0.165 25.031 9.375 1 98.12 315 ILE B C 1
ATOM 5656 O O . ILE B 1 315 ? 1.3 25.516 9.312 1 98.12 315 ILE B O 1
ATOM 5660 N N . ALA B 1 316 ? -0.664 25.266 10.352 1 98.12 316 ALA B N 1
ATOM 5661 C CA . ALA B 1 316 ? -0.302 25.969 11.578 1 98.12 316 ALA B CA 1
ATOM 5662 C C . ALA B 1 316 ? -1.03 25.391 12.781 1 98.12 316 ALA B C 1
ATOM 5664 O O . ALA B 1 316 ? -2.189 24.969 12.68 1 98.12 316 ALA B O 1
ATOM 5665 N N . PHE B 1 317 ? -0.276 25.266 13.836 1 98.19 317 PHE B N 1
ATOM 5666 C CA . PHE B 1 317 ? -0.881 24.875 15.109 1 98.19 317 PHE B CA 1
ATOM 5667 C C . PHE B 1 317 ? -1.285 26.109 15.906 1 98.19 317 PHE B C 1
ATOM 5669 O O . PHE B 1 317 ? -0.437 26.781 16.516 1 98.19 317 PHE B O 1
ATOM 5676 N N . VAL B 1 318 ? -2.605 26.406 15.992 1 98.5 318 VAL B N 1
ATOM 5677 C CA . VAL B 1 318 ? -3.143 27.656 16.5 1 98.5 318 VAL B CA 1
ATOM 5678 C C . VAL B 1 318 ? -3.703 27.453 17.906 1 98.5 318 VAL B C 1
ATOM 5680 O O . VAL B 1 318 ? -4.348 26.438 18.172 1 98.5 318 VAL B O 1
ATOM 5683 N N . GLU B 1 319 ? -3.43 28.359 18.75 1 98.12 319 GLU B N 1
ATOM 5684 C CA . GLU B 1 319 ? -3.961 28.375 20.109 1 98.12 319 GLU B CA 1
ATOM 5685 C C . GLU B 1 319 ? -5.25 29.188 20.188 1 98.12 319 GLU B C 1
ATOM 5687 O O . GLU B 1 319 ? -5.301 30.328 19.719 1 98.12 319 GLU B O 1
ATOM 5692 N N . PHE B 1 320 ? -6.227 28.594 20.672 1 98.19 320 PHE B N 1
ATOM 5693 C CA . PHE B 1 320 ? -7.438 29.344 21.031 1 98.19 320 PHE B CA 1
ATOM 5694 C C . PHE B 1 320 ? -7.383 29.797 22.484 1 98.19 320 PHE B C 1
ATOM 5696 O O . PHE B 1 320 ? -7.285 28.984 23.391 1 98.19 320 PHE B O 1
ATOM 5703 N N . ARG B 1 321 ? -7.496 31 22.719 1 96.75 321 ARG B N 1
ATOM 5704 C CA . ARG B 1 321 ? -7.344 31.578 24.062 1 96.75 321 ARG B CA 1
ATOM 5705 C C . ARG B 1 321 ? -8.703 31.844 24.703 1 96.75 321 ARG B C 1
ATOM 5707 O O . ARG B 1 321 ? -8.773 32.375 25.812 1 96.75 321 ARG B O 1
ATOM 5714 N N . GLY B 1 322 ? -9.703 31.438 24.031 1 95.81 322 GLY B N 1
ATOM 5715 C CA . GLY B 1 322 ? -11.047 31.562 24.562 1 95.81 322 GLY B CA 1
ATOM 5716 C C . GLY B 1 322 ? -11.383 30.516 25.609 1 95.81 322 GLY B C 1
ATOM 5717 O O . GLY B 1 322 ? -10.484 29.844 26.141 1 95.81 322 GLY B O 1
ATOM 5718 N N . PRO B 1 323 ? -12.641 30.422 25.922 1 95.38 323 PRO B N 1
ATOM 5719 C CA . PRO B 1 323 ? -13.047 29.625 27.094 1 95.38 323 PRO B CA 1
ATOM 5720 C C . PRO B 1 323 ? -13.211 28.141 26.766 1 95.38 323 PRO B C 1
ATOM 5722 O O . PRO B 1 323 ? -13.5 27.344 27.656 1 95.38 323 PRO B O 1
ATOM 5725 N N . TRP B 1 324 ? -13.008 27.75 25.609 1 95.69 324 TRP B N 1
ATOM 5726 C CA . TRP B 1 324 ? -13.242 26.375 25.219 1 95.69 324 TRP B CA 1
ATOM 5727 C C . TRP B 1 324 ? -11.922 25.641 24.969 1 95.69 324 TRP B C 1
ATOM 5729 O O . TRP B 1 324 ? -10.93 26.266 24.578 1 95.69 324 TRP B O 1
ATOM 5739 N N . THR B 1 325 ? -11.898 24.328 25.219 1 95.81 325 THR B N 1
ATOM 5740 C CA . THR B 1 325 ? -10.844 23.484 24.688 1 95.81 325 THR B CA 1
ATOM 5741 C C . THR B 1 325 ? -10.922 23.391 23.172 1 95.81 325 THR B C 1
ATOM 5743 O O . THR B 1 325 ? -11.938 23.766 22.578 1 95.81 325 THR B O 1
ATOM 5746 N N . SER B 1 326 ? -9.867 22.953 22.562 1 95.88 326 SER B N 1
ATOM 5747 C CA . SER B 1 326 ? -9.898 22.797 21.109 1 95.88 326 SER B CA 1
ATOM 5748 C C . SER B 1 326 ? -10.984 21.812 20.672 1 95.88 326 SER B C 1
ATOM 5750 O O . SER B 1 326 ? -11.594 21.984 19.625 1 95.88 326 SER B O 1
ATOM 5752 N N . LYS B 1 327 ? -11.242 20.781 21.484 1 94.12 327 LYS B N 1
ATOM 5753 C CA . LYS B 1 327 ? -12.305 19.828 21.188 1 94.12 327 LYS B CA 1
ATOM 5754 C C . LYS B 1 327 ? -13.672 20.516 21.172 1 94.12 327 LYS B C 1
ATOM 5756 O O . LYS B 1 327 ? -14.438 20.359 20.219 1 94.12 327 LYS B O 1
ATOM 5761 N N . LYS B 1 328 ? -13.945 21.25 22.188 1 95.12 328 LYS B N 1
ATOM 5762 C CA . LYS B 1 328 ? -15.219 21.953 22.297 1 95.12 328 LYS B CA 1
ATOM 5763 C C . LYS B 1 328 ? -15.359 23 21.188 1 95.12 328 LYS B C 1
ATOM 5765 O O . LYS B 1 328 ? -16.438 23.172 20.625 1 95.12 328 LYS B O 1
ATOM 5770 N N . LEU B 1 329 ? -14.289 23.719 20.984 1 96.38 329 LEU B N 1
ATOM 5771 C CA . LEU B 1 329 ? -14.297 24.672 19.875 1 96.38 329 LEU B CA 1
ATOM 5772 C C . LEU B 1 329 ? -14.625 23.984 18.562 1 96.38 329 LEU B C 1
ATOM 5774 O O . LEU B 1 329 ? -15.422 24.484 17.766 1 96.38 329 LEU B O 1
ATOM 5778 N N . GLY B 1 330 ? -14.023 22.844 18.312 1 95.12 330 GLY B N 1
ATOM 5779 C CA . GLY B 1 330 ? -14.281 22.062 17.094 1 95.12 330 GLY B CA 1
ATOM 5780 C C . GLY B 1 330 ? -15.742 21.703 16.922 1 95.12 330 GLY B C 1
ATOM 5781 O O . GLY B 1 330 ? -16.281 21.766 15.82 1 95.12 330 GLY B O 1
ATOM 5782 N N . VAL B 1 331 ? -16.375 21.359 17.984 1 94.06 331 VAL B N 1
ATOM 5783 C CA . VAL B 1 331 ? -17.781 21 17.953 1 94.06 331 VAL B CA 1
ATOM 5784 C C . VAL B 1 331 ? -18.625 22.203 17.516 1 94.06 331 VAL B C 1
ATOM 5786 O O . VAL B 1 331 ? -19.469 22.078 16.641 1 94.06 331 VAL B O 1
ATOM 5789 N N . HIS B 1 332 ? -18.359 23.344 18.125 1 95.56 332 HIS B N 1
ATOM 5790 C CA . HIS B 1 332 ? -19.109 24.547 17.812 1 95.56 332 HIS B CA 1
ATOM 5791 C C . HIS B 1 332 ? -18.844 25.016 16.391 1 95.56 332 HIS B C 1
ATOM 5793 O O . HIS B 1 332 ? -19.75 25.484 15.695 1 95.56 332 HIS B O 1
ATOM 5799 N N . LEU B 1 333 ? -17.625 24.891 15.953 1 96.69 333 LEU B N 1
ATOM 5800 C CA . LEU B 1 333 ? -17.281 25.266 14.586 1 96.69 333 LEU B CA 1
ATOM 5801 C C . LEU B 1 333 ? -17.953 24.328 13.578 1 96.69 333 LEU B C 1
ATOM 5803 O O . LEU B 1 333 ? -18.406 24.781 12.516 1 96.69 333 LEU B O 1
ATOM 5807 N N . ASN B 1 334 ? -17.969 23.109 13.938 1 94.81 334 ASN B N 1
ATOM 5808 C CA . ASN B 1 334 ? -18.656 22.141 13.078 1 94.81 334 ASN B CA 1
ATOM 5809 C C . ASN B 1 334 ? -20.125 22.516 12.883 1 94.81 334 ASN B C 1
ATOM 5811 O O . ASN B 1 334 ? -20.672 22.344 11.797 1 94.81 334 ASN B O 1
ATOM 5815 N N . GLU B 1 335 ? -20.75 22.906 13.906 1 94.25 335 GLU B N 1
ATOM 5816 C CA . GLU B 1 335 ? -22.125 23.344 13.828 1 94.25 335 GLU B CA 1
ATOM 5817 C C . GLU B 1 335 ? -22.281 24.516 12.867 1 94.25 335 GLU B C 1
ATOM 5819 O O . GLU B 1 335 ? -23.359 24.734 12.297 1 94.25 335 GLU B O 1
ATOM 5824 N N . ALA B 1 336 ? -21.25 25.266 12.75 1 95.69 336 ALA B N 1
ATOM 5825 C CA . ALA B 1 336 ? -21.219 26.391 11.82 1 95.69 336 ALA B CA 1
ATOM 5826 C C . ALA B 1 336 ? -20.656 25.984 10.469 1 95.69 336 ALA B C 1
ATOM 5828 O O . ALA B 1 336 ? -20.297 26.828 9.648 1 95.69 336 ALA B O 1
ATOM 5829 N N . ASP B 1 337 ? -20.406 24.703 10.234 1 95.75 337 ASP B N 1
ATOM 5830 C CA . ASP B 1 337 ? -19.969 24.109 8.977 1 95.75 337 ASP B CA 1
ATOM 5831 C C . ASP B 1 337 ? -18.5 24.406 8.711 1 95.75 337 ASP B C 1
ATOM 5833 O O . ASP B 1 337 ? -18.078 24.562 7.559 1 95.75 337 ASP B O 1
ATOM 5837 N N . ILE B 1 338 ? -17.75 24.609 9.773 1 96.88 338 ILE B N 1
ATOM 5838 C CA . ILE B 1 338 ? -16.312 24.828 9.695 1 96.88 338 ILE B CA 1
ATOM 5839 C C . ILE B 1 338 ? -15.57 23.656 10.312 1 96.88 338 ILE B C 1
ATOM 5841 O O . ILE B 1 338 ? -15.859 23.25 11.445 1 96.88 338 ILE B O 1
ATOM 5845 N N . SER B 1 339 ? -14.656 23.094 9.539 1 95.5 339 SER B N 1
ATOM 5846 C CA . SER B 1 339 ? -13.891 21.969 10.07 1 95.5 339 SER B CA 1
ATOM 5847 C C . SER B 1 339 ? -12.477 22.391 10.453 1 95.5 339 SER B C 1
ATOM 5849 O O . SER B 1 339 ? -11.836 23.156 9.727 1 95.5 339 SER B O 1
ATOM 5851 N N . ILE B 1 340 ? -12.023 21.969 11.602 1 94.88 340 ILE B N 1
ATOM 5852 C CA . ILE B 1 340 ? -10.641 22.109 12.07 1 94.88 340 ILE B CA 1
ATOM 5853 C C . ILE B 1 340 ? -10.148 20.766 12.602 1 94.88 340 ILE B C 1
ATOM 5855 O O . ILE B 1 340 ? -10.891 19.781 12.617 1 94.88 340 ILE B O 1
ATOM 5859 N N . LYS B 1 341 ? -8.875 20.703 12.984 1 95 341 LYS B N 1
ATOM 5860 C CA . LYS B 1 341 ? -8.336 19.531 13.656 1 95 341 LYS B CA 1
ATOM 5861 C C . LYS B 1 341 ? -7.934 19.844 15.094 1 95 341 LYS B C 1
ATOM 5863 O O . LYS B 1 341 ? -6.867 20.422 15.328 1 95 341 LYS B O 1
ATOM 5868 N N . PRO B 1 342 ? -8.727 19.391 16 1 94.88 342 PRO B N 1
ATOM 5869 C CA . PRO B 1 342 ? -8.406 19.656 17.406 1 94.88 342 PRO B CA 1
ATOM 5870 C C . PRO B 1 342 ? -7.164 18.906 17.891 1 94.88 342 PRO B C 1
ATOM 5872 O O . PRO B 1 342 ? -6.672 18.016 17.188 1 94.88 342 PRO B O 1
ATOM 5875 N N . ALA B 1 343 ? -6.723 19.234 19.062 1 94 343 ALA B N 1
ATOM 5876 C CA . ALA B 1 343 ? -5.477 18.719 19.625 1 94 343 ALA B CA 1
ATOM 5877 C C . ALA B 1 343 ? -5.488 17.203 19.703 1 94 343 ALA B C 1
ATOM 5879 O O . ALA B 1 343 ? -4.449 16.547 19.531 1 94 343 ALA B O 1
ATOM 5880 N N . TYR B 1 344 ? -6.605 16.609 19.875 1 89.75 344 TYR B N 1
ATOM 5881 C CA . TYR B 1 344 ? -6.703 15.172 20.062 1 89.75 344 TYR B CA 1
ATOM 5882 C C . TYR B 1 344 ? -6.344 14.422 18.781 1 89.75 344 TYR B C 1
ATOM 5884 O O . TYR B 1 344 ? -6.074 13.219 18.812 1 89.75 344 TYR B O 1
ATOM 5892 N N . CYS B 1 345 ? -6.348 15.109 17.688 1 90.62 345 CYS B N 1
ATOM 5893 C CA . CYS B 1 345 ? -5.949 14.492 16.422 1 90.62 345 CYS B CA 1
ATOM 5894 C C . CYS B 1 345 ? -4.449 14.234 16.391 1 90.62 345 CYS B C 1
ATOM 5896 O O . CYS B 1 345 ? -3.963 13.469 15.562 1 90.62 345 CYS B O 1
ATOM 5898 N N . PHE B 1 346 ? -3.689 14.805 17.328 1 93.19 346 PHE B N 1
ATOM 5899 C CA . PHE B 1 346 ? -2.236 14.781 17.219 1 93.19 346 PHE B CA 1
ATOM 5900 C C . PHE B 1 346 ? -1.6 14.203 18.469 1 93.19 346 PHE B C 1
ATOM 5902 O O . PHE B 1 346 ? -0.383 14.008 18.531 1 93.19 346 PHE B O 1
ATOM 5909 N N . THR B 1 347 ? -2.365 13.93 19.438 1 90.25 347 THR B N 1
ATOM 5910 C CA . THR B 1 347 ? -1.859 13.305 20.656 1 90.25 347 THR B CA 1
ATOM 5911 C C . THR B 1 347 ? -2.965 12.523 21.359 1 90.25 347 THR B C 1
ATOM 5913 O O . THR B 1 347 ? -4.117 12.961 21.391 1 90.25 347 THR B O 1
ATOM 5916 N N . ASP B 1 348 ? -2.57 11.375 21.859 1 82.62 348 ASP B N 1
ATOM 5917 C CA . ASP B 1 348 ? -3.516 10.57 22.625 1 82.62 348 ASP B CA 1
ATOM 5918 C C . ASP B 1 348 ? -3.689 11.133 24.031 1 82.62 348 ASP B C 1
ATOM 5920 O O . ASP B 1 348 ? -4.652 10.797 24.734 1 82.62 348 ASP B O 1
ATOM 5924 N N . THR B 1 349 ? -2.777 11.852 24.453 1 83.31 349 THR B N 1
ATOM 5925 C CA . THR B 1 349 ? -2.82 12.484 25.766 1 83.31 349 THR B CA 1
ATOM 5926 C C . THR B 1 349 ? -2.895 14.008 25.641 1 83.31 349 THR B C 1
ATOM 5928 O O . THR B 1 349 ? -1.864 14.672 25.547 1 83.31 349 THR B O 1
ATOM 5931 N N . VAL B 1 350 ? -4.102 14.445 25.656 1 84.44 350 VAL B N 1
ATOM 5932 C CA . VAL B 1 350 ? -4.266 15.891 25.578 1 84.44 350 VAL B CA 1
ATOM 5933 C C . VAL B 1 350 ? -4 16.516 26.953 1 84.44 350 VAL B C 1
ATOM 5935 O O . VAL B 1 350 ? -4.742 16.281 27.906 1 84.44 350 VAL B O 1
ATOM 5938 N N . THR B 1 351 ? -2.869 17.25 27.031 1 84.62 351 THR B N 1
ATOM 5939 C CA . THR B 1 351 ? -2.496 17.938 28.25 1 84.62 351 THR B CA 1
ATOM 5940 C C . THR B 1 351 ? -2.979 19.391 28.234 1 84.62 351 THR B C 1
ATOM 5942 O O . THR B 1 351 ? -3.463 19.875 27.203 1 84.62 351 THR B O 1
ATOM 5945 N N . SER B 1 352 ? -2.768 20.016 29.328 1 84.06 352 SER B N 1
ATOM 5946 C CA . SER B 1 352 ? -3.143 21.422 29.422 1 84.06 352 SER B CA 1
ATOM 5947 C C . SER B 1 352 ? -2.291 22.281 28.5 1 84.06 352 SER B C 1
ATOM 5949 O O . SER B 1 352 ? -2.713 23.375 28.078 1 84.06 352 SER B O 1
ATOM 5951 N N . GLU B 1 353 ? -1.17 21.75 28.094 1 87.06 353 GLU B N 1
ATOM 5952 C CA . GLU B 1 353 ? -0.228 22.516 27.266 1 87.06 353 GLU B CA 1
ATOM 5953 C C . GLU B 1 353 ? -0.678 22.547 25.812 1 87.06 353 GLU B C 1
ATOM 5955 O O . GLU B 1 353 ? -0.249 23.422 25.047 1 87.06 353 GLU B O 1
ATOM 5960 N N . VAL B 1 354 ? -1.582 21.609 25.438 1 93.81 354 VAL B N 1
ATOM 5961 C CA . VAL B 1 354 ? -1.928 21.562 24.016 1 93.81 354 VAL B CA 1
ATOM 5962 C C . VAL B 1 354 ? -3.445 21.516 23.859 1 93.81 354 VAL B C 1
ATOM 5964 O O . VAL B 1 354 ? -3.959 21.578 22.75 1 93.81 354 VAL B O 1
ATOM 5967 N N . ASP B 1 355 ? -4.156 21.531 24.859 1 94.5 355 ASP B N 1
ATOM 5968 C CA . ASP B 1 355 ? -5.602 21.328 24.859 1 94.5 355 ASP B CA 1
ATOM 5969 C C . ASP B 1 355 ? -6.309 22.453 24.094 1 94.5 355 ASP B C 1
ATOM 5971 O O . ASP B 1 355 ? -7.422 22.281 23.609 1 94.5 355 ASP B O 1
ATOM 5975 N N . GLN B 1 356 ? -5.684 23.594 24.047 1 96.25 356 GLN B N 1
ATOM 5976 C CA . GLN B 1 356 ? -6.277 24.75 23.391 1 96.25 356 GLN B CA 1
ATOM 5977 C C . GLN B 1 356 ? -5.828 24.844 21.938 1 96.25 356 GLN B C 1
ATOM 5979 O O . GLN B 1 356 ? -6.266 25.734 21.203 1 96.25 356 GLN B O 1
ATOM 5984 N N . TYR B 1 357 ? -4.988 23.953 21.516 1 97.38 357 TYR B N 1
ATOM 5985 C CA . TYR B 1 357 ? -4.402 24.062 20.188 1 97.38 357 TYR B CA 1
ATOM 5986 C C . TYR B 1 357 ? -5.195 23.266 19.156 1 97.38 357 TYR B C 1
ATOM 5988 O O . TYR B 1 357 ? -5.715 22.188 19.469 1 97.38 357 TYR B O 1
ATOM 5996 N N . PHE B 1 358 ? -5.324 23.781 17.953 1 97 358 PHE B N 1
ATOM 5997 C CA . PHE B 1 358 ? -5.895 23.094 16.797 1 97 358 PHE B CA 1
ATOM 5998 C C . PHE B 1 358 ? -5.109 23.422 15.539 1 97 358 PHE B C 1
ATOM 6000 O O . PHE B 1 358 ? -4.461 24.469 15.453 1 97 358 PHE B O 1
ATOM 6007 N N . ARG B 1 359 ? -5.105 22.5 14.617 1 97.31 359 ARG B N 1
ATOM 6008 C CA . ARG B 1 359 ? -4.379 22.734 13.375 1 97.31 359 ARG B CA 1
ATOM 6009 C C . ARG B 1 359 ? -5.277 23.391 12.328 1 97.31 359 ARG B C 1
ATOM 6011 O O . ARG B 1 359 ? -6.438 23 12.172 1 97.31 359 ARG B O 1
ATOM 6018 N N . VAL B 1 360 ? -4.711 24.344 11.664 1 98 360 VAL B N 1
ATOM 6019 C CA . VAL B 1 360 ? -5.344 25 10.531 1 98 360 VAL B CA 1
ATOM 6020 C C . VAL B 1 360 ? -4.539 24.734 9.266 1 98 360 VAL B C 1
ATOM 6022 O O . VAL B 1 360 ? -3.312 24.875 9.258 1 98 360 VAL B O 1
ATOM 6025 N N . GLY B 1 361 ? -5.238 24.266 8.242 1 97.81 361 GLY B N 1
ATOM 6026 C CA . GLY B 1 361 ? -4.625 24.172 6.93 1 97.81 361 GLY B CA 1
ATOM 6027 C C . GLY B 1 361 ? -4.887 25.375 6.051 1 97.81 361 GLY B C 1
ATOM 6028 O O . GLY B 1 361 ? -6.016 25.859 5.98 1 97.81 361 GLY B O 1
ATOM 6029 N N . PHE B 1 362 ? -3.82 25.906 5.422 1 98.44 362 PHE B N 1
ATOM 6030 C CA . PHE B 1 362 ? -3.982 27.094 4.609 1 98.44 362 PHE B CA 1
ATOM 6031 C C . PHE B 1 362 ? -3.33 26.922 3.244 1 98.44 362 PHE B C 1
ATOM 6033 O O . PHE B 1 362 ? -2.791 27.875 2.68 1 98.44 362 PHE B O 1
ATOM 6040 N N . GLY B 1 363 ? -3.363 25.688 2.715 1 98.12 363 GLY B N 1
ATOM 6041 C CA . GLY B 1 363 ? -2.666 25.375 1.481 1 98.12 363 GLY B CA 1
ATOM 6042 C C . GLY B 1 363 ? -3.539 25.516 0.248 1 98.12 363 GLY B C 1
ATOM 6043 O O . GLY B 1 363 ? -3.045 25.438 -0.879 1 98.12 363 GLY B O 1
ATOM 6044 N N . GLU B 1 364 ? -4.824 25.797 0.397 1 97.81 364 GLU B N 1
ATOM 6045 C CA . GLU B 1 364 ? -5.746 25.688 -0.73 1 97.81 364 GLU B CA 1
ATOM 6046 C C . GLU B 1 364 ? -6.285 27.062 -1.126 1 97.81 364 GLU B C 1
ATOM 6048 O O . GLU B 1 364 ? -6.422 27.953 -0.28 1 97.81 364 GLU B O 1
ATOM 6053 N N . LYS B 1 365 ? -6.688 27.156 -2.355 1 97.5 365 LYS B N 1
ATOM 6054 C CA . LYS B 1 365 ? -7.273 28.375 -2.902 1 97.5 365 LYS B CA 1
ATOM 6055 C C . LYS B 1 365 ? -8.555 28.75 -2.16 1 97.5 365 LYS B C 1
ATOM 6057 O O . LYS B 1 365 ? -8.891 29.938 -2.041 1 97.5 365 LYS B O 1
ATOM 6062 N N . LYS B 1 366 ? -9.211 27.828 -1.597 1 96.5 366 LYS B N 1
ATOM 6063 C CA . LYS B 1 366 ? -10.5 28.062 -0.956 1 96.5 366 LYS B CA 1
ATOM 6064 C C . LYS B 1 366 ? -10.32 28.531 0.482 1 96.5 366 LYS B C 1
ATOM 6066 O O . LYS B 1 366 ? -11.297 28.891 1.146 1 96.5 366 LYS B O 1
ATOM 6071 N N . PHE B 1 367 ? -9.164 28.672 0.933 1 98 367 PHE B N 1
ATOM 6072 C CA . PHE B 1 367 ? -8.844 28.984 2.32 1 98 367 PHE B CA 1
ATOM 6073 C C . PHE B 1 367 ? -9.461 30.312 2.734 1 98 367 PHE B C 1
ATOM 6075 O O . PHE B 1 367 ? -10.055 30.422 3.811 1 98 367 PHE B O 1
ATOM 6082 N N . PRO B 1 368 ? -9.391 31.344 1.905 1 98.44 368 PRO B N 1
ATOM 6083 C CA . PRO B 1 368 ? -9.922 32.625 2.33 1 98.44 368 PRO B CA 1
ATOM 6084 C C . PRO B 1 368 ? -11.414 32.594 2.662 1 98.44 368 PRO B C 1
ATOM 6086 O O . PRO B 1 368 ? -11.867 33.25 3.598 1 98.44 368 PRO B O 1
ATOM 6089 N N . LEU B 1 369 ? -12.094 31.766 1.898 1 98.06 369 LEU B N 1
ATOM 6090 C CA . LEU B 1 369 ? -13.523 31.609 2.168 1 98.06 369 LEU B CA 1
ATOM 6091 C C . LEU B 1 369 ? -13.75 30.969 3.533 1 98.06 369 LEU B C 1
ATOM 6093 O O . LEU B 1 369 ? -14.648 31.375 4.273 1 98.06 369 LEU B O 1
ATOM 6097 N N . ALA B 1 370 ? -13 29.984 3.855 1 98.12 370 ALA B N 1
ATOM 6098 C CA . ALA B 1 370 ? -13.102 29.312 5.145 1 98.12 370 ALA B CA 1
ATOM 6099 C C . ALA B 1 370 ? -12.68 30.234 6.285 1 98.12 370 ALA B C 1
ATOM 6101 O O . ALA B 1 370 ? -13.266 30.203 7.371 1 98.12 370 ALA B O 1
ATOM 6102 N N . LEU B 1 371 ? -11.656 31.031 6.051 1 98.62 371 LEU B N 1
ATOM 6103 C CA . LEU B 1 371 ? -11.172 31.984 7.055 1 98.62 371 LEU B CA 1
ATOM 6104 C C . LEU B 1 371 ? -12.234 33.031 7.359 1 98.62 371 LEU B C 1
ATOM 6106 O O . LEU B 1 371 ? -12.406 33.438 8.516 1 98.62 371 LEU B O 1
ATOM 6110 N N . GLU B 1 372 ? -12.914 33.438 6.371 1 98.38 372 GLU B N 1
ATOM 6111 C CA . GLU B 1 372 ? -14 34.406 6.559 1 98.38 372 GLU B CA 1
ATOM 6112 C C . GLU B 1 372 ? -15.141 33.781 7.371 1 98.38 372 GLU B C 1
ATOM 6114 O O . GLU B 1 372 ? -15.75 34.469 8.203 1 98.38 372 GLU B O 1
ATOM 6119 N N . ALA B 1 373 ? -15.422 32.594 7.043 1 98.38 373 ALA B N 1
ATOM 6120 C CA . ALA B 1 373 ? -16.438 31.891 7.844 1 98.38 373 ALA B CA 1
ATOM 6121 C C . ALA B 1 373 ? -16.016 31.844 9.312 1 98.38 373 ALA B C 1
ATOM 6123 O O . ALA B 1 373 ? -16.859 32 10.203 1 98.38 373 ALA B O 1
ATOM 6124 N N . LEU B 1 374 ? -14.797 31.594 9.57 1 98.5 374 LEU B N 1
ATOM 6125 C CA . LEU B 1 374 ? -14.289 31.594 10.945 1 98.5 374 LEU B CA 1
ATOM 6126 C C . LEU B 1 374 ? -14.422 32.969 11.57 1 98.5 374 LEU B C 1
ATOM 6128 O O . LEU B 1 374 ? -14.781 33.094 12.742 1 98.5 374 LEU B O 1
ATOM 6132 N N . ALA B 1 375 ? -14.086 34 10.844 1 98.62 375 ALA B N 1
ATOM 6133 C CA . ALA B 1 375 ? -14.219 35.375 11.336 1 98.62 375 ALA B CA 1
ATOM 6134 C C . ALA B 1 375 ? -15.648 35.656 11.773 1 98.62 375 ALA B C 1
ATOM 6136 O O . ALA B 1 375 ? -15.875 36.25 12.844 1 98.62 375 ALA B O 1
ATOM 6137 N N . LYS B 1 376 ? -16.547 35.281 10.977 1 98.38 376 LYS B N 1
ATOM 6138 C CA . LYS B 1 376 ? -17.953 35.469 11.305 1 98.38 376 LYS B CA 1
ATOM 6139 C C . LYS B 1 376 ? -18.344 34.75 12.578 1 98.38 376 LYS B C 1
ATOM 6141 O O . LYS B 1 376 ? -19.109 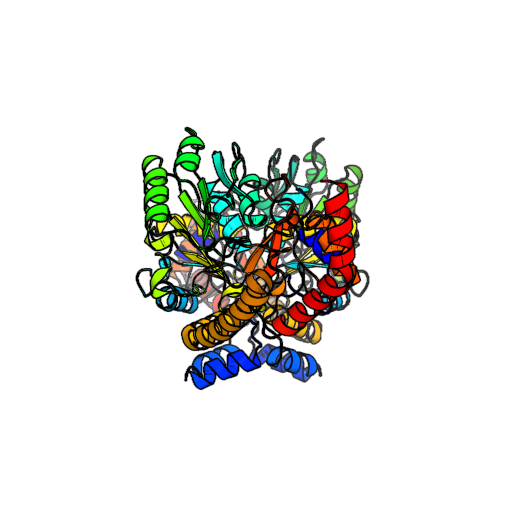35.25 13.398 1 98.38 376 LYS B O 1
ATOM 6146 N N . PHE B 1 377 ? -17.922 33.625 12.672 1 98.31 377 PHE B N 1
ATOM 6147 C CA . PHE B 1 377 ? -18.156 32.812 13.867 1 98.31 377 PHE B CA 1
ATOM 6148 C C . PHE B 1 377 ? -17.625 33.531 15.109 1 98.31 377 PHE B C 1
ATOM 6150 O O . PHE B 1 377 ? -18.312 33.594 16.125 1 98.31 377 PHE B O 1
ATOM 6157 N N . VAL B 1 378 ? -16.344 34.031 15.016 1 98.25 378 VAL B N 1
ATOM 6158 C CA . VAL B 1 378 ? -15.711 34.719 16.141 1 98.25 378 VAL B CA 1
ATOM 6159 C C . VAL B 1 378 ? -16.516 35.969 16.484 1 98.25 378 VAL B C 1
ATOM 6161 O O . VAL B 1 378 ? -16.812 36.188 17.656 1 98.25 378 VAL B O 1
ATOM 6164 N N . ASP B 1 379 ? -16.906 36.688 15.469 1 98.06 379 ASP B N 1
ATOM 6165 C CA . ASP B 1 379 ? -17.672 37.906 15.688 1 98.06 379 ASP B CA 1
ATOM 6166 C C . ASP B 1 379 ? -18.969 37.625 16.438 1 98.06 379 ASP B C 1
ATOM 6168 O O . ASP B 1 379 ? -19.391 38.406 17.266 1 98.06 379 ASP B O 1
ATOM 6172 N N . ARG B 1 380 ? -19.484 36.531 16.156 1 97.44 380 ARG B N 1
ATOM 6173 C CA . ARG B 1 380 ? -20.75 36.156 16.766 1 97.44 380 ARG B CA 1
ATOM 6174 C C . ARG B 1 380 ? -20.562 35.719 18.203 1 97.44 380 ARG B C 1
ATOM 6176 O O . ARG B 1 380 ? -21.484 35.875 19.031 1 97.44 380 ARG B O 1
ATOM 6183 N N . HIS B 1 381 ? -19.438 35.25 18.531 1 96.81 381 HIS B N 1
ATOM 6184 C CA . HIS B 1 381 ? -19.297 34.562 19.797 1 96.81 381 HIS B CA 1
ATOM 6185 C C . HIS B 1 381 ? -18.406 35.344 20.766 1 96.81 381 HIS B C 1
ATOM 6187 O O . HIS B 1 381 ? -18.406 35.062 21.969 1 96.81 381 HIS B O 1
ATOM 6193 N N . GLU B 1 382 ? -17.578 36.25 20.281 1 95.38 382 GLU B N 1
ATOM 6194 C CA . GLU B 1 382 ? -16.516 36.844 21.109 1 95.38 382 GLU B CA 1
ATOM 6195 C C . GLU B 1 382 ? -17.094 37.594 22.297 1 95.38 382 GLU B C 1
ATOM 6197 O O . GLU B 1 382 ? -16.484 37.656 23.359 1 95.38 382 GLU B O 1
ATOM 6202 N N . ALA B 1 383 ? -18.312 38.188 22.188 1 94.56 383 ALA B N 1
ATOM 6203 C CA . ALA B 1 383 ? -18.938 38.875 23.312 1 94.56 383 ALA B CA 1
ATOM 6204 C C . ALA B 1 383 ? -19.188 37.938 24.469 1 94.56 383 ALA B C 1
ATOM 6206 O O . ALA B 1 383 ? -18.953 38.25 25.625 1 94.56 383 ALA B O 1
ATOM 6207 N N . ALA B 1 384 ? -19.672 36.812 24.125 1 94.06 384 ALA B N 1
ATOM 6208 C CA . ALA B 1 384 ? -19.938 35.812 25.141 1 94.06 384 ALA B CA 1
ATOM 6209 C C . ALA B 1 384 ? -18.641 35.312 25.766 1 94.06 384 ALA B C 1
ATOM 6211 O O . ALA B 1 384 ? -18.594 34.969 26.953 1 94.06 384 ALA B O 1
ATOM 6212 N N . TRP B 1 385 ? -17.562 35.188 24.922 1 94.62 385 TRP B N 1
ATOM 6213 C CA . TRP B 1 385 ? -16.281 34.719 25.438 1 94.62 385 TRP B CA 1
ATOM 6214 C C . TRP B 1 385 ? -15.703 35.688 26.469 1 94.62 385 TRP B C 1
ATOM 6216 O O . TRP B 1 385 ? -15.078 35.281 27.438 1 94.62 385 TRP B O 1
ATOM 6226 N N . ARG B 1 386 ? -15.945 36.938 26.359 1 91.94 386 ARG B N 1
ATOM 6227 C CA . ARG B 1 386 ? -15.453 37.969 27.266 1 91.94 386 ARG B CA 1
ATOM 6228 C C . ARG B 1 386 ? -16.141 37.906 28.609 1 91.94 386 ARG B C 1
ATOM 6230 O O . ARG B 1 386 ? -15.516 38.125 29.656 1 91.94 386 ARG B O 1
ATOM 6237 N N . VAL B 1 387 ? -17.359 37.562 28.562 1 88.62 387 VAL B N 1
ATOM 6238 C CA . VAL B 1 387 ? -18.125 37.469 29.797 1 88.62 387 VAL B CA 1
ATOM 6239 C C . VAL B 1 387 ? -17.641 36.281 30.625 1 88.62 387 VAL B C 1
ATOM 6241 O O . VAL B 1 387 ? -17.469 36.406 31.844 1 88.62 387 VAL B O 1
ATOM 6244 N N . VAL B 1 388 ? -17.469 35.219 30.031 1 83.62 388 VAL B N 1
ATOM 6245 C CA . VAL B 1 388 ? -17.016 34.031 30.719 1 83.62 388 VAL B CA 1
ATOM 6246 C C . VAL B 1 388 ? -15.633 34.25 31.312 1 83.62 388 VAL B C 1
ATOM 6248 O O . VAL B 1 388 ? -15.344 33.812 32.438 1 83.62 388 VAL B O 1
ATOM 6251 N N . GLU B 1 389 ? -14.781 34.906 30.594 1 77.69 389 GLU B N 1
ATOM 6252 C CA . GLU B 1 389 ? -13.422 35.188 31.047 1 77.69 389 GLU B CA 1
ATOM 6253 C C . GLU B 1 389 ? -13.43 36.125 32.25 1 77.69 389 GLU B C 1
ATOM 6255 O O . GLU B 1 389 ? -12.617 35.969 33.156 1 77.69 389 GLU B O 1
ATOM 6260 N N . GLU B 1 390 ? -14.344 37 32.25 1 74.25 390 GLU B N 1
ATOM 6261 C CA . GLU B 1 390 ? -14.469 37.938 33.344 1 74.25 390 GLU B CA 1
ATOM 6262 C C . GLU B 1 390 ? -15.008 37.25 34.594 1 74.25 390 GLU B C 1
ATOM 6264 O O . GLU B 1 390 ? -14.602 37.562 35.719 1 74.25 390 GLU B O 1
ATOM 6269 N N . ASP B 1 391 ? -15.75 36.219 34.406 1 71.19 391 ASP B N 1
ATOM 6270 C CA . ASP B 1 391 ? -16.328 35.469 35.531 1 71.19 391 ASP B CA 1
ATOM 6271 C C . ASP B 1 391 ? -15.305 34.531 36.156 1 71.19 391 ASP B C 1
ATOM 6273 O O . ASP B 1 391 ? -15.391 34.188 37.344 1 71.19 391 ASP B O 1
ATOM 6277 N N . VAL B 1 392 ? -14.523 34.125 35.344 1 69.25 392 VAL B N 1
ATOM 6278 C CA . VAL B 1 392 ? -13.523 33.188 35.844 1 69.25 392 VAL B CA 1
ATOM 6279 C C . VAL B 1 392 ? -12.352 33.969 36.469 1 69.25 392 VAL B C 1
ATOM 6281 O O . VAL B 1 392 ? -11.562 33.406 37.219 1 69.25 392 VAL B O 1
ATOM 6284 N N . LYS B 1 393 ? -12.07 35.375 36.094 1 56.94 393 LYS B N 1
ATOM 6285 C CA . LYS B 1 393 ? -11.07 36.25 36.719 1 56.94 393 LYS B CA 1
ATOM 6286 C C . LYS B 1 393 ? -11.594 36.844 38.031 1 56.94 393 LYS B C 1
ATOM 6288 O O . LYS B 1 393 ? -10.852 36.969 39 1 56.94 393 LYS B O 1
#

Secondary structure (DSSP, 8-state):
-PPPHHHHHHHHHTT-SEE----SSSPPBHHHHHHHHHHTT-HHHHHHHHH-B-SPPPTT--HHHHHHHHHHHHTTSS-GGGEEEESSHHHHHHHHHHHHSTTSEEEEEES--HHHHHGGGGSTT---EEEEEP-GGGTT---HHHHHHH--TTEEEEEEESSBTTTTBPPPHHHHHHHHHHHHHTT-EEEEE-TTTT-BSSHHHH----HHHH-TTEEEEEESSSSS--GGG--EEEEES-HHHHHHHHHHHHHH-----HHHHHHHHHHHHTHHHHHHHHHHHHHHHHHHHHHIIIIITTTTEEE----BTTEEEEEE-SSS-HHHHHHHHHHTTEE-EEGGGT-SS--TTTTTEEEEE--STTHHHHHHHHHHHHHHHHHHHHHHHHHH-/-PPPHHHHHHHHHTT-SEE----SSSPPBHHHHHHHHHHTT-HHHHHHHHH-B-SPPPTT--HHHHHHHHHHHHTTSS-GGGEEEESSHHHHHHHHHHHHSTTSEEEEEES--HHHHHGGGGSTT---EEEEEP-GGGTT---HHHHHHH--TTEEEEEEESSBTTTTBPPPHHHHHHHHHHHHHTT-EEEEE-TTTT-BSSHHHH----HHHH-TTEEEEEESSSSS--GGG--EEEEES-HHHHHHHHHHHHHH-----HHHHHHHHHHHHTHHHHHHHHHHHHHHHHHHHHHIIIIITTTTEEE----BTTEEEEEE-SSS-HHHHHHHHHHTTEE-EEGGGT-SS--TTTTTEEEEE--STTHHHHHHHHHHHHHHHHHHHHHHHHHH-

Radius of gyration: 27.75 Å; Cα contacts (8 Å, |Δi|>4): 1736; chains: 2; bounding box: 52×90×64 Å

Solvent-accessible surface area (backbone atoms only — not comparable to full-atom values): 38501 Å² total; per-residue (Å²): 130,78,77,54,48,62,61,56,43,46,73,69,44,61,83,38,82,23,56,26,48,52,71,32,26,42,61,38,33,43,54,56,51,52,48,46,21,52,76,66,67,44,55,68,56,54,53,44,64,59,59,35,60,19,45,70,47,47,65,41,44,45,67,70,47,28,38,50,47,15,43,70,76,47,67,58,77,41,48,39,74,26,39,41,41,33,58,16,47,44,37,44,53,35,45,50,19,48,62,52,17,36,65,17,22,31,40,31,45,30,64,17,51,55,59,71,54,48,32,40,77,64,11,47,63,38,63,49,74,47,75,43,75,49,39,73,93,59,64,54,41,81,56,59,64,60,54,62,70,65,58,52,97,56,35,33,26,34,51,45,50,48,33,22,52,53,40,8,34,53,61,52,63,67,54,52,52,50,44,48,51,58,28,58,77,57,66,29,35,35,40,29,40,24,40,30,50,90,26,40,72,48,51,95,78,53,63,59,76,54,40,19,77,71,31,75,55,14,30,25,33,34,38,38,31,26,41,59,2,33,35,7,40,25,45,12,31,40,31,26,64,37,46,69,58,45,54,56,46,49,56,53,36,57,54,39,37,60,38,46,27,45,67,34,46,47,52,49,42,45,47,58,74,27,36,69,66,46,38,51,56,33,49,52,47,22,53,54,40,47,52,52,51,45,43,45,30,70,58,75,34,43,82,39,28,46,66,58,83,48,50,17,46,24,31,28,37,33,33,43,63,54,88,48,45,16,61,57,46,41,53,57,33,38,76,71,31,30,25,58,36,32,33,61,59,28,29,94,71,73,42,87,90,40,33,30,22,27,32,38,22,33,13,40,88,63,28,65,63,27,51,49,52,50,50,54,52,44,68,70,42,50,68,62,44,52,52,53,51,55,70,74,104,131,79,77,54,47,61,62,57,42,46,73,71,40,61,82,38,84,23,55,26,47,53,70,33,26,43,60,37,33,44,55,55,51,52,49,46,22,51,74,66,69,44,54,68,54,55,51,44,66,58,58,34,62,18,46,70,46,46,65,40,45,44,67,69,47,28,37,50,47,15,42,70,77,46,66,58,77,42,48,39,75,25,40,40,41,32,57,16,45,44,36,45,52,33,45,49,18,47,63,54,17,36,64,19,24,33,38,31,48,29,64,17,51,54,58,70,54,48,32,39,77,63,11,48,64,38,63,49,74,48,75,43,75,48,39,73,92,58,66,54,43,82,57,57,65,59,52,60,69,67,58,52,95,56,36,32,26,36,50,45,52,47,32,22,52,52,39,8,36,54,62,52,63,67,54,52,52,49,44,49,51,58,28,57,76,57,66,29,34,35,42,29,39,24,40,29,51,89,25,42,74,48,50,95,78,53,62,59,77,54,41,19,77,70,30,76,55,14,28,24,34,35,38,39,30,25,39,59,3,33,34,6,40,25,43,12,31,37,32,28,63,39,46,68,59,45,54,54,48,49,56,53,35,58,56,38,38,60,39,47,28,45,67,35,48,46,51,49,42,44,46,58,74,28,36,70,65,47,39,52,54,33,47,52,46,23,54,55,39,47,51,52,50,45,45,45,30,69,58,76,36,44,83,39,28,46,66,57,83,48,51,17,46,24,32,26,38,33,34,43,62,53,87,46,45,16,61,58,45,40,54,57,33,37,76,71,32,30,25,57,36,31,34,62,60,28,28,95,70,71,42,87,89,40,32,28,23,27,33,38,22,33,12,40,90,61,28,64,62,25,51,50,52,49,50,53,52,44,69,71,40,49,68,61,42,52,52,54,52,56,70,74,103

InterPro domains:
  IPR004839 Aminotransferase, class I/classII, large domain [PF00155] (54-347)
  IPR015421 Pyridoxal phosphate-dependent transferase, major domain [G3DSA:3.40.640.10] (55-276)
  IPR015422 Pyridoxal phosphate-dependent transferase, small domain [G3DSA:3.90.1150.10] (18-366)
  IPR015424 Pyridoxal phosphate-dependent transferase [SSF53383] (46-380)

pLDDT: mean 94.04, std 7.51, range [52.09, 98.81]

Sequence (786 aa):
MNEPWSKRHKREFKGCQYSLSNSFAQPLTQPELVQFTKDGGHTELLDLYHNHDLEYVPNGGSIDLRRDIARVVYHDKLSAENILVFPGGQVAIQTTSLLFAKGCHSIVFTPGYQSTVESPGWSLGNEGVTKIERRAENDWQIDPQKVREAIRENTKYLILNEPYNPGGIVMSLEQQSEIIEICRQHDIVILCDEVYRLLEHDPSQTRIPPMANAYERGVSCVTKSKPWGGCGITIGWLACSDVSMIQRLVDVQYFGTACVSRASEIQGRMVLASSDAILEDRRTIILRNKALLQAFIEVRYKEWFAWRRPNAGAIAFVEFRGPWTSKKLGVHLNEADISIKPAYCFTDTVTSEVDQYFRVGFGEKKFPLALEALAKFVDRHEAAWRVVEEDVKMNEPWSKRHKREFKGCQYSLSNSFAQPLTQPELVQFTKDGGHTELLDLYHNHDLEYVPNGGSIDLRRDIARVVYHDKLSAENILVFPGGQVAIQTTSLLFAKGCHSIVFTPGYQSTVESPGWSLGNEGVTKIERRAENDWQIDPQKVREAIRENTKYLILNEPYNPGGIVMSLEQQSEIIEICRQHDIVILCDEVYRLLEHDPSQTRIPPMANAYERGVSCVTKSKPWGGCGITIGWLACSDVSMIQRLVDVQYFGTACVSRASEIQGRMVLASSDAILEDRRTIILRNKALLQAFIEVRYKEWFAWRRPNAGAIAFVEFRGPWTSKKLGVHLNEADISIKPAYCFTDTVTSEVDQYFRVGFGEKKFPLALEALAKFVDRHEAAWRVVEEDVK

Foldseek 3Di:
DPPAVVVVQCVQQPPFPFEQADFAFAADDPVRLVVLLVVLVNCVLVVCLVDPDFDFAAQQAHQLLLQLCCCLVVVVPDHSLQKGKDLAQLLVLLLLLQQFQAQFEEEEEPLAAPSQQCSNVVHHNRPYYHYHYQFVVVPSEDDLVVVLVPDDLRAAEYEAEAVTPAAQAGYAQVSVLSNLVSCVVNNHAYEYEDQQQLFFLDCVHGPYRAQQNNHQRYKYKYDCCHQLNHVVLSMIMIGHRHSVVVVSSSVSCVVPDGHGTPSSSSSSSSCSSSVVVSNVVQSVQQVVLLVVVCCVCVPVPVVFKDFSRRRTGQKRWMFGPFDDWQVVVQNLVSVLSYHWAGSCSRDVDDDPRRRRIIMTGRNHPCNVVSSVSVVVVCVVCVVVRVVVVVVVD/DPPAVVVVQCVQQPPFPFEQADFAFAADDPVRLVVLLVVLVNCVLVVCLVDPDFDFAAQQAHQLLLQLCCCQVVVVPDHSLQKGKDLAQLLVLLLLLQQFQAQFEEEEEPLAAPSQQCSNVVHHNRPYYHYHYQFVVVPSEDDLVVVLVVDDLRAAEYEAEAVTPAAQAGYAQVSVLSNLVSCVVNNHAYEYEDQQQLFFLDCVHGPYRAQQNNHQRYKYKYDCCHQLNHVVLSMIMIGHRHSVVVVSSSVSCVVPDGHGGPSSSSSSSSCSSSVVVSNVVQSVQQVVLLVVVCCVCVPVPVVFKDFSRRRTGFKRWMFGPFDDWQVVVQNLVSVLSYHWAGSCSRDVDDDPRRRRIIMTGRNHPCNVVSSVSVVVVCVVCVVVRVVVVVVVD

Nearest PDB structures (foldseek):
  8fft-assembly2_D  TM=9.288E-01  e=5.019E-33  Dolichospermum flos-aquae
  1o4s-assembly1_A  TM=8.554E-01  e=1.961E-25  Thermotoga maritima
  2o0r-assembly1_B  TM=8.277E-01  e=1.004E-24  Mycobacterium tuberculosis H37Rv
  2z1y-assembly1_A  TM=7.924E-01  e=2.946E-21  unclassified
  9kau-assembly1_A  TM=8.514E-01  e=3.104E-19  Bacillus cereus ATCC 14579

Organism: Thalassiosira pseudonana (NCBI:txid35128)